Protein AF-0000000079482059 (afdb_homodimer)

Sequence (782 aa):
MGRNHVATVLAVLVAISKVSASVFDFLVQSHNYDGIARVQVLASEKTVLAAPLAVVFITTDAQASHESEMLARILSTRTNSAIVYRASTDTVKDSLNGQVLIFRGGRRYVYHGLREALYIMKFISNLENANLKIIAGKMDKTAFDHTRGTKLVGYFASRASPDMQAFEQAASLFGNQISFYTTTDPTVAKHLKLNTTGQIYLIRDFDKHPVVCPVNPATLADIQQLIVFNRDSLIKVTPLNVLDPSLAASSAILLITDSSPFSFYLLKLIVRSQRQIALMGTVATSQDAKASTATITNNRVLWVDTNDFPTFDAVSHPIHGLAKTPGLGFWNSTTQTIQWMNLLILNSAPMDKIAEEANLLLVNAFLNAHPTTKPSFTVPATPAAEVKTELMGRNHVATVLAVLVAISKVSASVFDFLVQSHNYDGIARVQVLASEKTVLAAPLAVVFITTDAQASHESEMLARILSTRTNSAIVYRASTDTVKDSLNGQVLIFRGGRRYVYHGLREALYIMKFISNLENANLKIIAGKMDKTAFDHTRGTKLVGYFASRASPDMQAFEQAASLFGNQISFYTTTDPTVAKHLKLNTTGQIYLIRDFDKHPVVCPVNPATLADIQQLIVFNRDSLIKVTPLNVLDPSLAASSAILLITDSSPFSFYLLKLIVRSQRQIALMGTVATSQDAKASTATITNNRVLWVDTNDFPTFDAVSHPIHGLAKTPGLGFWNSTTQTIQWMNLLILNSAPMDKIAEEANLLLVNAFLNAHPTTKPSFTVPATPAAEVKTEL

Solvent-accessible surface area (backbone atoms only — not comparable to full-atom values): 43958 Å² total; per-residue (Å²): 136,80,81,77,76,75,76,76,75,75,74,75,73,73,72,66,70,70,67,69,81,52,90,49,47,62,74,48,59,62,73,61,79,80,84,65,88,61,58,38,75,56,81,46,54,70,63,40,43,72,28,70,39,25,37,37,39,25,36,86,63,90,63,80,49,70,38,51,30,47,35,20,53,40,33,54,59,32,70,80,50,31,56,30,26,39,29,40,53,86,49,34,78,99,51,51,81,73,38,38,36,38,22,44,78,61,39,81,41,82,54,26,34,52,87,40,38,64,53,48,33,37,51,51,47,34,56,74,60,34,47,75,39,71,36,84,35,64,45,31,44,51,33,56,71,68,52,79,57,49,32,37,40,34,28,29,79,39,84,82,36,69,48,39,46,26,51,51,52,45,23,71,72,42,12,64,80,32,48,33,35,33,30,60,43,68,71,54,26,53,78,70,70,42,87,48,74,37,39,36,35,40,36,44,70,89,46,95,62,63,46,67,54,87,53,72,70,35,48,49,68,51,51,48,47,51,44,54,59,54,47,46,32,59,32,74,52,41,62,63,42,58,62,38,64,73,71,50,69,37,28,26,35,37,36,40,29,64,81,38,26,65,29,49,46,51,51,44,44,50,51,51,50,51,49,52,50,53,56,55,50,60,60,52,63,66,76,78,76,78,66,83,76,64,64,67,60,47,60,27,28,42,34,36,48,49,79,73,36,47,81,57,40,62,78,51,36,54,58,78,82,54,87,57,85,50,44,45,27,39,36,35,48,87,76,69,45,60,52,68,58,74,65,80,77,46,65,81,57,77,65,43,74,66,42,50,52,51,36,40,52,51,52,48,51,55,49,67,74,52,70,19,59,71,78,79,76,74,72,76,76,71,77,75,75,76,74,78,73,83,124,136,83,82,77,78,74,77,75,77,75,74,75,73,72,72,66,72,70,68,70,82,50,90,49,47,62,74,50,61,63,73,61,80,81,84,65,90,61,56,39,76,57,82,46,53,69,63,39,43,72,28,69,38,26,36,36,38,25,36,87,63,90,64,81,50,71,38,53,29,47,35,18,53,39,32,54,58,32,70,81,50,31,55,29,26,39,30,42,54,84,49,35,78,98,52,52,80,74,37,39,37,39,23,43,78,61,38,82,40,81,54,27,32,55,87,39,38,65,52,49,34,36,52,52,49,35,55,74,59,33,47,76,39,71,37,84,35,62,46,30,44,51,33,57,70,68,52,79,55,49,31,38,40,34,28,29,82,40,88,80,36,70,48,39,47,26,51,50,53,45,24,70,71,41,17,63,80,32,49,33,36,33,30,60,44,67,72,53,25,52,76,69,68,43,86,48,74,37,40,36,34,40,37,44,71,89,44,94,63,62,46,67,54,88,52,72,71,36,48,47,68,51,50,48,47,49,44,54,60,54,48,45,32,60,32,73,51,41,60,63,42,59,62,37,64,74,72,51,67,39,28,27,36,37,35,40,29,63,78,40,26,66,27,50,46,51,50,44,44,50,52,52,49,52,48,53,50,53,56,56,49,60,61,55,65,68,79,78,79,79,66,83,76,65,64,65,61,43,60,28,27,41,33,35,49,52,79,72,37,48,81,57,40,62,80,50,35,53,57,79,83,55,88,56,85,50,44,46,27,40,36,35,48,87,78,70,42,60,51,69,58,73,65,81,76,47,66,80,57,76,66,42,75,66,43,50,52,53,36,41,51,52,51,47,52,55,49,67,75,52,71,19,60,70,78,80,75,75,72,76,77,70,78,76,75,78,75,77,74,82,125

pLDDT: mean 79.32, std 19.68, range [26.28, 98.19]

Structure (mmCIF, N/CA/C/O backbone):
data_AF-0000000079482059-model_v1
#
loop_
_entity.id
_entity.type
_entity.pdbx_description
1 polymer Calsequestrin
#
loop_
_atom_site.group_PDB
_atom_site.id
_atom_site.type_symbol
_atom_site.label_atom_id
_atom_site.label_alt_id
_atom_site.label_comp_id
_atom_site.label_asym_id
_atom_site.label_entity_id
_atom_site.label_seq_id
_atom_site.pdbx_PDB_ins_code
_atom_site.Cartn_x
_atom_site.Cartn_y
_atom_site.Cartn_z
_atom_site.occupancy
_atom_site.B_iso_or_equiv
_atom_site.auth_seq_id
_atom_site.auth_comp_id
_atom_site.auth_asym_id
_atom_site.auth_atom_id
_atom_site.pdbx_PDB_model_num
ATOM 1 N N . MET A 1 1 ? -71.688 22.844 -11.836 1 26.81 1 MET A N 1
ATOM 2 C CA . MET A 1 1 ? -70.438 23.625 -12.047 1 26.81 1 MET A CA 1
ATOM 3 C C . MET A 1 1 ? -69.312 23.078 -11.195 1 26.81 1 MET A C 1
ATOM 5 O O . MET A 1 1 ? -69.25 23.297 -9.984 1 26.81 1 MET A O 1
ATOM 9 N N . GLY A 1 2 ? -68.875 21.828 -11.391 1 29.59 2 GLY A N 1
ATOM 10 C CA . GLY A 1 2 ? -68 20.922 -10.688 1 29.59 2 GLY A CA 1
ATOM 11 C C . GLY A 1 2 ? -66.562 21.406 -10.664 1 29.59 2 GLY A C 1
ATOM 12 O O . GLY A 1 2 ? -66 21.703 -11.711 1 29.59 2 GLY A O 1
ATOM 13 N N . ARG A 1 3 ? -66.188 22.094 -9.516 1 30.86 3 ARG A N 1
ATOM 14 C CA . ARG A 1 3 ? -64.875 22.703 -9.25 1 30.86 3 ARG A CA 1
ATOM 15 C C . ARG A 1 3 ? -63.75 21.688 -9.414 1 30.86 3 ARG A C 1
ATOM 17 O O . ARG A 1 3 ? -63.719 20.672 -8.711 1 30.86 3 ARG A O 1
ATOM 24 N N . ASN A 1 4 ? -63.188 21.578 -10.586 1 29.52 4 ASN A N 1
ATOM 25 C CA . ASN A 1 4 ? -62 20.797 -10.984 1 29.52 4 ASN A CA 1
ATOM 26 C C . ASN A 1 4 ? -60.781 21.172 -10.164 1 29.52 4 ASN A C 1
ATOM 28 O O . ASN A 1 4 ? -60.312 22.312 -10.234 1 29.52 4 ASN A O 1
ATOM 32 N N . HIS A 1 5 ? -60.75 20.672 -8.891 1 31.06 5 HIS A N 1
ATOM 33 C CA . HIS A 1 5 ? -59.562 20.859 -8.094 1 31.06 5 HIS A CA 1
ATOM 34 C C . HIS A 1 5 ? -58.312 20.359 -8.828 1 31.06 5 HIS A C 1
ATOM 36 O O . HIS A 1 5 ? -58.219 19.172 -9.164 1 31.06 5 HIS A O 1
ATOM 42 N N . VAL A 1 6 ? -57.75 21.234 -9.672 1 31.03 6 VAL A N 1
ATOM 43 C CA . VAL A 1 6 ? -56.438 20.984 -10.266 1 31.03 6 VAL A CA 1
ATOM 44 C C . VAL A 1 6 ? -55.406 20.766 -9.164 1 31.03 6 VAL A C 1
ATOM 46 O O . VAL A 1 6 ? -55.125 21.672 -8.359 1 31.03 6 VAL A O 1
ATOM 49 N N . ALA A 1 7 ? -55.25 19.516 -8.695 1 30.59 7 ALA A N 1
ATOM 50 C CA . ALA A 1 7 ? -54.125 19.125 -7.828 1 30.59 7 ALA A CA 1
ATOM 51 C C . ALA A 1 7 ? -52.781 19.531 -8.438 1 30.59 7 ALA A C 1
ATOM 53 O O . ALA A 1 7 ? -52.438 19.094 -9.531 1 30.59 7 ALA A O 1
ATOM 54 N N . THR A 1 8 ? -52.375 20.781 -8.156 1 28.84 8 THR A N 1
ATOM 55 C CA . THR A 1 8 ? -51 21.188 -8.477 1 28.84 8 THR A CA 1
ATOM 56 C C . THR A 1 8 ? -50 20.203 -7.879 1 28.84 8 THR A C 1
ATOM 58 O O . THR A 1 8 ? -49.938 20.047 -6.656 1 28.84 8 THR A O 1
ATOM 61 N N . VAL A 1 9 ? -49.688 19.141 -8.594 1 29.02 9 VAL A N 1
ATOM 62 C CA . VAL A 1 9 ? -48.531 18.297 -8.266 1 29.02 9 VAL A CA 1
ATOM 63 C C . VAL A 1 9 ? -47.281 19.141 -8.055 1 29.02 9 VAL A C 1
ATOM 65 O O . VAL A 1 9 ? -46.844 19.828 -8.977 1 29.02 9 VAL A O 1
ATOM 68 N N . LEU A 1 10 ? -47.125 19.688 -6.883 1 28.09 10 LEU A N 1
ATOM 69 C CA . LEU A 1 10 ? -45.844 20.281 -6.535 1 28.09 10 LEU A CA 1
ATOM 70 C C . LEU A 1 10 ? -44.719 19.297 -6.805 1 28.09 10 LEU A C 1
ATOM 72 O O . LEU A 1 10 ? -44.625 18.25 -6.172 1 28.09 10 LEU A O 1
ATOM 76 N N . ALA A 1 11 ? -44.188 19.297 -8.016 1 29.56 11 ALA A N 1
ATOM 77 C CA . ALA A 1 11 ? -42.906 18.641 -8.312 1 29.56 11 ALA A CA 1
ATOM 78 C C . ALA A 1 11 ? -41.844 19.047 -7.316 1 29.56 11 ALA A C 1
ATOM 80 O O . ALA A 1 11 ? -41.406 20.203 -7.281 1 29.56 11 ALA A O 1
ATOM 81 N N . VAL A 1 12 ? -41.875 18.422 -6.223 1 28 12 VAL A N 1
ATOM 82 C CA . VAL A 1 12 ? -40.688 18.578 -5.371 1 28 12 VAL A CA 1
ATOM 83 C C . VAL A 1 12 ? -39.438 18.344 -6.191 1 28 12 VAL A C 1
ATOM 85 O O . VAL A 1 12 ? -39.188 17.234 -6.676 1 28 12 VAL A O 1
ATOM 88 N N . LEU A 1 13 ? -38.906 19.359 -6.898 1 28.41 13 LEU A N 1
ATOM 89 C CA . LEU A 1 13 ? -37.531 19.344 -7.371 1 28.41 13 LEU A CA 1
ATOM 90 C C . LEU A 1 13 ? -36.594 18.953 -6.246 1 28.41 13 LEU A C 1
ATOM 92 O O . LEU A 1 13 ? -36.375 19.719 -5.309 1 28.41 13 LEU A O 1
ATOM 96 N N . VAL A 1 14 ? -36.594 17.734 -5.941 1 29.98 14 VAL A N 1
ATOM 97 C CA . VAL A 1 14 ? -35.469 17.297 -5.137 1 29.98 14 VAL A CA 1
ATOM 98 C C . VAL A 1 14 ? -34.188 17.891 -5.703 1 29.98 14 VAL A C 1
ATOM 100 O O . VAL A 1 14 ? -33.781 17.578 -6.828 1 29.98 14 VAL A O 1
ATOM 103 N N . ALA A 1 15 ? -33.906 19.109 -5.398 1 28.12 15 ALA A N 1
ATOM 104 C CA . ALA A 1 15 ? -32.562 19.594 -5.617 1 28.12 15 ALA A CA 1
ATOM 105 C C . ALA A 1 15 ? -31.531 18.562 -5.191 1 28.12 15 ALA A C 1
ATOM 107 O O . ALA A 1 15 ? -31.312 18.344 -3.996 1 28.12 15 ALA A O 1
ATOM 108 N N . ILE A 1 16 ? -31.406 17.531 -5.961 1 33.62 16 ILE A N 1
ATOM 109 C CA . ILE A 1 16 ? -30.156 16.781 -5.812 1 33.62 16 ILE A CA 1
ATOM 110 C C . ILE A 1 16 ? -29 17.766 -5.645 1 33.62 16 ILE A C 1
ATOM 112 O O . ILE A 1 16 ? -28.688 18.547 -6.551 1 33.62 16 ILE A O 1
ATOM 116 N N . SER A 1 17 ? -28.828 18.297 -4.512 1 34.78 17 SER A N 1
ATOM 117 C CA . SER A 1 17 ? -27.562 18.984 -4.297 1 34.78 17 SER A CA 1
ATOM 118 C C . SER A 1 17 ? -26.469 18.406 -5.188 1 34.78 17 SER A C 1
ATOM 120 O O . SER A 1 17 ? -26.234 17.203 -5.195 1 34.78 17 SER A O 1
ATOM 122 N N . LYS A 1 18 ? -26.328 19.047 -6.324 1 36.69 18 LYS A N 1
ATOM 123 C CA . LYS A 1 18 ? -25.203 18.781 -7.211 1 36.69 18 LYS A CA 1
ATOM 124 C C . LYS A 1 18 ? -23.922 18.5 -6.418 1 36.69 18 LYS A C 1
ATOM 126 O O . LYS A 1 18 ? 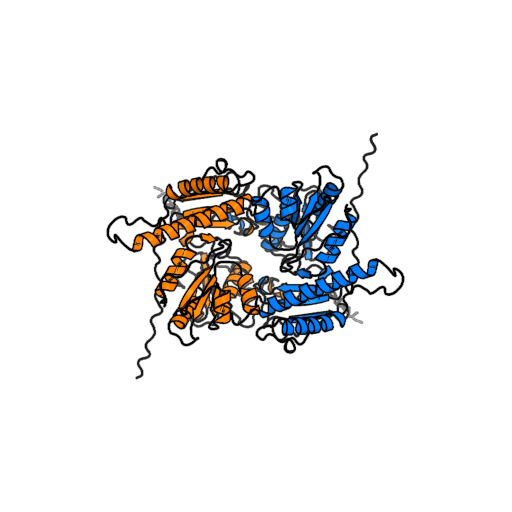-23.312 19.438 -5.895 1 36.69 18 LYS A O 1
ATOM 131 N N . VAL A 1 19 ? -23.844 17.531 -5.699 1 40.72 19 VAL A N 1
ATOM 132 C CA . VAL A 1 19 ? -22.469 17.172 -5.336 1 40.72 19 VAL A CA 1
ATOM 133 C C . VAL A 1 19 ? -21.531 17.516 -6.488 1 40.72 19 VAL A C 1
ATOM 135 O O . VAL A 1 19 ? -21.719 17.047 -7.609 1 40.72 19 VAL A O 1
ATOM 138 N N . SER A 1 20 ? -21.094 18.734 -6.637 1 44.66 20 SER A N 1
ATOM 139 C CA . SER A 1 20 ? -20.062 19.172 -7.562 1 44.66 20 SER A CA 1
ATOM 140 C C . SER A 1 20 ? -19.219 18 -8.055 1 44.66 20 SER A C 1
ATOM 142 O O . SER A 1 20 ? -18.781 17.172 -7.262 1 44.66 20 SER A O 1
ATOM 144 N N . ALA A 1 21 ? -19.562 17.516 -9.234 1 53.66 21 ALA A N 1
ATOM 145 C CA . ALA A 1 21 ? -18.812 16.5 -9.977 1 53.66 21 ALA A CA 1
ATOM 146 C C . ALA A 1 21 ? -17.312 16.625 -9.719 1 53.66 21 ALA A C 1
ATOM 148 O O . ALA A 1 21 ? -16.719 17.656 -10.016 1 53.66 21 ALA A O 1
ATOM 149 N N . SER A 1 22 ? -16.844 15.945 -8.602 1 73.88 22 SER A N 1
ATOM 150 C CA . SER A 1 22 ? -15.422 15.953 -8.266 1 73.88 22 SER A CA 1
ATOM 151 C C . SER A 1 22 ? -14.57 15.461 -9.438 1 73.88 22 SER A C 1
ATOM 153 O O . SER A 1 22 ? -15.055 14.711 -10.289 1 73.88 22 SER A O 1
ATOM 155 N N . VAL A 1 23 ? -13.625 16.172 -9.922 1 84.06 23 VAL A N 1
ATOM 156 C CA . VAL A 1 23 ? -12.609 15.828 -10.898 1 84.06 23 VAL A CA 1
ATOM 157 C C . VAL A 1 23 ? -12.281 14.336 -10.797 1 84.06 23 VAL A C 1
ATOM 159 O O . VAL A 1 23 ? -11.883 13.711 -11.789 1 84.06 23 VAL A O 1
ATOM 162 N N . PHE A 1 24 ? -12.711 13.664 -9.719 1 90.56 24 PHE A N 1
ATOM 163 C CA . PHE A 1 24 ? -12.273 12.297 -9.5 1 90.56 24 PHE A CA 1
ATOM 164 C C . PHE A 1 24 ? -13.461 11.352 -9.375 1 90.56 24 PHE A C 1
ATOM 166 O O . PHE A 1 24 ? -13.336 10.258 -8.836 1 90.56 24 PHE A O 1
ATOM 173 N N . ASP A 1 25 ? -14.594 11.695 -9.938 1 86 25 ASP A N 1
ATOM 174 C CA . ASP A 1 25 ? -15.797 10.875 -9.875 1 86 25 ASP A CA 1
ATOM 175 C C . ASP A 1 25 ? -15.555 9.5 -10.484 1 86 25 ASP A C 1
ATOM 177 O O . ASP A 1 25 ? -16.125 8.5 -10.031 1 86 25 ASP A O 1
ATOM 181 N N . PHE A 1 26 ? -14.711 9.461 -11.484 1 85.81 26 PHE A N 1
ATOM 182 C CA . PHE A 1 26 ? -14.438 8.211 -12.188 1 85.81 26 PHE A CA 1
ATOM 183 C C . PHE A 1 26 ? -13.75 7.211 -11.266 1 85.81 26 PHE A C 1
ATOM 185 O O . PHE A 1 26 ? -13.766 6.008 -11.523 1 85.81 26 PHE A O 1
ATOM 192 N N . LEU A 1 27 ? -13.172 7.66 -10.172 1 88.94 27 LEU A N 1
ATOM 193 C CA . LEU A 1 27 ? -12.477 6.785 -9.242 1 88.94 27 LEU A CA 1
ATOM 194 C C . LEU A 1 27 ? -13.422 6.289 -8.148 1 88.94 27 LEU A C 1
ATOM 196 O O . LEU A 1 27 ? -13.125 5.312 -7.461 1 88.94 27 LEU A O 1
ATOM 200 N N . VAL A 1 28 ? -14.57 6.98 -7.98 1 87.38 28 VAL A N 1
ATOM 201 C CA . VAL A 1 28 ? -15.367 6.789 -6.773 1 87.38 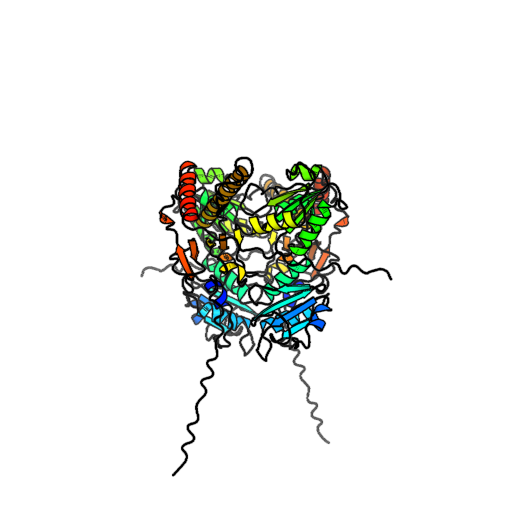28 VAL A CA 1
ATOM 202 C C . VAL A 1 28 ? -16.672 6.074 -7.125 1 87.38 28 VAL A C 1
ATOM 204 O O . VAL A 1 28 ? -17.25 5.375 -6.285 1 87.38 28 VAL A O 1
ATOM 207 N N . GLN A 1 29 ? -17.109 6.078 -8.273 1 82.19 29 GLN A N 1
ATOM 208 C CA . GLN A 1 29 ? -18.438 5.637 -8.68 1 82.19 29 GLN A CA 1
ATOM 209 C C . GLN A 1 29 ? -18.625 4.137 -8.461 1 82.19 29 GLN A C 1
ATOM 211 O O . GLN A 1 29 ? -19.703 3.676 -8.109 1 82.19 29 GLN A O 1
ATOM 216 N N . SER A 1 30 ? -17.594 3.418 -8.547 1 81.38 30 SER A N 1
ATOM 217 C CA . SER A 1 30 ? -17.688 1.965 -8.438 1 81.38 30 SER A CA 1
ATOM 218 C C . SER A 1 30 ? -17.906 1.537 -6.988 1 81.38 30 SER A C 1
ATOM 220 O O . SER A 1 30 ? -18.297 0.397 -6.723 1 81.38 30 SER A O 1
ATOM 222 N N . HIS A 1 31 ? -17.719 2.406 -6.113 1 81 31 HIS A N 1
ATOM 223 C CA . HIS A 1 31 ? -17.766 2.066 -4.695 1 81 31 HIS A CA 1
ATOM 224 C C . HIS A 1 31 ? -19.172 2.283 -4.129 1 81 31 HIS A C 1
ATOM 226 O O . HIS A 1 31 ? -19.453 1.905 -2.99 1 81 31 HIS A O 1
ATOM 232 N N . ASN A 1 32 ? -20.062 2.809 -4.891 1 80.81 32 ASN A N 1
ATOM 233 C CA . ASN A 1 32 ? -21.406 3.078 -4.41 1 80.81 32 ASN A CA 1
ATOM 234 C C . ASN A 1 32 ? -22.312 1.855 -4.555 1 80.81 32 ASN A C 1
ATOM 236 O O . ASN A 1 32 ? -22.562 1.388 -5.668 1 80.81 32 ASN A O 1
ATOM 240 N N . TYR A 1 33 ? -22.688 1.351 -3.387 1 83.19 33 TYR A N 1
ATOM 241 C CA . TYR A 1 33 ? -23.641 0.236 -3.41 1 83.19 33 TYR A CA 1
ATOM 242 C C . TYR A 1 33 ? -25.031 0.71 -3.793 1 83.19 33 TYR A C 1
ATOM 244 O O . TYR A 1 33 ? -25.516 1.727 -3.285 1 83.19 33 TYR A O 1
ATOM 252 N N . ASP A 1 34 ? -25.656 0.053 -4.699 1 85.56 34 ASP A N 1
ATOM 253 C CA . ASP A 1 34 ? -26.953 0.498 -5.172 1 85.56 34 ASP A CA 1
ATOM 254 C C . ASP A 1 34 ? -28.078 -0.405 -4.645 1 85.56 34 ASP A C 1
ATOM 256 O O . ASP A 1 34 ? -29.25 -0.164 -4.902 1 85.56 34 ASP A O 1
ATOM 260 N N . GLY A 1 35 ? -27.812 -1.445 -4 1 86 35 GLY A N 1
ATOM 261 C CA . GLY A 1 35 ? -28.797 -2.309 -3.373 1 86 35 GLY A CA 1
ATOM 262 C C . GLY A 1 35 ? -29.406 -3.311 -4.336 1 86 35 GLY A C 1
ATOM 263 O O . GLY A 1 35 ? -30.344 -4.043 -3.975 1 86 35 GLY A O 1
ATOM 264 N N . ILE A 1 36 ? -28.906 -3.346 -5.531 1 91.5 36 ILE A N 1
ATOM 265 C CA . ILE A 1 36 ? -29.438 -4.258 -6.539 1 91.5 36 ILE A CA 1
ATOM 266 C C . ILE A 1 36 ? -28.766 -5.625 -6.402 1 91.5 36 ILE A C 1
ATOM 268 O O . ILE A 1 36 ? -27.547 -5.711 -6.309 1 91.5 36 ILE A O 1
ATOM 272 N N . ALA A 1 37 ? -29.594 -6.656 -6.301 1 94.44 37 ALA A N 1
ATOM 273 C CA . ALA A 1 37 ? -29.062 -8.023 -6.227 1 94.44 37 ALA A CA 1
ATOM 274 C C . ALA A 1 37 ? -28.594 -8.5 -7.598 1 94.44 37 ALA A C 1
ATOM 276 O O . ALA A 1 37 ? -29.359 -8.484 -8.562 1 94.44 37 ALA A O 1
ATOM 277 N N . ARG A 1 38 ? -27.344 -8.867 -7.691 1 95.88 38 ARG A N 1
ATOM 278 C CA . ARG A 1 38 ? -26.766 -9.273 -8.969 1 95.88 38 ARG A CA 1
ATOM 279 C C . ARG A 1 38 ? -26.172 -10.68 -8.875 1 95.88 38 ARG A C 1
ATOM 281 O O . ARG A 1 38 ? -25.922 -11.32 -9.898 1 95.88 38 ARG A O 1
ATOM 288 N N . VAL A 1 39 ? -25.875 -11.148 -7.688 1 97.62 39 VAL A N 1
ATOM 289 C CA . VAL A 1 39 ? -25.219 -12.438 -7.508 1 97.62 39 VAL A CA 1
ATOM 290 C C . VAL A 1 39 ? -26.156 -13.555 -7.953 1 97.62 39 VAL A C 1
ATOM 292 O O . VAL A 1 39 ? -27.344 -13.57 -7.602 1 97.62 39 VAL A O 1
ATOM 295 N N . GLN A 1 40 ? -25.641 -14.438 -8.711 1 97.06 40 GLN A N 1
ATOM 296 C CA . GLN A 1 40 ? -26.422 -15.547 -9.227 1 97.06 40 GLN A CA 1
ATOM 297 C C . GLN A 1 40 ? -26 -16.859 -8.594 1 97.06 40 GLN A C 1
ATOM 299 O O . GLN A 1 40 ? -24.922 -16.953 -7.992 1 97.06 40 GLN A O 1
ATOM 304 N N . VAL A 1 41 ? -26.906 -17.812 -8.711 1 96.75 41 VAL A N 1
ATOM 305 C CA . VAL A 1 41 ? -26.578 -19.172 -8.266 1 96.75 41 VAL A CA 1
ATOM 306 C C . VAL A 1 41 ? -25.969 -19.969 -9.414 1 96.75 41 VAL A C 1
ATOM 308 O O . VAL A 1 41 ? -26.531 -20 -10.516 1 96.75 41 VAL A O 1
ATOM 311 N N . LEU A 1 42 ? -24.828 -20.547 -9.164 1 96.75 42 LEU A N 1
ATOM 312 C CA . LEU A 1 42 ? -24.141 -21.281 -10.211 1 96.75 42 LEU A CA 1
ATOM 313 C C . LEU A 1 42 ? -24.797 -22.625 -10.453 1 96.75 42 LEU A C 1
ATOM 315 O O . LEU A 1 42 ? -25.031 -23.391 -9.516 1 96.75 42 LEU A O 1
ATOM 319 N N . ALA A 1 43 ? -25.031 -22.875 -11.664 1 92.81 43 ALA A N 1
ATOM 320 C CA . ALA A 1 43 ? -25.672 -24.125 -12.023 1 92.81 43 ALA A CA 1
ATOM 321 C C . ALA A 1 43 ? -24.641 -25.234 -12.219 1 92.81 43 ALA A C 1
ATOM 323 O O . ALA A 1 43 ? -24.859 -26.375 -11.789 1 92.81 43 ALA A O 1
ATOM 324 N N . SER A 1 44 ? -23.625 -24.922 -12.93 1 93.44 44 SER A N 1
ATOM 325 C CA . SER A 1 44 ? -22.578 -25.891 -13.211 1 93.44 44 SER A CA 1
ATOM 326 C C . SER A 1 44 ? -21.219 -25.203 -13.367 1 93.44 44 SER A C 1
ATOM 328 O O . SER A 1 44 ? -21.141 -24.078 -13.859 1 93.44 44 SER A O 1
ATOM 330 N N . GLU A 1 45 ? -20.219 -25.922 -12.984 1 93.62 45 GLU A N 1
ATOM 331 C CA . GLU A 1 45 ? -18.859 -25.391 -13.086 1 93.62 45 GLU A CA 1
ATOM 332 C C . GLU A 1 45 ? -18.484 -25.109 -14.539 1 93.62 45 GLU A C 1
ATOM 334 O O . GLU A 1 45 ? -17.656 -24.25 -14.82 1 93.62 45 GLU A O 1
ATOM 339 N N . LYS A 1 46 ? -19.047 -25.812 -15.516 1 92.56 46 LYS A N 1
ATOM 340 C CA . LYS A 1 46 ? -18.766 -25.641 -16.938 1 92.56 46 LYS A CA 1
ATOM 341 C C . LYS A 1 46 ? -19.109 -24.219 -17.375 1 92.56 46 LYS A C 1
ATOM 343 O O . LYS A 1 46 ? -18.453 -23.656 -18.266 1 92.56 46 LYS A O 1
ATOM 348 N N . THR A 1 47 ? -20.141 -23.641 -16.766 1 92.81 47 THR A N 1
ATOM 349 C CA . THR A 1 47 ? -20.594 -22.297 -17.094 1 92.81 47 THR A CA 1
ATOM 350 C C . THR A 1 47 ? -19.484 -21.281 -16.859 1 92.81 47 THR A C 1
ATOM 352 O O . THR A 1 47 ? -19.281 -20.375 -17.672 1 92.81 47 THR A O 1
ATOM 355 N N . VAL A 1 48 ? -18.734 -21.422 -15.766 1 93.44 48 VAL A N 1
ATOM 356 C CA . VAL A 1 48 ? -17.766 -20.422 -15.367 1 93.44 48 VAL A CA 1
ATOM 357 C C . VAL A 1 48 ? -16.422 -20.703 -16.031 1 93.44 48 VAL A C 1
ATOM 359 O O . VAL A 1 48 ? -15.617 -19.797 -16.234 1 93.44 48 VAL A O 1
ATOM 362 N N . LEU A 1 49 ? -16.219 -21.938 -16.438 1 90.69 49 LEU A N 1
ATOM 363 C CA . LEU A 1 49 ? -14.977 -22.281 -17.141 1 90.69 49 LEU A CA 1
ATOM 364 C C . LEU A 1 49 ? -14.953 -21.672 -18.531 1 90.69 49 LEU A C 1
ATOM 366 O O . LEU A 1 49 ? -13.883 -21.344 -19.062 1 90.69 49 LEU A O 1
ATOM 370 N N . ALA A 1 50 ? -16.109 -21.406 -19.125 1 89.25 50 ALA A N 1
ATOM 371 C CA . ALA A 1 50 ? -16.219 -20.875 -20.484 1 89.25 50 ALA A CA 1
ATOM 372 C C . ALA A 1 50 ? -16.266 -19.344 -20.469 1 89.25 50 ALA A C 1
ATOM 374 O O . ALA A 1 50 ? -16.078 -18.703 -21.5 1 89.25 50 ALA A O 1
ATOM 375 N N . ALA A 1 51 ? -16.438 -18.781 -19.297 1 90.44 51 ALA A N 1
ATOM 376 C CA . ALA A 1 51 ? -16.547 -17.328 -19.188 1 90.44 51 ALA A CA 1
ATOM 377 C C . ALA A 1 51 ? -15.188 -16.656 -19.219 1 90.44 51 ALA A C 1
ATOM 379 O O . ALA A 1 51 ? -14.203 -17.219 -18.734 1 90.44 51 ALA A O 1
ATOM 380 N N . PRO A 1 52 ? -15.07 -15.539 -19.859 1 90.69 52 PRO A N 1
ATOM 381 C CA . PRO A 1 52 ? -13.805 -14.805 -19.812 1 90.69 52 PRO A CA 1
ATOM 382 C C . PRO A 1 52 ? -13.352 -14.5 -18.391 1 90.69 52 PRO A C 1
ATOM 384 O O . PRO A 1 52 ? -12.156 -14.57 -18.094 1 90.69 52 PRO A O 1
ATOM 387 N N . LEU A 1 53 ? -14.305 -14.156 -17.578 1 93.31 53 LEU A N 1
ATOM 388 C CA . LEU A 1 53 ? -14.062 -13.906 -16.156 1 93.31 53 LEU A CA 1
ATOM 389 C C . LEU A 1 53 ? -15.312 -14.211 -15.336 1 93.31 53 LEU A C 1
ATOM 391 O O . LEU A 1 53 ? -16.422 -13.867 -15.742 1 93.31 53 LEU A O 1
ATOM 395 N N . ALA A 1 54 ? -15.133 -14.906 -14.266 1 96.5 54 ALA A N 1
ATOM 396 C CA . ALA A 1 54 ? -16.219 -15.18 -13.32 1 96.5 54 ALA A CA 1
ATOM 397 C C . ALA A 1 54 ? -15.672 -15.367 -11.906 1 96.5 54 ALA A C 1
ATOM 399 O O . ALA A 1 54 ? -14.523 -15.773 -11.719 1 96.5 54 ALA A O 1
ATOM 400 N N . VAL A 1 55 ? -16.422 -14.969 -10.977 1 97.62 55 VAL A N 1
ATOM 401 C CA . VAL A 1 55 ? -16.078 -15.156 -9.57 1 97.62 55 VAL A CA 1
ATOM 402 C C . VAL A 1 55 ? -17.141 -16 -8.883 1 97.62 55 VAL A C 1
ATOM 404 O O . VAL A 1 55 ? -18.344 -15.758 -9.047 1 97.62 55 VAL A O 1
ATOM 407 N N . VAL A 1 56 ? -16.734 -17.031 -8.133 1 98.12 56 VAL A N 1
ATOM 408 C CA . VAL A 1 56 ? -17.672 -17.922 -7.457 1 98.12 56 VAL A CA 1
ATOM 409 C C . VAL A 1 56 ? -17.391 -17.922 -5.957 1 98.12 56 VAL A C 1
ATOM 411 O O . VAL A 1 56 ? -16.297 -18.281 -5.527 1 98.12 56 VAL A O 1
ATOM 414 N N . PHE A 1 57 ? -18.391 -17.484 -5.188 1 97.81 57 PHE A N 1
ATOM 415 C CA . PHE A 1 57 ? -18.344 -17.641 -3.74 1 97.81 57 PHE A CA 1
ATOM 416 C C . PHE A 1 57 ? -18.891 -18.984 -3.318 1 97.81 57 PHE A C 1
ATOM 418 O O . PHE A 1 57 ? -20.078 -19.266 -3.51 1 97.81 57 PHE A O 1
ATOM 425 N N . ILE A 1 58 ? -18 -19.859 -2.766 1 97.12 58 ILE A N 1
ATOM 426 C CA . ILE A 1 58 ? -18.469 -21.156 -2.273 1 97.12 58 ILE A CA 1
ATOM 427 C C . ILE A 1 58 ? -19.094 -20.984 -0.892 1 97.12 58 ILE A C 1
ATOM 429 O O . ILE A 1 58 ? -18.406 -20.641 0.072 1 97.12 58 ILE A O 1
ATOM 433 N N . THR A 1 59 ? -20.297 -21.188 -0.76 1 94.69 59 THR A N 1
ATOM 434 C CA . THR A 1 59 ? -21 -20.953 0.491 1 94.69 59 THR A CA 1
ATOM 435 C C . THR A 1 59 ? -22.25 -21.812 0.58 1 94.69 59 THR A C 1
ATOM 437 O O . THR A 1 59 ? -22.797 -22.234 -0.444 1 94.69 59 THR A O 1
ATOM 440 N N . THR A 1 60 ? -22.641 -22.031 1.796 1 91.94 60 THR A N 1
ATOM 441 C CA . THR A 1 60 ? -23.875 -22.766 2.039 1 91.94 60 THR A CA 1
ATOM 442 C C . THR A 1 60 ? -25.031 -21.781 2.301 1 91.94 60 THR A C 1
ATOM 444 O O . THR A 1 60 ? -26.188 -22.203 2.395 1 91.94 60 THR A O 1
ATOM 447 N N . ASP A 1 61 ? -24.641 -20.531 2.352 1 90.81 61 ASP A N 1
ATOM 448 C CA . ASP A 1 61 ? -25.656 -19.516 2.648 1 90.81 61 ASP A CA 1
ATOM 449 C C . ASP A 1 61 ? -26.625 -19.344 1.483 1 90.81 61 ASP A C 1
ATOM 451 O O . ASP A 1 61 ? -26.219 -19.375 0.32 1 90.81 61 ASP A O 1
ATOM 455 N N . ALA A 1 62 ? -27.844 -19.141 1.898 1 89.38 62 ALA A N 1
ATOM 456 C CA . ALA A 1 62 ? -28.875 -19 0.88 1 89.38 62 ALA A CA 1
ATOM 457 C C . ALA A 1 62 ? -28.844 -17.609 0.256 1 89.38 62 ALA A C 1
ATOM 459 O O . ALA A 1 62 ? -29.266 -17.422 -0.886 1 89.38 62 ALA A O 1
ATOM 460 N N . GLN A 1 63 ? -28.375 -16.672 1.015 1 90.44 63 GLN A N 1
ATOM 461 C CA . GLN A 1 63 ? -28.344 -15.297 0.526 1 90.44 63 GLN A CA 1
ATOM 462 C C . GLN A 1 63 ? -26.906 -14.844 0.258 1 90.44 63 GLN A C 1
ATOM 464 O O . GLN A 1 63 ? -25.969 -15.289 0.934 1 90.44 63 GLN A O 1
ATOM 469 N N . ALA A 1 64 ? -26.828 -14.031 -0.784 1 92.5 64 ALA A N 1
ATOM 470 C CA . ALA A 1 64 ? -25.516 -13.469 -1.121 1 92.5 64 ALA A CA 1
ATOM 471 C C . ALA A 1 64 ? -25.047 -12.5 -0.039 1 92.5 64 ALA A C 1
ATOM 473 O O . ALA A 1 64 ? -25.859 -11.82 0.592 1 92.5 64 ALA A O 1
ATOM 474 N N . SER A 1 65 ? -23.797 -12.547 0.226 1 90.56 65 SER A N 1
ATOM 475 C CA . SER A 1 65 ? -23.219 -11.602 1.178 1 90.56 65 SER A CA 1
ATOM 476 C C . SER A 1 65 ? -23.141 -10.195 0.587 1 90.56 65 SER A C 1
ATOM 478 O O . SER A 1 65 ? -23.234 -10.023 -0.63 1 90.56 65 SER A O 1
ATOM 480 N N . HIS A 1 66 ? -23.062 -9.219 1.469 1 89.69 66 HIS A N 1
ATOM 481 C CA . HIS A 1 66 ? -22.891 -7.844 1.022 1 89.69 66 HIS A CA 1
ATOM 482 C C . HIS A 1 66 ? -21.672 -7.711 0.118 1 89.69 66 HIS A C 1
ATOM 484 O O . HIS A 1 66 ? -21.719 -7.031 -0.911 1 89.69 66 HIS A O 1
ATOM 490 N N . GLU A 1 67 ? -20.547 -8.383 0.471 1 91.25 67 GLU A N 1
ATOM 491 C CA . GLU A 1 67 ? -19.312 -8.281 -0.282 1 91.25 67 GLU A CA 1
ATOM 492 C C . GLU A 1 67 ? -19.453 -8.875 -1.681 1 91.25 67 GLU A C 1
ATOM 494 O O . GLU A 1 67 ? -18.938 -8.32 -2.652 1 91.25 67 GLU A O 1
ATOM 499 N N . SER A 1 68 ? -20.125 -9.984 -1.749 1 95.25 68 SER A N 1
ATOM 500 C CA . SER A 1 68 ? -20.328 -10.586 -3.062 1 95.25 68 SER A CA 1
ATOM 501 C C . SER A 1 68 ? -21.203 -9.703 -3.949 1 95.25 68 SER A C 1
ATOM 503 O O . SER A 1 68 ? -20.953 -9.594 -5.152 1 95.25 68 SER A O 1
ATOM 505 N N . GLU A 1 69 ? -22.234 -9.07 -3.348 1 94.69 69 GLU A N 1
ATOM 506 C CA . GLU A 1 69 ? -23.094 -8.164 -4.109 1 94.69 69 GLU A CA 1
ATOM 507 C C . GLU A 1 69 ? -22.328 -6.918 -4.551 1 94.69 69 GLU A C 1
ATOM 509 O O . GLU A 1 69 ? -22.5 -6.438 -5.668 1 94.69 69 GLU A O 1
ATOM 514 N N . MET A 1 70 ? -21.547 -6.406 -3.631 1 92.75 70 MET A N 1
ATOM 515 C CA . MET A 1 70 ? -20.719 -5.258 -3.98 1 92.75 70 MET A CA 1
ATOM 516 C C . MET A 1 70 ? -19.781 -5.598 -5.129 1 92.75 70 MET A C 1
ATOM 518 O O . MET A 1 70 ? -19.625 -4.816 -6.066 1 92.75 70 MET A O 1
ATOM 522 N N . LEU A 1 71 ? -19.109 -6.75 -5.051 1 94.75 71 LEU A N 1
ATOM 523 C CA . LEU A 1 71 ? -18.219 -7.203 -6.113 1 94.75 71 LEU A CA 1
ATOM 524 C C . LEU A 1 71 ? -18.969 -7.344 -7.434 1 94.75 71 LEU A C 1
ATOM 526 O O . LEU A 1 71 ? -18.469 -6.934 -8.484 1 94.75 71 LEU A O 1
ATOM 530 N N . ALA A 1 72 ? -20.141 -7.906 -7.328 1 95.69 72 ALA A N 1
ATOM 531 C CA . ALA A 1 72 ? -20.969 -8.078 -8.523 1 95.69 72 ALA A CA 1
ATOM 532 C C . ALA A 1 72 ? -21.281 -6.73 -9.172 1 95.69 72 ALA A C 1
ATOM 534 O O . ALA A 1 72 ? -21.266 -6.605 -10.398 1 95.69 72 ALA A O 1
ATOM 535 N N . ARG A 1 73 ? -21.594 -5.773 -8.398 1 93 73 ARG A N 1
ATOM 536 C CA . ARG A 1 73 ? -21.859 -4.438 -8.922 1 93 73 ARG A CA 1
ATOM 537 C C . ARG A 1 73 ? -20.625 -3.869 -9.617 1 93 73 ARG A C 1
ATOM 539 O O . ARG A 1 73 ? -20.719 -3.346 -10.727 1 93 73 ARG A O 1
ATOM 546 N N . ILE A 1 74 ? -19.484 -3.963 -8.961 1 91.25 74 ILE A N 1
ATOM 547 C CA . ILE A 1 74 ? -18.234 -3.428 -9.508 1 91.25 74 ILE A CA 1
ATOM 548 C C . ILE A 1 74 ? -17.922 -4.105 -10.844 1 91.25 74 ILE A C 1
ATOM 550 O O . ILE A 1 74 ? -17.641 -3.434 -11.836 1 91.25 74 ILE A O 1
ATOM 554 N N . LEU A 1 75 ? -18.047 -5.402 -10.883 1 92.81 75 LEU A N 1
ATOM 555 C CA . LEU A 1 75 ? -17.672 -6.176 -12.062 1 92.81 75 LEU A CA 1
ATOM 556 C C . LEU A 1 75 ? -18.688 -5.957 -13.195 1 92.81 75 LEU A C 1
ATOM 558 O O . LEU A 1 75 ? -18.328 -6.051 -14.367 1 92.81 75 LEU A O 1
ATOM 562 N N . SER A 1 76 ? -19.891 -5.652 -12.844 1 89.44 76 SER A N 1
ATOM 563 C CA . SER A 1 76 ? -20.922 -5.438 -13.852 1 89.44 76 SER A CA 1
ATOM 564 C C . SER A 1 76 ? -20.703 -4.121 -14.594 1 89.44 76 SER A C 1
ATOM 566 O O . SER A 1 76 ? -21.188 -3.941 -15.711 1 89.44 76 SER A O 1
ATOM 568 N N . THR A 1 77 ? -20.047 -3.199 -13.961 1 83.19 77 THR A N 1
ATOM 569 C CA . THR A 1 77 ? -19.875 -1.874 -14.547 1 83.19 77 THR A CA 1
ATOM 570 C C . THR A 1 77 ? -18.562 -1.801 -15.328 1 83.19 77 THR A C 1
ATOM 572 O O . THR A 1 77 ? -18.266 -0.787 -15.969 1 83.19 77 THR A O 1
ATOM 575 N N . ARG A 1 78 ? -17.859 -2.889 -15.336 1 83 78 ARG A N 1
ATOM 576 C CA . ARG A 1 78 ? -16.562 -2.889 -16.031 1 83 78 ARG A CA 1
ATOM 577 C C . ARG A 1 78 ? -16.734 -3.234 -17.5 1 83 78 ARG A C 1
ATOM 579 O O . ARG A 1 78 ? -17.781 -3.744 -17.906 1 83 78 ARG A O 1
ATOM 586 N N . THR A 1 79 ? -15.727 -2.844 -18.281 1 76.5 79 THR A N 1
ATOM 587 C CA . THR A 1 79 ? -15.719 -3.152 -19.703 1 76.5 79 THR A CA 1
ATOM 588 C C . THR A 1 79 ? -15.828 -4.656 -19.938 1 76.5 79 THR A C 1
ATOM 590 O O . THR A 1 79 ? -16.641 -5.109 -20.734 1 76.5 79 THR A O 1
ATOM 593 N N . ASN A 1 80 ? -14.914 -5.445 -19.281 1 76 80 ASN A N 1
ATOM 594 C CA . ASN A 1 80 ? -15.047 -6.898 -19.281 1 76 80 ASN A CA 1
ATOM 595 C C . ASN A 1 80 ? -15.914 -7.391 -18.125 1 76 80 ASN A C 1
ATOM 597 O O . ASN A 1 80 ? -15.391 -7.844 -17.109 1 76 80 ASN A O 1
ATOM 601 N N . SER A 1 81 ? -17.203 -7.176 -18.391 1 82.75 81 SER A N 1
ATOM 602 C CA . SER A 1 81 ? -18.141 -7.516 -17.328 1 82.75 81 SER A CA 1
ATOM 603 C C . SER A 1 81 ? -18.031 -8.984 -16.938 1 82.75 81 SER A C 1
ATOM 605 O O . SER A 1 81 ? -17.641 -9.82 -17.766 1 82.75 81 SER A O 1
ATOM 607 N N . ALA A 1 82 ? -18.188 -9.219 -15.703 1 91.56 82 ALA A N 1
ATOM 608 C CA . ALA A 1 82 ? -18.109 -10.562 -15.148 1 91.56 82 ALA A CA 1
ATOM 609 C C . ALA A 1 82 ? -19.266 -10.82 -14.18 1 91.56 82 ALA A C 1
ATOM 611 O O . ALA A 1 82 ? -19.828 -9.883 -13.609 1 91.56 82 ALA A O 1
ATOM 612 N N . ILE A 1 83 ? -19.641 -12.07 -14.117 1 94.38 83 ILE A N 1
ATOM 613 C CA . ILE A 1 83 ? -20.734 -12.461 -13.234 1 94.38 83 ILE A CA 1
ATOM 614 C C . ILE A 1 83 ? -20.172 -13.047 -11.938 1 94.38 83 ILE A C 1
ATOM 616 O O . ILE A 1 83 ? -19.172 -13.766 -11.969 1 94.38 83 ILE A O 1
ATOM 620 N N . VAL A 1 84 ? -20.766 -12.703 -10.859 1 97.75 84 VAL A N 1
ATOM 621 C CA . VAL A 1 84 ? -20.453 -13.266 -9.555 1 97.75 84 VAL A CA 1
ATOM 622 C C . VAL A 1 84 ? -21.5 -14.305 -9.164 1 97.75 84 VAL A C 1
ATOM 624 O O . VAL A 1 84 ? -22.703 -14.047 -9.258 1 97.75 84 VAL A O 1
ATOM 627 N N . TYR A 1 85 ? -21.016 -15.5 -8.828 1 97.88 85 TYR A N 1
ATOM 628 C CA . TYR A 1 85 ? -21.891 -16.609 -8.484 1 97.88 85 TYR A CA 1
ATOM 629 C C . TYR A 1 85 ? -21.719 -17.016 -7.023 1 97.88 85 TYR A C 1
ATOM 631 O O . TYR A 1 85 ? -20.672 -16.781 -6.43 1 97.88 85 TYR A O 1
ATOM 639 N N . ARG A 1 86 ? -22.703 -17.484 -6.441 1 97.69 86 ARG A N 1
ATOM 640 C CA . ARG A 1 86 ? -22.609 -18.297 -5.238 1 97.69 86 ARG A CA 1
ATOM 641 C C . ARG A 1 86 ? -22.906 -19.766 -5.547 1 97.69 86 ARG A C 1
ATOM 643 O O . ARG A 1 86 ? -23.766 -20.078 -6.379 1 97.69 86 ARG A O 1
ATOM 650 N N . ALA A 1 87 ? -22.172 -20.641 -4.945 1 97.5 87 ALA A N 1
ATOM 651 C CA . ALA A 1 87 ? -22.328 -22.078 -5.199 1 97.5 87 ALA A CA 1
ATOM 652 C C . ALA A 1 87 ? -21.953 -22.891 -3.969 1 97.5 87 ALA A C 1
ATOM 654 O O . ALA A 1 87 ? -21.266 -22.391 -3.076 1 97.5 87 ALA A O 1
ATOM 655 N N . SER A 1 88 ? -22.469 -24.078 -3.896 1 94.75 88 SER A N 1
ATOM 656 C CA . SER A 1 88 ? -22.078 -25.031 -2.857 1 94.75 88 SER A CA 1
ATOM 657 C C . SER A 1 88 ? -20.922 -25.922 -3.32 1 94.75 88 SER A C 1
ATOM 659 O O . SER A 1 88 ? -20.562 -25.906 -4.5 1 94.75 88 SER A O 1
ATOM 661 N N . THR A 1 89 ? -20.328 -26.656 -2.391 1 94.06 89 THR A N 1
ATOM 662 C CA . THR A 1 89 ? -19.219 -27.562 -2.68 1 94.06 89 THR A CA 1
ATOM 663 C C . THR A 1 89 ? -19.688 -28.719 -3.572 1 94.06 89 THR A C 1
ATOM 665 O O . THR A 1 89 ? -18.875 -29.391 -4.195 1 94.06 89 THR A O 1
ATOM 668 N N . ASP A 1 90 ? -20.969 -28.938 -3.729 1 93.56 90 ASP A N 1
ATOM 669 C CA . ASP A 1 90 ? -21.516 -29.984 -4.59 1 93.56 90 ASP A CA 1
ATOM 670 C C . ASP A 1 90 ? -21.469 -29.562 -6.059 1 93.56 90 ASP A C 1
ATOM 672 O O . ASP A 1 90 ? -21.359 -30.422 -6.945 1 93.56 90 ASP A O 1
ATOM 676 N N . THR A 1 91 ? -21.578 -28.297 -6.293 1 95.06 91 THR A N 1
ATOM 677 C CA . THR A 1 91 ? -21.625 -27.75 -7.648 1 95.06 91 THR A CA 1
ATOM 678 C C . THR A 1 91 ? -20.219 -27.594 -8.211 1 95.06 91 THR A C 1
ATOM 680 O O . THR A 1 91 ? -20 -27.766 -9.406 1 95.06 91 THR A O 1
ATOM 683 N N . VAL A 1 92 ? -19.281 -27.188 -7.359 1 95.38 92 VAL A N 1
ATOM 684 C CA . VAL A 1 92 ? -17.891 -26.984 -7.762 1 95.38 92 VAL A CA 1
ATOM 685 C C . VAL A 1 92 ? -17.016 -28.047 -7.102 1 95.38 92 VAL A C 1
ATOM 687 O O . VAL A 1 92 ? -16.766 -27.984 -5.895 1 95.38 92 VAL A O 1
ATOM 690 N N . LYS A 1 93 ? -16.453 -28.844 -7.934 1 91.94 93 LYS A N 1
ATOM 691 C CA . LYS A 1 93 ? -15.656 -29.953 -7.43 1 91.94 93 LYS A CA 1
ATOM 692 C C . LYS A 1 93 ? -14.375 -29.453 -6.77 1 91.94 93 LYS A C 1
ATOM 694 O O . LYS A 1 93 ? -13.789 -28.453 -7.211 1 91.94 93 LYS A O 1
ATOM 699 N N . ASP A 1 94 ? -13.898 -30.172 -5.699 1 92.5 94 ASP A N 1
ATOM 700 C CA . ASP A 1 94 ? -12.633 -29.906 -5.02 1 92.5 94 ASP A CA 1
ATOM 701 C C . ASP A 1 94 ? -12.602 -28.5 -4.453 1 92.5 94 ASP A C 1
ATOM 703 O O . ASP A 1 94 ? -11.57 -27.828 -4.52 1 92.5 94 ASP A O 1
ATOM 707 N N . SER A 1 95 ? -13.766 -27.969 -4.121 1 93.25 95 SER A N 1
ATOM 708 C CA . SER A 1 95 ? -13.859 -26.672 -3.473 1 93.25 95 SER A CA 1
ATOM 709 C C . SER A 1 95 ? -14.141 -26.812 -1.981 1 93.25 95 SER A C 1
ATOM 711 O O . SER A 1 95 ? -14.523 -27.891 -1.519 1 93.25 95 SER A O 1
ATOM 713 N N . LEU A 1 96 ? -13.844 -25.844 -1.237 1 91.06 96 LEU A N 1
ATOM 714 C CA . LEU A 1 96 ? -14.109 -25.812 0.197 1 91.06 96 LEU A CA 1
ATOM 715 C C . LEU A 1 96 ? -15.055 -24.656 0.549 1 91.06 96 LEU A C 1
ATOM 717 O O . LEU A 1 96 ? -14.984 -23.578 -0.049 1 91.06 96 LEU A O 1
ATOM 721 N N . ASN A 1 97 ? -15.883 -24.969 1.542 1 91.25 97 ASN A N 1
ATOM 722 C CA . ASN A 1 97 ? -16.797 -23.922 1.997 1 91.25 97 ASN A CA 1
ATOM 723 C C . ASN A 1 97 ? -16.031 -22.688 2.463 1 91.25 97 ASN A C 1
ATOM 725 O O . ASN A 1 97 ? -15.039 -22.797 3.182 1 91.25 97 ASN A O 1
ATOM 729 N N . GLY A 1 98 ? -16.453 -21.5 1.981 1 89.81 98 GLY A N 1
ATOM 730 C CA . GLY A 1 98 ? -15.828 -20.25 2.371 1 89.81 98 GLY A CA 1
ATOM 731 C C . GLY A 1 98 ? -14.812 -19.75 1.362 1 89.81 98 GLY A C 1
ATOM 732 O O . GLY A 1 98 ? -14.367 -18.594 1.439 1 89.81 98 GLY A O 1
ATOM 733 N N . GLN A 1 99 ? -14.547 -20.547 0.389 1 93.12 99 GLN A N 1
ATOM 734 C CA . GLN A 1 99 ? -13.547 -20.172 -0.605 1 93.12 99 GLN A CA 1
ATOM 735 C C . GLN A 1 99 ? -14.148 -19.25 -1.664 1 93.12 99 GLN A C 1
ATOM 737 O O . GLN A 1 99 ? -15.359 -19.266 -1.898 1 93.12 99 GLN A O 1
ATOM 742 N N . VAL A 1 100 ? -13.344 -18.422 -2.168 1 96.88 100 VAL A N 1
ATOM 743 C CA . VAL A 1 100 ? -13.664 -17.641 -3.355 1 96.88 100 VAL A CA 1
ATOM 744 C C . VAL A 1 100 ? -12.797 -18.094 -4.523 1 96.88 100 VAL A C 1
ATOM 746 O O . VAL A 1 100 ? -11.57 -18.141 -4.41 1 96.88 100 VAL A O 1
ATOM 749 N N . LEU A 1 101 ? -13.422 -18.469 -5.605 1 97.06 101 LEU A N 1
ATOM 750 C CA . LEU A 1 101 ? -12.727 -18.938 -6.797 1 97.06 101 LEU A CA 1
ATOM 751 C C . LEU A 1 101 ? -12.867 -17.938 -7.941 1 97.06 101 LEU A C 1
ATOM 753 O O . LEU A 1 101 ? -13.938 -17.375 -8.156 1 97.06 101 LEU A O 1
ATOM 757 N N . ILE A 1 102 ? -11.805 -17.672 -8.594 1 95.31 102 ILE A N 1
ATOM 758 C CA . ILE A 1 102 ? -11.805 -16.812 -9.766 1 95.31 102 ILE A CA 1
ATOM 759 C C . ILE A 1 102 ? -11.516 -17.625 -11.016 1 95.31 102 ILE A C 1
ATOM 761 O O . ILE A 1 102 ? -10.547 -18.406 -11.055 1 95.31 102 ILE A O 1
ATOM 765 N N . PHE A 1 103 ? -12.383 -17.531 -11.945 1 93.88 103 PHE A N 1
ATOM 766 C CA . PHE A 1 103 ? -12.219 -18.188 -13.227 1 93.88 103 PHE A CA 1
ATOM 767 C C . PHE A 1 103 ? -11.859 -17.172 -14.312 1 93.88 103 PHE A C 1
ATOM 769 O O . PHE A 1 103 ? -12.562 -16.188 -14.5 1 93.88 103 PHE A O 1
ATOM 776 N N . ARG A 1 104 ? -10.836 -17.406 -14.961 1 88.62 104 ARG A N 1
ATOM 777 C CA . ARG A 1 104 ? -10.367 -16.516 -16.031 1 88.62 104 ARG A CA 1
ATOM 778 C C . ARG A 1 104 ? -9.578 -17.297 -17.078 1 88.62 104 ARG A C 1
ATOM 780 O O . ARG A 1 104 ? -8.641 -18.031 -16.734 1 88.62 104 ARG A O 1
ATOM 787 N N . GLY A 1 105 ? -9.93 -17.078 -18.344 1 82.62 105 GLY A N 1
ATOM 788 C CA . GLY A 1 105 ? -9.195 -17.703 -19.438 1 82.62 105 GLY A CA 1
ATOM 789 C C . GLY A 1 105 ? -9.219 -19.219 -19.375 1 82.62 105 GLY A C 1
ATOM 790 O O . GLY A 1 105 ? -8.203 -19.875 -19.625 1 82.62 105 GLY A O 1
ATOM 791 N N . GLY A 1 106 ? -10.227 -19.734 -18.875 1 85.75 106 GLY A N 1
ATOM 792 C CA . GLY A 1 106 ? -10.367 -21.188 -18.797 1 85.75 106 GLY A CA 1
ATOM 793 C C . GLY A 1 106 ? -9.648 -21.797 -17.609 1 85.75 106 GLY A C 1
ATOM 794 O O . GLY A 1 106 ? -9.586 -23.016 -17.484 1 85.75 106 GLY A O 1
ATOM 795 N N . ARG A 1 107 ? -9.148 -20.984 -16.797 1 86.62 107 ARG A N 1
ATOM 796 C CA . ARG A 1 107 ? -8.414 -21.453 -15.641 1 86.62 107 ARG A CA 1
ATOM 797 C C . ARG A 1 107 ? -9.117 -21.047 -14.344 1 86.62 107 ARG A C 1
ATOM 799 O O . ARG A 1 107 ? -9.82 -20.047 -14.305 1 86.62 107 ARG A O 1
ATOM 806 N N . ARG A 1 108 ? -8.852 -21.922 -13.312 1 91.94 108 ARG A N 1
ATOM 807 C CA . ARG A 1 108 ? -9.383 -21.672 -11.977 1 91.94 108 ARG A CA 1
ATOM 808 C C . ARG A 1 108 ? -8.297 -21.203 -11.023 1 91.94 108 ARG A C 1
ATOM 810 O O . ARG A 1 108 ? -7.234 -21.812 -10.922 1 91.94 108 ARG A O 1
ATOM 817 N N . TYR A 1 109 ? -8.555 -20.094 -10.398 1 89.06 109 TYR A N 1
ATOM 818 C CA . TYR A 1 109 ? -7.664 -19.578 -9.367 1 89.06 109 TYR A CA 1
ATOM 819 C C . TYR A 1 109 ? -8.352 -19.547 -8.008 1 89.06 109 TYR A C 1
ATOM 821 O O . TYR A 1 109 ? -9.508 -19.125 -7.898 1 89.06 109 TYR A O 1
ATOM 829 N N . VAL A 1 110 ? -7.641 -20.062 -7.008 1 92.44 110 VAL A N 1
ATOM 830 C CA . VAL A 1 110 ? -8.172 -19.984 -5.652 1 92.44 110 VAL A CA 1
ATOM 831 C C . VAL A 1 110 ? -7.703 -18.688 -4.992 1 92.44 110 VAL A C 1
ATOM 833 O O . VAL A 1 110 ? -6.508 -18.391 -4.973 1 92.44 110 VAL A O 1
ATOM 836 N N . TYR A 1 111 ? -8.617 -17.891 -4.559 1 93.81 111 TYR A N 1
ATOM 837 C CA . TYR A 1 111 ? -8.312 -16.672 -3.828 1 93.81 111 TYR A CA 1
ATOM 838 C C . TYR A 1 111 ? -8.188 -16.953 -2.334 1 93.81 111 TYR A C 1
ATOM 840 O O . TYR A 1 111 ? -9.133 -17.438 -1.707 1 93.81 111 TYR A O 1
ATOM 848 N N . HIS A 1 112 ? -7.035 -16.562 -1.719 1 91.44 112 HIS A N 1
ATOM 849 C CA . HIS A 1 112 ? -6.734 -16.875 -0.327 1 91.44 112 HIS A CA 1
ATOM 850 C C . HIS A 1 112 ? -6.672 -15.609 0.522 1 91.44 112 HIS A C 1
ATOM 852 O O . HIS A 1 112 ? -6.027 -15.602 1.576 1 91.44 112 HIS A O 1
ATOM 858 N N . GLY A 1 113 ? -7.254 -14.547 0.096 1 93.12 113 GLY A N 1
ATOM 859 C CA . GLY A 1 113 ? -7.223 -13.297 0.843 1 93.12 113 GLY A CA 1
ATOM 860 C C . GLY A 1 113 ? -8.5 -13.039 1.619 1 93.12 113 GLY A C 1
ATOM 861 O O . GLY A 1 113 ? -9.367 -13.914 1.72 1 93.12 113 GLY A O 1
ATOM 862 N N . LEU A 1 114 ? -8.586 -11.891 2.229 1 92.38 114 LEU A N 1
ATOM 863 C CA . LEU A 1 114 ? -9.789 -11.438 2.91 1 92.38 114 LEU A CA 1
ATOM 864 C C . LEU A 1 114 ? -10.953 -11.297 1.929 1 92.38 114 LEU A C 1
ATOM 866 O O . LEU A 1 114 ? -10.758 -10.836 0.801 1 92.38 114 LEU A O 1
ATOM 870 N N . ARG A 1 115 ? -12.094 -11.656 2.387 1 91.25 115 ARG A N 1
ATOM 871 C CA . ARG A 1 115 ? -13.234 -11.758 1.491 1 91.25 115 ARG A CA 1
ATOM 872 C C . ARG A 1 115 ? -13.961 -10.422 1.372 1 91.25 115 ARG A C 1
ATOM 874 O O . ARG A 1 115 ? -15.18 -10.352 1.549 1 91.25 115 ARG A O 1
ATOM 881 N N . GLU A 1 116 ? -13.242 -9.422 1.143 1 90.69 116 GLU A N 1
ATOM 882 C CA . GLU A 1 116 ? -13.758 -8.094 0.838 1 90.69 116 GLU A CA 1
ATOM 883 C C . GLU A 1 116 ? -13.656 -7.789 -0.653 1 90.69 116 GLU A C 1
ATOM 885 O O . GLU A 1 116 ? -12.68 -8.164 -1.302 1 90.69 116 GLU A O 1
ATOM 890 N N . ALA A 1 117 ? -14.688 -7.125 -1.155 1 92.25 117 ALA A N 1
ATOM 891 C CA . ALA A 1 117 ? -14.758 -6.848 -2.588 1 92.25 117 ALA A CA 1
ATOM 892 C C . ALA A 1 117 ? -13.492 -6.156 -3.076 1 92.25 117 ALA A C 1
ATOM 894 O O . ALA A 1 117 ? -12.969 -6.488 -4.141 1 92.25 117 ALA A O 1
ATOM 895 N N . LEU A 1 118 ? -12.984 -5.262 -2.281 1 89.69 118 LEU A N 1
ATOM 896 C CA . LEU A 1 118 ? -11.82 -4.477 -2.686 1 89.69 118 LEU A CA 1
ATOM 897 C C . LEU A 1 118 ? -10.594 -5.363 -2.84 1 89.69 118 LEU A C 1
ATOM 899 O O . LEU A 1 118 ? -9.828 -5.215 -3.799 1 89.69 118 LEU A O 1
ATOM 903 N N . TYR A 1 119 ? -10.32 -6.223 -1.947 1 92.44 119 TYR A N 1
ATOM 904 C CA . TYR A 1 119 ? -9.156 -7.098 -2.021 1 92.44 119 TYR A CA 1
ATOM 905 C C . TYR A 1 119 ? -9.312 -8.133 -3.129 1 92.44 119 TYR A C 1
ATOM 907 O O . TYR A 1 119 ? -8.352 -8.477 -3.811 1 92.44 119 TYR A O 1
ATOM 915 N N . ILE A 1 120 ? -10.523 -8.609 -3.32 1 94.88 120 ILE A N 1
ATOM 916 C CA . ILE A 1 120 ? -10.773 -9.539 -4.418 1 94.88 120 ILE A CA 1
ATOM 917 C C . ILE A 1 120 ? -10.523 -8.844 -5.754 1 94.88 120 ILE A C 1
ATOM 919 O O . ILE A 1 120 ? -9.898 -9.414 -6.652 1 94.88 120 ILE A O 1
ATOM 923 N N . MET A 1 121 ? -10.977 -7.605 -5.805 1 91.94 121 MET A N 1
ATOM 924 C CA . MET A 1 121 ? -10.734 -6.832 -7.02 1 91.94 121 MET A CA 1
ATOM 925 C C . MET A 1 121 ? -9.242 -6.613 -7.238 1 91.94 121 MET A C 1
ATOM 927 O O . MET A 1 121 ? -8.766 -6.633 -8.375 1 91.94 121 MET A O 1
ATOM 931 N N . LYS A 1 122 ? -8.586 -6.312 -6.195 1 89.44 122 LYS A N 1
ATOM 932 C CA . LYS A 1 122 ? -7.141 -6.176 -6.32 1 89.44 122 LYS A CA 1
ATOM 933 C C . LYS A 1 122 ? -6.512 -7.457 -6.855 1 89.44 122 LYS A C 1
ATOM 935 O O . LYS A 1 122 ? -5.625 -7.41 -7.707 1 89.44 122 LYS A O 1
ATOM 940 N N . PHE A 1 123 ? -6.922 -8.578 -6.367 1 90.25 123 PHE A N 1
ATOM 941 C CA . PHE A 1 123 ? -6.445 -9.875 -6.844 1 90.25 123 PHE A CA 1
ATOM 942 C C . PHE A 1 123 ? -6.73 -10.047 -8.328 1 90.25 123 PHE A C 1
ATOM 944 O O . PHE A 1 123 ? -5.852 -10.453 -9.094 1 90.25 123 PHE A O 1
ATOM 951 N N . ILE A 1 124 ? -7.93 -9.734 -8.727 1 90 124 ILE A N 1
ATOM 952 C CA . ILE A 1 124 ? -8.344 -9.844 -10.125 1 90 124 ILE A CA 1
ATOM 953 C C . ILE A 1 124 ? -7.492 -8.914 -10.984 1 90 124 ILE A C 1
ATOM 955 O O . ILE A 1 124 ? -7.035 -9.297 -12.062 1 90 124 ILE A O 1
ATOM 959 N N . SER A 1 125 ? -7.34 -7.691 -10.477 1 84.19 125 SER A N 1
ATOM 960 C CA . SER A 1 125 ? -6.508 -6.734 -11.203 1 84.19 125 SER A CA 1
ATOM 961 C C . SER A 1 125 ? -5.09 -7.262 -11.383 1 84.19 125 SER A C 1
ATOM 963 O O . SER A 1 125 ? -4.496 -7.098 -12.453 1 84.19 125 SER A O 1
ATOM 965 N N . ASN A 1 126 ? -4.566 -7.863 -10.359 1 80.62 126 ASN A N 1
ATOM 966 C CA . ASN A 1 126 ? -3.238 -8.469 -10.453 1 80.62 126 ASN A CA 1
ATOM 967 C C . ASN A 1 126 ? -3.199 -9.578 -11.5 1 80.62 126 ASN A C 1
ATOM 969 O O . ASN A 1 126 ? -2.209 -9.727 -12.211 1 80.62 126 ASN A O 1
ATOM 973 N N . LEU A 1 127 ? -4.223 -10.375 -11.523 1 80.06 127 LEU A N 1
ATOM 974 C CA . LEU A 1 127 ? -4.316 -11.453 -12.5 1 80.06 127 LEU A CA 1
ATOM 975 C C . LEU A 1 127 ? -4.348 -10.906 -13.922 1 80.06 127 LEU A C 1
ATOM 977 O O . LEU A 1 127 ? -3.779 -11.5 -14.836 1 80.06 127 LEU A O 1
ATOM 981 N N . GLU A 1 128 ? -4.941 -9.773 -14.023 1 77.75 128 GLU A N 1
ATOM 982 C CA . GLU A 1 128 ? -5.105 -9.188 -15.352 1 77.75 128 GLU A CA 1
ATOM 983 C C . GLU A 1 128 ? -3.822 -8.492 -15.812 1 77.75 128 GLU A C 1
ATOM 985 O O . GLU A 1 128 ? -3.537 -8.438 -17.016 1 77.75 128 GLU A O 1
ATOM 990 N N . ASN A 1 129 ? -3.078 -7.969 -14.805 1 69.31 129 ASN A N 1
ATOM 991 C CA . ASN A 1 129 ? -1.906 -7.172 -15.141 1 69.31 129 ASN A CA 1
ATOM 992 C C . ASN A 1 129 ? -0.633 -8.008 -15.141 1 69.31 129 ASN A C 1
ATOM 994 O O . ASN A 1 129 ? 0.397 -7.59 -15.672 1 69.31 129 ASN A O 1
ATOM 998 N N . ALA A 1 130 ? -0.632 -9.086 -14.25 1 61.94 130 ALA A N 1
ATOM 999 C CA . ALA A 1 130 ? 0.564 -9.859 -13.938 1 61.94 130 ALA A CA 1
ATOM 1000 C C . ALA A 1 130 ? 1.137 -10.508 -15.195 1 61.94 130 ALA A C 1
ATOM 1002 O O . ALA A 1 130 ? 0.692 -11.586 -15.602 1 61.94 130 ALA A O 1
ATOM 1003 N N . ASN A 1 131 ? 1.726 -9.523 -15.984 1 72.06 131 ASN A N 1
ATOM 1004 C CA . ASN A 1 131 ? 2.354 -10.141 -17.156 1 72.06 131 ASN A CA 1
ATOM 1005 C C . ASN A 1 131 ? 3.844 -9.812 -17.219 1 72.06 131 ASN A C 1
ATOM 1007 O O . ASN A 1 131 ? 4.387 -9.172 -16.312 1 72.06 131 ASN A O 1
ATOM 1011 N N . LEU A 1 132 ? 4.516 -10.484 -18.016 1 84.38 132 LEU A N 1
ATOM 1012 C CA . LEU A 1 132 ? 5.91 -10.336 -18.406 1 84.38 132 LEU A CA 1
ATOM 1013 C C . LEU A 1 132 ? 6.164 -8.953 -19 1 84.38 132 LEU A C 1
ATOM 1015 O O . LEU A 1 132 ? 5.488 -8.547 -19.953 1 84.38 132 LEU A O 1
ATOM 1019 N N . LYS A 1 133 ? 7.02 -8.164 -18.188 1 86.25 133 LYS A N 1
ATOM 1020 C CA . LYS A 1 133 ? 7.375 -6.836 -18.672 1 86.25 133 LYS A CA 1
ATOM 1021 C C . LYS A 1 133 ? 8.773 -6.832 -19.281 1 86.25 133 LYS A C 1
ATOM 1023 O O . LYS A 1 133 ? 9.68 -7.5 -18.781 1 86.25 133 LYS A O 1
ATOM 1028 N N . ILE A 1 134 ? 8.922 -6.074 -20.312 1 88.69 134 ILE A N 1
ATOM 1029 C CA . ILE A 1 134 ? 10.211 -5.984 -20.984 1 88.69 134 ILE A CA 1
ATOM 1030 C C . ILE A 1 134 ? 10.922 -4.699 -20.562 1 88.69 134 ILE A C 1
ATOM 1032 O O . ILE A 1 134 ? 10.328 -3.623 -20.547 1 88.69 134 ILE A O 1
ATOM 1036 N N . ILE A 1 135 ? 12.109 -4.855 -20.078 1 90.25 135 ILE A N 1
ATOM 1037 C CA . ILE A 1 135 ? 12.953 -3.697 -19.812 1 90.25 135 ILE A CA 1
ATOM 1038 C C . ILE A 1 135 ? 13.773 -3.354 -21.047 1 90.25 135 ILE A C 1
ATOM 1040 O O . ILE A 1 135 ? 14.758 -4.031 -21.359 1 90.25 135 ILE A O 1
ATOM 1044 N N . ALA A 1 136 ? 13.43 -2.404 -21.766 1 82.25 136 ALA A N 1
ATOM 1045 C CA . ALA A 1 136 ? 14.047 -2.072 -23.047 1 82.25 136 ALA A CA 1
ATOM 1046 C C . ALA A 1 136 ? 14.93 -0.831 -22.922 1 82.25 136 ALA A C 1
ATOM 1048 O O . ALA A 1 136 ? 15.742 -0.547 -23.797 1 82.25 136 ALA A O 1
ATOM 1049 N N . GLY A 1 137 ? 14.797 -0.101 -21.828 1 78.81 137 GLY A N 1
ATOM 1050 C CA . GLY A 1 137 ? 15.57 1.126 -21.688 1 78.81 137 GLY A CA 1
ATOM 1051 C C . GLY A 1 137 ? 15.578 1.668 -20.281 1 78.81 137 GLY A C 1
ATOM 1052 O O . GLY A 1 137 ? 15.195 0.967 -19.344 1 78.81 137 GLY A O 1
ATOM 1053 N N . LYS A 1 138 ? 16.109 2.844 -20.172 1 76 138 LYS A N 1
ATOM 1054 C CA . LYS A 1 138 ? 16.312 3.477 -18.875 1 76 138 LYS A CA 1
ATOM 1055 C C . LYS A 1 138 ? 14.984 3.697 -18.156 1 76 138 LYS A C 1
ATOM 1057 O O . LYS A 1 138 ? 14.898 3.537 -16.938 1 76 138 LYS A O 1
ATOM 1062 N N . MET A 1 139 ? 14.031 4.02 -18.969 1 74.5 139 MET A N 1
ATOM 1063 C CA . MET A 1 139 ? 12.727 4.266 -18.359 1 74.5 139 MET A CA 1
ATOM 1064 C C . MET A 1 139 ? 12.156 2.988 -17.766 1 74.5 139 MET A C 1
ATOM 1066 O O . MET A 1 139 ? 11.648 3 -16.641 1 74.5 139 MET A O 1
ATOM 1070 N N . ASP A 1 140 ? 12.234 1.948 -18.547 1 80.75 140 ASP A N 1
ATOM 1071 C CA . ASP A 1 140 ? 11.766 0.655 -18.047 1 80.75 140 ASP A CA 1
ATOM 1072 C C . ASP A 1 140 ? 12.539 0.231 -16.797 1 80.75 140 ASP A C 1
ATOM 1074 O O . ASP A 1 140 ? 11.961 -0.333 -15.867 1 80.75 140 ASP A O 1
ATOM 1078 N N . LYS A 1 141 ? 13.758 0.588 -16.812 1 83.56 141 LYS A N 1
ATOM 1079 C CA . LYS A 1 141 ? 14.594 0.225 -15.68 1 83.56 141 LYS A CA 1
ATOM 1080 C C . LYS A 1 141 ? 14.18 0.996 -14.43 1 83.56 141 LYS A C 1
ATOM 1082 O O . LYS A 1 141 ? 14.211 0.453 -13.32 1 83.56 141 LYS A O 1
ATOM 1087 N N . THR A 1 142 ? 13.852 2.205 -14.633 1 75 142 THR A N 1
ATOM 1088 C CA . THR A 1 142 ? 13.383 3.004 -13.508 1 75 142 THR A CA 1
ATOM 1089 C C . THR A 1 142 ? 12.125 2.396 -12.891 1 75 142 THR A C 1
ATOM 1091 O O . THR A 1 142 ? 12.016 2.297 -11.672 1 75 142 THR A O 1
ATOM 1094 N N . ALA A 1 143 ? 11.188 2.012 -13.789 1 76.62 143 ALA A N 1
ATOM 1095 C CA . ALA A 1 143 ? 9.984 1.339 -13.312 1 76.62 143 ALA A CA 1
ATOM 1096 C C . ALA A 1 143 ? 10.328 0.056 -12.562 1 76.62 143 ALA A C 1
ATOM 1098 O O . ALA A 1 143 ? 9.758 -0.228 -11.508 1 76.62 143 ALA A O 1
ATOM 1099 N N . PHE A 1 144 ? 11.273 -0.621 -13.109 1 84.94 144 PHE A N 1
ATOM 1100 C CA . PHE A 1 144 ? 11.766 -1.847 -12.5 1 84.94 144 PHE A CA 1
ATOM 1101 C C . PHE A 1 144 ? 12.305 -1.572 -11.102 1 84.94 144 PHE A C 1
ATOM 1103 O O . PHE A 1 144 ? 11.984 -2.293 -10.156 1 84.94 144 PHE A O 1
ATOM 1110 N N . ASP A 1 145 ? 13.062 -0.497 -10.953 1 79.94 145 ASP A N 1
ATOM 1111 C CA . ASP A 1 145 ? 13.711 -0.164 -9.688 1 79.94 145 ASP A CA 1
ATOM 1112 C C . ASP A 1 145 ? 12.688 0.264 -8.641 1 79.94 145 ASP A C 1
ATOM 1114 O O . ASP A 1 145 ? 12.883 0.048 -7.445 1 79.94 145 ASP A O 1
ATOM 1118 N N . HIS A 1 146 ? 11.562 0.726 -9.086 1 72.06 146 HIS A N 1
ATOM 1119 C CA . HIS A 1 146 ? 10.586 1.275 -8.148 1 72.06 146 HIS A CA 1
ATOM 1120 C C . HIS A 1 146 ? 9.484 0.266 -7.844 1 72.06 146 HIS A C 1
ATOM 1122 O O . HIS A 1 146 ? 8.609 0.528 -7.016 1 72.06 146 HIS A O 1
ATOM 1128 N N . THR A 1 147 ? 9.516 -0.817 -8.602 1 73.69 147 THR A N 1
ATOM 1129 C CA . THR A 1 147 ? 8.562 -1.878 -8.297 1 73.69 147 THR A CA 1
ATOM 1130 C C . THR A 1 147 ? 8.914 -2.562 -6.98 1 73.69 147 THR A C 1
ATOM 1132 O O . THR A 1 147 ? 10.078 -2.891 -6.738 1 73.69 147 THR A O 1
ATOM 1135 N N . ARG A 1 148 ? 7.914 -2.621 -6.137 1 67.88 148 ARG A N 1
ATOM 1136 C CA . ARG A 1 148 ? 8.141 -3.266 -4.844 1 67.88 148 ARG A CA 1
ATOM 1137 C C . ARG A 1 148 ? 7.781 -4.746 -4.902 1 67.88 148 ARG A C 1
ATOM 1139 O O . ARG A 1 148 ? 7.07 -5.184 -5.812 1 67.88 148 ARG A O 1
ATOM 1146 N N . GLY A 1 149 ? 8.414 -5.539 -3.932 1 71.31 149 GLY A N 1
ATOM 1147 C CA . GLY A 1 149 ? 8.141 -6.961 -3.832 1 71.31 149 GLY A CA 1
ATOM 1148 C C . GLY A 1 149 ? 9.164 -7.82 -4.555 1 71.31 149 GLY A C 1
ATOM 1149 O O . GLY A 1 149 ? 10.133 -7.301 -5.109 1 71.31 149 GLY A O 1
ATOM 1150 N N . THR A 1 150 ? 8.961 -9.031 -4.473 1 78.19 150 THR A N 1
ATOM 1151 C CA . THR A 1 150 ? 9.852 -9.984 -5.137 1 78.19 150 THR A CA 1
ATOM 1152 C C . THR A 1 150 ? 9.664 -9.93 -6.648 1 78.19 150 THR A C 1
ATOM 1154 O O . THR A 1 150 ? 8.539 -9.883 -7.141 1 78.19 150 THR A O 1
ATOM 1157 N N . LYS A 1 151 ? 10.703 -9.867 -7.355 1 89.06 151 LYS A N 1
ATOM 1158 C CA . LYS A 1 151 ? 10.672 -9.828 -8.812 1 89.06 151 LYS A CA 1
ATOM 1159 C C . LYS A 1 151 ? 11.711 -10.781 -9.406 1 89.06 151 LYS A C 1
ATOM 1161 O O . LYS A 1 151 ? 12.742 -11.047 -8.781 1 89.06 151 LYS A O 1
ATOM 1166 N N . LEU A 1 152 ? 11.391 -11.305 -10.562 1 92.88 152 LEU A N 1
ATOM 1167 C CA . LEU A 1 152 ? 12.352 -12.047 -11.367 1 92.88 152 LEU A CA 1
ATOM 1168 C C . LEU A 1 152 ? 12.75 -11.25 -12.609 1 92.88 152 LEU A C 1
ATOM 1170 O O . LEU A 1 152 ? 11.906 -10.617 -13.242 1 92.88 152 LEU A O 1
ATOM 1174 N N . VAL A 1 153 ? 14 -11.25 -12.852 1 96.12 153 VAL A N 1
ATOM 1175 C CA . VAL A 1 153 ? 14.469 -10.609 -14.07 1 96.12 153 VAL A CA 1
ATOM 1176 C C . VAL A 1 153 ? 15.398 -11.555 -14.828 1 96.12 153 VAL A C 1
ATOM 1178 O O . VAL A 1 153 ? 16.219 -12.242 -14.219 1 96.12 153 VAL A O 1
ATOM 1181 N N . GLY A 1 154 ? 15.133 -11.719 -16.094 1 97.31 154 GLY A N 1
ATOM 1182 C CA . GLY A 1 154 ? 15.953 -12.586 -16.938 1 97.31 154 GLY A CA 1
ATOM 1183 C C . GLY A 1 154 ? 16.5 -11.875 -18.172 1 97.31 154 GLY A C 1
ATOM 1184 O O . GLY A 1 154 ? 15.852 -10.969 -18.703 1 97.31 154 GLY A O 1
ATOM 1185 N N . TYR A 1 155 ? 17.734 -12.242 -18.516 1 97.81 155 TYR A N 1
ATOM 1186 C CA . TYR A 1 155 ? 18.391 -11.781 -19.734 1 97.81 155 TYR A CA 1
ATOM 1187 C C . TYR A 1 155 ? 18.469 -12.891 -20.781 1 97.81 155 TYR A C 1
ATOM 1189 O O . TYR A 1 155 ? 19.062 -13.945 -20.531 1 97.81 155 TYR A O 1
ATOM 1197 N N . PHE A 1 156 ? 17.844 -12.594 -21.969 1 97.56 156 PHE A N 1
ATOM 1198 C CA . PHE A 1 156 ? 17.766 -13.641 -22.984 1 97.56 156 PHE A CA 1
ATOM 1199 C C . PHE A 1 156 ? 18.203 -13.117 -24.344 1 97.56 156 PHE A C 1
ATOM 1201 O O . PHE A 1 156 ? 18.125 -11.914 -24.609 1 97.56 156 PHE A O 1
ATOM 1208 N N . ALA A 1 157 ? 18.641 -14.031 -25.156 1 94 157 ALA A N 1
ATOM 1209 C CA . ALA A 1 157 ? 19.172 -13.672 -26.469 1 94 157 ALA A CA 1
ATOM 1210 C C . ALA A 1 157 ? 18.078 -13.102 -27.359 1 94 157 ALA A C 1
ATOM 1212 O O . ALA A 1 157 ? 18.297 -12.141 -28.094 1 94 157 ALA A O 1
ATOM 1213 N N . SER A 1 158 ? 16.984 -13.758 -27.375 1 91.69 158 SER A N 1
ATOM 1214 C CA . SER A 1 158 ? 15.836 -13.32 -28.172 1 91.69 158 SER A CA 1
ATOM 1215 C C . SER A 1 158 ? 14.523 -13.789 -27.547 1 91.69 158 SER A C 1
ATOM 1217 O O . SER A 1 158 ? 14.516 -14.672 -26.688 1 91.69 158 SER A O 1
ATOM 1219 N N . ARG A 1 159 ? 13.5 -13.203 -28 1 88.06 159 ARG A N 1
ATOM 1220 C CA . ARG A 1 159 ? 12.172 -13.562 -27.5 1 88.06 159 ARG A CA 1
ATOM 1221 C C . ARG A 1 159 ? 11.789 -14.969 -27.938 1 88.06 159 ARG A C 1
ATOM 1223 O O . ARG A 1 159 ? 10.93 -15.602 -27.312 1 88.06 159 ARG A O 1
ATOM 1230 N N . ALA A 1 160 ? 12.539 -15.461 -29 1 90.5 160 ALA A N 1
ATOM 1231 C CA . ALA A 1 160 ? 12.211 -16.766 -29.578 1 90.5 160 ALA A CA 1
ATOM 1232 C C . ALA A 1 160 ? 13.062 -17.875 -28.953 1 90.5 160 ALA A C 1
ATOM 1234 O O . ALA A 1 160 ? 12.836 -19.062 -29.203 1 90.5 160 ALA A O 1
ATOM 1235 N N . SER A 1 161 ? 13.984 -17.484 -28.109 1 92.19 161 SER A N 1
ATOM 1236 C CA . SER A 1 161 ? 14.867 -18.484 -27.516 1 92.19 161 SER A CA 1
ATOM 1237 C C . SER A 1 161 ? 14.102 -19.406 -26.578 1 92.19 161 SER A C 1
ATOM 1239 O O . SER A 1 161 ? 13.148 -18.984 -25.922 1 92.19 161 SER A O 1
ATOM 1241 N N . PRO A 1 162 ? 14.445 -20.688 -26.531 1 92.75 162 PRO A N 1
ATOM 1242 C CA . PRO A 1 162 ? 13.766 -21.656 -25.656 1 92.75 162 PRO A CA 1
ATOM 1243 C C . PRO A 1 162 ? 13.812 -21.25 -24.188 1 92.75 162 PRO A C 1
ATOM 1245 O O . PRO A 1 162 ? 12.859 -21.484 -23.453 1 92.75 162 PRO A O 1
ATOM 1248 N N . ASP A 1 163 ? 14.867 -20.719 -23.766 1 93.88 163 ASP A N 1
ATOM 1249 C CA . ASP A 1 163 ? 14.969 -20.312 -22.375 1 93.88 163 ASP A CA 1
ATOM 1250 C C . ASP A 1 163 ? 14.031 -19.141 -22.078 1 93.88 163 ASP A C 1
ATOM 1252 O O . ASP A 1 163 ? 13.445 -19.078 -20.984 1 93.88 163 ASP A O 1
ATOM 1256 N N . MET A 1 164 ? 13.828 -18.297 -23 1 94.5 164 MET A N 1
ATOM 1257 C CA . MET A 1 164 ? 12.867 -17.219 -22.828 1 94.5 164 MET A CA 1
ATOM 1258 C C . MET A 1 164 ? 11.445 -17.75 -22.766 1 94.5 164 MET A C 1
ATOM 1260 O O . MET A 1 164 ? 10.625 -17.266 -22 1 94.5 164 MET A O 1
ATOM 1264 N N . GLN A 1 165 ? 11.219 -18.719 -23.531 1 93.19 165 GLN A N 1
ATOM 1265 C CA . GLN A 1 165 ? 9.891 -19.328 -23.516 1 93.19 165 GLN A CA 1
ATOM 1266 C C . GLN A 1 165 ? 9.594 -19.969 -22.172 1 93.19 165 GLN A C 1
ATOM 1268 O O . GLN A 1 165 ? 8.477 -19.875 -21.672 1 93.19 165 GLN A O 1
ATOM 1273 N N . ALA A 1 166 ? 10.617 -20.609 -21.688 1 94.31 166 ALA A N 1
ATOM 1274 C CA . ALA A 1 166 ? 10.469 -21.188 -20.359 1 94.31 166 ALA A CA 1
ATOM 1275 C C . ALA A 1 166 ? 10.18 -20.094 -19.328 1 94.31 166 ALA A C 1
ATOM 1277 O O . ALA A 1 166 ? 9.344 -20.281 -18.438 1 94.31 166 ALA A O 1
ATOM 1278 N N . PHE A 1 167 ? 10.812 -18.969 -19.438 1 95.12 167 PHE A N 1
ATOM 1279 C CA . PHE A 1 167 ? 10.633 -17.844 -18.547 1 95.12 167 PHE A CA 1
ATOM 1280 C C . PHE A 1 167 ? 9.227 -17.266 -18.672 1 95.12 167 PHE A C 1
ATOM 1282 O O . PHE A 1 167 ? 8.594 -16.922 -17.672 1 95.12 167 PHE A O 1
ATOM 1289 N N . GLU A 1 168 ? 8.789 -17.203 -19.859 1 91.12 168 GLU A N 1
ATOM 1290 C CA . GLU A 1 168 ? 7.441 -16.703 -20.141 1 91.12 168 GLU A CA 1
ATOM 1291 C C . GLU A 1 168 ? 6.379 -17.625 -19.562 1 91.12 168 GLU A C 1
ATOM 1293 O O . GLU A 1 168 ? 5.355 -17.172 -19.047 1 91.12 168 GLU A O 1
ATOM 1298 N N . GLN A 1 169 ? 6.621 -18.859 -19.703 1 88.25 169 GLN A N 1
ATOM 1299 C CA . GLN A 1 169 ? 5.699 -19.828 -19.125 1 88.25 169 GLN A CA 1
ATOM 1300 C C . GLN A 1 169 ? 5.645 -19.688 -17.609 1 88.25 169 GLN A C 1
ATOM 1302 O O . GLN A 1 169 ? 4.57 -19.75 -17 1 88.25 169 GLN A O 1
ATOM 1307 N N . ALA A 1 170 ? 6.801 -19.531 -17.031 1 89.44 170 ALA A N 1
ATOM 1308 C CA . ALA A 1 170 ? 6.844 -19.297 -15.594 1 89.44 170 ALA A CA 1
ATOM 1309 C C . ALA A 1 170 ? 6.07 -18.047 -15.203 1 89.44 170 ALA A C 1
ATOM 1311 O O . ALA A 1 170 ? 5.355 -18.031 -14.203 1 89.44 170 ALA A O 1
ATOM 1312 N N . ALA A 1 171 ? 6.164 -17.031 -15.984 1 88.38 171 ALA A N 1
ATOM 1313 C CA . ALA A 1 171 ? 5.465 -15.781 -15.734 1 88.38 171 ALA A CA 1
ATOM 1314 C C . ALA A 1 171 ? 3.951 -15.977 -15.797 1 88.38 171 ALA A C 1
ATOM 1316 O O . ALA A 1 171 ? 3.209 -15.352 -15.031 1 88.38 171 ALA A O 1
ATOM 1317 N N . SER A 1 172 ? 3.566 -16.812 -16.688 1 79.75 172 SER A N 1
ATOM 1318 C CA . SER A 1 172 ? 2.139 -17.078 -16.812 1 79.75 172 SER A CA 1
ATOM 1319 C C . SER A 1 172 ? 1.605 -17.812 -15.586 1 79.75 172 SER A C 1
ATOM 1321 O O . SER A 1 172 ? 0.448 -17.641 -15.203 1 79.75 172 SER A O 1
ATOM 1323 N N . LEU A 1 173 ? 2.471 -18.547 -15.016 1 75.44 173 LEU A N 1
ATOM 1324 C CA . LEU A 1 173 ? 2.059 -19.359 -13.875 1 75.44 173 LEU A CA 1
ATOM 1325 C C . LEU A 1 173 ? 2.164 -18.578 -12.57 1 75.44 173 LEU A C 1
ATOM 1327 O O . LEU A 1 173 ? 1.29 -18.672 -11.711 1 75.44 173 LEU A O 1
ATOM 1331 N N . PHE A 1 174 ? 3.199 -17.766 -12.453 1 78.44 174 PHE A N 1
ATOM 1332 C CA . PHE A 1 174 ? 3.504 -17.141 -11.172 1 78.44 174 PHE A CA 1
ATOM 1333 C C . PHE A 1 174 ? 3.328 -15.633 -11.258 1 78.44 174 PHE A C 1
ATOM 1335 O O . PHE A 1 174 ? 3.525 -14.922 -10.266 1 78.44 174 PHE A O 1
ATOM 1342 N N . GLY A 1 175 ? 2.941 -15.18 -12.352 1 75.12 175 GLY A N 1
ATOM 1343 C CA . GLY A 1 175 ? 2.9 -13.75 -12.609 1 75.12 175 GLY A CA 1
ATOM 1344 C C . GLY A 1 175 ? 1.876 -13.023 -11.766 1 75.12 175 GLY A C 1
ATOM 1345 O O . GLY A 1 175 ? 1.884 -11.789 -11.695 1 75.12 175 GLY A O 1
ATOM 1346 N N . ASN A 1 176 ? 1.055 -13.781 -11.102 1 70.88 176 ASN A N 1
ATOM 1347 C CA . ASN A 1 176 ? 0.065 -13.148 -10.234 1 70.88 176 ASN A CA 1
ATOM 1348 C C . ASN A 1 176 ? 0.646 -12.844 -8.859 1 70.88 176 ASN A C 1
ATOM 1350 O O . ASN A 1 176 ? 0.08 -12.047 -8.102 1 70.88 176 ASN A O 1
ATOM 1354 N N . GLN A 1 177 ? 1.743 -13.422 -8.586 1 71.81 177 GLN A N 1
ATOM 1355 C CA . GLN A 1 177 ? 2.322 -13.281 -7.25 1 71.81 177 GLN A CA 1
ATOM 1356 C C . GLN A 1 177 ? 3.664 -12.555 -7.312 1 71.81 177 GLN A C 1
ATOM 1358 O O . GLN A 1 177 ? 4.055 -11.883 -6.355 1 71.81 177 GLN A O 1
ATOM 1363 N N . ILE A 1 178 ? 4.324 -12.742 -8.414 1 79.88 178 ILE A N 1
ATOM 1364 C CA . ILE A 1 178 ? 5.672 -12.211 -8.586 1 79.88 178 ILE A CA 1
ATOM 1365 C C . ILE A 1 178 ? 5.762 -11.453 -9.914 1 79.88 178 ILE A C 1
ATOM 1367 O O . ILE A 1 178 ? 5.199 -11.891 -10.922 1 79.88 178 ILE A O 1
ATOM 1371 N N . SER A 1 179 ? 6.414 -10.359 -9.891 1 84 179 SER A N 1
ATOM 1372 C CA . SER A 1 179 ? 6.602 -9.602 -11.125 1 84 179 SER A CA 1
ATOM 1373 C C . SER A 1 179 ? 7.738 -10.18 -11.961 1 84 179 SER A C 1
ATOM 1375 O O . SER A 1 179 ? 8.797 -10.508 -11.422 1 84 179 SER A O 1
ATOM 1377 N N . PHE A 1 180 ? 7.484 -10.328 -13.234 1 91.19 180 PHE A N 1
ATOM 1378 C CA . PHE A 1 180 ? 8.484 -10.867 -14.148 1 91.19 180 PHE A CA 1
ATOM 1379 C C . PHE A 1 180 ? 8.961 -9.789 -15.117 1 91.19 180 PHE A C 1
ATOM 1381 O O . PHE A 1 180 ? 8.156 -9.062 -15.695 1 91.19 180 PHE A O 1
ATOM 1388 N N . TYR A 1 181 ? 10.234 -9.68 -15.195 1 93.81 181 TYR A N 1
ATOM 1389 C CA . TYR A 1 181 ? 10.867 -8.75 -16.125 1 93.81 181 TYR A CA 1
ATOM 1390 C C . TYR A 1 181 ? 11.875 -9.469 -17.016 1 93.81 181 TYR A C 1
ATOM 1392 O O . TYR A 1 181 ? 12.461 -10.477 -16.609 1 93.81 181 TYR A O 1
ATOM 1400 N N . THR A 1 182 ? 12.023 -8.992 -18.234 1 95.38 182 THR A N 1
ATOM 1401 C CA . THR A 1 182 ? 13.008 -9.578 -19.125 1 95.38 182 THR A CA 1
ATOM 1402 C C . THR A 1 182 ? 13.648 -8.508 -20 1 95.38 182 THR A C 1
ATOM 1404 O O . THR A 1 182 ? 13.109 -7.41 -20.141 1 95.38 182 THR A O 1
ATOM 1407 N N . THR A 1 183 ? 14.805 -8.75 -20.391 1 95.75 183 THR A N 1
ATOM 1408 C CA . THR A 1 183 ? 15.477 -7.902 -21.375 1 95.75 183 THR A CA 1
ATOM 1409 C C . THR A 1 183 ? 16.25 -8.75 -22.375 1 95.75 183 THR A C 1
ATOM 1411 O O . THR A 1 183 ? 16.734 -9.828 -22.047 1 95.75 183 THR A O 1
ATOM 1414 N N . THR A 1 184 ? 16.312 -8.312 -23.656 1 94.38 184 THR A N 1
ATOM 1415 C CA . THR A 1 184 ? 17.141 -8.906 -24.688 1 94.38 184 THR A CA 1
ATOM 1416 C C . THR A 1 184 ? 18.234 -7.949 -25.125 1 94.38 184 THR A C 1
ATOM 1418 O O . THR A 1 184 ? 19.016 -8.258 -26.031 1 94.38 184 THR A O 1
ATOM 1421 N N . ASP A 1 185 ? 18.297 -6.812 -24.469 1 92.19 185 ASP A N 1
ATOM 1422 C CA . ASP A 1 185 ? 19.266 -5.777 -24.797 1 92.19 185 ASP A CA 1
ATOM 1423 C C . ASP A 1 185 ? 20.516 -5.891 -23.922 1 92.19 185 ASP A C 1
ATOM 1425 O O . ASP A 1 185 ? 20.422 -5.762 -22.703 1 92.19 185 ASP A O 1
ATOM 1429 N N . PRO A 1 186 ? 21.656 -6.047 -24.547 1 92.94 186 PRO A N 1
ATOM 1430 C CA . PRO A 1 186 ? 22.891 -6.246 -23.766 1 92.94 186 PRO A CA 1
ATOM 1431 C C . PRO A 1 186 ? 23.234 -5.039 -22.906 1 92.94 186 PRO A C 1
ATOM 1433 O O . PRO A 1 186 ? 23.797 -5.199 -21.812 1 92.94 186 PRO A O 1
ATOM 1436 N N . THR A 1 187 ? 22.984 -3.916 -23.391 1 90.69 187 THR A N 1
ATOM 1437 C CA . THR A 1 187 ? 23.281 -2.709 -22.625 1 90.69 187 THR A CA 1
ATOM 1438 C C . THR A 1 187 ? 22.438 -2.658 -21.359 1 90.69 187 THR A C 1
ATOM 1440 O O . THR A 1 187 ? 22.938 -2.346 -20.281 1 90.69 187 THR A O 1
ATOM 1443 N N . VAL A 1 188 ? 21.125 -3.029 -21.516 1 90.81 188 VAL A N 1
ATOM 1444 C CA . VAL A 1 188 ? 20.234 -3.068 -20.375 1 90.81 188 VAL A CA 1
ATOM 1445 C C . VAL A 1 188 ? 20.656 -4.172 -19.406 1 90.81 188 VAL A C 1
ATOM 1447 O O . VAL A 1 188 ? 20.688 -3.971 -18.188 1 90.81 188 VAL A O 1
ATOM 1450 N N . ALA A 1 189 ? 21.031 -5.262 -19.969 1 94.5 189 ALA A N 1
ATOM 1451 C CA . ALA A 1 189 ? 21.469 -6.402 -19.172 1 94.5 189 ALA A CA 1
ATOM 1452 C C . ALA A 1 189 ? 22.672 -6.035 -18.297 1 94.5 189 ALA A C 1
ATOM 1454 O O . ALA A 1 189 ? 22.719 -6.402 -17.109 1 94.5 189 ALA A O 1
ATOM 1455 N N . LYS A 1 190 ? 23.594 -5.336 -18.781 1 93.44 190 LYS A N 1
ATOM 1456 C CA . LYS A 1 190 ? 24.781 -4.902 -18.047 1 93.44 190 LYS A CA 1
ATOM 1457 C C . LYS A 1 190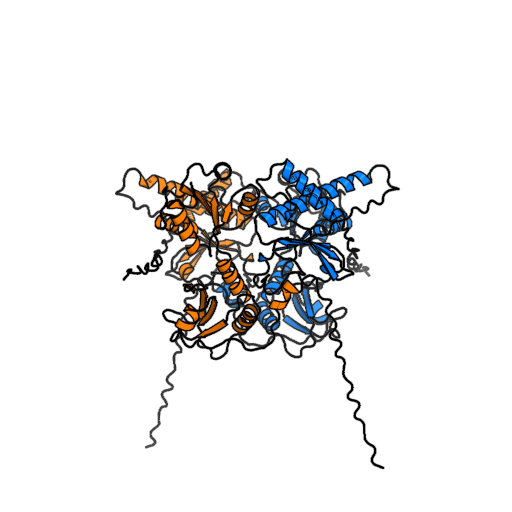 ? 24.391 -4.027 -16.859 1 93.44 190 LYS A C 1
ATOM 1459 O O . LYS A 1 190 ? 24.969 -4.16 -15.781 1 93.44 190 LYS A O 1
ATOM 1464 N N . HIS A 1 191 ? 23.406 -3.17 -17.047 1 90.94 191 HIS A N 1
ATOM 1465 C CA . HIS A 1 191 ? 22.953 -2.285 -15.984 1 90.94 191 HIS A CA 1
ATOM 1466 C C . HIS A 1 191 ? 22.219 -3.061 -14.898 1 90.94 191 HIS A C 1
ATOM 1468 O O . HIS A 1 191 ? 22.109 -2.6 -13.758 1 90.94 191 HIS A O 1
ATOM 1474 N N . LEU A 1 192 ? 21.719 -4.199 -15.258 1 93.12 192 LEU A N 1
ATOM 1475 C CA . LEU A 1 192 ? 21.031 -5.074 -14.312 1 93.12 192 LEU A CA 1
ATOM 1476 C C . LEU A 1 192 ? 21.984 -6.098 -13.719 1 93.12 192 LEU A C 1
ATOM 1478 O O . LEU A 1 192 ? 21.594 -6.938 -12.914 1 93.12 192 LEU A O 1
ATOM 1482 N N . LYS A 1 193 ? 23.219 -6.023 -14.18 1 92.88 193 LYS A N 1
ATOM 1483 C CA . LYS A 1 193 ? 24.312 -6.902 -13.742 1 92.88 193 LYS A CA 1
ATOM 1484 C C . LYS A 1 193 ? 24.047 -8.344 -14.172 1 92.88 193 LYS A C 1
ATOM 1486 O O . LYS A 1 193 ? 24.391 -9.281 -13.453 1 92.88 193 LYS A O 1
ATOM 1491 N N . LEU A 1 194 ? 23.281 -8.43 -15.266 1 95.12 194 LEU A N 1
ATOM 1492 C CA . LEU A 1 194 ? 23.109 -9.719 -15.93 1 95.12 194 LEU A CA 1
ATOM 1493 C C . LEU A 1 194 ? 24.172 -9.914 -17 1 95.12 194 LEU A C 1
ATOM 1495 O O . LEU A 1 194 ? 24.078 -9.352 -18.094 1 95.12 194 LEU A O 1
ATOM 1499 N N . ASN A 1 195 ? 25.094 -10.789 -16.766 1 93.06 195 ASN A N 1
ATOM 1500 C CA . ASN A 1 195 ? 26.312 -10.828 -17.562 1 93.06 195 ASN A CA 1
ATOM 1501 C C . ASN A 1 195 ? 26.188 -11.812 -18.719 1 93.06 195 ASN A C 1
ATOM 1503 O O . ASN A 1 195 ? 26.891 -11.672 -19.734 1 93.06 195 ASN A O 1
ATOM 1507 N N . THR A 1 196 ? 25.391 -12.844 -18.531 1 94.81 196 THR A N 1
ATOM 1508 C CA . THR A 1 196 ? 25.281 -13.867 -19.562 1 94.81 196 THR A CA 1
ATOM 1509 C C . THR A 1 196 ? 23.828 -14.125 -19.938 1 94.81 196 THR A C 1
ATOM 1511 O O . THR A 1 196 ? 22.938 -14.016 -19.094 1 94.81 196 THR A O 1
ATOM 1514 N N . THR A 1 197 ? 23.656 -14.484 -21.219 1 95.12 197 THR A N 1
ATOM 1515 C CA . THR A 1 197 ? 22.328 -14.844 -21.688 1 95.12 197 THR A CA 1
ATOM 1516 C C . THR A 1 197 ? 21.812 -16.062 -20.938 1 95.12 197 THR A C 1
ATOM 1518 O O . THR A 1 197 ? 22.562 -17.016 -20.688 1 95.12 197 THR A O 1
ATOM 1521 N N . GLY A 1 198 ? 20.578 -15.992 -20.562 1 95.62 198 GLY A N 1
ATOM 1522 C CA . GLY A 1 198 ? 19.953 -17.094 -19.844 1 95.62 198 GLY A CA 1
ATOM 1523 C C . GLY A 1 198 ? 19.969 -16.906 -18.344 1 95.62 198 GLY A C 1
ATOM 1524 O O . GLY A 1 198 ? 19.312 -17.656 -17.609 1 95.62 198 GLY A O 1
ATOM 1525 N N . GLN A 1 199 ? 20.656 -15.898 -17.938 1 96.56 199 GLN A N 1
ATOM 1526 C CA . GLN A 1 199 ? 20.766 -15.641 -16.516 1 96.56 199 GLN A CA 1
ATOM 1527 C C . GLN A 1 199 ? 19.469 -15.07 -15.945 1 96.56 199 GLN A C 1
ATOM 1529 O O . GLN A 1 199 ? 18.828 -14.227 -16.578 1 96.56 199 GLN A O 1
ATOM 1534 N N . ILE A 1 200 ? 19.031 -15.562 -14.797 1 96.19 200 ILE A N 1
ATOM 1535 C CA . ILE A 1 200 ? 17.812 -15.125 -14.117 1 96.19 200 ILE A CA 1
ATOM 1536 C C . ILE A 1 200 ? 18.141 -14.742 -12.68 1 96.19 200 ILE A C 1
ATOM 1538 O O . ILE A 1 200 ? 18.812 -15.492 -11.961 1 96.19 200 ILE A O 1
ATOM 1542 N N . TYR A 1 201 ? 17.719 -13.555 -12.297 1 94.12 201 TYR A N 1
ATOM 1543 C CA . TYR A 1 201 ? 17.859 -13.086 -10.93 1 94.12 201 TYR A CA 1
ATOM 1544 C C . TYR A 1 201 ? 16.5 -13.008 -10.234 1 94.12 201 TYR A C 1
ATOM 1546 O O . TYR A 1 201 ? 15.508 -12.617 -10.852 1 94.12 201 TYR A O 1
ATOM 1554 N N . LEU A 1 202 ? 16.484 -13.445 -9.016 1 89.94 202 LEU A N 1
ATOM 1555 C CA . LEU A 1 202 ? 15.375 -13.156 -8.109 1 89.94 202 LEU A CA 1
ATOM 1556 C C . LEU A 1 202 ? 15.742 -12.039 -7.137 1 89.94 202 LEU A C 1
ATOM 1558 O O . LEU A 1 202 ? 16.734 -12.148 -6.41 1 89.94 202 LEU A O 1
ATOM 1562 N N . ILE A 1 203 ? 15.016 -11.023 -7.176 1 87.5 203 ILE A N 1
ATOM 1563 C CA . ILE A 1 203 ? 15.281 -9.836 -6.359 1 87.5 203 ILE A CA 1
ATOM 1564 C C . ILE A 1 203 ? 14.203 -9.703 -5.289 1 87.5 203 ILE A C 1
ATOM 1566 O O . ILE A 1 203 ? 13.008 -9.719 -5.594 1 87.5 203 ILE A O 1
ATOM 1570 N N . ARG A 1 204 ? 14.656 -9.531 -4.055 1 76.94 204 ARG A N 1
ATOM 1571 C CA . ARG A 1 204 ? 13.758 -9.352 -2.922 1 76.94 204 ARG A CA 1
ATOM 1572 C C . ARG A 1 204 ? 13.875 -7.945 -2.346 1 76.94 204 ARG A C 1
ATOM 1574 O O . ARG A 1 204 ? 14.945 -7.328 -2.418 1 76.94 204 ARG A O 1
ATOM 1581 N N . ASP A 1 205 ? 12.742 -7.633 -1.65 1 69.69 205 ASP A N 1
ATOM 1582 C CA . ASP A 1 205 ? 12.789 -6.359 -0.941 1 69.69 205 ASP A CA 1
ATOM 1583 C C . ASP A 1 205 ? 13.766 -6.414 0.232 1 69.69 205 ASP A C 1
ATOM 1585 O O . ASP A 1 205 ? 13.867 -7.438 0.913 1 69.69 205 ASP A O 1
ATOM 1589 N N . PHE A 1 206 ? 14.508 -5.477 0.47 1 66.88 206 PHE A N 1
ATOM 1590 C CA . PHE A 1 206 ? 15.398 -5.277 1.607 1 66.88 206 PHE A CA 1
ATOM 1591 C C . PHE A 1 206 ? 16.656 -6.133 1.472 1 66.88 206 PHE A C 1
ATOM 1593 O O . PHE A 1 206 ? 17.344 -6.387 2.457 1 66.88 206 PHE A O 1
ATOM 1600 N N . ASP A 1 207 ? 16.703 -6.812 0.271 1 72.81 207 ASP A N 1
ATOM 1601 C CA . ASP A 1 207 ? 17.922 -7.543 -0.043 1 72.81 207 ASP A CA 1
ATOM 1602 C C . ASP A 1 207 ? 18.75 -6.805 -1.094 1 72.81 207 ASP A C 1
ATOM 1604 O O . ASP A 1 207 ? 18.281 -6.57 -2.209 1 72.81 207 ASP A O 1
ATOM 1608 N N . LYS A 1 208 ? 19.953 -6.449 -0.699 1 73.19 208 LYS A N 1
ATOM 1609 C CA . LYS A 1 208 ? 20.812 -5.727 -1.628 1 73.19 208 LYS A CA 1
ATOM 1610 C C . LYS A 1 208 ? 21.359 -6.656 -2.707 1 73.19 208 LYS A C 1
ATOM 1612 O O . LYS A 1 208 ? 21.797 -6.199 -3.764 1 73.19 208 LYS A O 1
ATOM 1617 N N . HIS A 1 209 ? 21.25 -7.945 -2.531 1 79.56 209 HIS A N 1
ATOM 1618 C CA . HIS A 1 209 ? 21.844 -8.906 -3.457 1 79.56 209 HIS A CA 1
ATOM 1619 C C . HIS A 1 209 ? 20.781 -9.812 -4.07 1 79.56 209 HIS A C 1
ATOM 1621 O O . HIS A 1 209 ? 20.047 -10.492 -3.352 1 79.56 209 HIS A O 1
ATOM 1627 N N . PRO A 1 210 ? 20.781 -9.828 -5.359 1 86.62 210 PRO A N 1
ATOM 1628 C CA . PRO A 1 210 ? 19.828 -10.734 -6 1 86.62 210 PRO A CA 1
ATOM 1629 C C . PRO A 1 210 ? 20.203 -12.203 -5.844 1 86.62 210 PRO A C 1
ATOM 1631 O O . PRO A 1 210 ? 21.391 -12.523 -5.684 1 86.62 210 PRO A O 1
ATOM 1634 N N . VAL A 1 211 ? 19.312 -13.117 -5.887 1 83.44 211 VAL A N 1
ATOM 1635 C CA . VAL A 1 211 ? 19.547 -14.555 -5.918 1 83.44 211 VAL A CA 1
ATOM 1636 C C . VAL A 1 211 ? 19.672 -15.023 -7.367 1 83.44 211 VAL A C 1
ATOM 1638 O O . VAL A 1 211 ? 18.75 -14.836 -8.172 1 83.44 211 VAL A O 1
ATOM 1641 N N . VAL A 1 212 ? 20.781 -15.594 -7.629 1 8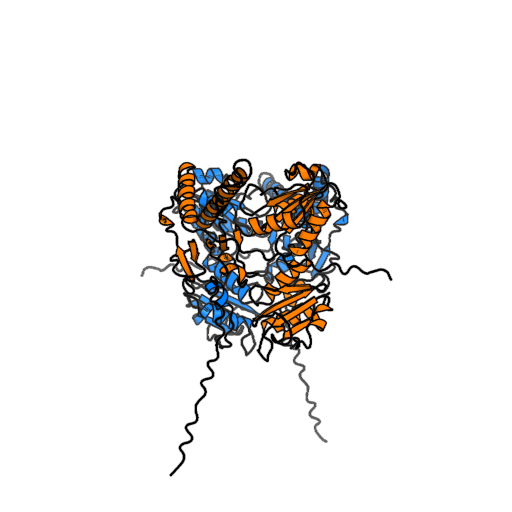8.69 212 VAL A N 1
ATOM 1642 C CA . VAL A 1 212 ? 21.047 -16.016 -9 1 88.69 212 VAL A CA 1
ATOM 1643 C C . VAL A 1 212 ? 20.516 -17.438 -9.211 1 88.69 212 VAL A C 1
ATOM 1645 O O . VAL A 1 212 ? 20.719 -18.312 -8.367 1 88.69 212 VAL A O 1
ATOM 1648 N N . CYS A 1 213 ? 19.766 -17.609 -10.297 1 91.12 213 CYS A N 1
ATOM 1649 C CA . CYS A 1 213 ? 19.391 -18.969 -10.672 1 91.12 213 CYS A CA 1
ATOM 1650 C C . CYS A 1 213 ? 20.625 -19.812 -10.961 1 91.12 213 CYS A C 1
ATOM 1652 O O . CYS A 1 213 ? 21.453 -19.453 -11.797 1 91.12 213 CYS A O 1
ATOM 1654 N N . PRO A 1 214 ? 20.75 -20.906 -10.328 1 87.06 214 PRO A N 1
ATOM 1655 C CA . PRO A 1 214 ? 21.984 -21.703 -10.453 1 87.06 214 PRO A CA 1
ATOM 1656 C C . PRO A 1 214 ? 22.109 -22.375 -11.812 1 87.06 214 PRO A C 1
ATOM 1658 O O . PRO A 1 214 ? 23.203 -22.734 -12.227 1 87.06 214 PRO A O 1
ATOM 1661 N N . VAL A 1 215 ? 21.031 -22.641 -12.477 1 91.5 215 VAL A N 1
ATOM 1662 C CA . VAL A 1 215 ? 21.047 -23.344 -13.75 1 91.5 215 VAL A CA 1
ATOM 1663 C C . VAL A 1 215 ? 20.906 -22.359 -14.898 1 91.5 215 VAL A C 1
ATOM 1665 O O . VAL A 1 215 ? 20.047 -21.469 -14.867 1 91.5 215 VAL A O 1
ATOM 1668 N N . ASN A 1 216 ? 21.734 -22.406 -15.836 1 93.5 216 ASN A N 1
ATOM 1669 C CA . ASN A 1 216 ? 21.719 -21.578 -17.047 1 93.5 216 ASN A CA 1
ATOM 1670 C C . ASN A 1 216 ? 22.125 -22.391 -18.266 1 93.5 216 ASN A C 1
ATOM 1672 O O . ASN A 1 216 ? 23.281 -22.812 -18.391 1 93.5 216 ASN A O 1
ATOM 1676 N N . PRO A 1 217 ? 21.219 -22.641 -19.25 1 93 217 PRO A N 1
ATOM 1677 C CA . PRO A 1 217 ? 19.844 -22.125 -19.344 1 93 217 PRO A CA 1
ATOM 1678 C C . PRO A 1 217 ? 18.891 -22.859 -18.406 1 93 217 PRO A C 1
ATOM 1680 O O . PRO A 1 217 ? 18.984 -24.062 -18.219 1 93 217 PRO A O 1
ATOM 1683 N N . ALA A 1 218 ? 17.969 -22.094 -17.859 1 95 218 ALA A N 1
ATOM 1684 C CA . ALA A 1 218 ? 17.031 -22.641 -16.875 1 95 218 ALA A CA 1
ATOM 1685 C C . ALA A 1 218 ? 15.789 -23.203 -17.547 1 95 218 ALA A C 1
ATOM 1687 O O . ALA A 1 218 ? 15.281 -22.625 -18.516 1 95 218 ALA A O 1
ATOM 1688 N N . THR A 1 219 ? 15.359 -24.312 -17.141 1 93.25 219 THR A N 1
ATOM 1689 C CA . THR A 1 219 ? 14.07 -24.859 -17.562 1 93.25 219 THR A CA 1
ATOM 1690 C C . THR A 1 219 ? 12.945 -24.297 -16.703 1 93.25 219 THR A C 1
ATOM 1692 O O . THR A 1 219 ? 13.195 -23.578 -15.734 1 93.25 219 THR A O 1
ATOM 1695 N N . LEU A 1 220 ? 11.734 -24.578 -17.125 1 93.38 220 LEU A N 1
ATOM 1696 C CA . LEU A 1 220 ? 10.578 -24.156 -16.328 1 93.38 220 LEU A CA 1
ATOM 1697 C C . LEU A 1 220 ? 10.664 -24.688 -14.906 1 93.38 220 LEU A C 1
ATOM 1699 O O . LEU A 1 220 ? 10.398 -23.953 -13.953 1 93.38 220 LEU A O 1
ATOM 1703 N N . ALA A 1 221 ? 11.102 -25.938 -14.836 1 89.38 221 ALA A N 1
ATOM 1704 C CA . ALA A 1 221 ? 11.219 -26.562 -13.523 1 89.38 221 ALA A CA 1
ATOM 1705 C C . ALA A 1 221 ? 12.258 -25.859 -12.664 1 89.38 221 ALA A C 1
ATOM 1707 O O . ALA A 1 221 ? 12.062 -25.688 -11.453 1 89.38 221 ALA A O 1
ATOM 1708 N N . ASP A 1 222 ? 13.328 -25.422 -13.266 1 90.44 222 ASP A N 1
ATOM 1709 C CA . ASP A 1 222 ? 14.383 -24.719 -12.547 1 90.44 222 ASP A CA 1
ATOM 1710 C C . ASP A 1 222 ? 13.898 -23.359 -12.023 1 90.44 222 ASP A C 1
ATOM 1712 O O . ASP A 1 222 ? 14.203 -22.984 -10.891 1 90.44 222 ASP A O 1
ATOM 1716 N N . ILE A 1 223 ? 13.117 -22.703 -12.844 1 91.81 223 ILE A N 1
ATOM 1717 C CA . ILE A 1 223 ? 12.602 -21.391 -12.477 1 91.81 223 ILE A CA 1
ATOM 1718 C C . ILE A 1 223 ? 11.578 -21.531 -11.352 1 91.81 223 ILE A C 1
ATOM 1720 O O . ILE A 1 223 ? 11.578 -20.766 -10.391 1 91.81 223 ILE A O 1
ATOM 1724 N N . GLN A 1 224 ? 10.82 -22.562 -11.508 1 85 224 GLN A N 1
ATOM 1725 C CA . GLN A 1 224 ? 9.844 -22.844 -10.469 1 85 224 GLN A CA 1
ATOM 1726 C C . GLN A 1 224 ? 10.523 -23.125 -9.133 1 85 224 GLN A C 1
ATOM 1728 O O . GLN A 1 224 ? 10.102 -22.641 -8.086 1 85 224 GLN A O 1
ATOM 1733 N N . GLN A 1 225 ? 11.594 -23.891 -9.234 1 79.25 225 GLN A N 1
ATOM 1734 C CA . GLN A 1 225 ? 12.352 -24.219 -8.023 1 79.25 225 GLN A CA 1
ATOM 1735 C C . GLN A 1 225 ? 12.961 -22.953 -7.406 1 79.25 225 GLN A C 1
ATOM 1737 O O . GLN A 1 225 ? 12.953 -22.797 -6.188 1 79.25 225 GLN A O 1
ATOM 1742 N N . LEU A 1 226 ? 13.469 -22.094 -8.227 1 83.5 226 LEU A N 1
ATOM 1743 C CA . LEU A 1 226 ? 14.031 -20.828 -7.773 1 83.5 226 LEU A CA 1
ATOM 1744 C C . LEU A 1 226 ? 12.992 -20.016 -7.016 1 83.5 226 LEU A C 1
ATOM 1746 O O . LEU A 1 226 ? 13.273 -19.469 -5.941 1 83.5 226 LEU A O 1
ATOM 1750 N N . ILE A 1 227 ? 11.789 -19.953 -7.574 1 80.94 227 ILE A N 1
ATOM 1751 C CA . ILE A 1 227 ? 10.711 -19.141 -7.012 1 80.94 227 ILE A CA 1
ATOM 1752 C C . ILE A 1 227 ? 10.227 -19.766 -5.707 1 80.94 227 ILE A C 1
ATOM 1754 O O . ILE A 1 227 ? 10.141 -19.094 -4.68 1 80.94 227 ILE A O 1
ATOM 1758 N N . VAL A 1 228 ? 10 -21.031 -5.816 1 69.75 228 VAL A N 1
ATOM 1759 C CA . VAL A 1 228 ? 9.422 -21.719 -4.668 1 69.75 228 VAL A CA 1
ATOM 1760 C C . VAL A 1 228 ? 10.422 -21.734 -3.512 1 69.75 228 VAL A C 1
ATOM 1762 O O . VAL A 1 228 ? 10.047 -21.484 -2.361 1 69.75 228 VAL A O 1
ATOM 1765 N N . PHE A 1 229 ? 11.742 -21.953 -3.859 1 64.44 229 PHE A N 1
ATOM 1766 C CA . PHE A 1 229 ? 12.773 -22.031 -2.83 1 64.44 229 PHE A CA 1
ATOM 1767 C C . PHE A 1 229 ? 13.023 -20.656 -2.205 1 64.44 229 PHE A C 1
ATOM 1769 O O . PHE A 1 229 ? 13.242 -20.562 -0.996 1 64.44 229 PHE A O 1
ATOM 1776 N N . ASN A 1 230 ? 12.984 -19.688 -2.992 1 64.44 230 ASN A N 1
ATOM 1777 C CA . ASN A 1 230 ? 13.367 -18.359 -2.494 1 64.44 230 ASN A CA 1
ATOM 1778 C C . ASN A 1 230 ? 12.148 -17.531 -2.113 1 64.44 230 ASN A C 1
ATOM 1780 O O . ASN A 1 230 ? 12.227 -16.688 -1.224 1 64.44 230 ASN A O 1
ATOM 1784 N N . ARG A 1 231 ? 11.156 -17.719 -2.891 1 58 231 ARG A N 1
ATOM 1785 C CA . ARG A 1 231 ? 9.914 -17.047 -2.521 1 58 231 ARG A CA 1
ATOM 1786 C C . ARG A 1 231 ? 9.422 -17.531 -1.159 1 58 231 ARG A C 1
ATOM 1788 O O . ARG A 1 231 ? 8.961 -16.734 -0.345 1 58 231 ARG A O 1
ATOM 1795 N N . ASP A 1 232 ? 9.812 -18.859 -0.92 1 58.72 232 ASP A N 1
ATOM 1796 C CA . ASP A 1 232 ? 9.266 -19.469 0.287 1 58.72 232 ASP A CA 1
ATOM 1797 C C . ASP A 1 232 ? 10.141 -19.172 1.5 1 58.72 232 ASP A C 1
ATOM 1799 O O . ASP A 1 232 ? 9.75 -19.438 2.637 1 58.72 232 ASP A O 1
ATOM 1803 N N . SER A 1 233 ? 11.273 -18.609 1.211 1 72.88 233 SER A N 1
ATOM 1804 C CA . SER A 1 233 ? 12.117 -18.344 2.375 1 72.88 233 SER A CA 1
ATOM 1805 C C . SER A 1 233 ? 11.602 -17.156 3.174 1 72.88 233 SER A C 1
ATOM 1807 O O . SER A 1 233 ? 11.688 -17.141 4.406 1 72.88 233 SER A O 1
ATOM 1809 N N . LEU A 1 234 ? 11.086 -16.203 2.533 1 81.25 234 LEU A N 1
ATOM 1810 C CA . LEU A 1 234 ? 10.453 -15.055 3.176 1 81.25 234 LEU A CA 1
ATOM 1811 C C . LEU A 1 234 ? 9.117 -14.734 2.518 1 81.25 234 LEU A C 1
ATOM 1813 O O . LEU A 1 234 ? 9.078 -14.117 1.451 1 81.25 234 LEU A O 1
ATOM 1817 N N . ILE A 1 235 ? 8.133 -15.203 3.109 1 83.19 235 ILE A N 1
ATOM 1818 C CA . ILE A 1 235 ? 6.789 -15 2.576 1 83.19 235 ILE A CA 1
ATOM 1819 C C . ILE A 1 235 ? 6.094 -13.875 3.35 1 83.19 235 ILE A C 1
ATOM 1821 O O . ILE A 1 235 ? 5.926 -13.969 4.57 1 83.19 235 ILE A O 1
ATOM 1825 N N . LYS A 1 236 ? 5.77 -12.852 2.643 1 86.88 236 LYS A N 1
ATOM 1826 C CA . LYS A 1 236 ? 4.996 -11.797 3.289 1 86.88 236 LYS A CA 1
ATOM 1827 C C . LYS A 1 236 ? 3.514 -12.156 3.346 1 86.88 236 LYS A C 1
ATOM 1829 O O . LYS A 1 236 ? 2.912 -12.492 2.322 1 86.88 236 LYS A O 1
ATOM 1834 N N . VAL A 1 237 ? 3.006 -12.188 4.512 1 91.25 237 VAL A N 1
ATOM 1835 C CA . VAL A 1 237 ? 1.578 -12.406 4.719 1 91.25 237 VAL A CA 1
ATOM 1836 C C . VAL A 1 237 ? 0.823 -11.086 4.578 1 91.25 237 VAL A C 1
ATOM 1838 O O . VAL A 1 237 ? 1.095 -10.133 5.305 1 91.25 237 VAL A O 1
ATOM 1841 N N . THR A 1 238 ? -0.054 -11 3.633 1 91.31 238 THR A N 1
ATOM 1842 C CA . THR A 1 238 ? -0.838 -9.805 3.332 1 91.31 238 THR A CA 1
ATOM 1843 C C . THR A 1 238 ? -2.33 -10.125 3.326 1 91.31 238 THR A C 1
ATOM 1845 O O . THR A 1 238 ? -2.721 -11.289 3.424 1 91.31 238 THR A O 1
ATOM 1848 N N . PRO A 1 239 ? -3.191 -9.078 3.215 1 92.31 239 PRO A N 1
ATOM 1849 C CA . PRO A 1 239 ? -4.629 -9.344 3.117 1 92.31 239 PRO A CA 1
ATOM 1850 C C . PRO A 1 239 ? -4.996 -10.18 1.894 1 92.31 239 PRO A C 1
ATOM 1852 O O . PRO A 1 239 ? -6.094 -10.734 1.826 1 92.31 239 PRO A O 1
ATOM 1855 N N . LEU A 1 240 ? -4.133 -10.391 0.97 1 90.69 240 LEU A N 1
ATOM 1856 C CA . LEU A 1 240 ? -4.43 -11.102 -0.269 1 90.69 240 LEU A CA 1
ATOM 1857 C C . LEU A 1 240 ? -4.137 -12.594 -0.123 1 90.69 240 LEU A C 1
ATOM 1859 O O . LEU A 1 240 ? -4.574 -13.398 -0.947 1 90.69 240 LEU A O 1
ATOM 1863 N N . ASN A 1 241 ? -3.447 -13 0.978 1 89.56 241 ASN A N 1
ATOM 1864 C CA . ASN A 1 241 ? -3.074 -14.406 1.074 1 89.56 241 ASN A CA 1
ATOM 1865 C C . ASN A 1 241 ? -3.193 -14.922 2.506 1 89.56 241 ASN A C 1
ATOM 1867 O O . ASN A 1 241 ? -2.85 -16.078 2.785 1 89.56 241 ASN A O 1
ATOM 1871 N N . VAL A 1 242 ? -3.652 -14.156 3.383 1 92.31 242 VAL A N 1
ATOM 1872 C CA . VAL A 1 242 ? -3.625 -14.422 4.816 1 92.31 242 VAL A CA 1
ATOM 1873 C C . VAL A 1 242 ? -4.41 -15.695 5.125 1 92.31 242 VAL A C 1
ATOM 1875 O O . VAL A 1 242 ? -4.16 -16.359 6.133 1 92.31 242 VAL A O 1
ATOM 1878 N N . LEU A 1 243 ? -5.293 -16.125 4.25 1 91.38 243 LEU A N 1
ATOM 1879 C CA . LEU A 1 243 ? -6.121 -17.297 4.496 1 91.38 243 LEU A CA 1
ATOM 1880 C C . LEU A 1 243 ? -5.57 -18.516 3.76 1 91.38 243 LEU A C 1
ATOM 1882 O O . LEU A 1 243 ? -6.223 -19.562 3.707 1 91.38 243 LEU A O 1
ATOM 1886 N N . ASP A 1 244 ? -4.402 -18.422 3.176 1 88.25 244 ASP A N 1
ATOM 1887 C CA . ASP A 1 244 ? -3.764 -19.547 2.484 1 88.25 244 ASP A CA 1
ATOM 1888 C C . ASP A 1 244 ? -3.422 -20.672 3.461 1 88.25 244 ASP A C 1
ATOM 1890 O O . ASP A 1 244 ? -2.621 -20.484 4.379 1 88.25 244 ASP A O 1
ATOM 1894 N N . PRO A 1 245 ? -3.99 -21.766 3.264 1 86 245 PRO A N 1
ATOM 1895 C CA . PRO A 1 245 ? -3.73 -22.875 4.191 1 86 245 PRO A CA 1
ATOM 1896 C C . PRO A 1 245 ? -2.277 -23.344 4.156 1 86 245 PRO A C 1
ATOM 1898 O O . PRO A 1 245 ? -1.781 -23.906 5.137 1 86 245 PRO A O 1
ATOM 1901 N N . SER A 1 246 ? -1.587 -23.141 3.104 1 82.19 246 SER A N 1
ATOM 1902 C CA . SER A 1 246 ? -0.203 -23.594 2.979 1 82.19 246 SER A CA 1
ATOM 1903 C C . SER A 1 246 ? 0.711 -22.828 3.934 1 82.19 246 SER A C 1
ATOM 1905 O O . SER A 1 246 ? 1.797 -23.312 4.273 1 82.19 246 SER A O 1
ATOM 1907 N N . LEU A 1 247 ? 0.293 -21.688 4.363 1 85.5 247 LEU A N 1
ATOM 1908 C CA . LEU A 1 247 ? 1.117 -20.875 5.262 1 85.5 247 LEU A CA 1
ATOM 1909 C C . LEU A 1 247 ? 1.234 -21.547 6.629 1 85.5 247 LEU A C 1
ATOM 1911 O O . LEU A 1 247 ? 2.287 -21.469 7.27 1 85.5 247 LEU A O 1
ATOM 1915 N N . ALA A 1 248 ? 0.211 -22.188 7.094 1 83.12 248 ALA A N 1
ATOM 1916 C CA . ALA A 1 248 ? 0.181 -22.797 8.422 1 83.12 248 ALA A CA 1
ATOM 1917 C C . ALA A 1 248 ? 0.421 -24.297 8.352 1 83.12 248 ALA A C 1
ATOM 1919 O O . ALA A 1 248 ? 0.426 -24.984 9.375 1 83.12 248 ALA A O 1
ATOM 1920 N N . ALA A 1 249 ? 0.57 -24.828 7.188 1 82.06 249 ALA A N 1
ATOM 1921 C CA . ALA A 1 249 ? 0.655 -26.266 6.996 1 82.06 249 ALA A CA 1
ATOM 1922 C C . ALA A 1 249 ? 1.953 -26.828 7.574 1 82.06 249 ALA A C 1
ATOM 1924 O O . ALA A 1 249 ? 2.023 -28 7.945 1 82.06 249 ALA A O 1
ATOM 1925 N N . SER A 1 250 ? 2.975 -26.016 7.656 1 83.69 250 SER A N 1
ATOM 1926 C CA . SER A 1 250 ? 4.254 -26.438 8.219 1 83.69 250 SER A CA 1
ATOM 1927 C C . SER A 1 250 ? 4.793 -25.406 9.203 1 83.69 250 SER A C 1
ATOM 1929 O O . SER A 1 250 ? 4.336 -24.266 9.219 1 83.69 250 SER A O 1
ATOM 1931 N N . SER A 1 251 ? 5.652 -25.953 9.992 1 88.12 251 SER A N 1
ATOM 1932 C CA . SER A 1 251 ? 6.301 -25.047 10.945 1 88.12 251 SER A CA 1
ATOM 1933 C C . SER A 1 251 ? 7.094 -23.969 10.227 1 88.12 251 SER A C 1
ATOM 1935 O O . SER A 1 251 ? 7.621 -24.188 9.133 1 88.12 251 SER A O 1
ATOM 1937 N N . ALA A 1 252 ? 7.125 -22.844 10.852 1 90.44 252 ALA A N 1
ATOM 1938 C CA . ALA A 1 252 ? 7.781 -21.703 10.219 1 90.44 252 ALA A CA 1
ATOM 1939 C C . ALA A 1 252 ? 8.234 -20.688 11.266 1 90.44 252 ALA A C 1
ATOM 1941 O O . ALA A 1 252 ? 7.801 -20.734 12.422 1 90.44 252 ALA A O 1
ATOM 1942 N N . ILE A 1 253 ? 9.164 -19.891 10.82 1 91.31 253 ILE A N 1
ATOM 1943 C CA . ILE A 1 253 ? 9.516 -18.719 11.609 1 91.31 253 ILE A CA 1
ATOM 1944 C C . ILE A 1 253 ? 8.516 -17.594 11.336 1 91.31 253 ILE A C 1
ATOM 1946 O O . ILE A 1 253 ? 8.133 -17.359 10.188 1 91.31 253 ILE A O 1
ATOM 1950 N N . LEU A 1 254 ? 8.055 -17.031 12.453 1 92.69 254 LEU A N 1
ATOM 1951 C CA . LEU A 1 254 ? 7.113 -15.922 12.344 1 92.69 254 LEU A CA 1
ATOM 1952 C C . LEU A 1 254 ? 7.789 -14.594 12.68 1 92.69 254 LEU A C 1
ATOM 1954 O O . LEU A 1 254 ? 8.398 -14.461 13.75 1 92.69 254 LEU A O 1
ATOM 1958 N N . LEU A 1 255 ? 7.766 -13.711 11.734 1 94.62 255 LEU A N 1
ATOM 1959 C CA . LEU A 1 255 ? 8.273 -12.359 11.938 1 94.62 255 LEU A CA 1
ATOM 1960 C C . LEU A 1 255 ? 7.133 -11.344 11.93 1 94.62 255 LEU A C 1
ATOM 1962 O O . LEU A 1 255 ? 6.469 -11.164 10.906 1 94.62 255 LEU A O 1
ATOM 1966 N N . ILE A 1 256 ? 6.898 -10.703 13.062 1 94.69 256 ILE A N 1
ATOM 1967 C CA . ILE A 1 256 ? 5.887 -9.664 13.188 1 94.69 256 ILE A CA 1
ATOM 1968 C C . ILE A 1 256 ? 6.559 -8.297 13.242 1 94.69 256 ILE A C 1
ATOM 1970 O O . ILE A 1 256 ? 7.402 -8.047 14.109 1 94.69 256 ILE A O 1
ATOM 1974 N N . THR A 1 257 ? 6.152 -7.41 12.273 1 91.5 257 THR A N 1
ATOM 1975 C CA . THR A 1 257 ? 6.746 -6.078 12.234 1 91.5 257 THR A CA 1
ATOM 1976 C C . THR A 1 257 ? 5.672 -5.004 12.367 1 91.5 257 THR A C 1
ATOM 1978 O O . THR A 1 257 ? 4.488 -5.27 12.133 1 91.5 257 THR A O 1
ATOM 1981 N N . ASP A 1 258 ? 6.059 -3.764 12.898 1 82.38 258 ASP A N 1
ATOM 1982 C CA . ASP A 1 258 ? 5.148 -2.643 13.102 1 82.38 258 ASP A CA 1
ATOM 1983 C C . ASP A 1 258 ? 5.715 -1.357 12.508 1 82.38 258 ASP A C 1
ATOM 1985 O O . ASP A 1 258 ? 5.438 -0.261 12.992 1 82.38 258 ASP A O 1
ATOM 1989 N N . SER A 1 259 ? 6.555 -1.481 11.562 1 73.38 259 SER A N 1
ATOM 1990 C CA . SER A 1 259 ? 7.18 -0.374 10.852 1 73.38 259 SER A CA 1
ATOM 1991 C C . SER A 1 259 ? 8.086 0.438 11.773 1 73.38 259 SER A C 1
ATOM 1993 O O . SER A 1 259 ? 8.477 1.558 11.438 1 73.38 259 SER A O 1
ATOM 1995 N N . SER A 1 260 ? 8.344 -0.035 12.945 1 78 260 SER A N 1
ATOM 1996 C CA . SER A 1 260 ? 9.328 0.596 13.812 1 78 260 SER A CA 1
ATOM 1997 C C . SER A 1 260 ? 10.742 0.395 13.273 1 78 260 SER A C 1
ATOM 1999 O O . SER A 1 260 ? 10.984 -0.504 12.469 1 78 260 SER A O 1
ATOM 2001 N N . PRO A 1 261 ? 11.594 1.228 13.68 1 77.44 261 PRO A N 1
ATOM 2002 C CA . PRO A 1 261 ? 12.984 1.015 13.273 1 77.44 261 PRO A CA 1
ATOM 2003 C C . PRO A 1 261 ? 13.508 -0.364 13.664 1 77.44 261 PRO A C 1
ATOM 2005 O O . PRO A 1 261 ? 14.234 -0.994 12.898 1 77.44 261 PRO A O 1
ATOM 2008 N N . PHE A 1 262 ? 13.133 -0.774 14.797 1 82.88 262 PHE A N 1
ATOM 2009 C CA . PHE A 1 262 ? 13.586 -2.082 15.258 1 82.88 262 PHE A CA 1
ATOM 2010 C C . PHE A 1 262 ? 13.031 -3.189 14.367 1 82.88 262 PHE A C 1
ATOM 2012 O O . PHE A 1 262 ? 13.703 -4.188 14.117 1 82.88 262 PHE A O 1
ATOM 2019 N N . SER A 1 263 ? 11.781 -3.049 13.859 1 87.38 263 SER A N 1
ATOM 2020 C CA . SER A 1 263 ? 11.188 -4.004 12.938 1 87.38 263 SER A CA 1
ATOM 2021 C C . SER A 1 263 ? 12.039 -4.16 11.68 1 87.38 263 SER A C 1
ATOM 2023 O O . SER A 1 263 ? 12.266 -5.273 11.203 1 87.38 263 SER A O 1
ATOM 2025 N N . PHE A 1 264 ? 12.453 -3.113 11.188 1 78.12 264 PHE A N 1
ATOM 2026 C CA . PHE A 1 264 ? 13.258 -3.143 9.969 1 78.12 264 PHE A CA 1
ATOM 2027 C C . PHE A 1 264 ? 14.625 -3.77 10.242 1 78.12 264 PHE A C 1
ATOM 2029 O O . PHE A 1 264 ? 15.18 -4.457 9.383 1 78.12 264 PHE A O 1
ATOM 2036 N N . TYR A 1 265 ? 15.133 -3.488 11.375 1 82.62 265 TYR A N 1
ATOM 2037 C CA . TYR A 1 265 ? 16.391 -4.102 11.773 1 82.62 265 TYR A CA 1
ATOM 2038 C C . TYR A 1 265 ? 16.266 -5.617 11.844 1 82.62 265 TYR A C 1
ATOM 2040 O O . TYR A 1 265 ? 17.141 -6.344 11.359 1 82.62 265 TYR A O 1
ATOM 2048 N N . LEU A 1 266 ? 15.234 -6.055 12.453 1 88.31 266 LEU A N 1
ATOM 2049 C CA . LEU A 1 266 ? 14.992 -7.492 12.539 1 88.31 266 LEU A CA 1
ATOM 2050 C C . LEU A 1 266 ? 14.891 -8.109 11.148 1 88.31 266 LEU A C 1
ATOM 2052 O O . LEU A 1 266 ? 15.445 -9.18 10.898 1 88.31 266 LEU A O 1
ATOM 2056 N N . LEU A 1 267 ? 14.141 -7.438 10.32 1 86.38 267 LEU A N 1
ATOM 2057 C CA . LEU A 1 267 ? 13.984 -7.906 8.945 1 86.38 267 LEU A CA 1
ATOM 2058 C C . LEU A 1 267 ? 15.336 -8.008 8.258 1 86.38 267 LEU A C 1
ATOM 2060 O O . LEU A 1 267 ? 15.617 -8.992 7.566 1 86.38 267 LEU A O 1
ATOM 2064 N N . LYS A 1 268 ? 16.141 -7.039 8.43 1 81.06 268 LYS A N 1
ATOM 2065 C CA . LYS A 1 268 ? 17.484 -7.047 7.867 1 81.06 268 LYS A CA 1
ATOM 2066 C C . LYS A 1 268 ? 18.297 -8.242 8.367 1 81.06 268 LYS A C 1
ATOM 2068 O O . LYS A 1 268 ? 18.984 -8.898 7.598 1 81.06 268 LYS A O 1
ATOM 2073 N N . LEU A 1 269 ? 18.219 -8.469 9.609 1 85.44 269 LEU A N 1
ATOM 2074 C CA . LEU A 1 269 ? 18.953 -9.586 10.195 1 8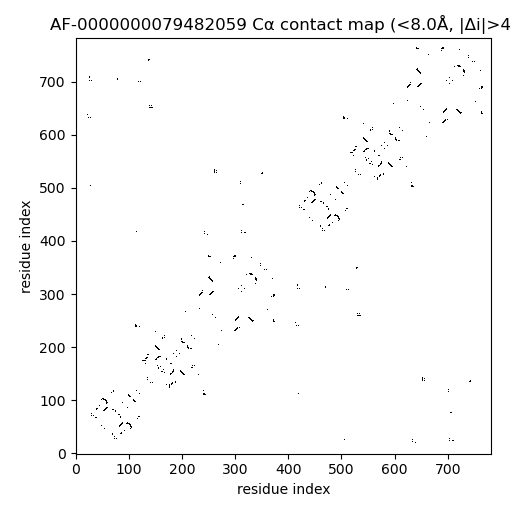5.44 269 LEU A CA 1
ATOM 2075 C C . LEU A 1 269 ? 18.484 -10.914 9.594 1 85.44 269 LEU A C 1
ATOM 2077 O O . LEU A 1 269 ? 19.297 -11.789 9.312 1 85.44 269 LEU A O 1
ATOM 2081 N N . ILE A 1 270 ? 17.203 -11.039 9.414 1 87.94 270 ILE A N 1
ATOM 2082 C CA . ILE A 1 270 ? 16.625 -12.266 8.875 1 87.94 270 ILE A CA 1
ATOM 2083 C C . ILE A 1 270 ? 17.094 -12.461 7.43 1 87.94 270 ILE A C 1
ATOM 2085 O O . ILE A 1 270 ? 17.516 -13.555 7.047 1 87.94 270 ILE A O 1
ATOM 2089 N N . VAL A 1 271 ? 17 -11.469 6.676 1 81 271 VAL A N 1
ATOM 2090 C CA . VAL A 1 271 ? 17.406 -11.539 5.277 1 81 271 VAL A CA 1
ATOM 2091 C C . VAL A 1 271 ? 18.891 -11.906 5.188 1 81 271 VAL A C 1
ATOM 2093 O O . VAL A 1 271 ? 19.281 -12.75 4.379 1 81 271 VAL A O 1
ATOM 2096 N N . ARG A 1 272 ? 19.688 -11.289 5.973 1 80.88 272 ARG A N 1
ATOM 2097 C CA . ARG A 1 272 ? 21.109 -11.594 6.004 1 80.88 272 ARG A CA 1
ATOM 2098 C C . ARG A 1 272 ? 21.359 -13.039 6.43 1 80.88 272 ARG A C 1
ATOM 2100 O O . ARG A 1 272 ? 22.25 -13.703 5.898 1 80.88 272 ARG A O 1
ATOM 2107 N N . SER A 1 273 ? 20.672 -13.383 7.402 1 84.38 273 SER A N 1
ATOM 2108 C CA . SER A 1 273 ? 20.781 -14.766 7.859 1 84.38 273 SER A CA 1
ATOM 2109 C C . SER A 1 273 ? 20.469 -15.742 6.73 1 84.38 273 SER A C 1
ATOM 2111 O O . SER A 1 273 ? 21.203 -16.703 6.527 1 84.38 273 SER A O 1
ATOM 2113 N N . GLN A 1 274 ? 19.391 -15.508 6.016 1 79.5 274 GLN A N 1
ATOM 2114 C CA . GLN A 1 274 ? 19 -16.391 4.914 1 79.5 274 GLN A CA 1
ATOM 2115 C C . GLN A 1 274 ? 20.047 -16.391 3.814 1 79.5 274 GLN A C 1
ATOM 2117 O O . GLN A 1 274 ? 20.312 -17.438 3.211 1 79.5 274 GLN A O 1
ATOM 2122 N N . ARG A 1 275 ? 20.625 -15.352 3.623 1 75 275 ARG A N 1
ATOM 2123 C CA . ARG A 1 275 ? 21.688 -15.258 2.625 1 75 275 ARG A CA 1
ATOM 2124 C C . ARG A 1 275 ? 22.891 -16.109 3.021 1 75 275 ARG A C 1
ATOM 2126 O O . ARG A 1 275 ? 23.469 -16.797 2.18 1 75 275 ARG A O 1
ATOM 2133 N N . GLN A 1 276 ? 23.219 -16.031 4.211 1 73.06 276 GLN A N 1
ATOM 2134 C CA . GLN A 1 276 ? 24.344 -16.797 4.711 1 73.06 276 GLN A CA 1
ATOM 2135 C C . GLN A 1 276 ? 24.094 -18.297 4.602 1 73.06 276 GLN A C 1
ATOM 2137 O O . GLN A 1 276 ? 24.984 -19.062 4.23 1 73.06 276 GLN A O 1
ATOM 2142 N N . ILE A 1 277 ? 22.906 -18.625 4.844 1 68.88 277 ILE A N 1
ATOM 2143 C CA . ILE A 1 277 ? 22.531 -20.031 4.766 1 68.88 277 ILE A CA 1
ATOM 2144 C C . ILE A 1 277 ? 22.547 -20.484 3.311 1 68.88 277 ILE A C 1
ATOM 2146 O O . ILE A 1 277 ? 23.047 -21.578 3.006 1 68.88 277 ILE A O 1
ATOM 2150 N N . ALA A 1 278 ? 22 -19.672 2.463 1 63.12 278 ALA A N 1
ATOM 2151 C CA . ALA A 1 278 ? 21.969 -20.016 1.041 1 63.12 278 ALA A CA 1
ATOM 2152 C C . ALA A 1 278 ? 23.375 -20.188 0.495 1 63.12 278 ALA A C 1
ATOM 2154 O O . ALA A 1 278 ? 23.625 -21.078 -0.319 1 63.12 278 ALA A O 1
ATOM 2155 N N . LEU A 1 279 ? 24.297 -19.344 0.928 1 58.34 279 LEU A N 1
ATOM 2156 C CA . LEU A 1 279 ? 25.688 -19.391 0.484 1 58.34 279 LEU A CA 1
ATOM 2157 C C . LEU A 1 279 ? 26.391 -20.656 1.006 1 58.34 279 LEU A C 1
ATOM 2159 O O . LEU A 1 279 ? 27.203 -21.25 0.305 1 58.34 279 LEU A O 1
ATOM 2163 N N . MET A 1 280 ? 26.047 -21.016 2.182 1 55.16 280 MET A N 1
ATOM 2164 C CA . MET A 1 280 ? 26.656 -22.203 2.781 1 55.16 280 MET A CA 1
ATOM 2165 C C . MET A 1 280 ? 26.109 -23.469 2.133 1 55.16 280 MET A C 1
ATOM 2167 O O . MET A 1 280 ? 26.828 -24.453 2.01 1 55.16 280 MET A O 1
ATOM 2171 N N . GLY A 1 281 ? 24.781 -23.484 1.774 1 49.59 281 GLY A N 1
ATOM 2172 C CA . GLY A 1 281 ? 24.219 -24.641 1.106 1 49.59 281 GLY A CA 1
ATOM 2173 C C . GLY A 1 281 ? 24.766 -24.859 -0.288 1 49.59 281 GLY A C 1
ATOM 2174 O O . GLY A 1 281 ? 24.891 -26 -0.74 1 49.59 281 GLY A O 1
ATOM 2175 N N . THR A 1 282 ? 25.016 -23.828 -1.117 1 46.31 282 THR A N 1
ATOM 2176 C CA . THR A 1 282 ? 25.609 -23.969 -2.438 1 46.31 282 THR A CA 1
ATOM 2177 C C . THR A 1 282 ? 27 -24.578 -2.334 1 46.31 282 THR A C 1
ATOM 2179 O O . THR A 1 282 ? 27.438 -25.297 -3.229 1 46.31 282 THR A O 1
ATOM 2182 N N . VAL A 1 283 ? 27.75 -24.266 -1.387 1 40.84 283 VAL A N 1
ATOM 2183 C CA . VAL A 1 283 ? 29.094 -24.812 -1.254 1 40.84 283 VAL A CA 1
ATOM 2184 C C . VAL A 1 283 ? 29 -26.328 -1.029 1 40.84 283 VAL A C 1
ATOM 2186 O O . VAL A 1 283 ? 29.891 -27.078 -1.439 1 40.84 283 VAL A O 1
ATOM 2189 N N . ALA A 1 284 ? 27.969 -26.812 -0.432 1 38.34 284 ALA A N 1
ATOM 2190 C CA . ALA A 1 284 ? 27.969 -28.234 -0.132 1 38.34 284 ALA A CA 1
ATOM 2191 C C . ALA A 1 284 ? 27.75 -29.062 -1.397 1 38.34 284 ALA A C 1
ATOM 2193 O O . ALA A 1 284 ? 27.953 -30.281 -1.395 1 38.34 284 ALA A O 1
ATOM 2194 N N . THR A 1 285 ? 27.172 -28.5 -2.428 1 37.56 285 THR A N 1
ATOM 2195 C CA . THR A 1 285 ? 26.906 -29.406 -3.539 1 37.56 285 THR A CA 1
ATOM 2196 C C . THR A 1 285 ? 28.203 -29.781 -4.25 1 37.56 285 THR A C 1
ATOM 2198 O O . THR A 1 285 ? 28.203 -30.688 -5.09 1 37.56 285 THR A O 1
ATOM 2201 N N . SER A 1 286 ? 29.297 -29.109 -4.297 1 35.22 286 SER A N 1
ATOM 2202 C CA . SER A 1 286 ? 30.344 -29.641 -5.176 1 35.22 286 SER A CA 1
ATOM 2203 C C . SER A 1 286 ? 30.906 -30.953 -4.645 1 35.22 286 SER A C 1
ATOM 2205 O O . SER A 1 286 ? 31.141 -31.875 -5.414 1 35.22 286 SER A O 1
ATOM 2207 N N . GLN A 1 287 ? 31.891 -30.922 -3.678 1 34.66 287 GLN A N 1
ATOM 2208 C CA . GLN A 1 287 ? 32.688 -32.125 -3.5 1 34.66 287 GLN A CA 1
ATOM 2209 C C . GLN A 1 287 ? 31.844 -33.281 -3.035 1 34.66 287 GLN A C 1
ATOM 2211 O O . GLN A 1 287 ? 31.922 -34.375 -3.6 1 34.66 287 GLN A O 1
ATOM 2216 N N . ASP A 1 288 ? 31.922 -33.688 -1.604 1 35.88 288 ASP A N 1
ATOM 2217 C CA . ASP A 1 288 ? 31.484 -34.938 -1.014 1 35.88 288 ASP A CA 1
ATOM 2218 C C . ASP A 1 288 ? 29.953 -35.062 -1.018 1 35.88 288 ASP A C 1
ATOM 2220 O O . ASP A 1 288 ? 29.281 -34.375 -0.241 1 35.88 288 ASP A O 1
ATOM 2224 N N . ALA A 1 289 ? 29.188 -35.281 -2.047 1 36 289 ALA A N 1
ATOM 2225 C CA . ALA A 1 289 ? 27.844 -35.625 -2.479 1 36 289 ALA A CA 1
ATOM 2226 C C . ALA A 1 289 ? 27.141 -36.5 -1.435 1 36 289 ALA A C 1
ATOM 2228 O O . ALA A 1 289 ? 25.922 -36.625 -1.433 1 36 289 ALA A O 1
ATOM 2229 N N . LYS A 1 290 ? 27.719 -37.562 -0.886 1 35.75 290 LYS A N 1
ATOM 2230 C CA . LYS A 1 290 ? 27.078 -38.562 -0.061 1 35.75 290 LYS A CA 1
ATOM 2231 C C . LYS A 1 290 ? 26.609 -38 1.271 1 35.75 290 LYS A C 1
ATOM 2233 O O . LYS A 1 290 ? 25.703 -38.531 1.898 1 35.75 290 LYS A O 1
ATOM 2238 N N . ALA A 1 291 ? 27.5 -37.531 2.098 1 30.62 291 ALA A N 1
ATOM 2239 C CA . ALA A 1 291 ? 27.203 -37.531 3.527 1 30.62 291 ALA A CA 1
ATOM 2240 C C . ALA A 1 291 ? 26.109 -36.5 3.863 1 30.62 291 ALA A C 1
ATOM 2242 O O . ALA A 1 291 ? 25.109 -36.844 4.504 1 30.62 291 ALA A O 1
ATOM 2243 N N . SER A 1 292 ? 26.578 -35.344 4.57 1 31.33 292 SER A N 1
ATOM 2244 C CA . SER A 1 292 ? 25.625 -34.719 5.48 1 31.33 292 SER A CA 1
ATOM 2245 C C . SER A 1 292 ? 24.516 -34 4.715 1 31.33 292 SER A C 1
ATOM 2247 O O . SER A 1 292 ? 24.781 -33.156 3.854 1 31.33 292 SER A O 1
ATOM 2249 N N . THR A 1 293 ? 23.484 -34.656 4.184 1 32.69 293 THR A N 1
ATOM 2250 C CA . THR A 1 293 ? 22.125 -34.156 4.008 1 32.69 293 THR A CA 1
ATOM 2251 C C . THR A 1 293 ? 21.922 -32.875 4.816 1 32.69 293 THR A C 1
ATOM 2253 O O . THR A 1 293 ? 21.422 -32.906 5.945 1 32.69 293 THR A O 1
ATOM 2256 N N . ALA A 1 294 ? 22.953 -32.312 5.094 1 33.28 294 ALA A N 1
ATOM 2257 C CA . ALA A 1 294 ? 22.672 -31.078 5.828 1 33.28 294 ALA A CA 1
ATOM 2258 C C . ALA A 1 294 ? 21.438 -30.391 5.281 1 33.28 294 ALA A C 1
ATOM 2260 O O . ALA A 1 294 ? 21.375 -30.031 4.102 1 33.28 294 ALA A O 1
ATOM 2261 N N . THR A 1 295 ? 20.281 -30.859 5.664 1 38.25 295 THR A N 1
ATOM 2262 C CA . THR A 1 295 ? 18.969 -30.234 5.57 1 38.25 295 THR A CA 1
ATOM 2263 C C . THR A 1 295 ? 19.109 -28.719 5.512 1 38.25 295 THR A C 1
ATOM 2265 O O . THR A 1 295 ? 19.562 -28.078 6.473 1 38.25 295 THR A O 1
ATOM 2268 N N . ILE A 1 296 ? 19.797 -28.234 4.555 1 42.28 296 ILE A N 1
ATOM 2269 C CA . ILE A 1 296 ? 19.641 -26.797 4.395 1 42.28 296 ILE A CA 1
ATOM 2270 C C . ILE A 1 296 ? 18.344 -26.344 5.062 1 42.28 296 ILE A C 1
ATOM 2272 O O . ILE A 1 296 ? 17.25 -26.703 4.621 1 42.28 296 ILE A O 1
ATOM 2276 N N . THR A 1 297 ? 18.359 -26.422 6.352 1 48.56 297 THR A N 1
ATOM 2277 C CA . THR A 1 297 ? 17.25 -25.891 7.141 1 48.56 297 THR A CA 1
ATOM 2278 C C . THR A 1 297 ? 16.672 -24.641 6.496 1 48.56 297 THR A C 1
ATOM 2280 O O . THR A 1 297 ? 17.375 -23.641 6.336 1 48.56 297 THR A O 1
ATOM 2283 N N . ASN A 1 298 ? 15.953 -24.844 5.402 1 56 298 ASN A N 1
ATOM 2284 C CA . ASN A 1 298 ? 15.219 -23.75 4.785 1 56 298 ASN A CA 1
ATOM 2285 C C . ASN A 1 298 ? 14.328 -23.031 5.797 1 56 298 ASN A C 1
ATOM 2287 O O . ASN A 1 298 ? 13.484 -23.672 6.438 1 56 298 ASN A O 1
ATOM 2291 N N . ASN A 1 299 ? 14.898 -21.969 6.387 1 73.25 299 ASN A N 1
ATOM 2292 C CA . ASN A 1 299 ? 14.094 -21.172 7.32 1 73.25 299 ASN A CA 1
ATOM 2293 C C . ASN A 1 299 ? 12.953 -20.453 6.613 1 73.25 299 ASN A C 1
ATOM 2295 O O . ASN A 1 299 ? 13.18 -19.484 5.895 1 73.25 299 ASN A O 1
ATOM 2299 N N . ARG A 1 300 ? 11.883 -21.219 6.555 1 81.38 300 ARG A N 1
ATOM 2300 C CA . ARG A 1 300 ? 10.656 -20.578 6.082 1 81.38 300 ARG A CA 1
ATOM 2301 C C . ARG A 1 300 ? 10.188 -19.5 7.051 1 81.38 300 ARG A C 1
ATOM 2303 O O . ARG A 1 300 ? 9.914 -19.781 8.219 1 81.38 300 ARG A O 1
ATOM 2310 N N . VAL A 1 301 ? 10.219 -18.266 6.52 1 88.62 301 VAL A N 1
ATOM 2311 C CA . VAL A 1 301 ? 9.836 -17.141 7.363 1 88.62 301 VAL A CA 1
ATOM 2312 C C . VAL A 1 301 ? 8.523 -16.547 6.863 1 88.62 301 VAL A C 1
ATOM 2314 O O . VAL A 1 301 ? 8.398 -16.203 5.684 1 88.62 301 VAL A O 1
ATOM 2317 N N . LEU A 1 302 ? 7.605 -16.578 7.711 1 90.69 302 LEU A N 1
ATOM 2318 C CA . LEU A 1 302 ? 6.363 -15.859 7.461 1 90.69 302 LEU A CA 1
ATOM 2319 C C . LEU A 1 302 ? 6.414 -14.461 8.07 1 90.69 302 LEU A C 1
ATOM 2321 O O . LEU A 1 302 ? 6.512 -14.312 9.289 1 90.69 302 LEU A O 1
ATOM 2325 N N . TRP A 1 303 ? 6.324 -13.461 7.219 1 92.81 303 TRP A N 1
ATOM 2326 C CA . TRP A 1 303 ? 6.488 -12.07 7.633 1 92.81 303 TRP A CA 1
ATOM 2327 C C . TRP A 1 303 ? 5.156 -11.336 7.609 1 92.81 303 TRP A C 1
ATOM 2329 O O . TRP A 1 303 ? 4.504 -11.25 6.566 1 92.81 303 TRP A O 1
ATOM 2339 N N . VAL A 1 304 ? 4.727 -10.852 8.773 1 92.88 304 VAL A N 1
ATOM 2340 C CA . VAL A 1 304 ? 3.516 -10.047 8.906 1 92.88 304 VAL A CA 1
ATOM 2341 C C . VAL A 1 304 ? 3.883 -8.609 9.25 1 92.88 304 VAL A C 1
ATOM 2343 O O . VAL A 1 304 ? 4.57 -8.352 10.242 1 92.88 304 VAL A O 1
ATOM 2346 N N . ASP A 1 305 ? 3.479 -7.719 8.398 1 90.5 305 ASP A N 1
ATOM 2347 C CA . ASP A 1 305 ? 3.51 -6.301 8.734 1 90.5 305 ASP A CA 1
ATOM 2348 C C . ASP A 1 305 ? 2.15 -5.824 9.234 1 90.5 305 ASP A C 1
ATOM 2350 O O . ASP A 1 305 ? 1.166 -5.844 8.492 1 90.5 305 ASP A O 1
ATOM 2354 N N . THR A 1 306 ? 2.107 -5.387 10.43 1 89.38 306 THR A N 1
ATOM 2355 C CA . THR A 1 306 ? 0.834 -5.043 11.055 1 89.38 306 THR A CA 1
ATOM 2356 C C . THR A 1 306 ? 0.193 -3.854 10.344 1 89.38 306 THR A C 1
ATOM 2358 O O . THR A 1 306 ? -1.029 -3.693 10.367 1 89.38 306 THR A O 1
ATOM 2361 N N . ASN A 1 307 ? 0.948 -3.059 9.672 1 83.12 307 ASN A N 1
ATOM 2362 C CA . ASN A 1 307 ? 0.417 -1.898 8.961 1 83.12 307 ASN A CA 1
ATOM 2363 C C . ASN A 1 307 ? -0.395 -2.311 7.738 1 83.12 307 ASN A C 1
ATOM 2365 O O . ASN A 1 307 ? -1.164 -1.512 7.199 1 83.12 307 ASN A O 1
ATOM 2369 N N . ASP A 1 308 ? -0.21 -3.516 7.316 1 88.44 308 ASP A N 1
ATOM 2370 C CA . ASP A 1 308 ? -0.998 -4.023 6.199 1 88.44 308 ASP A CA 1
ATOM 2371 C C . ASP A 1 308 ? -2.416 -4.375 6.641 1 88.44 308 ASP A C 1
ATOM 2373 O O . ASP A 1 308 ? -3.299 -4.578 5.805 1 88.44 308 ASP A O 1
ATOM 2377 N N . PHE A 1 309 ? -2.582 -4.406 7.895 1 90.75 309 PHE A N 1
ATOM 2378 C CA . PHE A 1 309 ? -3.871 -4.77 8.469 1 90.75 309 PHE A CA 1
ATOM 2379 C C . PHE A 1 309 ? -4.402 -3.648 9.352 1 90.75 309 PHE A C 1
ATOM 2381 O O . PHE A 1 309 ? -4.262 -3.695 10.578 1 90.75 309 PHE A O 1
ATOM 2388 N N . PRO A 1 310 ? -5.121 -2.74 8.781 1 84.88 310 PRO A N 1
ATOM 2389 C CA . PRO A 1 310 ? -5.551 -1.555 9.523 1 84.88 310 PRO A CA 1
ATOM 2390 C C . PRO A 1 310 ? -6.504 -1.892 10.672 1 84.88 310 PRO A C 1
ATOM 2392 O O . PRO A 1 310 ? -6.625 -1.121 11.625 1 84.88 310 PRO A O 1
ATOM 2395 N N . THR A 1 311 ? -7.152 -2.977 10.656 1 87.44 311 THR A N 1
ATOM 2396 C CA . THR A 1 311 ? -8.117 -3.346 11.688 1 87.44 311 THR A CA 1
ATOM 2397 C C . THR A 1 311 ? -7.426 -4.059 12.844 1 87.44 311 THR A C 1
ATOM 2399 O O . THR A 1 311 ? -8.055 -4.34 13.867 1 87.44 311 THR A O 1
ATOM 2402 N N . PHE A 1 312 ? -6.184 -4.234 12.641 1 86.38 312 PHE A N 1
ATOM 2403 C CA . PHE A 1 312 ? -5.438 -4.98 13.648 1 86.38 312 PHE A CA 1
ATOM 2404 C C . PHE A 1 312 ? -5.18 -4.117 14.883 1 86.38 312 PHE A C 1
ATOM 2406 O O . PHE A 1 312 ? -4.797 -2.951 14.758 1 86.38 312 PHE A O 1
ATOM 2413 N N . ASP A 1 313 ? -5.488 -4.676 16 1 82.56 313 ASP A N 1
ATOM 2414 C CA . ASP A 1 313 ? -5.203 -4.105 17.312 1 82.56 313 ASP A CA 1
ATOM 2415 C C . ASP A 1 313 ? -4.594 -5.152 18.234 1 82.56 313 ASP A C 1
ATOM 2417 O O . ASP A 1 313 ? -5.281 -6.066 18.688 1 82.56 313 ASP A O 1
ATOM 2421 N N . ALA A 1 314 ? -3.359 -4.906 18.562 1 76.94 314 ALA A N 1
ATOM 2422 C CA . ALA A 1 314 ? -2.592 -5.906 19.297 1 76.94 314 ALA A CA 1
ATOM 2423 C C . ALA A 1 314 ? -3.15 -6.094 20.703 1 76.94 314 ALA A C 1
ATOM 2425 O O . ALA A 1 314 ? -2.986 -7.16 21.312 1 76.94 314 ALA A O 1
ATOM 2426 N N . VAL A 1 315 ? -3.715 -5.094 21.234 1 74.56 315 VAL A N 1
ATOM 2427 C CA . VAL A 1 315 ? -4.219 -5.168 22.609 1 74.56 315 VAL A CA 1
ATOM 2428 C C . VAL A 1 315 ? -5.496 -6.008 22.641 1 74.56 315 VAL A C 1
ATOM 2430 O O . VAL A 1 315 ? -5.637 -6.898 23.484 1 74.56 315 VAL A O 1
ATOM 2433 N N . SER A 1 316 ? -6.344 -5.816 21.688 1 76.88 316 SER A N 1
ATOM 2434 C CA . SER A 1 316 ? -7.625 -6.52 21.656 1 76.88 316 SER A CA 1
ATOM 2435 C C . SER A 1 316 ? -7.477 -7.91 21.062 1 76.88 316 SER A C 1
ATOM 2437 O O . SER A 1 316 ? -8.242 -8.82 21.391 1 76.88 316 SER A O 1
ATOM 2439 N N . HIS A 1 317 ? -6.469 -7.969 20.172 1 80.12 317 HIS A N 1
ATOM 2440 C CA . HIS A 1 317 ? -6.191 -9.242 19.5 1 80.12 317 HIS A CA 1
ATOM 2441 C C . HIS A 1 317 ? -4.727 -9.633 19.656 1 80.12 317 HIS A C 1
ATOM 2443 O O . HIS A 1 317 ? -3.953 -9.539 18.703 1 80.12 317 HIS A O 1
ATOM 2449 N N . PRO A 1 318 ? -4.52 -10.164 20.844 1 78.5 318 PRO A N 1
ATOM 2450 C CA . PRO A 1 318 ? -3.111 -10.461 21.109 1 78.5 318 PRO A CA 1
ATOM 2451 C C . PRO A 1 318 ? -2.547 -11.531 20.188 1 78.5 318 PRO A C 1
ATOM 2453 O O . PRO A 1 318 ? -3.262 -12.461 19.797 1 78.5 318 PRO A O 1
ATOM 2456 N N . ILE A 1 319 ? -1.259 -11.398 19.828 1 87.25 319 ILE A N 1
ATOM 2457 C CA . ILE A 1 319 ? -0.541 -12.305 18.938 1 87.25 319 ILE A CA 1
ATOM 2458 C C . ILE A 1 319 ? 0.01 -13.484 19.734 1 87.25 319 ILE A C 1
ATOM 2460 O O . ILE A 1 319 ? 1.195 -13.508 20.078 1 87.25 319 ILE A O 1
ATOM 2464 N N . HIS A 1 320 ? -0.735 -14.477 19.922 1 84.75 320 HIS A N 1
ATOM 2465 C CA . HIS A 1 320 ? -0.376 -15.75 20.547 1 84.75 320 HIS A CA 1
ATOM 2466 C C . HIS A 1 320 ? 0.715 -15.555 21.594 1 84.75 320 HIS A C 1
ATOM 2468 O O . HIS A 1 320 ? 1.8 -16.141 21.484 1 84.75 320 HIS A O 1
ATOM 2474 N N . GLY A 1 321 ? 0.556 -14.672 22.594 1 85.25 321 GLY A N 1
ATOM 2475 C CA . GLY A 1 321 ? 1.454 -14.531 23.734 1 85.25 321 GLY A CA 1
ATOM 2476 C C . GLY A 1 321 ? 2.529 -13.484 23.5 1 85.25 321 GLY A C 1
ATOM 2477 O O . GLY A 1 321 ? 3.367 -13.25 24.375 1 85.25 321 GLY A O 1
ATOM 2478 N N . LEU A 1 322 ? 2.578 -12.875 22.359 1 89.25 322 LEU A N 1
ATOM 2479 C CA . LEU A 1 322 ? 3.545 -11.805 22.094 1 89.25 322 LEU A CA 1
ATOM 2480 C C . LEU A 1 322 ? 3.209 -10.562 22.922 1 89.25 322 LEU A C 1
ATOM 2482 O O . LEU A 1 322 ? 2.09 -10.055 22.844 1 89.25 322 LEU A O 1
ATOM 2486 N N . ALA A 1 323 ? 4.086 -10.125 23.766 1 79.19 323 ALA A N 1
ATOM 2487 C CA . ALA A 1 323 ? 3.842 -9.008 24.672 1 79.19 323 ALA A CA 1
ATOM 2488 C C . ALA A 1 323 ? 3.742 -7.695 23.906 1 79.19 323 ALA A C 1
ATOM 2490 O O . ALA A 1 323 ? 2.83 -6.898 24.141 1 79.19 323 ALA A O 1
ATOM 2491 N N . LYS A 1 324 ? 4.727 -7.535 23.016 1 85.25 324 LYS A N 1
ATOM 2492 C CA . LYS A 1 324 ? 4.793 -6.297 22.25 1 85.25 324 LYS A CA 1
ATOM 2493 C C . LYS A 1 324 ? 5.41 -6.531 20.875 1 85.25 324 LYS A C 1
ATOM 2495 O O . LYS A 1 324 ? 6.27 -7.398 20.703 1 85.25 324 LYS A O 1
ATOM 2500 N N . THR A 1 325 ? 4.906 -5.77 19.969 1 88 325 THR A N 1
ATOM 2501 C CA . THR A 1 325 ? 5.52 -5.82 18.656 1 88 325 THR A CA 1
ATOM 2502 C C . THR A 1 325 ? 6.77 -4.941 18.609 1 88 325 THR A C 1
ATOM 2504 O O . THR A 1 325 ? 6.867 -3.955 19.328 1 88 325 THR A O 1
ATOM 2507 N N . PRO A 1 326 ? 7.758 -5.375 17.828 1 91.56 326 PRO A N 1
ATOM 2508 C CA . PRO A 1 326 ? 7.82 -6.508 16.906 1 91.56 326 PRO A CA 1
ATOM 2509 C C . PRO A 1 326 ? 8.156 -7.824 17.594 1 91.56 326 PRO A C 1
ATOM 2511 O O . PRO A 1 326 ? 8.453 -7.836 18.797 1 91.56 326 PRO A O 1
ATOM 2514 N N . GLY A 1 327 ? 7.965 -8.914 16.844 1 95 327 GLY A N 1
ATOM 2515 C CA . GLY A 1 327 ? 8.258 -10.219 17.406 1 95 327 GLY A CA 1
ATOM 2516 C C . GLY A 1 327 ? 8.844 -11.188 16.391 1 95 327 GLY A C 1
ATOM 2517 O O . GLY A 1 327 ? 8.57 -11.078 15.195 1 95 327 GLY A O 1
ATOM 2518 N N . LEU A 1 328 ? 9.711 -12.016 16.922 1 95.25 328 LEU A N 1
ATOM 2519 C CA . LEU A 1 328 ? 10.273 -13.148 16.188 1 95.25 328 LEU A CA 1
ATOM 2520 C C . LEU A 1 328 ? 10 -14.461 16.938 1 95.25 328 LEU A C 1
ATOM 2522 O O . LEU A 1 328 ? 10.398 -14.617 18.094 1 95.25 328 LEU A O 1
ATOM 2526 N N . GLY A 1 329 ? 9.344 -15.336 16.203 1 95.38 329 GLY A N 1
ATOM 2527 C CA . GLY A 1 329 ? 8.953 -16.562 16.906 1 95.38 329 GLY A CA 1
ATOM 2528 C C . GLY A 1 329 ? 8.898 -17.766 15.992 1 95.38 329 GLY A C 1
ATOM 2529 O O . GLY A 1 329 ? 8.977 -17.641 14.773 1 95.38 329 GLY A O 1
ATOM 2530 N N . PHE A 1 330 ? 8.867 -18.922 16.641 1 93.62 330 PHE A N 1
ATOM 2531 C CA . PHE A 1 330 ? 8.75 -20.203 15.945 1 93.62 330 PHE A CA 1
ATOM 2532 C C . PHE A 1 330 ? 7.34 -20.766 16.078 1 93.62 330 PHE A C 1
ATOM 2534 O O . PHE A 1 330 ? 6.875 -21.047 17.188 1 93.62 330 PHE A O 1
ATOM 2541 N N . TRP A 1 331 ? 6.711 -20.859 14.898 1 92.19 331 TRP A N 1
ATOM 2542 C CA . TRP A 1 331 ? 5.402 -21.5 14.812 1 92.19 331 TRP A CA 1
ATOM 2543 C C . TRP A 1 331 ? 5.543 -23.016 14.656 1 92.19 331 TRP A C 1
ATOM 2545 O O . TRP A 1 331 ? 6.102 -23.484 13.664 1 92.19 331 TRP A O 1
ATOM 2555 N N . ASN A 1 332 ? 5.051 -23.672 15.609 1 90.06 332 ASN A N 1
ATOM 2556 C CA . ASN A 1 332 ? 4.984 -25.125 15.539 1 90.06 332 ASN A CA 1
ATOM 2557 C C . ASN A 1 332 ? 3.629 -25.594 15.016 1 90.06 332 ASN A C 1
ATOM 2559 O O . ASN A 1 332 ? 2.619 -25.484 15.711 1 90.06 332 ASN A O 1
ATOM 2563 N N . SER A 1 333 ? 3.654 -26.156 13.844 1 86.62 333 SER A N 1
ATOM 2564 C CA . SER A 1 333 ? 2.398 -26.516 13.195 1 86.62 333 SER A CA 1
ATOM 2565 C C . SER A 1 333 ? 1.752 -27.719 13.891 1 86.62 333 SER A C 1
ATOM 2567 O O . SER A 1 333 ? 0.531 -27.891 13.836 1 86.62 333 SER A O 1
ATOM 2569 N N . THR A 1 334 ? 2.506 -28.531 14.516 1 86.88 334 THR A N 1
ATOM 2570 C CA . THR A 1 334 ? 1.989 -29.719 15.188 1 86.88 334 THR A CA 1
ATOM 2571 C C . THR A 1 334 ? 1.291 -29.344 16.484 1 86.88 334 THR A C 1
ATOM 2573 O O . THR A 1 334 ? 0.153 -29.75 16.734 1 86.88 334 THR A O 1
ATOM 2576 N N . THR A 1 335 ? 1.934 -28.5 17.297 1 88.25 335 THR A N 1
ATOM 2577 C CA . THR A 1 335 ? 1.388 -28.141 18.594 1 88.25 335 THR A CA 1
ATOM 2578 C C . THR A 1 335 ? 0.521 -26.891 18.5 1 88.25 335 THR A C 1
ATOM 2580 O O . THR A 1 335 ? -0.215 -26.562 19.422 1 88.25 335 THR A O 1
ATOM 2583 N N . GLN A 1 336 ? 0.601 -26.234 17.375 1 87.94 336 GLN A N 1
ATOM 2584 C CA . GLN A 1 336 ? -0.15 -25 17.141 1 87.94 336 GLN A CA 1
ATOM 2585 C C . GLN A 1 336 ? 0.176 -23.953 18.188 1 87.94 336 GLN A C 1
ATOM 2587 O O . GLN A 1 336 ? -0.727 -23.328 18.75 1 87.94 336 GLN A O 1
ATOM 2592 N N . THR A 1 337 ? 1.475 -23.859 18.438 1 89.56 337 THR A N 1
ATOM 2593 C CA . THR A 1 337 ? 1.96 -22.859 19.391 1 89.56 337 THR A CA 1
ATOM 2594 C C . THR A 1 337 ? 3.115 -22.062 18.797 1 89.56 337 THR A C 1
ATOM 2596 O O . THR A 1 337 ? 3.719 -22.469 17.812 1 89.56 337 THR A O 1
ATOM 2599 N N . ILE A 1 338 ? 3.295 -20.938 19.422 1 93.06 338 ILE A N 1
ATOM 2600 C CA . ILE A 1 338 ? 4.402 -20.094 19 1 93.06 338 ILE A CA 1
ATOM 2601 C C . ILE A 1 338 ? 5.383 -19.906 20.156 1 93.06 338 ILE A C 1
ATOM 2603 O O . ILE A 1 338 ? 4.973 -19.609 21.281 1 93.06 338 ILE A O 1
ATOM 2607 N N . GLN A 1 339 ? 6.594 -20.172 19.938 1 94.25 339 GLN A N 1
ATOM 2608 C CA . GLN A 1 339 ? 7.672 -19.859 20.859 1 94.25 339 GLN A CA 1
ATOM 2609 C C . GLN A 1 339 ? 8.414 -18.594 20.438 1 94.25 339 GLN A C 1
ATOM 2611 O O . GLN A 1 339 ? 9.133 -18.594 19.438 1 94.25 339 GLN A O 1
ATOM 2616 N N . TRP A 1 340 ? 8.32 -17.578 21.266 1 95.88 340 TRP A N 1
ATOM 2617 C CA . TRP A 1 340 ? 8.875 -16.281 20.906 1 95.88 340 TRP A CA 1
ATOM 2618 C C . TRP A 1 340 ? 10.32 -16.141 21.391 1 95.88 340 TRP A C 1
ATOM 2620 O O . TRP A 1 340 ? 10.648 -16.578 22.5 1 95.88 340 TRP A O 1
ATOM 2630 N N . MET A 1 341 ? 11.109 -15.531 20.531 1 95.81 341 MET A N 1
ATOM 2631 C CA . MET A 1 341 ? 12.477 -15.164 20.922 1 95.81 341 MET A CA 1
ATOM 2632 C C . MET A 1 341 ? 12.469 -13.945 21.844 1 95.81 341 MET A C 1
ATOM 2634 O O . MET A 1 341 ? 11.703 -13.008 21.625 1 95.81 341 MET A O 1
ATOM 2638 N N . ASN A 1 342 ? 13.344 -14 22.891 1 93.62 342 ASN A N 1
ATOM 2639 C CA . ASN A 1 342 ? 13.555 -12.797 23.703 1 93.62 342 ASN A CA 1
ATOM 2640 C C . ASN A 1 342 ? 14.391 -11.766 22.953 1 93.62 342 ASN A C 1
ATOM 2642 O O . ASN A 1 342 ? 15.617 -11.875 22.906 1 93.62 342 ASN A O 1
ATOM 2646 N N . LEU A 1 343 ? 13.758 -10.781 22.484 1 92.38 343 LEU A N 1
ATOM 2647 C CA . LEU A 1 343 ? 14.445 -9.797 21.656 1 92.38 343 LEU A CA 1
ATOM 2648 C C . LEU A 1 343 ? 15.273 -8.844 22.516 1 92.38 343 LEU A C 1
ATOM 2650 O O . LEU A 1 343 ? 16.109 -8.109 21.984 1 92.38 343 LEU A O 1
ATOM 2654 N N . LEU A 1 344 ? 15.07 -8.859 23.797 1 87.81 344 LEU A N 1
ATOM 2655 C CA . LEU A 1 344 ? 15.789 -7.977 24.703 1 87.81 344 LEU A CA 1
ATOM 2656 C C . LEU A 1 344 ? 17.281 -8.312 24.734 1 87.81 344 LEU A C 1
ATOM 2658 O O . LEU A 1 344 ? 18.094 -7.496 25.156 1 87.81 344 LEU A O 1
ATOM 2662 N N . ILE A 1 345 ? 17.578 -9.461 24.25 1 90.06 345 ILE A N 1
ATOM 2663 C CA . ILE A 1 345 ? 18.969 -9.898 24.281 1 90.06 345 ILE A CA 1
ATOM 2664 C C . ILE A 1 345 ? 19.734 -9.234 23.141 1 90.06 345 ILE A C 1
ATOM 2666 O O . ILE A 1 345 ? 20.969 -9.273 23.109 1 90.06 345 ILE A O 1
ATOM 2670 N N . LEU A 1 346 ? 18.984 -8.766 22.156 1 88.69 346 LEU A N 1
ATOM 2671 C CA . LEU A 1 346 ? 19.641 -8.102 21.031 1 88.69 346 LEU A CA 1
ATOM 2672 C C . LEU A 1 346 ? 20.109 -6.703 21.422 1 88.69 346 LEU A C 1
ATOM 2674 O O . LEU A 1 346 ? 19.422 -6 22.172 1 88.69 346 LEU A O 1
ATOM 2678 N N . ASN A 1 347 ? 21.266 -6.363 21.016 1 78.75 347 ASN A N 1
ATOM 2679 C CA . ASN A 1 347 ? 21.797 -5.027 21.234 1 78.75 347 ASN A CA 1
ATOM 2680 C C . ASN A 1 347 ? 21.312 -4.035 20.188 1 78.75 347 ASN A C 1
ATOM 2682 O O . ASN A 1 347 ? 21.781 -4.055 19.047 1 78.75 347 ASN A O 1
ATOM 2686 N N . SER A 1 348 ? 20.312 -3.227 20.562 1 67.75 348 SER A N 1
ATOM 2687 C CA . SER A 1 348 ? 19.734 -2.283 19.609 1 67.75 348 SER A CA 1
ATOM 2688 C C . SER A 1 348 ? 20.391 -0.915 19.703 1 67.75 348 SER A C 1
ATOM 2690 O O . SER A 1 348 ? 19.969 0.037 19.047 1 67.75 348 SER A O 1
ATOM 2692 N N . ALA A 1 349 ? 21.328 -0.724 20.625 1 59.03 349 ALA A N 1
ATOM 2693 C CA . ALA A 1 349 ? 22.031 0.554 20.734 1 59.03 349 ALA A CA 1
ATOM 2694 C C . ALA A 1 349 ? 22.734 0.902 19.422 1 59.03 349 ALA A C 1
ATOM 2696 O O . ALA A 1 349 ? 22.906 0.045 18.547 1 59.03 349 ALA A O 1
ATOM 2697 N N . PRO A 1 350 ? 23.172 2.154 19.203 1 56.16 350 PRO A N 1
ATOM 2698 C CA . PRO A 1 350 ? 23.859 2.537 17.969 1 56.16 350 PRO A CA 1
ATOM 2699 C C . PRO A 1 350 ? 24.766 1.433 17.438 1 56.16 350 PRO A C 1
ATOM 2701 O O . PRO A 1 350 ? 25.625 0.934 18.172 1 56.16 350 PRO A O 1
ATOM 2704 N N . MET A 1 351 ? 24.266 0.742 16.578 1 58.62 351 MET A N 1
ATOM 2705 C CA . MET A 1 351 ? 24.719 -0.541 16.047 1 58.62 351 MET A CA 1
ATOM 2706 C C . MET A 1 351 ? 26.078 -0.405 15.367 1 58.62 351 MET A C 1
ATOM 2708 O O . MET A 1 351 ? 26.25 0.418 14.469 1 58.62 351 MET A O 1
ATOM 2712 N N . ASP A 1 352 ? 27.078 -0.664 16.172 1 68.56 352 ASP A N 1
ATOM 2713 C CA . ASP A 1 352 ? 28.375 -0.938 15.547 1 68.56 352 ASP A CA 1
ATOM 2714 C C . ASP A 1 352 ? 28.375 -2.299 14.852 1 68.56 352 ASP A C 1
ATOM 2716 O O . ASP A 1 352 ? 27.484 -3.113 15.078 1 68.56 352 ASP A O 1
ATOM 2720 N N . LYS A 1 353 ? 29.156 -2.369 13.812 1 75.12 353 LYS A N 1
ATOM 2721 C CA . LYS A 1 353 ? 29.297 -3.59 13.031 1 75.12 353 LYS A CA 1
ATOM 2722 C C . LYS A 1 353 ? 29.469 -4.809 13.938 1 75.12 353 LYS A C 1
ATOM 2724 O O . LYS A 1 353 ? 28.938 -5.887 13.633 1 75.12 353 LYS A O 1
ATOM 2729 N N . ILE A 1 354 ? 30.062 -4.602 15.047 1 82.12 354 ILE A N 1
ATOM 2730 C CA . ILE A 1 354 ? 30.312 -5.699 15.977 1 82.12 354 ILE A CA 1
ATOM 2731 C C . ILE A 1 354 ? 29 -6.129 16.625 1 82.12 354 ILE A C 1
ATOM 2733 O O . ILE A 1 354 ? 28.719 -7.324 16.719 1 82.12 354 ILE A O 1
ATOM 2737 N N . ALA A 1 355 ? 28.234 -5.117 16.938 1 82.12 355 ALA A N 1
ATOM 2738 C CA . ALA A 1 355 ? 26.938 -5.406 17.547 1 82.12 355 ALA A CA 1
ATOM 2739 C C . ALA A 1 355 ? 26.016 -6.102 16.562 1 82.12 355 ALA A C 1
ATOM 2741 O O . ALA A 1 355 ? 25.266 -7.016 16.938 1 82.12 355 ALA A O 1
ATOM 2742 N N . GLU A 1 356 ? 26.078 -5.727 15.32 1 83.38 356 GLU A N 1
ATOM 2743 C CA . GLU A 1 356 ? 25.234 -6.324 14.289 1 83.38 356 GLU A CA 1
ATOM 2744 C C . GLU A 1 356 ? 25.594 -7.793 14.07 1 83.38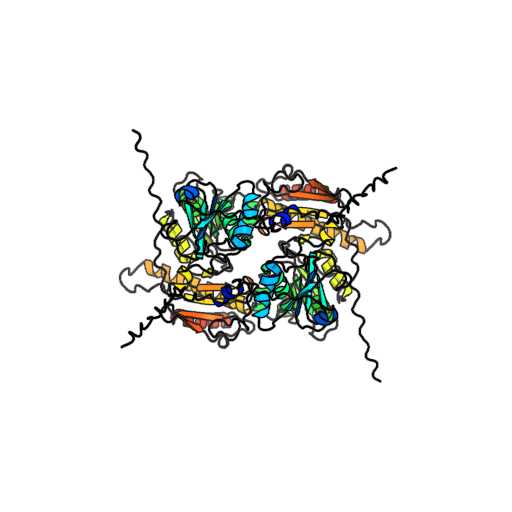 356 GLU A C 1
ATOM 2746 O O . GLU A 1 356 ? 24.703 -8.633 13.914 1 83.38 356 GLU A O 1
ATOM 2751 N N . GLU A 1 357 ? 26.906 -8.039 14.109 1 88.06 357 GLU A N 1
ATOM 2752 C CA . GLU A 1 357 ? 27.344 -9.414 13.93 1 88.06 357 GLU A CA 1
ATOM 2753 C C . GLU A 1 357 ? 26.938 -10.289 15.109 1 88.06 357 GLU A C 1
ATOM 2755 O O . GLU A 1 357 ? 26.562 -11.445 14.93 1 88.06 357 GLU A O 1
ATOM 2760 N N . ALA A 1 358 ? 27.031 -9.703 16.25 1 90.38 358 ALA A N 1
ATOM 2761 C CA . ALA A 1 358 ? 26.609 -10.43 17.453 1 90.38 358 ALA A CA 1
ATOM 2762 C C . ALA A 1 358 ? 25.125 -10.734 17.422 1 90.38 358 ALA A C 1
ATOM 2764 O O . ALA A 1 358 ? 24.688 -11.828 17.781 1 90.38 358 ALA A O 1
ATOM 2765 N N . ASN A 1 359 ? 24.375 -9.766 17 1 91.75 359 ASN A N 1
ATOM 2766 C CA . ASN A 1 359 ? 22.938 -9.953 16.891 1 91.75 359 ASN A CA 1
ATOM 2767 C C . ASN A 1 359 ? 22.578 -11.016 15.844 1 91.75 359 ASN A C 1
ATOM 2769 O O . ASN A 1 359 ? 21.656 -11.805 16.047 1 91.75 359 ASN A O 1
ATOM 2773 N N . LEU A 1 360 ? 23.312 -10.969 14.773 1 90.38 360 LEU A N 1
ATOM 2774 C CA . LEU A 1 360 ? 23.078 -11.953 13.727 1 90.38 360 LEU A CA 1
ATOM 2775 C C . LEU A 1 360 ? 23.328 -13.367 14.242 1 90.38 360 LEU A C 1
ATOM 2777 O O . LEU A 1 360 ? 22.578 -14.289 13.914 1 90.38 360 LEU A O 1
ATOM 2781 N N . LEU A 1 361 ? 24.328 -13.492 15.055 1 91.69 361 LEU A N 1
ATOM 2782 C CA . LEU A 1 361 ? 24.641 -14.797 15.648 1 91.69 361 LEU A CA 1
ATOM 2783 C C . LEU A 1 361 ? 23.5 -15.258 16.562 1 91.69 361 LEU A C 1
ATOM 2785 O O . LEU A 1 361 ? 23.156 -16.438 16.578 1 91.69 361 LEU A O 1
ATOM 2789 N N . LEU A 1 362 ? 22.984 -14.32 17.25 1 93.12 362 LEU A N 1
ATOM 2790 C CA . LEU A 1 362 ? 21.891 -14.648 18.156 1 93.12 362 LEU A CA 1
ATOM 2791 C C . LEU A 1 362 ? 20.641 -15.07 17.391 1 93.12 362 LEU A C 1
ATOM 2793 O O . LEU A 1 362 ? 19.984 -16.047 17.75 1 93.12 362 LEU A O 1
ATOM 2797 N N . VAL A 1 363 ? 20.344 -14.375 16.359 1 91.88 363 VAL A N 1
ATOM 2798 C CA . VAL A 1 363 ? 19.188 -14.695 15.523 1 91.88 363 VAL A CA 1
ATOM 2799 C C . VAL A 1 363 ? 19.406 -16.062 14.859 1 91.88 363 VAL A C 1
ATOM 2801 O O . VAL A 1 363 ? 18.5 -16.891 14.844 1 91.88 363 VAL A O 1
ATOM 2804 N N . ASN A 1 364 ? 20.594 -16.281 14.398 1 89.62 364 ASN A N 1
ATOM 2805 C CA . ASN A 1 364 ? 20.906 -17.562 13.773 1 89.62 364 ASN A CA 1
ATOM 2806 C C . ASN A 1 364 ? 20.766 -18.719 14.766 1 89.62 364 ASN A C 1
ATOM 2808 O O . ASN A 1 364 ? 20.312 -19.812 14.391 1 89.62 364 ASN A O 1
ATOM 2812 N N . ALA A 1 365 ? 21.219 -18.438 15.883 1 90.5 365 ALA A N 1
ATOM 2813 C CA . ALA A 1 365 ? 21.094 -19.469 16.922 1 90.5 365 ALA A CA 1
ATOM 2814 C C . ALA A 1 365 ? 19.625 -19.828 17.141 1 90.5 365 ALA A C 1
ATOM 2816 O O . ALA A 1 365 ? 19.281 -21.016 17.281 1 90.5 365 ALA A O 1
ATOM 2817 N N . PHE A 1 366 ? 18.781 -18.844 17.188 1 92.38 366 PHE A N 1
ATOM 2818 C CA . PHE A 1 366 ? 17.359 -19.078 17.344 1 92.38 366 PHE A CA 1
ATOM 2819 C C . PHE A 1 366 ? 16.797 -19.844 16.141 1 92.38 366 PHE A C 1
ATOM 2821 O O . PHE A 1 366 ? 16.047 -20.812 16.312 1 92.38 366 PHE A O 1
ATOM 2828 N N . LEU A 1 367 ? 17.141 -19.438 14.992 1 88.5 367 LEU A N 1
ATOM 2829 C CA . LEU A 1 367 ? 16.641 -20.062 13.773 1 88.5 367 LEU A CA 1
ATOM 2830 C C . LEU A 1 367 ? 17.109 -21.516 13.688 1 88.5 367 LEU A C 1
ATOM 2832 O O . LEU A 1 367 ? 16.312 -22.406 13.344 1 88.5 367 LEU A O 1
ATOM 2836 N N . ASN A 1 368 ? 18.328 -21.75 14.062 1 83.62 368 ASN A N 1
ATOM 2837 C CA . ASN A 1 368 ? 18.906 -23.094 13.984 1 83.62 368 ASN A CA 1
ATOM 2838 C C . ASN A 1 368 ? 18.297 -24.016 15.031 1 83.62 368 ASN A C 1
ATOM 2840 O O . ASN A 1 368 ? 18.188 -25.234 14.805 1 83.62 368 ASN A O 1
ATOM 2844 N N . ALA A 1 369 ? 17.922 -23.438 16.062 1 86.88 369 ALA A N 1
ATOM 2845 C CA . ALA A 1 369 ? 17.312 -24.219 17.141 1 86.88 369 ALA A CA 1
ATOM 2846 C C . ALA A 1 369 ? 15.891 -24.656 16.766 1 86.88 369 ALA A C 1
ATOM 2848 O O . ALA A 1 369 ? 15.32 -25.547 17.391 1 86.88 369 ALA A O 1
ATOM 2849 N N . HIS A 1 370 ? 15.352 -24 15.711 1 86.06 370 HIS A N 1
ATOM 2850 C CA . HIS A 1 370 ? 13.977 -24.25 15.297 1 86.06 370 HIS A CA 1
ATOM 2851 C C . HIS A 1 370 ? 13.898 -24.547 13.797 1 86.06 370 HIS A C 1
ATOM 2853 O O . HIS A 1 370 ? 13.438 -23.703 13.016 1 86.06 370 HIS A O 1
ATOM 2859 N N . PRO A 1 371 ? 14.188 -25.688 13.453 1 77.25 371 PRO A N 1
ATOM 2860 C CA . PRO A 1 371 ? 14.195 -26.031 12.023 1 77.25 371 PRO A CA 1
ATOM 2861 C C . PRO A 1 371 ? 12.797 -26.109 11.422 1 77.25 371 PRO A C 1
ATOM 2863 O O . PRO A 1 371 ? 11.859 -26.562 12.086 1 77.25 371 PRO A O 1
ATOM 2866 N N . THR A 1 372 ? 12.664 -25.5 10.328 1 76.81 372 THR A N 1
ATOM 2867 C CA . THR A 1 372 ? 11.383 -25.484 9.625 1 76.81 372 THR A CA 1
ATOM 2868 C C . THR A 1 372 ? 11.406 -26.453 8.445 1 76.81 372 THR A C 1
ATOM 2870 O O . THR A 1 372 ? 12.477 -26.844 7.98 1 76.81 372 THR A O 1
ATOM 2873 N N . THR A 1 373 ? 10.297 -27.203 8.281 1 62.16 373 THR A N 1
ATOM 2874 C CA . THR A 1 373 ? 10.211 -28.172 7.188 1 62.16 373 THR A CA 1
ATOM 2875 C C . THR A 1 373 ? 9.742 -27.484 5.906 1 62.16 373 THR A C 1
ATOM 2877 O O . THR A 1 373 ? 8.93 -26.547 5.953 1 62.16 373 THR A O 1
ATOM 2880 N N . LYS A 1 374 ? 10.5 -27.625 4.797 1 56.62 374 LYS A N 1
ATOM 2881 C CA . LYS A 1 374 ? 10.086 -27.094 3.502 1 56.62 374 LYS A CA 1
ATOM 2882 C C . LYS A 1 374 ? 8.758 -27.703 3.055 1 56.62 374 LYS A C 1
ATOM 2884 O O . LYS A 1 374 ? 8.508 -28.891 3.27 1 56.62 374 LYS A O 1
ATOM 2889 N N . PRO A 1 375 ? 7.855 -26.812 2.645 1 50.25 375 PRO A N 1
ATOM 2890 C CA . PRO A 1 375 ? 6.648 -27.438 2.1 1 50.25 375 PRO A CA 1
ATOM 2891 C C . PRO A 1 375 ? 6.945 -28.375 0.926 1 50.25 375 PRO A C 1
ATOM 2893 O O . PRO A 1 375 ? 7.898 -28.141 0.177 1 50.25 375 PRO A O 1
ATOM 2896 N N . SER A 1 376 ? 6.492 -29.594 0.958 1 45.59 376 SER A N 1
ATOM 2897 C CA . SER A 1 376 ? 6.59 -30.5 -0.179 1 45.59 376 SER A CA 1
ATOM 2898 C C . SER A 1 376 ? 5.902 -29.922 -1.411 1 45.59 376 SER A C 1
ATOM 2900 O O . SER A 1 376 ? 4.773 -29.438 -1.327 1 45.59 376 SER A O 1
ATOM 2902 N N . PHE A 1 377 ? 6.574 -29.281 -2.299 1 42.75 377 PHE A N 1
ATOM 2903 C CA . PHE A 1 377 ? 6.016 -28.688 -3.506 1 42.75 377 PHE A CA 1
ATOM 2904 C C . PHE A 1 377 ? 5.297 -29.734 -4.348 1 42.75 377 PHE A C 1
ATOM 2906 O O . PHE A 1 377 ? 5.855 -30.781 -4.648 1 42.75 377 PHE A O 1
ATOM 2913 N N . THR A 1 378 ? 4.035 -29.891 -4.207 1 40.78 378 THR A N 1
ATOM 2914 C CA . THR A 1 378 ? 3.418 -30.609 -5.324 1 40.78 378 THR A CA 1
ATOM 2915 C C . THR A 1 378 ? 3.416 -29.734 -6.582 1 40.78 378 THR A C 1
ATOM 2917 O O . THR A 1 378 ? 2.898 -28.625 -6.566 1 40.78 378 THR A O 1
ATOM 2920 N N . VAL A 1 379 ? 4.34 -29.859 -7.512 1 40.59 379 VAL A N 1
ATOM 2921 C CA . VAL A 1 379 ? 4.379 -29.219 -8.82 1 40.59 379 VAL A CA 1
ATOM 2922 C C . VAL A 1 379 ? 2.986 -29.234 -9.453 1 40.59 379 VAL A C 1
ATOM 2924 O O . VAL A 1 379 ? 2.338 -30.281 -9.5 1 40.59 379 VAL A O 1
ATOM 2927 N N . PRO A 1 380 ? 2.336 -28.125 -9.602 1 39.34 380 PRO A N 1
ATOM 2928 C CA . PRO A 1 380 ? 1.065 -28.219 -10.32 1 39.34 380 PRO A CA 1
ATOM 2929 C C . PRO A 1 380 ? 1.189 -29 -11.633 1 39.34 380 PRO A C 1
ATOM 2931 O O . PRO A 1 380 ? 2.201 -28.891 -12.328 1 39.34 380 PRO A O 1
ATOM 2934 N N . ALA A 1 381 ? 0.407 -29.984 -11.82 1 35.03 381 ALA A N 1
ATOM 2935 C CA . ALA A 1 381 ? 0.38 -30.828 -13.016 1 35.03 381 ALA A CA 1
ATOM 2936 C C . ALA A 1 381 ? 0.273 -29.969 -14.281 1 35.03 381 ALA A C 1
ATOM 2938 O O . ALA A 1 381 ? -0.507 -29.016 -14.328 1 35.03 381 ALA A O 1
ATOM 2939 N N . THR A 1 382 ? 1.292 -29.859 -15.062 1 38.38 382 THR A N 1
ATOM 2940 C CA . THR A 1 382 ? 1.291 -29.281 -16.406 1 38.38 382 THR A CA 1
ATOM 2941 C C . THR A 1 382 ? -0.015 -29.594 -17.125 1 38.38 382 THR A C 1
ATOM 2943 O O . THR A 1 382 ? -0.449 -30.75 -17.156 1 38.38 382 THR A O 1
ATOM 2946 N N . PRO A 1 383 ? -0.835 -28.656 -17.359 1 36.69 383 PRO A N 1
ATOM 2947 C CA . PRO A 1 383 ? -1.97 -29.094 -18.172 1 36.69 383 PRO A CA 1
ATOM 2948 C C . PRO A 1 383 ? -1.549 -29.969 -19.344 1 36.69 383 PRO A C 1
ATOM 2950 O O . PRO A 1 383 ? -0.521 -29.719 -19.969 1 36.69 383 PRO A O 1
ATOM 2953 N N . ALA A 1 384 ? -2 -31.188 -19.5 1 33.22 384 ALA A N 1
ATOM 2954 C CA . ALA A 1 384 ? -1.771 -32.094 -20.609 1 33.22 384 ALA A CA 1
ATOM 2955 C C . ALA A 1 384 ? -1.943 -31.391 -21.953 1 33.22 384 ALA A C 1
ATOM 2957 O O . ALA A 1 384 ? -2.934 -30.688 -22.156 1 33.22 384 ALA A O 1
ATOM 2958 N N . ALA A 1 385 ? -0.898 -31.047 -22.672 1 36.34 385 ALA A N 1
ATOM 2959 C CA . ALA A 1 385 ? -0.981 -30.625 -24.062 1 36.34 385 ALA A CA 1
ATOM 2960 C C . ALA A 1 385 ? -1.979 -31.5 -24.844 1 36.34 385 ALA A C 1
ATOM 2962 O O . ALA A 1 385 ? -1.864 -32.719 -24.844 1 36.34 385 ALA A O 1
ATOM 2963 N N . GLU A 1 386 ? -3.172 -31.109 -24.938 1 36.47 386 GLU A N 1
ATOM 2964 C CA . GLU A 1 386 ? -3.965 -31.812 -25.953 1 36.47 386 GLU A CA 1
ATOM 2965 C C . GLU A 1 386 ? -3.24 -31.859 -27.281 1 36.47 386 GLU A C 1
ATOM 2967 O O . GLU A 1 386 ? -3.004 -30.828 -27.906 1 36.47 386 GLU A O 1
ATOM 2972 N N . VAL A 1 387 ? -2.387 -32.781 -27.531 1 33.81 387 VAL A N 1
ATOM 2973 C CA . VAL A 1 387 ? -1.917 -33.125 -28.875 1 33.81 387 VAL A CA 1
ATOM 2974 C C . VAL A 1 387 ? -3.111 -33.344 -29.797 1 33.81 387 VAL A C 1
ATOM 2976 O O . VAL A 1 387 ? -3.877 -34.312 -29.609 1 33.81 387 VAL A O 1
ATOM 2979 N N . LYS A 1 388 ? -3.635 -32.344 -30.547 1 38.19 388 LYS A N 1
ATOM 2980 C CA . LYS A 1 388 ? -4.48 -32.562 -31.719 1 38.19 388 LYS A CA 1
ATOM 2981 C C . LYS A 1 388 ? -3.797 -33.5 -32.719 1 38.19 388 LYS A C 1
ATOM 2983 O O . LYS A 1 388 ? -2.762 -33.125 -33.281 1 38.19 388 LYS A O 1
ATOM 2988 N N . THR A 1 389 ? -3.973 -34.719 -32.625 1 30.81 389 THR A N 1
ATOM 2989 C CA . THR A 1 389 ? -3.738 -35.625 -33.719 1 30.81 389 THR A CA 1
ATOM 2990 C C . THR A 1 389 ? -4.457 -35.156 -35 1 30.81 389 THR A C 1
ATOM 2992 O O . THR A 1 389 ? -5.68 -34.969 -35 1 30.81 389 THR A O 1
ATOM 2995 N N . GLU A 1 390 ? -3.76 -34.438 -35.812 1 30.84 390 GLU A N 1
ATOM 2996 C CA . GLU A 1 390 ? -4.172 -34.25 -37.219 1 30.84 390 GLU A CA 1
ATOM 2997 C C . GLU A 1 390 ? -4.727 -35.531 -37.812 1 30.84 390 GLU A C 1
ATOM 2999 O O . GLU A 1 390 ? -4.031 -36.562 -37.844 1 30.84 390 GLU A O 1
ATOM 3004 N N . LEU A 1 391 ? -6.039 -35.781 -37.688 1 26.7 391 LEU A N 1
ATOM 3005 C CA . LEU A 1 391 ? -6.613 -36.656 -38.688 1 26.7 391 LEU A CA 1
ATOM 3006 C C . LEU A 1 391 ? -6.578 -36.031 -40.062 1 26.7 391 LEU A C 1
ATOM 3008 O O . LEU A 1 391 ? -6.891 -34.844 -40.219 1 26.7 391 LEU A O 1
ATOM 3012 N N . MET B 1 1 ? -51.281 -48.562 29.453 1 26.97 1 MET B N 1
ATOM 3013 C CA . MET B 1 1 ? -49.844 -48.656 29.297 1 26.97 1 MET B CA 1
ATOM 3014 C C . MET B 1 1 ? -49.344 -47.719 28.203 1 26.97 1 MET B C 1
ATOM 3016 O O . MET B 1 1 ? -49.531 -47.969 27.016 1 26.97 1 MET B O 1
ATOM 3020 N N . GLY B 1 2 ? -49.406 -46.406 28.391 1 29.69 2 GLY B N 1
ATOM 3021 C CA . GLY B 1 2 ? -49.156 -45.219 27.562 1 29.69 2 GLY B CA 1
ATOM 3022 C C . GLY B 1 2 ? -47.75 -45.094 27.094 1 29.69 2 GLY B C 1
ATOM 3023 O O . GLY B 1 2 ? -46.812 -45.156 27.891 1 29.69 2 GLY B O 1
ATOM 3024 N N . ARG B 1 3 ? -47.469 -45.531 25.797 1 31.02 3 ARG B N 1
ATOM 3025 C CA . ARG B 1 3 ? -46.188 -45.562 25.078 1 31.02 3 ARG B CA 1
ATOM 3026 C C . ARG B 1 3 ? -45.562 -44.156 25.062 1 31.02 3 ARG B C 1
ATOM 3028 O O . ARG B 1 3 ? -46.094 -43.219 24.484 1 31.02 3 ARG B O 1
ATOM 3035 N N . ASN B 1 4 ? -44.812 -43.812 26.062 1 29.92 4 ASN B N 1
ATOM 3036 C CA . ASN B 1 4 ? -44 -42.594 26.172 1 29.92 4 ASN B CA 1
ATOM 3037 C C . ASN B 1 4 ? -43 -42.5 25.047 1 29.92 4 ASN B C 1
ATOM 3039 O O . ASN B 1 4 ? -42.125 -43.344 24.922 1 29.92 4 ASN B O 1
ATOM 3043 N N . HIS B 1 5 ? -43.469 -42 23.875 1 31.27 5 HIS B N 1
ATOM 3044 C CA . HIS B 1 5 ? -42.562 -41.688 22.766 1 31.27 5 HIS B CA 1
ATOM 3045 C C . HIS B 1 5 ? -41.438 -40.75 23.219 1 31.27 5 HIS B C 1
ATOM 3047 O O . HIS B 1 5 ? -41.688 -39.625 23.656 1 31.27 5 HIS B O 1
ATOM 3053 N N . VAL B 1 6 ? -40.375 -41.312 23.781 1 31.73 6 VAL B N 1
ATOM 3054 C CA . VAL B 1 6 ? -39.156 -40.594 24.031 1 31.73 6 VAL B CA 1
ATOM 3055 C C . VAL B 1 6 ? -38.625 -40 22.734 1 31.73 6 VAL B C 1
ATOM 3057 O O . VAL B 1 6 ? -38.344 -40.719 21.781 1 31.73 6 VAL B O 1
ATOM 3060 N N . ALA B 1 7 ? -39.062 -38.75 22.375 1 31.11 7 ALA B N 1
ATOM 3061 C CA . ALA B 1 7 ? -38.438 -37.969 21.312 1 31.11 7 ALA B CA 1
ATOM 3062 C C . ALA B 1 7 ? -36.938 -37.844 21.5 1 31.11 7 ALA B C 1
ATOM 3064 O O . ALA B 1 7 ? -36.469 -37.312 22.516 1 31.11 7 ALA B O 1
ATOM 3065 N N . THR B 1 8 ? -36.188 -38.844 21 1 29.41 8 THR B N 1
ATOM 3066 C CA . THR B 1 8 ? -34.75 -38.688 20.906 1 29.41 8 THR B CA 1
ATOM 3067 C C . THR B 1 8 ? -34.375 -37.406 20.156 1 29.41 8 THR B C 1
ATOM 3069 O O . THR B 1 8 ? -34.719 -37.25 18.984 1 29.41 8 THR B O 1
ATOM 3072 N N . VAL B 1 9 ? -34.25 -36.312 20.859 1 29.55 9 VAL B N 1
ATOM 3073 C CA . VAL B 1 9 ? -33.656 -35.094 20.312 1 29.55 9 VAL B CA 1
ATOM 3074 C C . VAL B 1 9 ? -32.281 -35.406 19.719 1 29.55 9 VAL B C 1
ATOM 3076 O O . VAL B 1 9 ? -31.375 -35.875 20.422 1 29.55 9 VAL B O 1
ATOM 3079 N N . LEU B 1 10 ? -32.25 -35.844 18.484 1 28.97 10 LEU B N 1
ATOM 3080 C CA . LEU B 1 10 ? -30.984 -35.938 17.75 1 28.97 10 LEU B CA 1
ATOM 3081 C C . LEU B 1 10 ? -30.25 -34.594 17.797 1 28.97 10 LEU B C 1
ATOM 3083 O O . LEU B 1 10 ? -30.734 -33.594 17.266 1 28.97 10 LEU B O 1
ATOM 3087 N N . ALA B 1 11 ? -29.453 -34.375 18.812 1 30.42 11 ALA B N 1
ATOM 3088 C CA . ALA B 1 11 ? -28.469 -33.312 18.812 1 30.42 11 ALA B CA 1
ATOM 3089 C C . ALA B 1 11 ? -27.609 -33.344 17.547 1 30.42 11 ALA B C 1
ATOM 3091 O O . ALA B 1 11 ? -26.859 -34.281 17.328 1 30.42 11 ALA B O 1
ATOM 3092 N N . VAL B 1 12 ? -28.156 -32.781 16.531 1 28.17 12 VAL B N 1
ATOM 3093 C CA . VAL B 1 12 ? -27.281 -32.5 15.398 1 28.17 12 VAL B CA 1
ATOM 3094 C C . VAL B 1 12 ? -26.031 -31.781 15.867 1 28.17 12 VAL B C 1
ATOM 3096 O O . VAL B 1 12 ? -26.109 -30.641 16.344 1 28.17 12 VAL B O 1
ATOM 3099 N N . LEU B 1 13 ? -25.016 -32.5 16.328 1 28.58 13 LEU B N 1
ATOM 3100 C CA . LEU B 1 13 ? -23.672 -31.938 16.422 1 28.58 13 LEU B CA 1
ATOM 3101 C C . LEU B 1 13 ? -23.281 -31.234 15.125 1 28.58 13 LEU B C 1
ATOM 3103 O O . LEU B 1 13 ? -23.062 -31.906 14.102 1 28.58 13 LEU B O 1
ATOM 3107 N N . VAL B 1 14 ? -23.781 -30.109 14.93 1 30.36 14 VAL B N 1
ATOM 3108 C CA . VAL B 1 14 ? -23.172 -29.312 13.883 1 30.36 14 VAL B CA 1
ATOM 3109 C C . VAL B 1 14 ? -21.656 -29.344 14.023 1 30.36 14 VAL B C 1
ATOM 3111 O O . VAL B 1 14 ? -21.094 -28.875 15.023 1 30.36 14 VAL B O 1
ATOM 3114 N N . ALA B 1 15 ? -21.047 -30.391 13.562 1 28.67 15 ALA B N 1
ATOM 3115 C CA . ALA B 1 15 ? -19.594 -30.328 13.344 1 28.67 15 ALA B CA 1
ATOM 3116 C C . ALA B 1 15 ? -19.203 -28.984 12.727 1 28.67 15 ALA B C 1
ATOM 3118 O O . ALA B 1 15 ? -19.438 -28.75 11.539 1 28.67 15 ALA B O 1
ATOM 3119 N N . ILE B 1 16 ? -19.25 -27.969 13.516 1 33.81 16 ILE B N 1
ATOM 3120 C CA . ILE B 1 16 ? -18.484 -26.812 13.062 1 33.81 16 ILE B CA 1
ATOM 3121 C C . ILE B 1 16 ? -17.125 -27.281 12.516 1 33.81 16 ILE B C 1
ATOM 3123 O O . ILE B 1 16 ? -16.312 -27.844 13.258 1 33.81 16 ILE B O 1
ATOM 3127 N N . SER B 1 17 ? -17.094 -27.75 11.352 1 34.69 17 SER B N 1
ATOM 3128 C CA . SER B 1 17 ? -15.781 -27.906 10.734 1 34.69 17 SER B CA 1
ATOM 3129 C C . SER B 1 17 ? -14.781 -26.906 11.305 1 34.69 17 SER B C 1
ATOM 3131 O O . SER B 1 17 ? -15.031 -25.703 11.305 1 34.69 17 SER B O 1
ATOM 3133 N N . LYS B 1 18 ? -14.109 -27.359 12.336 1 36.25 18 LYS B 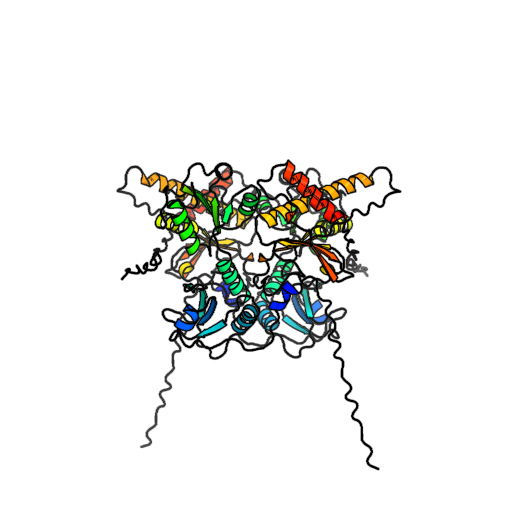N 1
ATOM 3134 C CA . LYS B 1 18 ? -12.969 -26.625 12.867 1 36.25 18 LYS B CA 1
ATOM 3135 C C . LYS B 1 18 ? -12.172 -25.969 11.742 1 36.25 18 LYS B C 1
ATOM 3137 O O . LYS B 1 18 ? -11.453 -26.641 11.008 1 36.25 18 LYS B O 1
ATOM 3142 N N . VAL B 1 19 ? -12.656 -25.062 11.086 1 40.78 19 VAL B N 1
ATOM 3143 C CA . VAL B 1 19 ? -11.703 -24.25 10.344 1 40.78 19 VAL B CA 1
ATOM 3144 C C . VAL B 1 19 ? -10.398 -24.141 11.125 1 40.78 19 VAL B C 1
ATOM 3146 O O . VAL B 1 19 ? -10.391 -23.688 12.273 1 40.78 19 VAL B O 1
ATOM 3149 N N . SER B 1 20 ? -9.516 -25.125 11.094 1 44.41 20 SER B N 1
ATOM 3150 C CA . SER B 1 20 ? -8.164 -25.094 11.633 1 44.41 20 SER B CA 1
ATOM 3151 C C . SER B 1 20 ? -7.703 -23.672 11.906 1 44.41 20 SER B C 1
ATOM 3153 O O . SER B 1 20 ? -7.852 -22.781 11.055 1 44.41 20 SER B O 1
ATOM 3155 N N . ALA B 1 21 ? -7.809 -23.281 13.164 1 53.56 21 ALA B N 1
ATOM 3156 C CA . ALA B 1 21 ? -7.305 -22.016 13.695 1 53.56 21 ALA B CA 1
ATOM 3157 C C . ALA B 1 21 ? -6.012 -21.594 13 1 53.56 21 ALA B C 1
ATOM 3159 O O . ALA B 1 21 ? -5.02 -22.328 13.031 1 53.56 21 ALA B O 1
ATOM 3160 N N . SER B 1 22 ? -6.172 -20.859 11.828 1 74.38 22 SER B N 1
ATOM 3161 C CA . SER B 1 22 ? -5.012 -20.375 11.086 1 74.38 22 SER B CA 1
ATOM 3162 C C . SER B 1 22 ? -4.098 -19.531 11.969 1 74.38 22 SER B C 1
ATOM 3164 O O . SER B 1 22 ? -4.547 -18.953 12.961 1 74.38 22 SER B O 1
ATOM 3166 N N . VAL B 1 23 ? -2.846 -19.797 12.109 1 85.06 23 VAL B N 1
ATOM 3167 C CA . VAL B 1 23 ? -1.788 -19.016 12.75 1 85.06 23 VAL B CA 1
ATOM 3168 C C . VAL B 1 23 ? -2.104 -17.531 12.633 1 85.06 23 VAL B C 1
ATOM 3170 O O . VAL B 1 23 ? -1.698 -16.734 13.484 1 85.06 23 VAL B O 1
ATOM 3173 N N . PHE B 1 24 ? -3.064 -17.141 11.773 1 91.06 24 PHE B N 1
ATOM 3174 C CA . PHE B 1 24 ? -3.262 -15.719 11.5 1 91.06 24 PHE B CA 1
ATOM 3175 C C . PHE B 1 24 ? -4.695 -15.305 11.812 1 91.06 24 PHE B C 1
ATOM 3177 O O . PHE B 1 24 ? -5.164 -14.273 11.328 1 91.06 24 PHE B O 1
ATOM 3184 N N . ASP B 1 25 ? -5.391 -16.016 12.68 1 86.56 25 ASP B N 1
ATOM 3185 C CA . ASP B 1 25 ? -6.77 -15.711 13.039 1 86.56 25 ASP B CA 1
ATOM 3186 C C . ASP B 1 25 ? -6.887 -14.312 13.633 1 86.56 25 ASP B C 1
ATOM 3188 O O . ASP B 1 25 ? -7.898 -13.633 13.445 1 86.56 25 ASP B O 1
ATOM 3192 N N . PHE B 1 26 ? -5.844 -13.891 14.32 1 86.25 26 PHE B N 1
ATOM 3193 C CA . PHE B 1 26 ? -5.855 -12.586 14.977 1 86.25 26 PHE B CA 1
ATOM 3194 C C . PHE B 1 26 ? -5.91 -11.469 13.945 1 86.25 26 PHE B C 1
ATOM 3196 O O . PHE B 1 26 ? -6.293 -10.344 14.266 1 86.25 26 PHE B O 1
ATOM 3203 N N . LEU B 1 27 ? -5.582 -11.742 12.695 1 89.5 27 LEU B N 1
ATOM 3204 C CA . LEU B 1 27 ? -5.59 -10.727 11.648 1 89.5 27 LEU B CA 1
ATOM 3205 C C . LEU B 1 27 ? -6.938 -10.695 10.93 1 89.5 27 LEU B C 1
ATOM 3207 O O . LEU B 1 27 ? -7.254 -9.734 10.242 1 89.5 27 LEU B O 1
ATOM 3211 N N . VAL B 1 28 ? -7.727 -11.773 11.078 1 87.69 28 VAL B N 1
ATOM 3212 C CA . VAL B 1 28 ? -8.859 -11.969 10.188 1 87.69 28 VAL B CA 1
ATOM 3213 C C . VAL B 1 28 ? -10.164 -11.773 10.953 1 87.69 28 VAL B C 1
ATOM 3215 O O . VAL B 1 28 ? -11.188 -11.398 10.375 1 87.69 28 VAL B O 1
ATOM 3218 N N . GLN B 1 29 ? -10.211 -11.875 12.18 1 82.31 29 GLN B N 1
ATOM 3219 C CA . GLN B 1 29 ? -11.422 -11.953 12.992 1 82.31 29 GLN B CA 1
ATOM 3220 C C . GLN B 1 29 ? -12.203 -10.648 12.93 1 82.31 29 GLN B C 1
ATOM 3222 O O . GLN B 1 29 ? -13.438 -10.656 12.961 1 82.31 29 GLN B O 1
ATOM 3227 N N . SER B 1 30 ? -11.562 -9.594 12.75 1 81.69 30 SER B N 1
ATOM 3228 C CA . SER B 1 30 ? -12.227 -8.289 12.758 1 81.69 30 SER B CA 1
ATOM 3229 C C . SER B 1 30 ? -13.008 -8.062 11.477 1 81.69 30 SER B C 1
ATOM 3231 O O . SER B 1 30 ? -13.852 -7.164 11.406 1 81.69 30 SER B O 1
ATOM 3233 N N . HIS B 1 31 ? -12.789 -8.844 10.523 1 81.31 31 HIS B N 1
ATOM 3234 C CA . HIS B 1 31 ? -13.391 -8.633 9.211 1 81.31 31 HIS B CA 1
ATOM 3235 C C . HIS B 1 31 ? -14.703 -9.383 9.078 1 81.31 31 HIS B C 1
ATOM 3237 O O . HIS B 1 31 ? -15.422 -9.211 8.086 1 81.31 31 HIS B O 1
ATOM 3243 N N . ASN B 1 32 ? -15.086 -10.141 10.031 1 81.06 32 ASN B N 1
ATOM 3244 C CA . ASN B 1 32 ? -16.312 -10.914 9.953 1 81.06 32 ASN B CA 1
ATOM 3245 C C . ASN B 1 32 ? -17.516 -10.109 10.438 1 81.06 32 ASN B C 1
ATOM 3247 O O . ASN B 1 32 ? -17.578 -9.703 11.594 1 81.06 32 ASN B O 1
ATOM 3251 N N . TYR B 1 33 ? -18.391 -9.852 9.469 1 83.25 33 TYR B N 1
ATOM 3252 C CA . TYR B 1 33 ? -19.625 -9.164 9.844 1 83.25 33 TYR B CA 1
ATOM 3253 C C . TYR B 1 33 ? -20.547 -10.102 10.602 1 83.25 33 TYR B C 1
ATOM 3255 O O . TYR B 1 33 ? -20.75 -11.25 10.195 1 83.25 33 TYR B O 1
ATOM 3263 N N . ASP B 1 34 ? -21.078 -9.664 11.688 1 85.56 34 ASP B N 1
ATOM 3264 C CA . ASP B 1 34 ? -21.906 -10.539 12.508 1 85.56 34 ASP B CA 1
ATOM 3265 C C . ASP B 1 34 ? -23.375 -10.148 12.398 1 85.56 34 ASP B C 1
ATOM 3267 O O . ASP B 1 34 ? -24.25 -10.797 12.992 1 85.56 34 ASP B O 1
ATOM 3271 N N . GLY B 1 35 ? -23.734 -9.133 11.766 1 86.06 35 GLY B N 1
ATOM 3272 C CA . GLY B 1 35 ? -25.109 -8.742 11.523 1 86.06 35 GLY B CA 1
ATOM 3273 C C . GLY B 1 35 ? -25.734 -7.988 12.68 1 86.06 35 GLY B C 1
ATOM 3274 O O . GLY B 1 35 ? -26.922 -7.684 12.664 1 86.06 35 GLY B O 1
ATOM 3275 N N . ILE B 1 36 ? -24.953 -7.688 13.672 1 91.69 36 ILE B N 1
ATOM 3276 C CA . ILE B 1 36 ? -25.453 -6.98 14.836 1 91.69 36 ILE B CA 1
ATOM 3277 C C . ILE B 1 36 ? -25.422 -5.473 14.586 1 91.69 36 ILE B C 1
ATOM 3279 O O . ILE B 1 36 ? -24.406 -4.938 14.125 1 91.69 36 ILE B O 1
ATOM 3283 N N . ALA B 1 37 ? -26.547 -4.832 14.82 1 94.56 37 ALA B N 1
ATOM 3284 C CA . ALA B 1 37 ? -26.625 -3.383 14.672 1 94.56 37 ALA B CA 1
ATOM 3285 C C . ALA B 1 37 ? -25.969 -2.676 15.859 1 94.56 37 ALA B C 1
ATOM 3287 O O . ALA B 1 37 ? -26.359 -2.9 17.016 1 94.56 37 ALA B O 1
ATOM 3288 N N . ARG B 1 38 ? -24.969 -1.865 15.594 1 96 38 ARG B N 1
ATOM 3289 C CA . ARG B 1 38 ? -24.234 -1.197 16.656 1 96 38 ARG B CA 1
ATOM 3290 C C . ARG B 1 38 ? -24.266 0.317 16.484 1 96 38 ARG B C 1
ATOM 3292 O O . ARG B 1 38 ? -23.969 1.063 17.422 1 96 38 ARG B O 1
ATOM 3299 N N . VAL B 1 39 ? -24.531 0.786 15.289 1 97.69 39 VAL B N 1
ATOM 3300 C CA . VAL B 1 39 ? -24.5 2.215 15 1 97.69 39 VAL B CA 1
ATOM 3301 C C . VAL B 1 39 ? -25.594 2.932 15.773 1 97.69 39 VAL B C 1
ATOM 3303 O O . VAL B 1 39 ? -26.75 2.477 15.797 1 97.69 39 VAL B O 1
ATOM 3306 N N . GLN B 1 40 ? -25.25 3.984 16.391 1 97.06 40 GLN B N 1
ATOM 3307 C CA . GLN B 1 40 ? -26.203 4.75 17.188 1 97.06 40 GLN B CA 1
ATOM 3308 C C . GLN B 1 40 ? -26.516 6.09 16.531 1 97.06 40 GLN B C 1
ATOM 3310 O O . GLN B 1 40 ? -25.781 6.539 15.641 1 97.06 40 GLN B O 1
ATOM 3315 N N . VAL B 1 41 ? -27.625 6.641 16.969 1 96.75 41 VAL B N 1
ATOM 3316 C CA . VAL B 1 41 ? -27.984 7.984 16.531 1 96.75 41 VAL B CA 1
ATOM 3317 C C . VAL B 1 41 ? -27.406 9.016 17.484 1 96.75 41 VAL B C 1
ATOM 3319 O O . VAL B 1 41 ? -27.562 8.914 18.703 1 96.75 41 VAL B O 1
ATOM 3322 N N . LEU B 1 42 ? -26.688 9.969 16.938 1 96.81 42 LEU B N 1
ATOM 3323 C CA . LEU B 1 42 ? -26.031 10.977 17.766 1 96.81 42 LEU B CA 1
ATOM 3324 C C . LEU B 1 42 ? -27.047 11.992 18.281 1 96.81 42 LEU B C 1
ATOM 3326 O O . LEU B 1 42 ? -27.812 12.555 17.5 1 96.81 42 LEU B O 1
ATOM 3330 N N . ALA B 1 43 ? -26.969 12.203 19.516 1 92.94 43 ALA B N 1
ATOM 3331 C CA . ALA B 1 43 ? -27.891 13.148 20.141 1 92.94 43 ALA B CA 1
ATOM 3332 C C . ALA B 1 43 ? -27.344 14.57 20.078 1 92.94 43 ALA B C 1
ATOM 3334 O O . ALA B 1 43 ? -28.078 15.516 19.797 1 92.94 43 ALA B O 1
ATOM 3335 N N . SER B 1 44 ? -26.109 14.695 20.422 1 93.31 44 SER B N 1
ATOM 3336 C CA . SER B 1 44 ? -25.469 16 20.438 1 93.31 44 SER B CA 1
ATOM 3337 C C . SER B 1 44 ? -23.969 15.883 20.125 1 93.31 44 SER B C 1
ATOM 3339 O O . SER B 1 44 ? -23.344 14.898 20.5 1 93.31 44 SER B O 1
ATOM 3341 N N . GLU B 1 45 ? -23.469 16.891 19.5 1 93.62 45 GLU B N 1
ATOM 3342 C CA . GLU B 1 45 ? -22.047 16.922 19.156 1 93.62 45 GLU B CA 1
ATOM 3343 C C . GLU B 1 45 ? -21.172 16.891 20.406 1 93.62 45 GLU B C 1
ATOM 3345 O O . GLU B 1 45 ? -20.047 16.406 20.375 1 93.62 45 GLU B O 1
ATOM 3350 N N . LYS B 1 46 ? -21.656 17.391 21.562 1 92.62 46 LYS B N 1
ATOM 3351 C CA . LYS B 1 46 ? -20.906 17.406 22.812 1 92.62 46 LYS B CA 1
ATOM 3352 C C . LYS B 1 46 ? -20.547 15.992 23.25 1 92.62 46 LYS B C 1
ATOM 3354 O O . LYS B 1 46 ? -19.484 15.781 23.859 1 92.62 46 LYS B O 1
ATOM 3359 N N . THR B 1 47 ? -21.422 15.039 22.953 1 92.94 47 THR B N 1
ATOM 3360 C CA . THR B 1 47 ? -21.219 13.641 23.328 1 92.94 47 THR B CA 1
ATOM 3361 C C . THR B 1 47 ? -19.938 13.102 22.688 1 92.94 47 THR B C 1
ATOM 3363 O O . THR B 1 47 ? -19.156 12.398 23.359 1 92.94 47 THR B O 1
ATOM 3366 N N . VAL B 1 48 ? -19.672 13.445 21.438 1 93.44 48 VAL B N 1
ATOM 3367 C CA . VAL B 1 48 ? -18.547 12.859 20.719 1 93.44 48 VAL B CA 1
ATOM 3368 C C . VAL B 1 48 ? -17.281 13.664 20.953 1 93.44 48 VAL B C 1
ATOM 3370 O O . VAL B 1 48 ? -16.172 13.141 20.859 1 93.44 48 VAL B O 1
ATOM 3373 N N . LEU B 1 49 ? -17.453 14.914 21.359 1 90.75 49 LEU B N 1
ATOM 3374 C CA . LEU B 1 49 ? -16.281 15.742 21.672 1 90.75 49 LEU B CA 1
ATOM 3375 C C . LEU B 1 49 ? -15.617 15.273 22.969 1 90.75 49 LEU B C 1
ATOM 3377 O O . LEU B 1 49 ? -14.406 15.398 23.125 1 90.75 49 LEU B O 1
ATOM 3381 N N . ALA B 1 50 ? -16.344 14.633 23.859 1 89.56 50 ALA B N 1
ATOM 3382 C CA . ALA B 1 50 ? -15.844 14.188 25.156 1 89.56 50 ALA B CA 1
ATOM 3383 C C . ALA B 1 50 ? -15.305 12.758 25.062 1 89.56 50 ALA B C 1
ATOM 3385 O O . ALA B 1 50 ? -14.594 12.297 25.953 1 89.56 50 ALA B O 1
ATOM 3386 N N . ALA B 1 51 ? -15.602 12.086 23.984 1 90.88 51 ALA B N 1
ATOM 3387 C CA . ALA B 1 51 ? -15.203 10.695 23.828 1 90.88 51 ALA B CA 1
ATOM 3388 C C . ALA B 1 51 ? -13.742 10.586 23.406 1 90.88 51 ALA B C 1
ATOM 3390 O O . ALA B 1 51 ? -13.234 11.445 22.672 1 90.88 51 ALA B O 1
ATOM 3391 N N . PRO B 1 52 ? -13.023 9.625 23.922 1 90.94 52 PRO B N 1
ATOM 3392 C CA . PRO B 1 52 ? -11.648 9.414 23.453 1 90.94 52 PRO B CA 1
ATOM 3393 C C . PRO B 1 52 ? -11.57 9.219 21.938 1 90.94 52 PRO B C 1
ATOM 3395 O O . PRO B 1 52 ? -10.641 9.711 21.297 1 90.94 52 PRO B O 1
ATOM 3398 N N . LEU B 1 53 ? -12.523 8.484 21.422 1 93.44 53 LEU B N 1
ATOM 3399 C CA . LEU B 1 53 ? -12.648 8.266 19.984 1 93.44 53 LEU B CA 1
ATOM 3400 C C . LEU B 1 53 ? -14.102 8.031 19.594 1 93.44 53 LEU B C 1
ATOM 3402 O O . LEU B 1 53 ? -14.828 7.32 20.297 1 93.44 53 LEU B O 1
ATOM 3406 N N . ALA B 1 54 ? -14.531 8.672 18.531 1 96.5 54 ALA B N 1
ATOM 3407 C CA . ALA B 1 54 ? -15.867 8.477 17.984 1 96.5 54 ALA B CA 1
ATOM 3408 C C . ALA B 1 54 ? -15.883 8.766 16.484 1 96.5 54 ALA B C 1
ATOM 3410 O O . ALA B 1 54 ? -15.078 9.555 15.984 1 96.5 54 ALA B O 1
ATOM 3411 N N . VAL B 1 55 ? -16.688 8.055 15.805 1 97.62 55 VAL B N 1
ATOM 3412 C CA . VAL B 1 55 ? -16.875 8.273 14.375 1 97.62 55 VAL B CA 1
ATOM 3413 C C . VAL B 1 55 ? -18.328 8.609 14.086 1 97.62 55 VAL B C 1
ATOM 3415 O O . VAL B 1 55 ? -19.25 7.949 14.594 1 97.62 55 VAL B O 1
ATOM 3418 N N . VAL B 1 56 ? -18.578 9.672 13.312 1 98.19 56 VAL B N 1
ATOM 3419 C CA . VAL B 1 56 ? -19.938 10.109 13 1 98.19 56 VAL B CA 1
ATOM 3420 C C . VAL B 1 56 ? -20.141 10.125 11.484 1 98.19 56 VAL B C 1
ATOM 3422 O O . VAL B 1 56 ? -19.438 10.836 10.766 1 98.19 56 VAL B O 1
ATOM 3425 N N . PHE B 1 57 ? -21.094 9.297 11.031 1 97.75 57 PHE B N 1
ATOM 3426 C CA . PHE B 1 57 ? -21.547 9.367 9.648 1 97.75 57 PHE B CA 1
ATOM 3427 C C . PHE B 1 57 ? -22.656 10.391 9.5 1 97.75 57 PHE B C 1
ATOM 3429 O O . PHE B 1 57 ? -23.75 10.219 10.055 1 97.75 57 PHE B O 1
ATOM 3436 N N . ILE B 1 58 ? -22.359 11.492 8.75 1 97.06 58 ILE B N 1
ATOM 3437 C CA . ILE B 1 58 ? -23.391 12.492 8.5 1 97.06 58 ILE B CA 1
ATOM 3438 C C . ILE B 1 58 ? -24.297 12.023 7.367 1 97.06 58 ILE B C 1
ATOM 3440 O O . ILE B 1 58 ? -23.859 11.898 6.223 1 97.06 58 ILE B O 1
ATOM 3444 N N . THR B 1 59 ? -25.484 11.75 7.625 1 94.69 59 THR B N 1
ATOM 3445 C CA . THR B 1 59 ? -26.391 11.188 6.637 1 94.69 59 THR B CA 1
ATOM 3446 C C . THR B 1 59 ? -27.844 11.508 6.988 1 94.69 59 THR B C 1
ATOM 3448 O O . THR B 1 59 ? -28.156 11.758 8.156 1 94.69 59 THR B O 1
ATOM 3451 N N . THR B 1 60 ? -28.625 11.508 5.961 1 91.94 60 THR B N 1
ATOM 3452 C CA . THR B 1 60 ? -30.062 11.695 6.156 1 91.94 60 THR B CA 1
ATOM 3453 C C . THR B 1 60 ? -30.781 10.352 6.191 1 91.94 60 THR B C 1
ATOM 3455 O O . THR B 1 60 ? -31.969 10.289 6.48 1 91.94 60 THR B O 1
ATOM 3458 N N . ASP B 1 61 ? -30 9.32 5.949 1 90.81 61 ASP B N 1
ATOM 3459 C CA . ASP B 1 61 ? -30.594 7.992 5.906 1 90.81 61 ASP B CA 1
ATOM 3460 C C . ASP B 1 61 ? -31.031 7.543 7.301 1 90.81 61 ASP B C 1
ATOM 3462 O O . ASP B 1 61 ? -30.328 7.777 8.289 1 90.81 61 ASP B O 1
ATOM 3466 N N . ALA B 1 62 ? -32.156 6.883 7.266 1 89.69 62 ALA B N 1
ATOM 3467 C CA . ALA B 1 62 ? -32.688 6.414 8.539 1 89.69 62 ALA B CA 1
ATOM 3468 C C . ALA B 1 62 ? -31.953 5.18 9.031 1 89.69 62 ALA B C 1
ATOM 3470 O O . ALA B 1 62 ? -31.906 4.922 10.242 1 89.69 62 ALA B O 1
ATOM 3471 N N . GLN B 1 63 ? -31.422 4.422 8.109 1 90.75 63 GLN B N 1
ATOM 3472 C CA . GLN B 1 63 ? -30.734 3.193 8.477 1 90.75 63 GLN B CA 1
ATOM 3473 C C . GLN B 1 63 ? -29.219 3.332 8.273 1 90.75 63 GLN B C 1
ATOM 3475 O O . GLN B 1 63 ? -28.781 4.047 7.371 1 90.75 63 GLN B O 1
ATOM 3480 N N . ALA B 1 64 ? -28.531 2.676 9.18 1 92.56 64 ALA B N 1
ATOM 3481 C CA . ALA B 1 64 ? -27.078 2.66 9.078 1 92.56 64 ALA B CA 1
ATOM 3482 C C . ALA B 1 64 ? -26.625 1.878 7.844 1 92.56 64 ALA B C 1
ATOM 3484 O O . ALA B 1 64 ? -27.266 0.907 7.449 1 92.56 64 ALA B O 1
ATOM 3485 N N . SER B 1 65 ? -25.641 2.373 7.211 1 90.62 65 SER B N 1
ATOM 3486 C CA . SER B 1 65 ? -25.062 1.655 6.074 1 90.62 65 SER B CA 1
ATOM 3487 C C . SER B 1 65 ? -24.297 0.42 6.531 1 90.62 65 SER B C 1
ATOM 3489 O O . SER B 1 65 ? -23.953 0.298 7.707 1 90.62 65 SER B O 1
ATOM 3491 N N . HIS B 1 66 ? -24.125 -0.508 5.602 1 89.62 66 HIS B N 1
ATOM 3492 C CA . HIS B 1 66 ? -23.328 -1.69 5.891 1 89.62 66 HIS B CA 1
ATOM 3493 C C . HIS B 1 66 ? -21.938 -1.305 6.375 1 89.62 66 HIS B C 1
ATOM 3495 O O . HIS B 1 66 ? -21.422 -1.893 7.328 1 89.62 66 HIS B O 1
ATOM 3501 N N . GLU B 1 67 ? -21.297 -0.294 5.742 1 91.25 67 GLU B N 1
ATOM 3502 C CA . GLU B 1 67 ? -19.953 0.122 6.078 1 91.25 67 GLU B CA 1
ATOM 3503 C C . GLU B 1 67 ? -19.875 0.697 7.492 1 91.25 67 GLU B C 1
ATOM 3505 O O . GLU B 1 67 ? -18.922 0.44 8.227 1 91.25 67 GLU B O 1
ATOM 3510 N N . SER B 1 68 ? -20.844 1.493 7.82 1 95.12 68 SER B N 1
ATOM 3511 C CA . SER B 1 68 ? -20.859 2.059 9.164 1 95.12 68 SER B CA 1
ATOM 3512 C C . SER B 1 68 ? -21.031 0.971 10.219 1 95.12 68 SER B C 1
ATOM 3514 O O . SER B 1 68 ? -20.406 1.033 11.289 1 95.12 68 SER B O 1
ATOM 3516 N N . GLU B 1 69 ? -21.875 -0.037 9.93 1 94.69 69 GLU B N 1
ATOM 3517 C CA . GLU B 1 69 ? -22.062 -1.146 10.859 1 94.69 69 GLU B CA 1
ATOM 3518 C C . GLU B 1 69 ? -20.797 -1.988 10.969 1 94.69 69 GLU B C 1
ATOM 3520 O O . GLU B 1 69 ? -20.438 -2.436 12.062 1 94.69 69 GLU B O 1
ATOM 3525 N N . MET B 1 70 ? -20.203 -2.236 9.836 1 92.75 70 MET B N 1
ATOM 3526 C CA . MET B 1 70 ? -18.938 -2.969 9.852 1 92.75 70 MET B CA 1
ATOM 3527 C C . MET B 1 70 ? -17.891 -2.23 10.672 1 92.75 70 MET B C 1
ATOM 3529 O O . MET B 1 70 ? -17.188 -2.84 11.477 1 92.75 70 MET B O 1
ATOM 3533 N N . LEU B 1 71 ? -17.766 -0.919 10.469 1 94.88 71 LEU B N 1
ATOM 3534 C CA . LEU B 1 71 ? -16.828 -0.1 11.234 1 94.88 71 LEU B CA 1
ATOM 3535 C C . LEU B 1 71 ? -17.141 -0.17 12.727 1 94.88 71 LEU B C 1
ATOM 3537 O O . LEU B 1 71 ? -16.234 -0.303 13.555 1 94.88 71 LEU B O 1
ATOM 3541 N N . ALA B 1 72 ? -18.406 -0.087 13.016 1 95.81 72 ALA B N 1
ATOM 3542 C CA . ALA B 1 72 ? -18.844 -0.163 14.414 1 95.81 72 ALA B CA 1
ATOM 3543 C C . ALA B 1 72 ? -18.406 -1.487 15.047 1 95.81 72 ALA B C 1
ATOM 3545 O O . ALA B 1 72 ? -17.984 -1.522 16.203 1 95.81 72 ALA B O 1
ATOM 3546 N N . ARG B 1 73 ? -18.578 -2.539 14.352 1 93.31 73 ARG B N 1
ATOM 3547 C CA . ARG B 1 73 ? -18.141 -3.842 14.844 1 93.31 73 ARG B CA 1
ATOM 3548 C C . ARG B 1 73 ? -16.641 -3.865 15.102 1 93.31 73 ARG B C 1
ATOM 3550 O O . ARG B 1 73 ? -16.188 -4.316 16.156 1 93.31 73 ARG B O 1
ATOM 3557 N N . ILE B 1 74 ? -15.867 -3.393 14.148 1 91.69 74 ILE B N 1
ATOM 3558 C CA . ILE B 1 74 ? -14.414 -3.391 14.258 1 91.69 74 ILE B CA 1
ATOM 3559 C C . ILE B 1 74 ? -13.984 -2.564 15.469 1 91.69 74 ILE B C 1
ATOM 3561 O O . ILE B 1 74 ? -13.188 -3.023 16.297 1 91.69 74 ILE B O 1
ATOM 3565 N N . LEU B 1 75 ? -14.555 -1.406 15.625 1 93.12 75 LEU B N 1
ATOM 3566 C CA . LEU B 1 75 ? -14.164 -0.482 16.688 1 93.12 75 LEU B CA 1
ATOM 3567 C C . LEU B 1 75 ? -14.625 -0.991 18.047 1 93.12 75 LEU B C 1
ATOM 3569 O O . LEU B 1 75 ? -13.992 -0.703 19.062 1 93.12 75 LEU B O 1
ATOM 3573 N N . SER B 1 76 ? -15.68 -1.746 18.062 1 89.94 76 SER B N 1
ATOM 3574 C CA . SER B 1 76 ? -16.188 -2.27 19.312 1 89.94 76 SER B CA 1
ATOM 3575 C C . SER B 1 76 ? -15.289 -3.361 19.875 1 89.94 76 SER B C 1
ATOM 3577 O O . SER B 1 76 ? -15.312 -3.643 21.078 1 89.94 76 SER B O 1
ATOM 3579 N N . THR B 1 77 ? -14.555 -4.008 19.031 1 83.69 77 THR B N 1
ATOM 3580 C CA . THR B 1 77 ? -13.727 -5.129 19.453 1 83.69 77 THR B CA 1
ATOM 3581 C C . THR B 1 77 ? -12.312 -4.66 19.781 1 83.69 77 THR B C 1
ATOM 3583 O O . THR B 1 77 ? -11.477 -5.449 20.219 1 83.69 77 THR B O 1
ATOM 3586 N N . ARG B 1 78 ? -12.078 -3.396 19.656 1 83.81 78 ARG B N 1
ATOM 3587 C CA . ARG B 1 78 ? -10.742 -2.875 19.891 1 83.81 78 ARG B CA 1
ATOM 3588 C C . ARG B 1 78 ? -10.555 -2.523 21.375 1 83.81 78 ARG B C 1
ATOM 3590 O O . ARG B 1 78 ? -11.531 -2.439 22.125 1 83.81 78 ARG B O 1
ATOM 3597 N N . THR B 1 79 ? -9.281 -2.445 21.781 1 77.5 79 THR B N 1
ATOM 3598 C CA . THR B 1 79 ? -8.945 -2.066 23.156 1 77.5 79 THR B CA 1
ATOM 3599 C C . THR B 1 79 ? -9.547 -0.708 23.5 1 77.5 79 THR B C 1
ATOM 3601 O O . THR B 1 79 ? -10.18 -0.552 24.547 1 77.5 79 THR B O 1
ATOM 3604 N N . ASN B 1 80 ? -9.266 0.319 22.641 1 76.81 80 ASN B N 1
ATOM 3605 C CA . ASN B 1 80 ? -9.93 1.612 22.781 1 76.81 80 ASN B CA 1
ATOM 3606 C C . ASN B 1 80 ? -11.227 1.669 21.969 1 76.81 80 ASN B C 1
ATOM 3608 O O . ASN B 1 80 ? -11.25 2.223 20.875 1 76.81 80 ASN B O 1
ATOM 3612 N N . SER B 1 81 ? -12.203 1.005 22.609 1 83.62 81 SER B N 1
ATOM 3613 C CA . SER B 1 81 ? -13.477 0.899 21.906 1 83.62 81 SER B CA 1
ATOM 3614 C C . SER B 1 81 ? -14.047 2.277 21.594 1 83.62 81 SER B C 1
ATOM 3616 O O . SER B 1 81 ? -13.781 3.244 22.312 1 83.62 81 SER B O 1
ATOM 3618 N N . ALA B 1 82 ? -14.648 2.357 20.484 1 92 82 ALA B N 1
ATOM 3619 C CA . ALA B 1 82 ? -15.266 3.6 20.016 1 92 82 ALA B CA 1
ATOM 3620 C C . ALA B 1 82 ? -16.672 3.346 19.469 1 92 82 ALA B C 1
ATOM 3622 O O . ALA B 1 82 ? -16.969 2.234 19.031 1 92 82 ALA B O 1
ATOM 3623 N N . ILE B 1 83 ? -17.469 4.355 19.578 1 94.69 83 ILE B N 1
ATOM 3624 C CA . ILE B 1 83 ? -18.844 4.254 19.094 1 94.69 83 ILE B CA 1
ATOM 3625 C C . ILE B 1 83 ? -18.969 4.934 17.734 1 94.69 83 ILE B C 1
ATOM 3627 O O . ILE B 1 83 ? -18.344 5.969 17.5 1 94.69 83 ILE B O 1
ATOM 3631 N N . VAL B 1 84 ? -19.688 4.324 16.859 1 97.75 84 VAL B N 1
ATOM 3632 C CA . VAL B 1 84 ? -20.016 4.887 15.555 1 97.75 84 VAL B CA 1
ATOM 3633 C C . VAL B 1 84 ? -21.438 5.434 15.57 1 97.75 84 VAL B C 1
ATOM 3635 O O . VAL B 1 84 ? -22.375 4.754 16 1 97.75 84 VAL B O 1
ATOM 3638 N N . TYR B 1 85 ? -21.562 6.711 15.164 1 97.88 85 TYR B N 1
ATOM 3639 C CA . TYR B 1 85 ? -22.844 7.387 15.172 1 97.88 85 TYR B CA 1
ATOM 3640 C C . TYR B 1 85 ? -23.281 7.742 13.758 1 97.88 85 TYR B C 1
ATOM 3642 O O . TYR B 1 85 ? -22.453 7.879 12.859 1 97.88 85 TYR B O 1
ATOM 3650 N N . ARG B 1 86 ? -24.5 7.766 13.523 1 97.69 86 ARG B N 1
ATOM 3651 C CA . ARG B 1 86 ? -25.094 8.484 12.398 1 97.69 86 ARG B CA 1
ATOM 3652 C C . ARG B 1 86 ? -25.797 9.75 12.867 1 97.69 86 ARG B C 1
ATOM 3654 O O . ARG B 1 86 ? -26.406 9.766 13.938 1 97.69 86 ARG B O 1
ATOM 3661 N N . ALA B 1 87 ? -25.656 10.797 12.133 1 97.5 87 ALA B N 1
ATOM 3662 C CA . ALA B 1 87 ? -26.25 12.078 12.508 1 97.5 87 ALA B CA 1
ATOM 3663 C C . ALA B 1 87 ? -26.609 12.906 11.273 1 97.5 87 ALA B C 1
ATOM 3665 O O . ALA B 1 87 ? -26.078 12.656 10.188 1 97.5 87 ALA B O 1
ATOM 3666 N N . SER B 1 88 ? -27.531 13.82 11.43 1 94.75 88 SER B N 1
ATOM 3667 C CA . SER B 1 88 ? -27.859 14.781 10.383 1 94.75 88 SER B CA 1
ATOM 3668 C C . SER B 1 88 ? -27.031 16.062 10.531 1 94.75 88 SER B C 1
ATOM 3670 O O . SER B 1 88 ? -26.359 16.266 11.547 1 94.75 88 SER B O 1
ATOM 3672 N N . THR B 1 89 ? -27.078 16.906 9.516 1 93.94 89 THR B N 1
ATOM 3673 C CA . THR B 1 89 ? -26.359 18.188 9.508 1 93.94 89 THR B CA 1
ATOM 3674 C C . THR B 1 89 ? -26.922 19.125 10.57 1 93.94 89 THR B C 1
ATOM 3676 O O . THR B 1 89 ? -26.281 20.109 10.945 1 93.94 89 THR B O 1
ATOM 3679 N N . ASP B 1 90 ? -28.094 18.859 11.125 1 93.56 90 ASP B N 1
ATOM 3680 C CA . ASP B 1 90 ? -28.703 19.672 12.172 1 93.56 90 ASP B CA 1
ATOM 3681 C C . ASP B 1 90 ? -28.047 19.391 13.523 1 93.56 90 ASP B C 1
ATOM 3683 O O . ASP B 1 90 ? -28.016 20.266 14.391 1 93.56 90 ASP B O 1
ATOM 3687 N N . THR B 1 91 ? -27.594 18.188 13.695 1 95.12 91 THR B N 1
ATOM 3688 C CA . THR B 1 91 ? -27.016 17.75 14.969 1 95.12 91 THR B CA 1
ATOM 3689 C C . THR B 1 91 ? -25.547 18.156 15.062 1 95.12 91 THR B C 1
ATOM 3691 O O . THR B 1 91 ? -25.062 18.469 16.156 1 95.12 91 THR B O 1
ATOM 3694 N N . VAL B 1 92 ? -24.859 18.094 13.961 1 95.31 92 VAL B N 1
ATOM 3695 C CA . VAL B 1 92 ? -23.438 18.438 13.906 1 95.31 92 VAL B CA 1
ATOM 3696 C C . VAL B 1 92 ? -23.25 19.703 13.07 1 95.31 92 VAL B C 1
ATOM 3698 O O . VAL B 1 92 ? -23.391 19.672 11.852 1 95.31 92 VAL B O 1
ATOM 3701 N N . LYS B 1 93 ? -22.797 20.703 13.734 1 91.94 93 LYS B N 1
ATOM 3702 C CA . LYS B 1 93 ? -22.672 22 13.078 1 91.94 93 LYS B CA 1
ATOM 3703 C C . LYS B 1 93 ? -21.547 21.969 12.031 1 91.94 93 LYS B C 1
ATOM 3705 O O . LYS B 1 93 ? -20.547 21.297 12.219 1 91.94 93 LYS B O 1
ATOM 3710 N N . ASP B 1 94 ? -21.719 22.734 10.914 1 92.38 94 ASP B N 1
ATOM 3711 C CA . ASP B 1 94 ? -20.719 22.922 9.875 1 92.38 94 ASP B CA 1
ATOM 3712 C C . ASP B 1 94 ? -20.328 21.578 9.242 1 92.38 94 ASP B C 1
ATOM 3714 O O . ASP B 1 94 ? -19.156 21.344 8.984 1 92.38 94 ASP B O 1
ATOM 3718 N N . SER B 1 95 ? -21.281 20.656 9.234 1 93.06 95 SER B N 1
ATOM 3719 C CA . SER B 1 95 ? -21.062 19.375 8.57 1 93.06 95 SER B CA 1
ATOM 3720 C C . SER B 1 95 ? -21.828 19.312 7.246 1 93.06 95 SER B C 1
ATOM 3722 O O . SER B 1 95 ? -22.703 20.125 6.988 1 93.06 95 SER B O 1
ATOM 3724 N N . LEU B 1 96 ? -21.406 18.469 6.395 1 90.69 96 LEU B N 1
ATOM 3725 C CA . LEU B 1 96 ? -22.078 18.25 5.109 1 90.69 96 LEU B CA 1
ATOM 3726 C C . LEU B 1 96 ? -22.578 16.812 4.996 1 90.69 96 LEU B C 1
ATOM 3728 O O . LEU B 1 96 ? -21.922 15.891 5.477 1 90.69 96 LEU B O 1
ATOM 3732 N N . ASN B 1 97 ? -23.719 16.734 4.324 1 91.06 97 ASN B N 1
ATOM 3733 C CA . ASN B 1 97 ? -24.266 15.406 4.109 1 91.06 97 ASN B CA 1
ATOM 3734 C C . ASN B 1 97 ? -23.266 14.516 3.359 1 91.06 97 ASN B C 1
ATOM 3736 O O . ASN B 1 97 ? -22.672 14.945 2.375 1 91.06 97 ASN B O 1
ATOM 3740 N N . GLY B 1 98 ? -23.047 13.297 3.867 1 89.56 98 GLY B N 1
ATOM 3741 C CA . GLY B 1 98 ? -22.156 12.352 3.232 1 89.56 98 GLY B CA 1
ATOM 3742 C C . GLY B 1 98 ? -20.766 12.328 3.855 1 89.56 98 GLY B C 1
ATOM 3743 O O . GLY B 1 98 ? -19.969 11.43 3.578 1 89.56 98 GLY B O 1
ATOM 3744 N N . GLN B 1 99 ? -20.531 13.219 4.746 1 93 99 GLN B N 1
ATOM 3745 C CA . GLN B 1 99 ? -19.219 13.305 5.371 1 93 99 GLN B CA 1
ATOM 3746 C C . GLN B 1 99 ? -19.078 12.289 6.504 1 93 99 GLN B C 1
ATOM 3748 O O . GLN B 1 99 ? -20.078 11.875 7.094 1 93 99 GLN B O 1
ATOM 3753 N N . VAL B 1 100 ? -17.922 11.867 6.688 1 96.81 100 VAL B N 1
ATOM 3754 C CA . VAL B 1 100 ? -17.547 11.086 7.867 1 96.81 100 VAL B CA 1
ATOM 3755 C C . VAL B 1 100 ? -16.594 11.898 8.742 1 96.81 100 VAL B C 1
ATOM 3757 O O . VAL B 1 100 ? -15.57 12.398 8.266 1 96.81 100 VAL B O 1
ATOM 3760 N N . LEU B 1 101 ? -16.969 12.078 9.992 1 97.06 101 LEU B N 1
ATOM 3761 C CA . LEU B 1 101 ? -16.172 12.852 10.945 1 97.06 101 LEU B CA 1
ATOM 3762 C C . LEU B 1 101 ? -15.578 11.945 12.016 1 97.06 101 LEU B C 1
ATOM 3764 O O . LEU B 1 101 ? -16.25 11.031 12.5 1 97.06 101 LEU B O 1
ATOM 3768 N N . ILE B 1 102 ? -14.352 12.148 12.297 1 95.38 102 ILE B N 1
ATOM 3769 C CA . ILE B 1 102 ? -13.672 11.414 13.359 1 95.38 102 ILE B CA 1
ATOM 3770 C C . ILE B 1 102 ? -13.344 12.367 14.516 1 95.38 102 ILE B C 1
ATOM 3772 O O . ILE B 1 102 ? -12.781 13.438 14.297 1 95.38 102 ILE B O 1
ATOM 3776 N N . PHE B 1 103 ? -13.805 11.992 15.656 1 93.88 103 PHE B N 1
ATOM 3777 C CA . PHE B 1 103 ? -13.508 12.742 16.875 1 93.88 103 PHE B CA 1
ATOM 3778 C C . PHE B 1 103 ? -12.492 12.008 17.734 1 93.88 103 PHE B C 1
ATOM 3780 O O . PHE B 1 103 ? -12.68 10.836 18.062 1 93.88 103 PHE B O 1
ATOM 3787 N N . ARG B 1 104 ? -11.469 12.641 18.062 1 88.81 104 ARG B N 1
ATOM 3788 C CA . ARG B 1 104 ? -10.406 12.062 18.875 1 88.81 104 ARG B CA 1
ATOM 3789 C C . ARG B 1 104 ? -9.688 13.141 19.672 1 88.81 104 ARG B C 1
ATOM 3791 O O . ARG B 1 104 ? -9.234 14.141 19.125 1 88.81 104 ARG B O 1
ATOM 3798 N N . GLY B 1 105 ? -9.531 12.891 21 1 82.75 105 GLY B N 1
ATOM 3799 C CA . GLY B 1 105 ? -8.789 13.812 21.844 1 82.75 105 GLY B CA 1
ATOM 3800 C C . GLY B 1 105 ? -9.391 15.203 21.875 1 82.75 105 GLY B C 1
ATOM 3801 O O . GLY B 1 105 ? -8.664 16.203 21.859 1 82.75 105 GLY B O 1
ATOM 3802 N N . GLY B 1 106 ? -10.617 15.25 21.734 1 85.88 106 GLY B N 1
ATOM 3803 C CA . GLY B 1 106 ? -11.305 16.531 21.797 1 85.88 106 GLY B CA 1
ATOM 3804 C C . GLY B 1 106 ? -11.258 17.297 20.484 1 85.88 106 GLY B C 1
ATOM 3805 O O . GLY B 1 106 ? -11.703 18.453 20.406 1 85.88 106 GLY B O 1
ATOM 3806 N N . ARG B 1 107 ? -10.758 16.688 19.5 1 86.75 107 ARG B N 1
ATOM 3807 C CA . ARG B 1 107 ? -10.641 17.344 18.203 1 86.75 107 ARG B CA 1
ATOM 3808 C C . ARG B 1 107 ? -11.492 16.625 17.156 1 86.75 107 ARG B C 1
ATOM 3810 O O . ARG B 1 107 ? -11.75 15.422 17.281 1 86.75 107 ARG B O 1
ATOM 3817 N N . ARG B 1 108 ? -11.914 17.469 16.156 1 91.88 108 ARG B N 1
ATOM 3818 C CA . ARG B 1 108 ? -12.703 16.969 15.031 1 91.88 108 ARG B CA 1
ATOM 3819 C C . ARG B 1 108 ? -11.852 16.875 13.766 1 91.88 108 ARG B C 1
ATOM 3821 O O . ARG B 1 108 ? -11.188 17.828 13.383 1 91.88 108 ARG B O 1
ATOM 3828 N N . TYR B 1 109 ? -11.867 15.711 13.188 1 89.19 109 TYR B N 1
ATOM 3829 C CA . TYR B 1 109 ? -11.203 15.492 11.906 1 89.19 109 TYR B CA 1
ATOM 3830 C C . TYR B 1 109 ? -12.211 15.133 10.82 1 89.19 109 TYR B C 1
ATOM 3832 O O . TYR B 1 109 ? -13.094 14.297 11.039 1 89.19 109 TYR B O 1
ATOM 3840 N N . VAL B 1 110 ? -12.086 15.812 9.672 1 92.25 110 VAL B N 1
ATOM 3841 C CA . VAL B 1 110 ? -12.93 15.453 8.539 1 92.25 110 VAL B CA 1
ATOM 3842 C C . VAL B 1 110 ? -12.234 14.391 7.691 1 92.25 110 VAL B C 1
ATOM 3844 O O . VAL B 1 110 ? -11.086 14.562 7.293 1 92.25 110 VAL B O 1
ATOM 3847 N N . TYR B 1 111 ? -12.867 13.297 7.508 1 93.75 111 TYR B N 1
ATOM 3848 C CA . TYR B 1 111 ? -12.367 12.234 6.641 1 93.75 111 TYR B CA 1
ATOM 3849 C C . TYR B 1 111 ? -12.82 12.438 5.203 1 93.75 111 TYR B C 1
ATOM 3851 O O . TYR B 1 111 ? -14.016 12.5 4.926 1 93.75 111 TYR B O 1
ATOM 3859 N N . HIS B 1 112 ? -11.859 12.484 4.246 1 91.31 112 HIS B N 1
ATOM 3860 C CA . HIS B 1 112 ? -12.141 12.805 2.85 1 91.31 112 HIS B CA 1
ATOM 3861 C C . HIS B 1 112 ? -11.867 11.602 1.945 1 91.31 112 HIS B C 1
ATOM 3863 O O . HIS B 1 112 ? -11.609 11.773 0.75 1 91.31 112 HIS B O 1
ATOM 3869 N N . GLY B 1 113 ? -11.852 10.422 2.465 1 93 113 GLY B N 1
ATOM 3870 C CA . GLY B 1 113 ? -11.586 9.234 1.671 1 93 113 GLY B CA 1
ATOM 3871 C C . GLY B 1 113 ? -12.836 8.461 1.307 1 93 113 GLY B C 1
ATOM 3872 O O . GLY B 1 113 ? -13.953 8.938 1.53 1 93 113 GLY B O 1
ATOM 3873 N N . LEU B 1 114 ? -12.648 7.332 0.678 1 92.31 114 LEU B N 1
ATOM 3874 C CA . LEU B 1 114 ? -13.742 6.414 0.373 1 92.31 114 LEU B CA 1
ATOM 3875 C C . LEU B 1 114 ? -14.406 5.918 1.651 1 92.31 114 LEU B C 1
ATOM 3877 O O . LEU B 1 114 ? -13.727 5.633 2.641 1 92.31 114 LEU B O 1
ATOM 3881 N N . ARG B 1 115 ? -15.688 5.805 1.586 1 91.25 115 ARG B N 1
ATOM 3882 C CA . ARG B 1 115 ? -16.453 5.527 2.793 1 91.25 115 ARG B CA 1
ATOM 3883 C C . ARG B 1 115 ? -16.562 4.027 3.047 1 91.25 115 ARG B C 1
ATOM 3885 O O . ARG B 1 115 ? -17.656 3.498 3.256 1 91.25 115 ARG B O 1
ATOM 3892 N N . GLU B 1 116 ? -15.492 3.379 2.988 1 90.75 116 GLU B N 1
ATOM 3893 C CA . GLU B 1 116 ? -15.359 1.972 3.352 1 90.75 116 GLU B CA 1
ATOM 3894 C C . GLU B 1 116 ? -14.695 1.815 4.719 1 90.75 116 GLU B C 1
ATOM 3896 O O . GLU B 1 116 ? -13.781 2.564 5.059 1 90.75 116 GLU B O 1
ATOM 3901 N N . ALA B 1 117 ? -15.188 0.846 5.465 1 92.38 117 ALA B N 1
ATOM 3902 C CA . ALA B 1 117 ? -14.719 0.647 6.832 1 92.38 117 ALA B CA 1
ATOM 3903 C C . ALA B 1 117 ? -13.195 0.512 6.871 1 92.38 117 ALA B C 1
ATOM 3905 O O . ALA B 1 117 ? -12.539 1.086 7.742 1 92.38 117 ALA B O 1
ATOM 3906 N N . LEU B 1 118 ? -12.656 -0.175 5.906 1 89.75 118 LEU B N 1
ATOM 3907 C CA . LEU B 1 118 ? -11.219 -0.445 5.898 1 89.75 118 LEU B CA 1
ATOM 3908 C C . LEU B 1 118 ? -10.43 0.844 5.719 1 89.75 118 LEU B C 1
ATOM 3910 O O . LEU B 1 118 ? -9.414 1.05 6.387 1 89.75 118 LEU B O 1
ATOM 3914 N N . TYR B 1 119 ? -10.789 1.682 4.84 1 92.44 119 TYR B N 1
ATOM 3915 C CA . TYR B 1 119 ? -10.07 2.93 4.605 1 92.44 119 TYR B CA 1
ATOM 3916 C C . TYR B 1 119 ? -10.258 3.895 5.77 1 92.44 119 TYR B C 1
ATOM 3918 O O . TYR B 1 119 ? -9.336 4.621 6.141 1 92.44 119 TYR B O 1
ATOM 3926 N N . ILE B 1 120 ? -11.438 3.904 6.348 1 94.88 120 ILE B N 1
ATOM 3927 C CA . ILE B 1 120 ? -11.664 4.742 7.52 1 94.88 120 ILE B CA 1
ATOM 3928 C C . ILE B 1 120 ? -10.781 4.273 8.672 1 94.88 120 ILE B C 1
ATOM 3930 O O . ILE B 1 120 ? -10.18 5.09 9.367 1 94.88 120 ILE B O 1
ATOM 3934 N N . MET B 1 121 ? -10.695 2.957 8.789 1 92.12 121 MET B N 1
ATOM 3935 C CA . MET B 1 121 ? -9.828 2.404 9.82 1 92.12 121 MET B CA 1
ATOM 3936 C C . MET B 1 121 ? -8.367 2.777 9.562 1 92.12 121 MET B C 1
ATOM 3938 O O . MET B 1 121 ? -7.613 3.037 10.5 1 92.12 121 MET B O 1
ATOM 3942 N N . LYS B 1 122 ? -7.992 2.684 8.352 1 89.62 122 LYS B N 1
ATOM 3943 C CA . LYS B 1 122 ? -6.637 3.107 8.023 1 89.62 122 LYS B CA 1
ATOM 3944 C C . LYS B 1 122 ? -6.402 4.562 8.422 1 89.62 122 LYS B C 1
ATOM 3946 O O . LYS B 1 122 ? -5.348 4.902 8.961 1 89.62 122 LYS B O 1
ATOM 3951 N N . PHE B 1 123 ? -7.328 5.402 8.164 1 90.44 123 PHE B N 1
ATOM 3952 C CA . PHE B 1 123 ? -7.254 6.809 8.547 1 90.44 123 PHE B CA 1
ATOM 3953 C C . PHE B 1 123 ? -7.117 6.949 10.062 1 90.44 123 PHE B C 1
ATOM 3955 O O . PHE B 1 123 ? -6.266 7.699 10.539 1 90.44 123 PHE B O 1
ATOM 3962 N N . ILE B 1 124 ? -7.934 6.25 10.781 1 90.25 124 ILE B N 1
ATOM 3963 C CA . ILE B 1 124 ? -7.914 6.285 12.242 1 90.25 124 ILE B CA 1
ATOM 3964 C C . ILE B 1 124 ? -6.562 5.789 12.75 1 90.25 124 ILE B C 1
ATOM 3966 O O . ILE B 1 124 ? -5.98 6.383 13.664 1 90.25 124 ILE B O 1
ATOM 3970 N N . SER B 1 125 ? -6.129 4.691 12.141 1 84.75 125 SER B N 1
ATOM 3971 C CA . SER B 1 125 ? -4.824 4.16 12.523 1 84.75 125 SER B CA 1
ATOM 3972 C C . SER B 1 125 ? -3.723 5.188 12.297 1 84.75 125 SER B C 1
ATOM 3974 O O . SER B 1 125 ? -2.82 5.328 13.125 1 84.75 125 SER B O 1
ATOM 3976 N N . ASN B 1 126 ? -3.795 5.875 11.203 1 80.94 126 ASN B N 1
ATOM 3977 C CA . ASN B 1 126 ? -2.828 6.934 10.93 1 80.94 126 ASN B CA 1
ATOM 3978 C C . ASN B 1 126 ? -2.893 8.039 11.984 1 80.94 126 ASN B C 1
ATOM 3980 O O . ASN B 1 126 ? -1.861 8.57 12.391 1 80.94 126 ASN B O 1
ATOM 3984 N N . LEU B 1 127 ? -4.078 8.398 12.367 1 80.31 127 LEU B N 1
ATOM 3985 C CA . LEU B 1 127 ? -4.273 9.422 13.391 1 80.31 127 LEU B CA 1
ATOM 3986 C C . LEU B 1 127 ? -3.672 8.977 14.719 1 80.31 127 LEU B C 1
ATOM 3988 O O . LEU B 1 127 ? -3.09 9.789 15.445 1 80.31 127 LEU B O 1
ATOM 3992 N N . GLU B 1 128 ? -3.791 7.73 14.969 1 78.12 128 GLU B N 1
ATOM 3993 C CA . GLU B 1 128 ? -3.322 7.195 16.234 1 78.12 128 GLU B CA 1
ATOM 3994 C C . GLU B 1 128 ? -1.801 7.074 16.266 1 78.12 128 GLU B C 1
ATOM 3996 O O . GLU B 1 128 ? -1.177 7.199 17.312 1 78.12 128 GLU B O 1
ATOM 4001 N N . ASN B 1 129 ? -1.271 6.848 15.07 1 69.31 129 ASN B N 1
ATOM 4002 C CA . ASN B 1 129 ? 0.165 6.602 14.992 1 69.31 129 ASN B CA 1
ATOM 4003 C C . ASN B 1 129 ? 0.934 7.871 14.633 1 69.31 129 ASN B C 1
ATOM 4005 O O . ASN B 1 129 ? 2.164 7.863 14.578 1 69.31 129 ASN B O 1
ATOM 4009 N N . ALA B 1 130 ? 0.157 8.938 14.164 1 61.28 130 ALA B N 1
ATOM 4010 C CA . ALA B 1 130 ? 0.725 10.188 13.648 1 61.28 130 ALA B CA 1
ATOM 4011 C C . ALA B 1 130 ? 1.622 10.852 14.695 1 61.28 130 ALA B C 1
ATOM 4013 O O . ALA B 1 130 ? 1.135 11.547 15.586 1 61.28 130 ALA B O 1
ATOM 4014 N N . ASN B 1 131 ? 2.816 10.086 14.766 1 69.06 131 ASN B N 1
ATOM 4015 C CA . ASN B 1 131 ? 3.615 10.742 15.797 1 69.06 131 ASN B CA 1
ATOM 4016 C C . ASN B 1 131 ? 5.023 11.062 15.297 1 69.06 131 ASN B C 1
ATOM 4018 O O . ASN B 1 131 ? 5.418 10.617 14.219 1 69.06 131 ASN B O 1
ATOM 4022 N N . LEU B 1 132 ? 5.488 12.133 15.82 1 83.06 132 LEU B N 1
ATOM 4023 C CA . LEU B 1 132 ? 6.887 12.531 15.734 1 83.06 132 LEU B CA 1
ATOM 4024 C C . LEU B 1 132 ? 7.812 11.383 16.109 1 83.06 132 LEU B C 1
ATOM 4026 O O . LEU B 1 132 ? 7.66 10.789 17.188 1 83.06 132 LEU B O 1
ATOM 4030 N N . LYS B 1 133 ? 8.578 10.945 15.039 1 86.25 133 LYS B N 1
ATOM 4031 C CA . LYS B 1 133 ? 9.531 9.867 15.305 1 86.25 133 LYS B CA 1
ATOM 4032 C C . LYS B 1 133 ? 10.945 10.422 15.461 1 86.25 133 LYS B C 1
ATOM 4034 O O . LYS B 1 133 ? 11.344 11.344 14.75 1 86.25 133 LYS B O 1
ATOM 4039 N N . ILE B 1 134 ? 11.68 9.852 16.359 1 88.56 134 ILE B N 1
ATOM 4040 C CA . ILE B 1 134 ? 13.047 10.289 16.625 1 88.56 134 ILE B CA 1
ATOM 4041 C C . ILE B 1 134 ? 14.023 9.344 15.914 1 88.56 134 ILE B C 1
ATOM 4043 O O . ILE B 1 134 ? 13.898 8.125 16.016 1 88.56 134 ILE B O 1
ATOM 4047 N N . ILE B 1 135 ? 14.859 9.898 15.117 1 90 135 ILE B N 1
ATOM 4048 C CA . ILE B 1 135 ? 15.945 9.125 14.516 1 90 135 ILE B CA 1
ATOM 4049 C C . ILE B 1 135 ? 17.172 9.188 15.422 1 90 135 ILE B C 1
ATOM 4051 O O . ILE B 1 135 ? 17.875 10.195 15.453 1 90 135 ILE B O 1
ATOM 4055 N N . ALA B 1 136 ? 17.453 8.219 16.156 1 81.75 136 ALA B N 1
ATOM 4056 C CA . ALA B 1 136 ? 18.5 8.219 17.156 1 81.75 136 ALA B CA 1
ATOM 4057 C C . ALA B 1 136 ? 19.703 7.395 16.688 1 81.75 136 ALA B C 1
ATOM 4059 O O . ALA B 1 136 ? 20.781 7.477 17.281 1 81.75 136 ALA B O 1
ATOM 4060 N N . GLY B 1 137 ? 19.516 6.613 15.641 1 78.62 137 GLY B N 1
ATOM 4061 C CA . GLY B 1 137 ? 20.609 5.754 15.195 1 78.62 137 GLY B CA 1
ATOM 4062 C C . GLY B 1 137 ? 20.391 5.176 13.812 1 78.62 137 GLY B C 1
ATOM 4063 O O . GLY B 1 137 ? 19.516 5.637 13.078 1 78.62 137 GLY B O 1
ATOM 4064 N N . LYS B 1 138 ? 21.25 4.273 13.484 1 75.94 138 LYS B N 1
ATOM 4065 C CA . LYS B 1 138 ? 21.281 3.691 12.148 1 75.94 138 LYS B CA 1
ATOM 4066 C C . LYS B 1 138 ? 19.969 2.951 11.852 1 75.94 138 LYS B C 1
ATOM 4068 O O . LYS B 1 138 ? 19.469 3 10.734 1 75.94 138 LYS B O 1
ATOM 4073 N N . MET B 1 139 ? 19.516 2.324 12.898 1 74.19 139 MET B N 1
ATOM 4074 C CA . MET B 1 139 ? 18.281 1.577 12.695 1 74.19 139 MET B CA 1
ATOM 4075 C C . MET B 1 139 ? 17.125 2.518 12.367 1 74.19 139 MET B C 1
ATOM 4077 O O . MET B 1 139 ? 16.344 2.254 11.453 1 74.19 139 MET B O 1
ATOM 4081 N N . ASP B 1 140 ? 17.047 3.566 13.172 1 80.38 140 ASP B N 1
ATOM 4082 C CA . ASP B 1 140 ? 16 4.562 12.922 1 80.38 140 ASP B CA 1
ATOM 4083 C C . ASP B 1 140 ? 16.156 5.172 11.531 1 80.38 140 ASP B C 1
ATOM 4085 O O . ASP B 1 140 ? 15.148 5.43 10.852 1 80.38 140 ASP B O 1
ATOM 4089 N N . LYS B 1 141 ? 17.344 5.281 11.156 1 83.06 141 LYS B N 1
ATOM 4090 C CA . LYS B 1 141 ? 17.594 5.863 9.836 1 83.06 141 LYS B CA 1
ATOM 4091 C C . LYS B 1 141 ? 17.141 4.926 8.727 1 83.06 141 LYS B C 1
ATOM 4093 O O . LYS B 1 141 ? 16.625 5.379 7.703 1 83.06 141 LYS B O 1
ATOM 4098 N N . THR B 1 142 ? 17.375 3.703 8.938 1 75 142 THR B N 1
ATOM 4099 C CA . THR B 1 142 ? 16.922 2.729 7.957 1 75 142 THR B CA 1
ATOM 4100 C C . THR B 1 142 ? 15.398 2.787 7.797 1 75 142 THR B C 1
ATOM 4102 O O . THR B 1 142 ? 14.891 2.768 6.676 1 75 142 THR B O 1
ATOM 4105 N N . ALA B 1 143 ? 14.711 2.83 8.953 1 76.5 143 ALA B N 1
ATOM 4106 C CA . ALA B 1 143 ? 13.258 2.973 8.914 1 76.5 143 ALA B CA 1
ATOM 4107 C C . ALA B 1 143 ? 12.852 4.25 8.18 1 76.5 143 ALA B C 1
ATOM 4109 O O . ALA B 1 143 ? 11.93 4.238 7.371 1 76.5 143 ALA B O 1
ATOM 4110 N N . PHE B 1 144 ? 13.594 5.262 8.477 1 84.62 144 PHE B N 1
ATOM 4111 C CA . PHE B 1 144 ? 13.383 6.547 7.82 1 84.62 144 PHE B CA 1
ATOM 4112 C C . PHE B 1 144 ? 13.531 6.418 6.309 1 84.62 144 PHE B C 1
ATOM 4114 O O . PHE B 1 144 ? 12.695 6.91 5.555 1 84.62 144 PHE B O 1
ATOM 4121 N N . ASP B 1 145 ? 14.547 5.688 5.863 1 79.69 145 ASP B N 1
ATOM 4122 C CA . ASP B 1 145 ? 14.844 5.551 4.441 1 79.69 145 ASP B CA 1
ATOM 4123 C C . ASP B 1 145 ? 13.789 4.711 3.732 1 79.69 145 ASP B C 1
ATOM 4125 O O . ASP B 1 145 ? 13.516 4.914 2.549 1 79.69 145 ASP B O 1
ATOM 4129 N N . HIS B 1 146 ? 13.117 3.902 4.477 1 71.62 146 HIS B N 1
ATOM 4130 C CA . HIS B 1 146 ? 12.18 2.977 3.844 1 71.62 146 HIS B CA 1
ATOM 4131 C C . HIS B 1 146 ? 10.75 3.477 3.959 1 71.62 146 HIS B C 1
ATOM 4133 O O . HIS B 1 146 ? 9.828 2.861 3.418 1 71.62 146 HIS B O 1
ATOM 4139 N N . THR B 1 147 ? 10.602 4.52 4.738 1 73.31 147 THR B N 1
ATOM 4140 C CA . THR B 1 147 ? 9.273 5.121 4.812 1 73.31 147 THR B CA 1
ATOM 4141 C C . THR B 1 147 ? 8.914 5.809 3.498 1 73.31 147 THR B C 1
ATOM 4143 O O . THR B 1 147 ? 9.734 6.543 2.934 1 73.31 147 THR B O 1
ATOM 4146 N N . ARG B 1 148 ? 7.766 5.457 3.002 1 67.5 148 ARG B N 1
ATOM 4147 C CA . ARG B 1 148 ? 7.32 6.055 1.748 1 67.5 148 ARG B CA 1
ATOM 4148 C C . ARG B 1 148 ? 6.473 7.297 2.004 1 67.5 148 ARG B C 1
ATOM 4150 O O . ARG B 1 148 ? 5.969 7.492 3.111 1 67.5 148 ARG B O 1
ATOM 4157 N N . GLY B 1 149 ? 6.438 8.203 0.941 1 71.12 149 GLY B N 1
ATOM 4158 C CA . GLY B 1 149 ? 5.633 9.414 1.02 1 71.12 149 GLY B CA 1
ATOM 4159 C C . GLY B 1 149 ? 6.43 10.633 1.453 1 71.12 149 GLY B C 1
ATOM 4160 O O . GLY B 1 149 ? 7.641 10.539 1.676 1 71.12 149 GLY B O 1
ATOM 4161 N N . THR B 1 150 ? 5.781 11.695 1.511 1 78.06 150 THR B N 1
ATOM 4162 C CA . THR B 1 150 ? 6.406 12.938 1.933 1 78.06 150 THR B CA 1
ATOM 4163 C C . THR B 1 150 ? 6.727 12.906 3.424 1 78.06 150 THR B C 1
ATOM 4165 O O . THR B 1 150 ? 5.906 12.469 4.23 1 78.06 150 THR B O 1
ATOM 4168 N N . LYS B 1 151 ? 7.879 13.266 3.779 1 88.88 151 LYS B N 1
ATOM 4169 C CA . LYS B 1 151 ? 8.312 13.305 5.172 1 88.88 151 LYS B CA 1
ATOM 4170 C C . LYS B 1 151 ? 9.047 14.609 5.484 1 88.88 151 LYS B C 1
ATOM 4172 O O . LYS B 1 151 ? 9.656 15.211 4.594 1 88.88 151 LYS B O 1
ATOM 4177 N N . LEU B 1 152 ? 8.914 15.047 6.719 1 92.69 152 LEU B N 1
ATOM 4178 C CA . LEU B 1 152 ? 9.727 16.141 7.238 1 92.69 152 LEU B CA 1
ATOM 4179 C C . LEU B 1 152 ? 10.742 15.625 8.25 1 92.69 152 LEU B C 1
ATOM 4181 O O . LEU B 1 152 ? 10.43 14.758 9.07 1 92.69 152 LEU B O 1
ATOM 4185 N N . VAL B 1 153 ? 11.914 16.109 8.102 1 96.06 153 VAL B N 1
ATOM 4186 C CA . VAL B 1 153 ? 12.938 15.758 9.086 1 96.06 153 VAL B CA 1
ATOM 4187 C C . VAL B 1 153 ? 13.625 17.031 9.578 1 96.06 153 VAL B C 1
ATOM 4189 O O . VAL B 1 153 ? 13.906 17.938 8.797 1 96.06 153 VAL B O 1
ATOM 4192 N N . GLY B 1 154 ? 13.719 17.156 10.875 1 97.25 154 GLY B N 1
ATOM 4193 C CA . GLY B 1 154 ? 14.367 18.297 11.484 1 97.25 154 GLY B CA 1
ATOM 4194 C C . GLY B 1 154 ? 15.477 17.922 12.438 1 97.25 154 GLY B C 1
ATOM 4195 O O . GLY B 1 154 ? 15.422 16.875 13.086 1 97.25 154 GLY B O 1
ATOM 4196 N N . TYR B 1 155 ? 16.531 18.766 12.422 1 97.75 155 TYR B N 1
ATOM 4197 C CA . TYR B 1 155 ? 17.656 18.656 13.344 1 97.75 155 TYR B CA 1
ATOM 4198 C C . TYR B 1 155 ? 17.609 19.766 14.383 1 97.75 155 TYR B C 1
ATOM 4200 O O . TYR B 1 155 ? 17.656 20.953 14.039 1 97.75 155 TYR B O 1
ATOM 4208 N N . PHE B 1 156 ? 17.547 19.328 15.688 1 97.5 156 PHE B N 1
ATOM 4209 C CA . PHE B 1 156 ? 17.406 20.328 16.734 1 97.5 156 PHE B CA 1
ATOM 4210 C C . PHE B 1 156 ? 18.406 20.094 17.859 1 97.5 156 PHE B C 1
ATOM 4212 O O . PHE B 1 156 ? 18.859 18.969 18.047 1 97.5 156 PHE B O 1
ATOM 4219 N N . ALA B 1 157 ? 18.688 21.141 18.547 1 94.06 157 ALA B N 1
ATOM 4220 C CA . ALA B 1 157 ? 19.688 21.094 19.609 1 94.06 157 ALA B CA 1
ATOM 4221 C C . ALA B 1 157 ? 19.219 20.203 20.766 1 94.06 157 ALA B C 1
ATOM 4223 O O . ALA B 1 157 ? 20.016 19.453 21.328 1 94.06 157 ALA B O 1
ATOM 4224 N N . SER B 1 158 ? 18.031 20.406 21.141 1 91.75 158 SER B N 1
ATOM 4225 C CA . SER B 1 158 ? 17.438 19.625 22.219 1 91.75 158 SER B CA 1
ATOM 4226 C C . SER B 1 158 ? 15.922 19.516 22.062 1 91.75 158 SER B C 1
ATOM 4228 O O . SER B 1 158 ? 15.32 20.281 21.312 1 91.75 158 SER B O 1
ATOM 4230 N N . ARG B 1 159 ? 15.375 18.609 22.781 1 88 159 ARG B N 1
ATOM 4231 C CA . ARG B 1 159 ? 13.93 18.406 22.734 1 88 159 ARG B CA 1
ATOM 4232 C C . ARG B 1 159 ? 13.195 19.594 23.344 1 88 159 ARG B C 1
ATOM 4234 O O . ARG B 1 159 ? 12.016 19.828 23.062 1 88 159 ARG B O 1
ATOM 4241 N N . ALA B 1 160 ? 13.984 20.406 24.172 1 90.56 160 ALA B N 1
ATOM 4242 C CA . ALA B 1 160 ? 13.375 21.516 24.891 1 90.56 160 ALA B CA 1
ATOM 4243 C C . ALA B 1 160 ? 13.508 22.812 24.109 1 90.56 160 ALA B C 1
ATOM 4245 O O . ALA B 1 160 ? 12.93 23.844 24.484 1 90.56 160 ALA B O 1
ATOM 4246 N N . SER B 1 161 ? 14.219 22.75 23 1 92.12 161 SER B N 1
ATOM 4247 C CA . SER B 1 161 ? 14.43 23.969 22.234 1 92.12 161 SER B CA 1
ATOM 4248 C C . SER B 1 161 ? 13.125 24.484 21.641 1 92.12 161 SER B C 1
ATOM 4250 O O . SER B 1 161 ? 12.258 23.688 21.266 1 92.12 161 SER B O 1
ATOM 4252 N N . PRO B 1 162 ? 12.914 25.797 21.562 1 92.62 162 PRO B N 1
ATOM 4253 C CA . PRO B 1 162 ? 11.695 26.375 21 1 92.62 162 PRO B CA 1
ATOM 4254 C C . PRO B 1 162 ? 11.438 25.938 19.562 1 92.62 162 PRO B C 1
ATOM 4256 O O . PRO B 1 162 ? 10.289 25.75 19.172 1 92.62 162 PRO B O 1
ATOM 4259 N N . ASP B 1 163 ? 12.422 25.828 18.812 1 93.88 163 ASP B N 1
ATOM 4260 C CA . ASP B 1 163 ? 12.25 25.406 17.438 1 93.88 163 ASP B CA 1
ATOM 4261 C C . ASP B 1 163 ? 11.773 23.953 17.359 1 93.88 163 ASP B C 1
ATOM 4263 O O . ASP B 1 163 ? 10.953 23.594 16.5 1 93.88 163 ASP B O 1
ATOM 4267 N N . MET B 1 164 ? 12.203 23.156 18.25 1 94.38 164 MET B N 1
ATOM 4268 C CA . MET B 1 164 ? 11.727 21.781 18.312 1 94.38 164 MET B CA 1
ATOM 4269 C C . MET B 1 164 ? 10.258 21.734 18.719 1 94.38 164 MET B C 1
ATOM 4271 O O . MET B 1 164 ? 9.492 20.906 18.188 1 94.38 164 MET B O 1
ATOM 4275 N N . GLN B 1 165 ? 9.938 22.578 19.578 1 93 165 GLN B N 1
ATOM 4276 C CA . GLN B 1 165 ? 8.539 22.625 20 1 93 165 GLN B CA 1
ATOM 4277 C C . GLN B 1 165 ? 7.625 23.031 18.844 1 93 165 GLN B C 1
ATOM 4279 O O . GLN B 1 165 ? 6.523 22.5 18.703 1 93 165 GLN B O 1
ATOM 4284 N N . ALA B 1 166 ? 8.125 23.984 18.125 1 94.12 166 ALA B N 1
ATOM 4285 C CA . ALA B 1 166 ? 7.371 24.375 16.938 1 94.12 166 ALA B CA 1
ATOM 4286 C C . ALA B 1 166 ? 7.211 23.203 15.977 1 94.12 166 ALA B C 1
ATOM 4288 O O . ALA B 1 166 ? 6.141 23 15.398 1 94.12 166 ALA B O 1
ATOM 4289 N N . PHE B 1 167 ? 8.227 22.406 15.828 1 95 167 PHE B N 1
ATOM 4290 C CA . PHE B 1 167 ? 8.219 21.25 14.953 1 95 167 PHE B CA 1
ATOM 4291 C C . PHE B 1 167 ? 7.258 20.188 15.469 1 95 167 PHE B C 1
ATOM 4293 O O . PHE B 1 167 ? 6.527 19.562 14.688 1 95 167 PHE B O 1
ATOM 4300 N N . GLU B 1 168 ? 7.25 20.031 16.719 1 90.81 168 GLU B N 1
ATOM 4301 C CA . GLU B 1 168 ? 6.352 19.078 17.359 1 90.81 168 GLU B CA 1
ATOM 4302 C C . GLU B 1 168 ? 4.891 19.5 17.203 1 90.81 168 GLU B C 1
ATOM 4304 O O . GLU B 1 168 ? 4.016 18.656 16.984 1 90.81 168 GLU B O 1
ATOM 4309 N N . GLN B 1 169 ? 4.688 20.734 17.344 1 88 169 GLN B N 1
ATOM 4310 C CA . GLN B 1 169 ? 3.34 21.25 17.125 1 88 169 GLN B CA 1
ATOM 4311 C C . GLN B 1 169 ? 2.883 21.016 15.695 1 88 169 GLN B C 1
ATOM 4313 O O . GLN B 1 169 ? 1.736 20.625 15.461 1 88 169 GLN B O 1
ATOM 4318 N N . ALA B 1 170 ? 3.777 21.266 14.789 1 89.19 170 ALA B N 1
ATOM 4319 C CA . ALA B 1 170 ? 3.457 21 13.391 1 89.19 170 ALA B CA 1
ATOM 4320 C C . ALA B 1 170 ? 3.141 19.516 13.172 1 89.19 170 ALA B C 1
ATOM 4322 O O . ALA B 1 170 ? 2.213 19.172 12.438 1 89.19 170 ALA B O 1
ATOM 4323 N N . ALA B 1 171 ? 3.844 18.672 13.82 1 88.06 171 ALA B N 1
ATOM 4324 C CA . ALA B 1 171 ? 3.629 17.234 13.711 1 88.06 171 ALA B CA 1
ATOM 4325 C C . ALA B 1 171 ? 2.248 16.844 14.234 1 88.06 171 ALA B C 1
ATOM 4327 O O . ALA B 1 171 ? 1.599 15.953 13.68 1 88.06 171 ALA B O 1
ATOM 4328 N N . SER B 1 172 ? 1.871 17.516 15.25 1 79.38 172 SER B N 1
ATOM 4329 C CA . SER B 1 172 ? 0.558 17.219 15.82 1 79.38 172 SER B CA 1
ATOM 4330 C C . SER B 1 172 ? -0.559 17.641 14.867 1 79.38 172 SER B C 1
ATOM 4332 O O . SER B 1 172 ? -1.621 17.016 14.844 1 79.38 172 SER B O 1
ATOM 4334 N N . LEU B 1 173 ? -0.265 18.609 14.117 1 75.19 173 LEU B N 1
ATOM 4335 C CA . LEU B 1 173 ? -1.28 19.141 13.211 1 75.19 173 LEU B CA 1
ATOM 4336 C C . LEU B 1 173 ? -1.286 18.375 11.891 1 75.19 173 LEU B C 1
ATOM 4338 O O . LEU B 1 173 ? -2.352 18.094 11.336 1 75.19 173 LEU B O 1
ATOM 4342 N N . PHE B 1 174 ? -0.118 18.016 11.406 1 78.19 174 PHE B N 1
ATOM 4343 C CA . PHE B 1 174 ? -0.005 17.484 10.055 1 78.19 174 PHE B CA 1
ATOM 4344 C C . PHE B 1 174 ? 0.433 16.031 10.086 1 78.19 174 PHE B C 1
ATOM 4346 O O . PHE B 1 174 ? 0.564 15.391 9.039 1 78.19 174 PHE B O 1
ATOM 4353 N N . GLY B 1 175 ? 0.601 15.516 11.227 1 75.06 175 GLY B N 1
ATOM 4354 C CA . GLY B 1 175 ? 1.182 14.195 11.391 1 75.06 175 GLY B CA 1
ATOM 4355 C C . GLY B 1 175 ? 0.302 13.086 10.844 1 75.06 175 GLY B C 1
ATOM 4356 O O . GLY B 1 175 ? 0.751 11.945 10.695 1 75.06 175 GLY B O 1
ATOM 4357 N N . ASN B 1 176 ? -0.894 13.43 10.516 1 71 176 ASN B N 1
ATOM 4358 C CA . ASN B 1 176 ? -1.789 12.438 9.938 1 71 176 ASN B CA 1
ATOM 4359 C C . ASN B 1 176 ? -1.586 12.305 8.43 1 71 176 ASN B C 1
ATOM 4361 O O . ASN B 1 176 ? -2.008 11.32 7.824 1 71 176 ASN B O 1
ATOM 4365 N N . GLN B 1 177 ? -0.93 13.242 7.879 1 71.88 177 GLN B N 1
ATOM 4366 C CA . GLN B 1 177 ? -0.772 13.266 6.43 1 71.88 177 GLN B CA 1
ATOM 4367 C C . GLN B 1 177 ? 0.693 13.102 6.031 1 71.88 177 GLN B C 1
ATOM 4369 O O . GLN B 1 177 ? 0.999 12.586 4.957 1 71.88 177 GLN B O 1
ATOM 4374 N N . ILE B 1 178 ? 1.53 13.594 6.891 1 79.88 178 ILE B N 1
ATOM 4375 C CA . ILE B 1 178 ? 2.963 13.617 6.617 1 79.88 178 ILE B CA 1
ATOM 4376 C C . ILE B 1 178 ? 3.725 13.031 7.805 1 79.88 178 ILE B C 1
ATOM 4378 O O . ILE B 1 178 ? 3.375 13.273 8.961 1 79.88 178 ILE B O 1
ATOM 4382 N N . SER B 1 179 ? 4.707 12.266 7.504 1 84.12 179 SER B N 1
ATOM 4383 C CA . SER B 1 179 ? 5.523 11.703 8.57 1 84.12 179 SER B CA 1
ATOM 4384 C C . SER B 1 179 ? 6.562 12.711 9.062 1 84.12 179 SER B C 1
ATOM 4386 O O . SER B 1 179 ? 7.219 13.375 8.258 1 84.12 179 SER B O 1
ATOM 4388 N N . PHE B 1 180 ? 6.66 12.828 10.367 1 90.94 180 PHE B N 1
ATOM 4389 C CA . PHE B 1 180 ? 7.609 13.75 10.969 1 90.94 180 PHE B CA 1
ATOM 4390 C C . PHE B 1 180 ? 8.727 12.992 11.68 1 90.94 180 PHE B C 1
ATOM 4392 O O . PHE B 1 180 ? 8.461 12.055 12.438 1 90.94 180 PHE B O 1
ATOM 4399 N N . TYR B 1 181 ? 9.906 13.375 11.359 1 93.69 181 TYR B N 1
ATOM 4400 C CA . TYR B 1 181 ? 11.094 12.805 11.992 1 93.69 181 TYR B CA 1
ATOM 4401 C C . TYR B 1 181 ? 11.969 13.898 12.586 1 93.69 181 TYR B C 1
ATOM 4403 O O . TYR B 1 181 ? 11.984 15.031 12.102 1 93.69 181 TYR B O 1
ATOM 4411 N N . THR B 1 182 ? 12.656 13.57 13.656 1 95.19 182 THR B N 1
ATOM 4412 C CA . THR B 1 182 ? 13.57 14.539 14.25 1 95.19 182 THR B CA 1
ATOM 4413 C C . THR B 1 182 ? 14.805 13.844 14.82 1 95.19 182 THR B C 1
ATOM 4415 O O . THR B 1 182 ? 14.797 12.633 15.031 1 95.19 182 THR B O 1
ATOM 4418 N N . THR B 1 183 ? 15.852 14.531 14.859 1 95.62 183 THR B N 1
ATOM 4419 C CA . THR B 1 183 ? 17.047 14.055 15.531 1 95.62 183 THR B CA 1
ATOM 4420 C C . THR B 1 183 ? 17.719 15.188 16.312 1 95.62 183 THR B C 1
ATOM 4422 O O . THR B 1 183 ? 17.625 16.344 15.914 1 95.62 183 THR B O 1
ATOM 4425 N N . THR B 1 184 ? 18.328 14.875 17.469 1 94.25 184 THR B N 1
ATOM 4426 C CA . THR B 1 184 ? 19.141 15.805 18.25 1 94.25 184 THR B CA 1
ATOM 4427 C C . THR B 1 184 ? 20.609 15.359 18.266 1 94.25 184 THR B C 1
ATOM 4429 O O . THR B 1 184 ? 21.453 16 18.906 1 94.25 184 THR B O 1
ATOM 4432 N N . ASP B 1 185 ? 20.875 14.289 17.547 1 92.06 185 ASP B N 1
ATOM 4433 C CA . ASP B 1 185 ? 22.219 13.719 17.5 1 92.06 185 ASP B CA 1
ATOM 4434 C C . ASP B 1 185 ? 23 14.25 16.297 1 92.06 185 ASP B C 1
ATOM 4436 O O . ASP B 1 185 ? 22.594 14.016 15.156 1 92.06 185 ASP B O 1
ATOM 4440 N N . PRO B 1 186 ? 24.141 14.867 16.562 1 92.94 186 PRO B N 1
ATOM 4441 C CA . PRO B 1 186 ? 24.891 15.469 15.461 1 92.94 186 PRO B CA 1
ATOM 4442 C C . PRO B 1 186 ? 25.391 14.438 14.453 1 92.94 186 PRO B C 1
ATOM 4444 O O . PRO B 1 186 ? 25.484 14.727 13.258 1 92.94 186 PRO B O 1
ATOM 4447 N N . THR B 1 187 ? 25.75 13.336 14.922 1 90.62 187 THR B N 1
ATOM 4448 C CA . THR B 1 187 ? 26.219 12.281 14.031 1 90.62 187 THR B CA 1
ATOM 4449 C C . THR B 1 187 ? 25.125 11.844 13.078 1 90.62 187 THR B C 1
ATOM 4451 O O . THR B 1 187 ? 25.359 11.68 11.875 1 90.62 187 THR B O 1
ATOM 4454 N N . VAL B 1 188 ? 23.891 11.695 13.641 1 90.69 188 VAL B N 1
ATOM 4455 C CA . VAL B 1 188 ? 22.75 11.32 12.828 1 90.69 188 VAL B CA 1
ATOM 4456 C C . VAL B 1 188 ? 22.406 12.445 11.852 1 90.69 188 VAL B C 1
ATOM 4458 O O . VAL B 1 188 ? 22.141 12.195 10.68 1 90.69 188 VAL B O 1
ATOM 4461 N N . ALA B 1 189 ? 22.5 13.625 12.344 1 94.44 189 ALA B N 1
ATOM 4462 C CA . ALA B 1 189 ? 22.203 14.797 11.516 1 94.44 189 ALA B CA 1
ATOM 4463 C C . ALA B 1 189 ? 23.109 14.859 10.297 1 94.44 189 ALA B C 1
ATOM 4465 O O . ALA B 1 189 ? 22.672 15.148 9.188 1 94.44 189 ALA B O 1
ATOM 4466 N N . LYS B 1 190 ? 24.328 14.57 10.438 1 93.31 190 LYS B N 1
ATOM 4467 C CA . LYS B 1 190 ? 25.312 14.578 9.352 1 93.31 190 LYS B CA 1
ATOM 4468 C C . LYS B 1 190 ? 24.938 13.562 8.273 1 93.31 190 LYS B C 1
ATOM 4470 O O . LYS B 1 190 ? 25.062 13.844 7.082 1 93.31 190 LYS B O 1
ATOM 4475 N N . HIS B 1 191 ? 24.453 12.406 8.695 1 90.81 191 HIS B N 1
ATOM 4476 C CA . HIS B 1 191 ? 24.062 11.359 7.758 1 90.81 191 HIS B CA 1
ATOM 4477 C C . HIS B 1 191 ? 22.797 11.734 7.008 1 90.81 191 HIS B C 1
ATOM 4479 O O . HIS B 1 191 ? 22.531 11.211 5.926 1 90.81 191 HIS B O 1
ATOM 4485 N N . LEU B 1 192 ? 22.031 12.633 7.578 1 93 192 LEU B N 1
ATOM 4486 C CA . LEU B 1 192 ? 20.812 13.125 6.945 1 93 192 LEU B CA 1
ATOM 4487 C C . LEU B 1 192 ? 21.094 14.406 6.156 1 93 192 LEU B C 1
ATOM 4489 O O . LEU B 1 192 ? 20.188 14.984 5.57 1 93 192 LEU B O 1
ATOM 4493 N N . LYS B 1 193 ? 22.344 14.828 6.211 1 92.81 193 LYS B N 1
ATOM 4494 C CA . LYS B 1 193 ? 22.828 16.016 5.527 1 92.81 193 LYS B CA 1
ATOM 4495 C C . LYS B 1 193 ? 22.203 17.281 6.113 1 92.81 193 LYS B C 1
ATOM 4497 O O . LYS B 1 193 ? 21.938 18.25 5.387 1 92.81 193 LYS B O 1
ATOM 4502 N N . LEU B 1 194 ? 21.812 17.125 7.383 1 95.12 194 LEU B N 1
ATOM 4503 C CA . LEU B 1 194 ? 21.391 18.297 8.156 1 95.12 194 LEU B CA 1
ATOM 4504 C C . LEU B 1 194 ? 22.578 18.938 8.867 1 95.12 194 LEU B C 1
ATOM 4506 O O . LEU B 1 194 ? 23.031 18.422 9.898 1 95.12 194 LEU B O 1
ATOM 4510 N N . ASN B 1 195 ? 22.984 20.062 8.43 1 93.06 195 ASN B N 1
ATOM 4511 C CA . ASN B 1 195 ? 24.281 20.609 8.812 1 93.06 195 ASN B CA 1
ATOM 4512 C C . ASN B 1 195 ? 24.172 21.547 10.016 1 93.06 195 ASN B C 1
ATOM 4514 O O . ASN B 1 195 ? 25.141 21.719 10.758 1 93.06 195 ASN B O 1
ATOM 4518 N N . THR B 1 196 ? 23.031 22.172 10.141 1 94.81 196 THR B N 1
ATOM 4519 C CA . THR B 1 196 ? 22.875 23.141 11.219 1 94.81 196 THR B CA 1
ATOM 4520 C C . THR B 1 196 ? 21.609 22.859 12.031 1 94.81 196 THR B C 1
ATOM 4522 O O . THR B 1 196 ? 20.609 22.375 11.484 1 94.81 196 THR B O 1
ATOM 4525 N N . THR B 1 197 ? 21.719 23.219 13.328 1 95.19 197 THR B N 1
ATOM 4526 C CA . THR B 1 197 ? 20.562 23.078 14.188 1 95.19 197 THR B CA 1
ATOM 4527 C C . THR B 1 197 ? 19.422 23.969 13.711 1 95.19 197 THR B C 1
ATOM 4529 O O . THR B 1 197 ? 19.641 25.109 13.305 1 95.19 197 THR B O 1
ATOM 4532 N N . GLY B 1 198 ? 18.25 23.406 13.742 1 95.56 198 GLY B N 1
ATOM 4533 C CA . GLY B 1 198 ? 17.062 24.141 13.312 1 95.56 198 GLY B CA 1
ATOM 4534 C C . GLY B 1 198 ? 16.688 23.891 11.867 1 95.56 198 GLY B C 1
ATOM 4535 O O . GLY B 1 198 ? 15.625 24.297 11.414 1 95.56 198 GLY B O 1
ATOM 4536 N N . GLN B 1 199 ? 17.547 23.188 11.219 1 96.56 199 GLN B N 1
ATOM 4537 C CA . GLN B 1 199 ? 17.312 22.922 9.805 1 96.56 199 GLN B CA 1
ATOM 4538 C C . GLN B 1 199 ? 16.219 21.859 9.633 1 96.56 199 GLN B C 1
ATOM 4540 O O . GLN B 1 199 ? 16.172 20.875 10.367 1 96.56 199 GLN B O 1
ATOM 4545 N N . ILE B 1 200 ? 15.297 22.094 8.695 1 96.12 200 ILE B N 1
ATOM 4546 C CA . ILE B 1 200 ? 14.188 21.203 8.398 1 96.12 200 ILE B CA 1
ATOM 4547 C C . ILE B 1 200 ? 14.172 20.875 6.906 1 96.12 200 ILE B C 1
ATOM 4549 O O . ILE B 1 200 ? 14.266 21.781 6.07 1 96.12 200 ILE B O 1
ATOM 4553 N N . TYR B 1 201 ? 14.148 19.609 6.602 1 94 201 TYR B N 1
ATOM 4554 C CA . TYR B 1 201 ? 14.023 19.141 5.223 1 94 201 TYR B CA 1
ATOM 4555 C C . TYR B 1 201 ? 12.656 18.531 4.977 1 94 201 TYR B C 1
ATOM 4557 O O . TYR B 1 201 ? 12.117 17.828 5.836 1 94 201 TYR B O 1
ATOM 4565 N N . LEU B 1 202 ? 12.109 18.859 3.842 1 89.75 202 LEU B N 1
ATOM 4566 C CA . LEU B 1 202 ? 10.977 18.109 3.303 1 89.75 202 LEU B CA 1
ATOM 4567 C C . LEU B 1 202 ? 11.422 17.172 2.193 1 89.75 202 LEU B C 1
ATOM 4569 O O . LEU B 1 202 ? 12.031 17.594 1.214 1 89.75 202 LEU B O 1
ATOM 4573 N N . ILE B 1 203 ? 11.172 15.961 2.375 1 87.5 203 ILE B N 1
ATOM 4574 C CA . ILE B 1 203 ? 11.602 14.922 1.445 1 87.5 203 ILE B CA 1
ATOM 4575 C C . ILE B 1 203 ? 10.391 14.32 0.742 1 87.5 203 ILE B C 1
ATOM 4577 O O . ILE B 1 203 ? 9.43 13.891 1.396 1 87.5 203 ILE B O 1
ATOM 4581 N N . ARG B 1 204 ? 10.477 14.281 -0.569 1 76.88 204 ARG B N 1
ATOM 4582 C CA . ARG B 1 204 ? 9.414 13.703 -1.387 1 76.88 204 ARG B CA 1
ATOM 4583 C C . ARG B 1 204 ? 9.867 12.414 -2.049 1 76.88 204 ARG B C 1
ATOM 4585 O O . ARG B 1 204 ? 11.055 12.242 -2.332 1 76.88 204 ARG B O 1
ATOM 4592 N N . ASP B 1 205 ? 8.781 11.656 -2.391 1 69.5 205 ASP B N 1
ATOM 4593 C CA . ASP B 1 205 ? 9.086 10.453 -3.15 1 69.5 205 ASP B CA 1
ATOM 4594 C C . ASP B 1 205 ? 9.57 10.797 -4.559 1 69.5 205 ASP B C 1
ATOM 4596 O O . ASP B 1 205 ? 9.07 11.734 -5.176 1 69.5 205 ASP B O 1
ATOM 4600 N N . PHE B 1 206 ? 10.5 10.195 -5.066 1 66.25 206 PHE B N 1
ATOM 4601 C CA . PHE B 1 206 ? 11.016 10.273 -6.43 1 66.25 206 PHE B CA 1
ATOM 4602 C C . PHE B 1 206 ? 11.828 11.547 -6.629 1 66.25 206 PHE B C 1
ATOM 4604 O O . PHE B 1 206 ? 12.047 11.984 -7.762 1 66.25 206 PHE B O 1
ATOM 4611 N N . ASP B 1 207 ? 11.961 12.281 -5.465 1 72.25 207 ASP B N 1
ATOM 4612 C CA . ASP B 1 207 ? 12.852 13.438 -5.496 1 72.25 207 ASP B CA 1
ATOM 4613 C C . ASP B 1 207 ? 14.18 13.133 -4.805 1 72.25 207 ASP B C 1
ATOM 4615 O O . ASP B 1 207 ? 14.203 12.805 -3.615 1 72.25 207 ASP B O 1
ATOM 4619 N N . LYS B 1 208 ? 15.234 13.227 -5.562 1 72.81 208 LYS B N 1
ATOM 4620 C CA . LYS B 1 208 ? 16.547 12.938 -4.992 1 72.81 208 LYS B CA 1
ATOM 4621 C C . LYS B 1 208 ? 17 14.062 -4.066 1 72.81 208 LYS B C 1
ATOM 4623 O O . LYS B 1 208 ? 17.891 13.859 -3.227 1 72.81 208 LYS B O 1
ATOM 4628 N N . HIS B 1 209 ? 16.375 15.203 -4.125 1 79.31 209 HIS B N 1
ATOM 4629 C CA . HIS B 1 209 ? 16.812 16.359 -3.357 1 79.31 209 HIS B CA 1
ATOM 4630 C C . HIS B 1 209 ? 15.734 16.828 -2.393 1 79.31 209 HIS B C 1
ATOM 4632 O O . HIS B 1 209 ? 14.617 17.141 -2.812 1 79.31 209 HIS B O 1
ATOM 4638 N N . PRO B 1 210 ? 16.109 16.922 -1.163 1 86.56 210 PRO B N 1
ATOM 4639 C CA . PRO B 1 210 ? 15.133 17.438 -0.206 1 86.56 210 PRO B CA 1
ATOM 4640 C C . PRO B 1 210 ? 14.867 18.938 -0.381 1 86.56 210 PRO B C 1
ATOM 4642 O O . PRO B 1 210 ? 15.727 19.672 -0.885 1 86.56 210 PRO B O 1
ATOM 4645 N N . VAL B 1 211 ? 13.75 19.438 -0.013 1 83.25 211 VAL B N 1
ATOM 4646 C CA . VAL B 1 211 ? 13.406 20.859 0.045 1 83.25 211 VAL B CA 1
ATOM 4647 C C . VAL B 1 211 ? 13.781 21.422 1.412 1 83.25 211 VAL B C 1
ATOM 4649 O O . VAL B 1 211 ? 13.289 20.953 2.441 1 83.25 211 VAL B O 1
ATOM 4652 N N . VAL B 1 212 ? 14.633 22.375 1.376 1 88.62 212 VAL B N 1
ATOM 4653 C CA . VAL B 1 212 ? 15.125 22.953 2.623 1 88.62 212 VAL B CA 1
ATOM 4654 C C . VAL B 1 212 ? 14.188 24.062 3.076 1 88.62 212 VAL B C 1
ATOM 4656 O O . VAL B 1 212 ? 13.781 24.906 2.271 1 88.62 212 VAL B O 1
ATOM 4659 N N . CYS B 1 213 ? 13.797 24.016 4.34 1 91.06 213 CYS B N 1
ATOM 4660 C CA . CYS B 1 213 ? 13.07 25.141 4.895 1 91.06 213 CYS B CA 1
ATOM 4661 C C . CYS B 1 213 ? 13.914 26.406 4.844 1 91.06 213 CYS B C 1
ATOM 4663 O O . CYS B 1 213 ? 15.023 26.438 5.371 1 91.06 213 CYS B O 1
ATOM 4665 N N . PRO B 1 214 ? 13.398 27.422 4.281 1 87 214 PRO B N 1
ATOM 4666 C CA . PRO B 1 214 ? 14.219 28.625 4.078 1 87 214 PRO B CA 1
ATOM 4667 C C . PRO B 1 214 ? 14.477 29.391 5.379 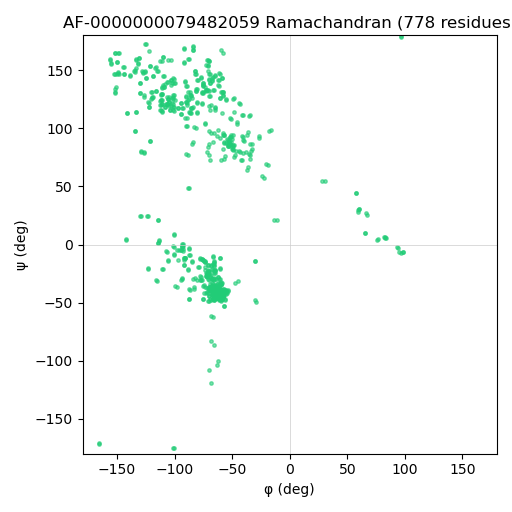1 87 214 PRO B C 1
ATOM 4669 O O . PRO B 1 214 ? 15.43 30.172 5.457 1 87 214 PRO B O 1
ATOM 4672 N N . VAL B 1 215 ? 13.648 29.25 6.352 1 91.38 215 VAL B N 1
ATOM 4673 C CA . VAL B 1 215 ? 13.781 29.984 7.605 1 91.38 215 VAL B CA 1
ATOM 4674 C C . VAL B 1 215 ? 14.383 29.078 8.672 1 91.38 215 VAL B C 1
ATOM 4676 O O . VAL B 1 215 ? 13.953 27.938 8.844 1 91.38 215 VAL B O 1
ATOM 4679 N N . ASN B 1 216 ? 15.383 29.5 9.305 1 93.56 216 ASN B N 1
ATOM 4680 C CA . ASN B 1 216 ? 16.047 28.812 10.406 1 93.56 216 ASN B CA 1
ATOM 4681 C C . ASN B 1 216 ? 16.484 29.781 11.5 1 93.56 216 ASN B C 1
ATOM 4683 O O . ASN B 1 216 ? 17.359 30.609 11.281 1 93.56 216 ASN B O 1
ATOM 4687 N N . PRO B 1 217 ? 15.891 29.734 12.734 1 93.06 217 PRO B N 1
ATOM 4688 C CA . PRO B 1 217 ? 14.914 28.75 13.203 1 93.06 217 PRO B CA 1
ATOM 4689 C C . PRO B 1 217 ? 13.516 29 12.648 1 93.06 217 PRO B C 1
ATOM 4691 O O . PRO B 1 217 ? 13.094 30.156 12.523 1 93.06 217 PRO B O 1
ATOM 4694 N N . ALA B 1 218 ? 12.82 27.906 12.375 1 94.94 218 ALA B N 1
ATOM 4695 C CA . ALA B 1 218 ? 11.5 28 11.75 1 94.94 218 ALA B CA 1
ATOM 4696 C C . ALA B 1 218 ? 10.406 28.094 12.812 1 94.94 218 ALA B C 1
ATOM 4698 O O . ALA B 1 218 ? 10.477 27.422 13.844 1 94.94 218 ALA B O 1
ATOM 4699 N N . THR B 1 219 ? 9.492 28.938 12.625 1 93.12 219 THR B N 1
ATOM 4700 C CA . THR B 1 219 ? 8.281 28.984 13.445 1 93.12 219 THR B CA 1
ATOM 4701 C C . THR B 1 219 ? 7.246 28 12.93 1 93.12 219 THR B C 1
ATOM 4703 O O . THR B 1 219 ? 7.438 27.375 11.883 1 93.12 219 THR B O 1
ATOM 4706 N N . LEU B 1 220 ? 6.211 27.812 13.703 1 93.12 220 LEU B N 1
ATOM 4707 C CA . LEU B 1 220 ? 5.125 26.938 13.281 1 93.12 220 LEU B CA 1
ATOM 4708 C C . LEU B 1 220 ? 4.566 27.391 11.93 1 93.12 220 LEU B C 1
ATOM 4710 O O . LEU B 1 220 ? 4.316 26.562 11.055 1 93.12 220 LEU B O 1
ATOM 4714 N N . ALA B 1 221 ? 4.449 28.703 11.805 1 89.06 221 ALA B N 1
ATOM 4715 C CA . ALA B 1 221 ? 3.918 29.266 10.57 1 89.06 221 ALA B CA 1
ATOM 4716 C C . ALA B 1 221 ? 4.832 28.953 9.383 1 89.06 221 ALA B C 1
ATOM 4718 O O . ALA B 1 221 ? 4.355 28.656 8.289 1 89.06 221 ALA B O 1
ATOM 4719 N N . ASP B 1 222 ? 6.113 28.969 9.617 1 90.44 222 ASP B N 1
ATOM 4720 C CA . ASP B 1 222 ? 7.086 28.688 8.57 1 90.44 222 ASP B CA 1
ATOM 4721 C C . ASP B 1 222 ? 7.004 27.219 8.133 1 90.44 222 ASP B C 1
ATOM 4723 O O . ASP B 1 222 ? 7.074 26.922 6.938 1 90.44 222 ASP B O 1
ATOM 4727 N N . ILE B 1 223 ? 6.828 26.375 9.102 1 91.5 223 ILE B N 1
ATOM 4728 C CA . ILE B 1 223 ? 6.754 24.938 8.828 1 91.5 223 ILE B CA 1
ATOM 4729 C C . ILE B 1 223 ? 5.461 24.625 8.078 1 91.5 223 ILE B C 1
ATOM 4731 O O . ILE B 1 223 ? 5.465 23.844 7.121 1 91.5 223 ILE B O 1
ATOM 4735 N N . GLN B 1 224 ? 4.473 25.297 8.531 1 84.56 224 GLN B N 1
ATOM 4736 C CA . GLN B 1 224 ? 3.191 25.125 7.855 1 84.56 224 GLN B CA 1
ATOM 4737 C C . GLN B 1 224 ? 3.275 25.562 6.398 1 84.56 224 GLN B C 1
ATOM 4739 O O . GLN B 1 224 ? 2.771 24.891 5.504 1 84.56 224 GLN B O 1
ATOM 4744 N N . GLN B 1 225 ? 3.951 26.688 6.215 1 78.94 225 GLN B N 1
ATOM 4745 C CA . GLN B 1 225 ? 4.129 27.188 4.859 1 78.94 225 GLN B CA 1
ATOM 4746 C C . GLN B 1 225 ? 4.949 26.219 4.012 1 78.94 225 GLN B C 1
ATOM 4748 O O . GLN B 1 225 ? 4.641 26 2.84 1 78.94 225 GLN B O 1
ATOM 4753 N N . LEU B 1 226 ? 5.969 25.656 4.582 1 83.25 226 LEU B N 1
ATOM 4754 C CA . LEU B 1 226 ? 6.801 24.672 3.902 1 83.25 226 LEU B CA 1
ATOM 4755 C C . LEU B 1 226 ? 5.965 23.484 3.439 1 83.25 226 LEU B C 1
ATOM 4757 O O . LEU B 1 226 ? 6.094 23.031 2.299 1 83.25 226 LEU B O 1
ATOM 4761 N N . ILE B 1 227 ? 5.105 23.016 4.316 1 80.69 227 ILE B N 1
ATOM 4762 C CA . ILE B 1 227 ? 4.301 21.828 4.051 1 80.69 227 ILE B CA 1
ATOM 4763 C C . ILE B 1 227 ? 3.244 22.156 2.996 1 80.69 227 ILE B C 1
ATOM 4765 O O . ILE B 1 227 ? 3.115 21.438 2.002 1 80.69 227 ILE B O 1
ATOM 4769 N N . VAL B 1 228 ? 2.602 23.25 3.252 1 69.19 228 VAL B N 1
ATOM 4770 C CA . VAL B 1 228 ? 1.485 23.594 2.377 1 69.19 228 VAL B CA 1
ATOM 4771 C C . VAL B 1 228 ? 2.004 23.906 0.978 1 69.19 228 VAL B C 1
ATOM 4773 O O . VAL B 1 228 ? 1.415 23.484 -0.021 1 69.19 228 VAL B O 1
ATOM 4776 N N . PHE B 1 229 ? 3.172 24.641 0.92 1 63.94 229 PHE B N 1
ATOM 4777 C CA . PHE B 1 229 ? 3.73 25.047 -0.364 1 63.94 229 PHE B CA 1
ATOM 4778 C C . PHE B 1 229 ? 4.281 23.844 -1.118 1 63.94 229 PHE B C 1
ATOM 4780 O O . PHE B 1 229 ? 4.168 23.766 -2.344 1 63.94 229 PHE B O 1
ATOM 4787 N N . ASN B 1 230 ? 4.863 22.969 -0.406 1 63.66 230 ASN B N 1
ATOM 4788 C CA . ASN B 1 230 ? 5.559 21.875 -1.079 1 63.66 230 ASN B CA 1
ATOM 4789 C C . ASN B 1 230 ? 4.715 20.609 -1.109 1 63.66 230 ASN B C 1
ATOM 4791 O O . ASN B 1 230 ? 4.863 19.781 -2.012 1 63.66 230 ASN B O 1
ATOM 4795 N N . ARG B 1 231 ? 4.023 20.453 -0.072 1 57.38 231 ARG B N 1
ATOM 4796 C CA . ARG B 1 231 ? 3.092 19.328 -0.086 1 57.38 231 ARG B CA 1
ATOM 4797 C C . ARG B 1 231 ? 2.07 19.484 -1.209 1 57.38 231 ARG B C 1
ATOM 4799 O O . ARG B 1 231 ? 1.744 18.5 -1.89 1 57.38 231 ARG B O 1
ATOM 4806 N N . ASP B 1 232 ? 1.812 20.844 -1.487 1 58.78 232 ASP B N 1
ATOM 4807 C CA . ASP B 1 232 ? 0.726 21.109 -2.426 1 58.78 232 ASP B CA 1
ATOM 4808 C C . ASP B 1 232 ? 1.231 21.094 -3.867 1 58.78 232 ASP B C 1
ATOM 4810 O O . ASP B 1 232 ? 0.438 21.125 -4.809 1 58.78 232 ASP B O 1
ATOM 4814 N N . SER B 1 233 ? 2.533 21.031 -3.959 1 72.75 233 SER B N 1
ATOM 4815 C CA . SER B 1 233 ? 3.004 21.047 -5.34 1 72.75 233 SER B CA 1
ATOM 4816 C C . SER B 1 233 ? 2.756 19.703 -6.02 1 72.75 233 SER B C 1
ATOM 4818 O O . SER B 1 233 ? 2.467 19.656 -7.219 1 72.75 233 SER B O 1
ATOM 4820 N N . LEU B 1 234 ? 2.857 18.672 -5.316 1 81.12 234 LEU B N 1
ATOM 4821 C CA . LEU B 1 234 ? 2.535 17.344 -5.805 1 81.12 234 LEU B CA 1
ATOM 4822 C C . LEU B 1 234 ? 1.688 16.578 -4.789 1 81.12 234 LEU B C 1
ATOM 4824 O O . LEU B 1 234 ? 2.213 16.062 -3.797 1 81.12 234 LEU B O 1
ATOM 4828 N N . ILE B 1 235 ? 0.467 16.609 -5.031 1 83 235 ILE B N 1
ATOM 4829 C CA . ILE B 1 235 ? -0.468 15.945 -4.125 1 83 235 ILE B CA 1
ATOM 4830 C C . ILE B 1 235 ? -0.899 14.602 -4.719 1 83 235 ILE B C 1
ATOM 4832 O O . ILE B 1 235 ? -1.457 14.555 -5.816 1 83 235 ILE B O 1
ATOM 4836 N N . LYS B 1 236 ? -0.583 13.578 -4.012 1 86.88 236 LYS B N 1
ATOM 4837 C CA . LYS B 1 236 ? -1.064 12.273 -4.457 1 86.88 236 LYS B CA 1
ATOM 4838 C C . LYS B 1 236 ? -2.514 12.047 -4.035 1 86.88 236 LYS B C 1
ATOM 4840 O O . LYS B 1 236 ? -2.854 12.203 -2.859 1 86.88 236 LYS B O 1
ATOM 4845 N N . VAL B 1 237 ? -3.322 11.805 -4.988 1 91.19 237 VAL B N 1
ATOM 4846 C CA . VAL B 1 237 ? -4.719 11.469 -4.738 1 91.19 237 VAL B CA 1
ATOM 4847 C C . VAL B 1 237 ? -4.84 9.969 -4.457 1 91.19 237 VAL B C 1
ATOM 4849 O O . VAL B 1 237 ? -4.469 9.141 -5.293 1 91.19 237 VAL B O 1
ATOM 4852 N N . THR B 1 238 ? -5.273 9.617 -3.295 1 91.31 238 THR B N 1
ATOM 4853 C CA . THR B 1 238 ? -5.422 8.234 -2.842 1 91.31 238 THR B CA 1
ATOM 4854 C C . THR B 1 238 ? -6.848 7.977 -2.359 1 91.31 238 THR B C 1
ATOM 4856 O O . THR B 1 238 ? -7.652 8.906 -2.262 1 91.31 238 THR B O 1
ATOM 4859 N N . PRO B 1 239 ? -7.176 6.695 -2.064 1 92.25 239 PRO B N 1
ATOM 4860 C CA . PRO B 1 239 ? -8.508 6.402 -1.518 1 92.25 239 PRO B CA 1
ATOM 4861 C C . PRO B 1 239 ? -8.766 7.117 -0.192 1 92.25 239 PRO B C 1
ATOM 4863 O O . PRO B 1 239 ? -9.914 7.215 0.243 1 92.25 239 PRO B O 1
ATOM 4866 N N . LEU B 1 240 ? -7.805 7.688 0.439 1 90.69 240 LEU B N 1
ATOM 4867 C CA . LEU B 1 240 ? -7.953 8.312 1.75 1 90.69 240 LEU B CA 1
ATOM 4868 C C . LEU B 1 240 ? -8.305 9.789 1.613 1 90.69 240 LEU B C 1
ATOM 4870 O O . LEU B 1 240 ? -8.742 10.422 2.578 1 90.69 240 LEU B O 1
ATOM 4874 N N . ASN B 1 241 ? -8.188 10.359 0.38 1 89.44 241 ASN B N 1
ATOM 4875 C CA . ASN B 1 241 ? -8.422 11.797 0.258 1 89.44 241 ASN B CA 1
ATOM 4876 C C . ASN B 1 241 ? -9.156 12.141 -1.037 1 89.44 241 ASN B C 1
ATOM 4878 O O . ASN B 1 241 ? -9.359 13.312 -1.348 1 89.44 241 ASN B O 1
ATOM 4882 N N . VAL B 1 242 ? -9.539 11.203 -1.769 1 92.12 242 VAL B N 1
ATOM 4883 C CA . VAL B 1 242 ? -10.055 11.367 -3.125 1 92.12 242 VAL B CA 1
ATOM 4884 C C . VAL B 1 242 ? -11.312 12.234 -3.104 1 92.12 242 VAL B C 1
ATOM 4886 O O . VAL B 1 242 ? -11.641 12.883 -4.098 1 92.12 242 VAL B O 1
ATOM 4889 N N . LEU B 1 243 ? -11.984 12.352 -1.983 1 91.31 243 LEU B N 1
ATOM 4890 C CA . LEU B 1 243 ? -13.227 13.117 -1.896 1 91.31 243 LEU B CA 1
ATOM 4891 C C . LEU B 1 243 ? -12.977 14.492 -1.289 1 91.31 243 LEU B C 1
ATOM 4893 O O . LEU B 1 243 ? -13.922 15.211 -0.969 1 91.31 243 LEU B O 1
ATOM 4897 N N . ASP B 1 244 ? -11.734 14.883 -1.099 1 88.12 244 ASP B N 1
ATOM 4898 C CA . ASP B 1 244 ? -11.383 16.188 -0.568 1 88.12 244 ASP B CA 1
ATOM 4899 C C . ASP B 1 244 ? -11.805 17.297 -1.53 1 88.12 244 ASP B C 1
ATOM 4901 O O . ASP B 1 244 ? -11.305 17.375 -2.658 1 88.12 244 ASP B O 1
ATOM 4905 N N . PRO B 1 245 ? -12.656 18.125 -1.092 1 85.75 245 PRO B N 1
ATOM 4906 C CA . PRO B 1 245 ? -13.125 19.172 -1.985 1 85.75 245 PRO B CA 1
ATOM 4907 C C . PRO B 1 245 ? -12.016 20.156 -2.365 1 85.75 245 PRO B C 1
ATOM 4909 O O . PRO B 1 245 ? -12.094 20.812 -3.412 1 85.75 245 PRO B O 1
ATOM 4912 N N . SER B 1 246 ? -11.016 20.312 -1.601 1 82.12 246 SER B N 1
ATOM 4913 C CA . SER B 1 246 ? -9.93 21.25 -1.879 1 82.12 246 SER B CA 1
ATOM 4914 C C . SER B 1 246 ? -9.141 20.828 -3.115 1 82.12 246 SER B C 1
ATOM 4916 O O . SER B 1 246 ? -8.477 21.656 -3.74 1 82.12 246 SER B O 1
ATOM 4918 N N . LEU B 1 247 ? -9.219 19.578 -3.447 1 85.19 247 LEU B N 1
ATOM 4919 C CA . LEU B 1 247 ? -8.469 19.094 -4.602 1 85.19 247 LEU B CA 1
ATOM 4920 C C . LEU B 1 247 ? -9.039 19.656 -5.898 1 85.19 247 LEU B C 1
ATOM 4922 O O . LEU B 1 247 ? -8.289 19.938 -6.84 1 85.19 247 LEU B O 1
ATOM 4926 N N . ALA B 1 248 ? -10.32 19.859 -5.977 1 82.81 248 ALA B N 1
ATOM 4927 C CA . ALA B 1 248 ? -10.977 20.344 -7.188 1 82.81 248 ALA B CA 1
ATOM 4928 C C . ALA B 1 248 ? -11.305 21.828 -7.094 1 82.81 248 ALA B C 1
ATOM 4930 O O . ALA B 1 248 ? -11.875 22.406 -8.016 1 82.81 248 ALA B O 1
ATOM 4931 N N . ALA B 1 249 ? -10.992 22.438 -6 1 81.88 249 ALA B N 1
ATOM 4932 C CA . ALA B 1 249 ? -11.391 23.812 -5.746 1 81.88 249 ALA B CA 1
ATOM 4933 C C . ALA B 1 249 ? -10.648 24.781 -6.668 1 81.88 249 ALA B C 1
ATOM 4935 O O . ALA B 1 249 ? -11.148 25.859 -6.965 1 81.88 249 ALA B O 1
ATOM 4936 N N . SER B 1 250 ? -9.477 24.422 -7.105 1 83.5 250 SER B N 1
ATOM 4937 C CA . SER B 1 250 ? -8.688 25.25 -8.008 1 83.5 250 SER B CA 1
ATOM 4938 C C . SER B 1 250 ? -8.125 24.438 -9.164 1 83.5 250 SER B C 1
ATOM 4940 O O . SER B 1 250 ? -8.109 23.203 -9.109 1 83.5 250 SER B O 1
ATOM 4942 N N . SER B 1 251 ? -7.816 25.203 -10.156 1 87.88 251 SER B N 1
ATOM 4943 C CA . SER B 1 251 ? -7.203 24.562 -11.312 1 87.88 251 SER B CA 1
ATOM 4944 C C . SER B 1 251 ? -5.883 23.891 -10.938 1 87.88 251 SER B C 1
ATOM 4946 O O . SER B 1 251 ? -5.176 24.359 -10.039 1 87.88 251 SER B O 1
ATOM 4948 N N . ALA B 1 252 ? -5.637 22.828 -11.609 1 90.19 252 ALA B N 1
ATOM 4949 C CA . ALA B 1 252 ? -4.441 22.047 -11.281 1 90.19 252 ALA B CA 1
ATOM 4950 C C . ALA B 1 252 ? -3.982 21.219 -12.469 1 90.19 252 ALA B C 1
ATOM 4952 O O . ALA B 1 252 ? -4.73 21.031 -13.438 1 90.19 252 ALA B O 1
ATOM 4953 N N . ILE B 1 253 ? -2.736 20.875 -12.375 1 91.06 253 ILE B N 1
ATOM 4954 C CA . ILE B 1 253 ? -2.225 19.859 -13.305 1 91.06 253 ILE B CA 1
ATOM 4955 C C . ILE B 1 253 ? -2.596 18.469 -12.805 1 91.06 253 ILE B C 1
ATOM 4957 O O . ILE B 1 253 ? -2.488 18.172 -11.609 1 91.06 253 ILE B O 1
ATOM 4961 N N . LEU B 1 254 ? -3.119 17.703 -13.773 1 92.56 254 LEU B N 1
ATOM 4962 C CA . LEU B 1 254 ? -3.492 16.328 -13.445 1 92.56 254 LEU B CA 1
ATOM 4963 C C . LEU B 1 254 ? -2.506 15.336 -14.055 1 92.56 254 LEU B C 1
ATOM 4965 O O . LEU B 1 254 ? -2.242 15.375 -15.258 1 92.56 254 LEU B O 1
ATOM 4969 N N . LEU B 1 255 ? -1.911 14.57 -13.203 1 94.5 255 LEU B N 1
ATOM 4970 C CA . LEU B 1 255 ? -1.021 13.492 -13.633 1 94.5 255 LEU B CA 1
ATOM 4971 C C . LEU B 1 255 ? -1.632 12.133 -13.336 1 94.5 255 LEU B C 1
ATOM 4973 O O . LEU B 1 255 ? -1.838 11.773 -12.172 1 94.5 255 LEU B O 1
ATOM 4977 N N . ILE B 1 256 ? -1.946 11.383 -14.383 1 94.62 256 ILE B N 1
ATOM 4978 C CA . ILE B 1 256 ? -2.479 10.031 -14.258 1 94.62 256 ILE B CA 1
ATOM 4979 C C . ILE B 1 256 ? -1.393 9.016 -14.602 1 94.62 256 ILE B C 1
ATOM 4981 O O . ILE B 1 256 ? -0.825 9.047 -15.695 1 94.62 256 ILE B O 1
ATOM 4985 N N . THR B 1 257 ? -1.125 8.102 -13.609 1 91.5 257 THR B N 1
ATOM 4986 C CA . THR B 1 257 ? -0.093 7.098 -13.828 1 91.5 257 THR B CA 1
ATOM 4987 C C . THR B 1 257 ? -0.671 5.691 -13.695 1 91.5 257 THR B C 1
ATOM 4989 O O . THR B 1 257 ? -1.739 5.508 -13.109 1 91.5 257 THR B O 1
ATOM 4992 N N . ASP B 1 258 ? -0.026 4.652 -14.406 1 82.06 258 ASP B N 1
ATOM 4993 C CA . ASP B 1 258 ? -0.46 3.258 -14.391 1 82.06 258 ASP B CA 1
ATOM 4994 C C . ASP B 1 258 ? 0.704 2.322 -14.07 1 82.06 258 ASP B C 1
ATOM 4996 O O . ASP B 1 258 ? 0.728 1.175 -14.516 1 82.06 258 ASP B O 1
ATOM 5000 N N . SER B 1 259 ? 1.671 2.812 -13.422 1 72.88 259 SER B N 1
ATOM 5001 C CA . SER B 1 259 ? 2.855 2.072 -13 1 72.88 259 SER B CA 1
ATOM 5002 C C . SER B 1 259 ? 3.674 1.607 -14.195 1 72.88 259 SER B C 1
ATOM 5004 O O . SER B 1 259 ? 4.539 0.741 -14.062 1 72.88 259 SER B O 1
ATOM 5006 N N . SER B 1 260 ? 3.371 2.068 -15.359 1 77.94 260 SER B N 1
ATOM 5007 C CA . SER B 1 260 ? 4.211 1.803 -16.516 1 77.94 260 SER B CA 1
ATOM 5008 C C . SER B 1 260 ? 5.535 2.557 -16.438 1 77.94 260 SER B C 1
ATOM 5010 O O . SER B 1 260 ? 5.648 3.531 -15.688 1 77.94 260 SER B O 1
ATOM 5012 N N . PRO B 1 261 ? 6.477 2.084 -17.125 1 77.31 261 PRO B N 1
ATOM 5013 C CA . PRO B 1 261 ? 7.734 2.832 -17.156 1 77.31 261 PRO B CA 1
ATOM 5014 C C . PRO B 1 261 ? 7.551 4.277 -17.609 1 77.31 261 PRO B C 1
ATOM 5016 O O . PRO B 1 261 ? 8.188 5.184 -17.062 1 77.31 261 PRO B O 1
ATOM 5019 N N . PHE B 1 262 ? 6.723 4.438 -18.547 1 82.94 262 PHE B N 1
ATOM 5020 C CA . PHE B 1 262 ? 6.488 5.789 -19.047 1 82.94 262 PHE B CA 1
ATOM 5021 C C . PHE B 1 262 ? 5.852 6.656 -17.969 1 82.94 262 PHE B C 1
ATOM 5023 O O . PHE B 1 262 ? 6.141 7.852 -17.875 1 82.94 262 PHE B O 1
ATOM 5030 N N . SER B 1 263 ? 4.969 6.082 -17.109 1 87.44 263 SER B N 1
ATOM 5031 C CA . SER B 1 263 ? 4.371 6.801 -15.984 1 87.44 263 SER B CA 1
ATOM 5032 C C . SER B 1 263 ? 5.441 7.34 -15.047 1 87.44 263 SER B C 1
ATOM 5034 O O . SER B 1 263 ? 5.359 8.484 -14.594 1 87.44 263 SER B O 1
ATOM 5036 N N . PHE B 1 264 ? 6.344 6.57 -14.766 1 78.12 264 PHE B N 1
ATOM 5037 C CA . PHE B 1 264 ? 7.406 6.977 -13.852 1 78.12 264 PHE B CA 1
ATOM 5038 C C . PHE B 1 264 ? 8.281 8.055 -14.484 1 78.12 264 PHE B C 1
ATOM 5040 O O . PHE B 1 264 ? 8.766 8.953 -13.797 1 78.12 264 PHE B O 1
ATOM 5047 N N . TYR B 1 265 ? 8.492 7.922 -15.734 1 82.5 265 TYR B N 1
ATOM 5048 C CA . TYR B 1 265 ? 9.242 8.945 -16.453 1 82.5 265 TYR B CA 1
ATOM 5049 C C . TYR B 1 265 ? 8.531 10.289 -16.391 1 82.5 265 TYR B C 1
ATOM 5051 O O . TYR B 1 265 ? 9.164 11.32 -16.156 1 82.5 265 TYR B O 1
ATOM 5059 N N . LEU B 1 266 ? 7.281 10.258 -16.641 1 88.25 266 LEU B N 1
ATOM 5060 C CA . LEU B 1 266 ? 6.5 11.484 -16.562 1 88.25 266 LEU B CA 1
ATOM 5061 C C . LEU B 1 266 ? 6.59 12.102 -15.172 1 88.25 266 LEU B C 1
ATOM 5063 O O . LEU B 1 266 ? 6.742 13.32 -15.039 1 88.25 266 LEU B O 1
ATOM 5067 N N . LEU B 1 267 ? 6.449 11.258 -14.211 1 86.31 267 LEU B N 1
ATOM 5068 C CA . LEU B 1 267 ? 6.555 11.719 -12.828 1 86.31 267 LEU B CA 1
ATOM 5069 C C . LEU B 1 267 ? 7.91 12.367 -12.578 1 86.31 267 LEU B C 1
ATOM 5071 O O . LEU B 1 267 ? 7.984 13.422 -11.945 1 86.31 267 LEU B O 1
ATOM 5075 N N . LYS B 1 268 ? 8.922 11.773 -13.039 1 81 268 LYS B N 1
ATOM 5076 C CA . LYS B 1 268 ? 10.266 12.328 -12.914 1 81 268 LYS B CA 1
ATOM 5077 C C . LYS B 1 268 ? 10.352 13.703 -13.562 1 81 268 LYS B C 1
ATOM 5079 O O . LYS B 1 268 ? 10.945 14.625 -13 1 81 268 LYS B O 1
ATOM 5084 N N . LEU B 1 269 ? 9.844 13.805 -14.711 1 85.31 269 LEU B N 1
ATOM 5085 C CA . LEU B 1 269 ? 9.867 15.07 -15.422 1 85.31 269 LEU B CA 1
ATOM 5086 C C . LEU B 1 269 ? 9.133 16.156 -14.633 1 85.31 269 LEU B C 1
ATOM 5088 O O . LEU B 1 269 ? 9.594 17.297 -14.562 1 85.31 269 LEU B O 1
ATOM 5092 N N . ILE B 1 270 ? 8.023 15.797 -14.07 1 87.81 270 ILE B N 1
ATOM 5093 C CA . ILE B 1 270 ? 7.223 16.75 -13.312 1 87.81 270 ILE B CA 1
ATOM 5094 C C . ILE B 1 270 ? 7.992 17.203 -12.07 1 87.81 270 ILE B C 1
ATOM 5096 O O . ILE B 1 270 ? 8.055 18.391 -11.773 1 87.81 270 ILE B O 1
ATOM 5100 N N . VAL B 1 271 ? 8.516 16.297 -11.375 1 80.81 271 VAL B N 1
ATOM 5101 C CA . VAL B 1 271 ? 9.266 16.609 -10.164 1 80.81 271 VAL B CA 1
ATOM 5102 C C . VAL B 1 271 ? 10.445 17.516 -10.508 1 80.81 271 VAL B C 1
ATOM 5104 O O . VAL B 1 271 ? 10.711 18.5 -9.812 1 80.81 271 VAL B O 1
ATOM 5107 N N . ARG B 1 272 ? 11.133 17.203 -11.531 1 80.81 272 ARG B N 1
ATOM 5108 C CA . ARG B 1 272 ? 12.258 18.016 -11.969 1 80.81 272 ARG B CA 1
ATOM 5109 C C . ARG B 1 272 ? 11.797 19.406 -12.367 1 80.81 272 ARG B C 1
ATOM 5111 O O . ARG B 1 272 ? 12.484 20.406 -12.094 1 80.81 272 ARG B O 1
ATOM 5118 N N . SER B 1 273 ? 10.781 19.391 -13.062 1 84.06 273 SER B N 1
ATOM 5119 C CA . SER B 1 273 ? 10.211 20.688 -13.453 1 84.06 273 SER B CA 1
ATOM 5120 C C . SER B 1 273 ? 9.914 21.547 -12.234 1 84.06 273 SER B C 1
ATOM 5122 O O . SER B 1 273 ? 10.242 22.734 -12.211 1 84.06 273 SER B O 1
ATOM 5124 N N . GLN B 1 274 ? 9.273 20.969 -11.242 1 79.25 274 GLN B N 1
ATOM 5125 C CA . GLN B 1 274 ? 8.93 21.703 -10.023 1 79.25 274 GLN B CA 1
ATOM 5126 C C . GLN B 1 274 ? 10.18 22.188 -9.305 1 79.25 274 GLN B C 1
ATOM 5128 O O . GLN B 1 274 ? 10.195 23.297 -8.758 1 79.25 274 GLN B O 1
ATOM 5133 N N . ARG B 1 275 ? 11.125 21.453 -9.344 1 74.88 275 ARG B N 1
ATOM 5134 C CA . ARG B 1 275 ? 12.391 21.828 -8.727 1 74.88 275 ARG B CA 1
ATOM 5135 C C . ARG B 1 275 ? 12.992 23.047 -9.422 1 74.88 275 ARG B C 1
ATOM 5137 O O . ARG B 1 275 ? 13.5 23.953 -8.766 1 74.88 275 ARG B O 1
ATOM 5144 N N . GLN B 1 276 ? 12.969 23.016 -10.656 1 72.81 276 GLN B N 1
ATOM 5145 C CA . GLN B 1 276 ? 13.516 24.125 -11.43 1 72.81 276 GLN B CA 1
ATOM 5146 C C . GLN B 1 276 ? 12.75 25.422 -11.172 1 72.81 276 GLN B C 1
ATOM 5148 O O . GLN B 1 276 ? 13.344 26.484 -11.047 1 72.81 276 GLN B O 1
ATOM 5153 N N . ILE B 1 277 ? 11.516 25.25 -11.031 1 68.38 277 ILE B N 1
ATOM 5154 C CA . ILE B 1 277 ? 10.664 26.406 -10.773 1 68.38 277 ILE B CA 1
ATOM 5155 C C . ILE B 1 277 ? 10.945 26.938 -9.367 1 68.38 277 ILE B C 1
ATOM 5157 O O . ILE B 1 277 ? 11.039 28.156 -9.172 1 68.38 277 ILE B O 1
ATOM 5161 N N . ALA B 1 278 ? 11.039 26.016 -8.438 1 63.06 278 ALA B N 1
ATOM 5162 C CA . ALA B 1 278 ? 11.32 26.422 -7.059 1 63.06 278 ALA B CA 1
ATOM 5163 C C . ALA B 1 278 ? 12.648 27.156 -6.961 1 63.06 278 ALA B C 1
ATOM 5165 O O . ALA B 1 278 ? 12.773 28.141 -6.211 1 63.06 278 ALA B O 1
ATOM 5166 N N . LEU B 1 279 ? 13.633 26.703 -7.695 1 58.25 279 LEU B N 1
ATOM 5167 C CA . LEU B 1 279 ? 14.961 27.312 -7.688 1 58.25 279 LEU B CA 1
ATOM 5168 C C . LEU B 1 279 ? 14.93 28.703 -8.328 1 58.25 279 LEU B C 1
ATOM 5170 O O . LEU B 1 279 ? 15.633 29.609 -7.875 1 58.25 279 LEU B O 1
ATOM 5174 N N . MET B 1 280 ? 14.156 28.812 -9.32 1 55.19 280 MET B N 1
ATOM 5175 C CA . MET B 1 280 ? 14.047 30.109 -10.008 1 55.19 280 MET B CA 1
ATOM 5176 C C . MET B 1 280 ? 13.281 31.109 -9.148 1 55.19 280 MET B C 1
ATOM 5178 O O . MET B 1 280 ? 13.555 32.312 -9.203 1 55.19 280 MET B O 1
ATOM 5182 N N . GLY B 1 281 ? 12.227 30.641 -8.406 1 49.25 281 GLY B N 1
ATOM 5183 C CA . GLY B 1 281 ? 11.484 31.531 -7.527 1 49.25 281 GLY B CA 1
ATOM 5184 C C . GLY B 1 281 ? 12.305 32.031 -6.355 1 49.25 281 GLY B C 1
ATOM 5185 O O . GLY B 1 281 ? 12.102 33.156 -5.887 1 49.25 281 GLY B O 1
ATOM 5186 N N . THR B 1 282 ? 13.18 31.234 -5.691 1 45.75 282 THR B N 1
ATOM 5187 C CA . THR B 1 282 ? 14.039 31.703 -4.609 1 45.75 282 THR B CA 1
ATOM 5188 C C . THR B 1 282 ? 14.984 32.781 -5.098 1 45.75 282 THR B C 1
ATOM 5190 O O . THR B 1 282 ? 15.352 33.688 -4.332 1 45.75 282 THR B O 1
ATOM 5193 N N . VAL B 1 283 ? 15.453 32.75 -6.242 1 40.16 283 VAL B N 1
ATOM 5194 C CA . VAL B 1 283 ? 16.375 33.781 -6.73 1 40.16 283 VAL B CA 1
ATOM 5195 C C . VAL B 1 283 ? 15.641 35.125 -6.824 1 40.16 283 VAL B C 1
ATOM 5197 O O . VAL B 1 283 ? 16.266 36.188 -6.68 1 40.16 283 VAL B O 1
ATOM 5200 N N . ALA B 1 284 ? 14.375 35.125 -7.051 1 37.81 284 ALA B N 1
ATOM 5201 C CA . ALA B 1 284 ? 13.758 36.438 -7.246 1 37.81 284 ALA B CA 1
ATOM 5202 C C . ALA B 1 284 ? 13.641 37.188 -5.93 1 37.81 284 ALA B C 1
ATOM 5204 O O . ALA B 1 284 ? 13.328 38.375 -5.914 1 37.81 284 ALA B O 1
ATOM 5205 N N . THR B 1 285 ? 13.695 36.531 -4.797 1 37.12 285 THR B N 1
ATOM 5206 C CA . THR B 1 285 ? 13.445 37.344 -3.615 1 37.12 285 THR B CA 1
ATOM 5207 C C . THR B 1 285 ? 14.641 38.25 -3.328 1 37.12 285 THR B C 1
ATOM 5209 O O . THR B 1 285 ? 14.57 39.125 -2.453 1 37.12 285 THR B O 1
ATOM 5212 N N . SER B 1 286 ? 15.891 38.031 -3.645 1 34.59 286 SER B N 1
ATOM 5213 C CA . SER B 1 286 ? 16.844 39 -3.084 1 34.59 286 SER B CA 1
ATOM 5214 C C . SER B 1 286 ? 16.625 40.406 -3.672 1 34.59 286 SER B C 1
ATOM 5216 O O . SER B 1 286 ? 16.703 41.406 -2.953 1 34.59 286 SER B O 1
ATOM 5218 N N . GLN B 1 287 ? 17.25 40.75 -4.871 1 33.94 287 GLN B N 1
ATOM 5219 C CA . GLN B 1 287 ? 17.438 42.156 -5.191 1 33.94 287 GLN B CA 1
ATOM 5220 C C . GLN B 1 287 ? 16.094 42.875 -5.324 1 33.94 287 GLN B C 1
ATOM 5222 O O . GLN B 1 287 ? 15.906 43.938 -4.773 1 33.94 287 GLN B O 1
ATOM 5227 N N . ASP B 1 288 ? 15.547 43.125 -6.68 1 35.38 288 ASP B N 1
ATOM 5228 C CA . ASP B 1 288 ? 14.5 44.062 -7.031 1 35.38 288 ASP B CA 1
ATOM 5229 C C . ASP B 1 288 ? 13.141 43.594 -6.516 1 35.38 288 ASP B C 1
ATOM 5231 O O . ASP B 1 288 ? 12.578 42.625 -7.023 1 35.38 288 ASP B O 1
ATOM 5235 N N . ALA B 1 289 ? 12.688 43.656 -5.289 1 35.41 289 ALA B N 1
ATOM 5236 C CA . ALA B 1 289 ? 11.508 43.562 -4.434 1 35.41 289 ALA B CA 1
ATOM 5237 C C . ALA B 1 289 ? 10.25 44 -5.184 1 35.41 289 ALA B C 1
ATOM 5239 O O . ALA B 1 289 ? 9.141 43.625 -4.805 1 35.41 289 ALA B O 1
ATOM 5240 N N . LYS B 1 290 ? 10.172 45.094 -5.859 1 35.19 290 LYS B N 1
ATOM 5241 C CA . LYS B 1 290 ? 8.969 45.719 -6.414 1 35.19 290 LYS B CA 1
ATOM 5242 C C . LYS B 1 290 ? 8.406 44.875 -7.555 1 35.19 290 LYS B C 1
ATOM 5244 O O . LYS B 1 290 ? 7.227 45 -7.902 1 35.19 290 LYS B O 1
ATOM 5249 N N . ALA B 1 291 ? 9.156 44.688 -8.602 1 29.92 291 ALA B N 1
ATOM 5250 C CA . ALA B 1 291 ? 8.484 44.406 -9.867 1 29.92 291 ALA B CA 1
ATOM 5251 C C . ALA B 1 291 ? 7.812 43.031 -9.82 1 29.92 291 ALA B C 1
ATOM 5253 O O . ALA B 1 291 ? 6.613 42.906 -10.086 1 29.92 291 ALA B O 1
ATOM 5254 N N . SER B 1 292 ? 8.312 42.062 -10.82 1 30.91 292 SER B N 1
ATOM 5255 C CA . SER B 1 292 ? 7.391 41.094 -11.383 1 30.91 292 SER B CA 1
ATOM 5256 C C . SER B 1 292 ? 7.008 40.031 -10.352 1 30.91 292 SER B C 1
ATOM 5258 O O . SER B 1 292 ? 7.875 39.406 -9.719 1 30.91 292 SER B O 1
ATOM 5260 N N . THR B 1 293 ? 6.039 40.219 -9.453 1 32.06 293 THR B N 1
ATOM 5261 C CA . THR B 1 293 ? 5.145 39.219 -8.914 1 32.06 293 THR B CA 1
ATOM 5262 C C . THR B 1 293 ? 5.25 37.906 -9.703 1 32.06 293 THR B C 1
ATOM 5264 O O . THR B 1 293 ? 4.461 37.688 -10.617 1 32.06 293 THR B O 1
ATOM 5267 N N . ALA B 1 294 ? 6.297 37.812 -10.328 1 33.09 294 ALA B N 1
ATOM 5268 C CA . ALA B 1 294 ? 6.332 36.5 -11.023 1 33.09 294 ALA B CA 1
ATOM 5269 C C . ALA B 1 294 ? 5.672 35.406 -10.188 1 33.09 294 ALA B C 1
ATOM 5271 O O . ALA B 1 294 ? 6.07 35.188 -9.047 1 33.09 294 ALA B O 1
ATOM 5272 N N . THR B 1 295 ? 4.371 35.438 -10.227 1 37.53 295 THR B N 1
ATOM 5273 C CA . THR B 1 295 ? 3.475 34.375 -9.805 1 37.53 295 THR B CA 1
ATOM 5274 C C . THR B 1 295 ? 4.191 33.031 -9.82 1 37.53 295 THR B C 1
ATOM 5276 O O . THR B 1 295 ? 4.598 32.562 -10.883 1 37.53 295 THR B O 1
ATOM 5279 N N . ILE B 1 296 ? 5.238 32.969 -9.094 1 41.53 296 ILE B N 1
ATOM 5280 C CA . ILE B 1 296 ? 5.668 31.562 -8.93 1 41.53 296 ILE B CA 1
ATOM 5281 C C . ILE B 1 296 ? 4.512 30.625 -9.258 1 41.53 296 ILE B C 1
ATOM 5283 O O . ILE B 1 296 ? 3.506 30.594 -8.547 1 41.53 296 ILE B O 1
ATOM 5287 N N . THR B 1 297 ? 4.211 30.641 -10.531 1 48.5 297 THR B N 1
ATOM 5288 C CA . THR B 1 297 ? 3.219 29.688 -11.008 1 48.5 297 THR B CA 1
ATOM 5289 C C . THR B 1 297 ? 3.318 28.375 -10.25 1 48.5 297 THR B C 1
ATOM 5291 O O . THR B 1 297 ? 4.367 27.719 -10.258 1 48.5 297 THR B O 1
ATOM 5294 N N . ASN B 1 298 ? 2.783 28.406 -9.023 1 56.41 298 ASN B N 1
ATOM 5295 C CA . ASN B 1 298 ? 2.656 27.188 -8.227 1 56.41 298 ASN B CA 1
ATOM 5296 C C . ASN B 1 298 ? 1.957 26.078 -9 1 56.41 298 ASN B C 1
ATOM 5298 O O . ASN B 1 298 ? 0.853 26.281 -9.516 1 56.41 298 ASN B O 1
ATOM 5302 N N . ASN B 1 299 ? 2.801 25.25 -9.672 1 73 299 ASN B N 1
ATOM 5303 C CA . ASN B 1 299 ? 2.225 24.125 -10.383 1 73 299 ASN B CA 1
ATOM 5304 C C . ASN B 1 299 ? 1.695 23.062 -9.414 1 73 299 ASN B C 1
ATOM 5306 O O . ASN B 1 299 ? 2.469 22.281 -8.852 1 73 299 ASN B O 1
ATOM 5310 N N . ARG B 1 300 ? 0.458 23.359 -9.062 1 81.31 300 ARG B N 1
ATOM 5311 C CA . ARG B 1 300 ? -0.235 22.344 -8.281 1 81.31 300 ARG B CA 1
ATOM 5312 C C . ARG B 1 300 ? -0.532 21.109 -9.125 1 81.31 300 ARG B C 1
ATOM 5314 O O . ARG B 1 300 ? -1.229 21.203 -10.141 1 81.31 300 ARG B O 1
ATOM 5321 N N . VAL B 1 301 ? 0.105 20.016 -8.703 1 88.38 301 VAL B N 1
ATOM 5322 C CA . VAL B 1 301 ? -0.064 18.781 -9.461 1 88.38 301 VAL B CA 1
ATOM 5323 C C . VAL B 1 301 ? -0.837 17.766 -8.617 1 88.38 301 VAL B C 1
ATOM 5325 O O . VAL B 1 301 ? -0.467 17.484 -7.48 1 88.38 301 VAL B O 1
ATOM 5328 N N . LEU B 1 302 ? -1.912 17.406 -9.156 1 90.62 302 LEU B N 1
ATOM 5329 C CA . LEU B 1 302 ? -2.654 16.281 -8.586 1 90.62 302 LEU B CA 1
ATOM 5330 C C . LEU B 1 302 ? -2.266 14.977 -9.258 1 90.62 302 LEU B C 1
ATOM 5332 O O . LEU B 1 302 ? -2.49 14.797 -10.461 1 90.62 302 LEU B O 1
ATOM 5336 N N . TRP B 1 303 ? -1.722 14.078 -8.484 1 92.75 303 TRP B N 1
ATOM 5337 C CA . TRP B 1 303 ? -1.178 12.828 -9.008 1 92.75 303 TRP B CA 1
ATOM 5338 C C . TRP B 1 303 ? -2.061 11.648 -8.633 1 92.75 303 TRP B C 1
ATOM 5340 O O . TRP B 1 303 ? -2.273 11.383 -7.445 1 92.75 303 TRP B O 1
ATOM 5350 N N . VAL B 1 304 ? -2.605 10.969 -9.648 1 92.81 304 VAL B N 1
ATOM 5351 C CA . VAL B 1 304 ? -3.402 9.758 -9.453 1 92.81 304 VAL B CA 1
ATOM 5352 C C . VAL B 1 304 ? -2.641 8.547 -9.977 1 92.81 304 VAL B C 1
ATOM 5354 O O . VAL B 1 304 ? -2.244 8.508 -11.141 1 92.81 304 VAL B O 1
ATOM 5357 N N . ASP B 1 305 ? -2.406 7.633 -9.102 1 90.38 305 ASP B N 1
ATOM 5358 C CA . ASP B 1 305 ? -1.948 6.309 -9.516 1 90.38 305 ASP B CA 1
ATOM 5359 C C . ASP B 1 305 ? -3.115 5.328 -9.602 1 90.38 305 ASP B C 1
ATOM 5361 O O . ASP B 1 305 ? -3.756 5.02 -8.594 1 90.38 305 ASP B O 1
ATOM 5365 N N . THR B 1 306 ? -3.348 4.836 -10.766 1 89.19 306 THR B N 1
ATOM 5366 C CA . THR B 1 306 ? -4.527 4.004 -10.984 1 89.19 306 THR B CA 1
ATOM 5367 C C . THR B 1 306 ? -4.43 2.709 -10.188 1 89.19 306 THR B C 1
ATOM 5369 O O . THR B 1 306 ? -5.453 2.105 -9.852 1 89.19 306 THR B O 1
ATOM 5372 N N . ASN B 1 307 ? -3.271 2.295 -9.828 1 82.88 307 ASN B N 1
ATOM 5373 C CA . ASN B 1 307 ? -3.09 1.062 -9.07 1 82.88 307 ASN B CA 1
ATOM 5374 C C . ASN B 1 307 ? -3.578 1.213 -7.633 1 82.88 307 ASN B C 1
ATOM 5376 O O . ASN B 1 307 ? -3.789 0.218 -6.938 1 82.88 307 ASN B O 1
ATOM 5380 N N . ASP B 1 308 ? -3.736 2.418 -7.203 1 88.31 308 ASP B N 1
ATOM 5381 C CA . ASP B 1 308 ? -4.27 2.658 -5.863 1 88.31 308 ASP B CA 1
ATOM 5382 C C . ASP B 1 308 ? -5.777 2.42 -5.824 1 88.31 308 ASP B C 1
ATOM 5384 O O . ASP B 1 308 ? -6.367 2.326 -4.746 1 88.31 308 ASP B O 1
ATOM 5388 N N . PHE B 1 309 ? -6.32 2.312 -6.969 1 90.5 309 PHE B N 1
ATOM 5389 C CA . PHE B 1 309 ? -7.762 2.127 -7.094 1 90.5 309 PHE B CA 1
ATOM 5390 C C . PHE B 1 309 ? -8.078 0.835 -7.836 1 90.5 309 PHE B C 1
ATOM 5392 O O . PHE B 1 309 ? -8.359 0.856 -9.039 1 90.5 309 PHE B O 1
ATOM 5399 N N . PRO B 1 310 ? -8.195 -0.236 -7.129 1 84.25 310 PRO B N 1
ATOM 5400 C CA . PRO B 1 310 ? -8.352 -1.54 -7.773 1 84.25 310 PRO B CA 1
ATOM 5401 C C . PRO B 1 310 ? -9.664 -1.655 -8.547 1 84.25 310 PRO B C 1
ATOM 5403 O O . PRO B 1 310 ? -9.773 -2.465 -9.477 1 84.25 310 PRO B O 1
ATOM 5406 N N . THR B 1 311 ? -10.641 -0.893 -8.258 1 86.75 311 THR B N 1
ATOM 5407 C CA . THR B 1 311 ? -11.938 -0.98 -8.914 1 86.75 311 THR B CA 1
ATOM 5408 C C . THR B 1 311 ? -11.961 -0.13 -10.188 1 86.75 311 THR B C 1
ATOM 5410 O O . THR B 1 311 ? -12.93 -0.171 -10.945 1 86.75 311 THR B O 1
ATOM 5413 N N . PHE B 1 312 ? -10.883 0.52 -10.359 1 85.75 312 PHE B N 1
ATOM 5414 C CA . PHE B 1 312 ? -10.82 1.421 -11.508 1 85.75 312 PHE B CA 1
ATOM 5415 C C . PHE B 1 312 ? -10.625 0.64 -12.797 1 85.75 312 PHE B C 1
ATOM 5417 O O . PHE B 1 312 ? -9.805 -0.279 -12.859 1 85.75 312 PHE B O 1
ATOM 5424 N N . ASP B 1 313 ? -11.438 0.955 -13.742 1 81.5 313 ASP B N 1
ATOM 5425 C CA . ASP B 1 313 ? -11.359 0.443 -15.109 1 81.5 313 ASP B CA 1
ATOM 5426 C C . ASP B 1 313 ? -11.508 1.57 -16.125 1 81.5 313 ASP B C 1
ATOM 5428 O O . ASP B 1 313 ? -12.602 2.121 -16.297 1 81.5 313 ASP B O 1
ATOM 5432 N N . ALA B 1 314 ? -10.438 1.797 -16.828 1 76.19 314 ALA B N 1
ATOM 5433 C CA . ALA B 1 314 ? -10.375 2.959 -17.703 1 76.19 314 ALA B CA 1
ATOM 5434 C C . ALA B 1 314 ? -11.383 2.834 -18.844 1 76.19 314 ALA B C 1
ATOM 5436 O O . ALA B 1 314 ? -11.844 3.842 -19.391 1 76.19 314 ALA B O 1
ATOM 5437 N N . VAL B 1 315 ? -11.648 1.652 -19.25 1 73.38 315 VAL B N 1
ATOM 5438 C CA . VAL B 1 315 ? -12.547 1.442 -20.391 1 73.38 315 VAL B CA 1
ATOM 5439 C C . VAL B 1 315 ? -13.984 1.746 -19.969 1 73.38 315 VAL B C 1
ATOM 5441 O O . VAL B 1 315 ? -14.711 2.447 -20.672 1 73.38 315 VAL B O 1
ATOM 5444 N N . SER B 1 316 ? -14.352 1.333 -18.812 1 75.25 316 SER B N 1
ATOM 5445 C CA . SER B 1 316 ? -15.719 1.508 -18.328 1 75.25 316 SER B CA 1
ATOM 5446 C C . SER B 1 316 ? -15.914 2.893 -17.719 1 75.25 316 SER B C 1
ATOM 5448 O O . SER B 1 316 ? -17.031 3.424 -17.734 1 75.25 316 SER B O 1
ATOM 5450 N N . HIS B 1 317 ? -14.789 3.365 -17.188 1 79 317 HIS B N 1
ATOM 5451 C CA . HIS B 1 317 ? -14.812 4.684 -16.562 1 79 317 HIS B CA 1
ATOM 5452 C C . HIS B 1 317 ? -13.727 5.586 -17.141 1 79 317 HIS B C 1
ATOM 5454 O O . HIS B 1 317 ? -12.719 5.844 -16.484 1 79 317 HIS B O 1
ATOM 5460 N N . PRO B 1 318 ? -14.109 6.066 -18.312 1 78 318 PRO B N 1
ATOM 5461 C CA . PRO B 1 318 ? -13.07 6.852 -18.984 1 78 318 PRO B CA 1
ATOM 5462 C C . PRO B 1 318 ? -12.703 8.125 -18.219 1 78 318 PRO B C 1
ATOM 5464 O O . PRO B 1 318 ? -13.555 8.734 -17.578 1 78 318 PRO B O 1
ATOM 5467 N N . ILE B 1 319 ? -11.414 8.508 -18.266 1 86.69 319 ILE B N 1
ATOM 5468 C CA . ILE B 1 319 ? -10.859 9.68 -17.594 1 86.69 319 ILE B CA 1
ATOM 5469 C C . ILE B 1 319 ? -11.07 10.922 -18.469 1 86.69 319 ILE B C 1
ATOM 5471 O O . ILE B 1 319 ? -10.156 11.352 -19.172 1 86.69 319 ILE B O 1
ATOM 5475 N N . HIS B 1 320 ? -12.148 11.555 -18.328 1 84.44 320 HIS B N 1
ATOM 5476 C CA . HIS B 1 320 ? -12.516 12.82 -18.938 1 84.44 320 HIS B CA 1
ATOM 5477 C C . HIS B 1 320 ? -11.797 13.008 -20.281 1 84.44 320 HIS B C 1
ATOM 5479 O O . HIS B 1 320 ? -11.031 13.961 -20.438 1 84.44 320 HIS B O 1
ATOM 5485 N N . GLY B 1 321 ? -11.891 12.078 -21.25 1 84.75 321 GLY B N 1
ATOM 5486 C CA . GLY B 1 321 ? -11.383 12.234 -22.594 1 84.75 321 GLY B CA 1
ATOM 5487 C C . GLY B 1 321 ? -9.984 11.68 -22.781 1 84.75 321 GLY B C 1
ATOM 5488 O O . GLY B 1 321 ? -9.422 11.742 -23.875 1 84.75 321 GLY B O 1
ATOM 5489 N N . LEU B 1 322 ? -9.367 11.195 -21.734 1 89.19 322 LEU B N 1
ATOM 5490 C CA . LEU B 1 322 ? -8.047 10.578 -21.859 1 89.19 322 LEU B CA 1
ATOM 5491 C C . LEU B 1 322 ? -8.133 9.25 -22.594 1 89.19 322 LEU B C 1
ATOM 5493 O O . LEU B 1 322 ? -8.898 8.359 -22.219 1 89.19 322 LEU B O 1
ATOM 5497 N N . ALA B 1 323 ? -7.477 9.117 -23.719 1 78.88 323 ALA B N 1
ATOM 5498 C CA . ALA B 1 323 ? -7.555 7.93 -24.562 1 78.88 323 ALA B CA 1
ATOM 5499 C C . ALA B 1 323 ? -6.906 6.727 -23.875 1 78.88 323 ALA B C 1
ATOM 5501 O O . ALA B 1 323 ? -7.473 5.633 -23.859 1 78.88 323 ALA B O 1
ATOM 5502 N N . LYS B 1 324 ? -5.711 7.012 -23.375 1 84.94 324 LYS B N 1
ATOM 5503 C CA . LYS B 1 324 ? -4.941 5.941 -22.734 1 84.94 324 LYS B CA 1
ATOM 5504 C C . LYS B 1 324 ? -4.074 6.48 -21.609 1 84.94 324 LYS B C 1
ATOM 5506 O O . LYS B 1 324 ? -3.604 7.621 -21.672 1 84.94 324 LYS B O 1
ATOM 5511 N N . THR B 1 325 ? -3.951 5.633 -20.641 1 87.94 325 THR B N 1
ATOM 5512 C CA . THR B 1 325 ? -3.029 6 -19.578 1 87.94 325 THR B CA 1
ATOM 5513 C C . THR B 1 325 ? -1.591 5.66 -19.969 1 87.94 325 THR B C 1
ATOM 5515 O O . THR B 1 325 ? -1.353 4.738 -20.75 1 87.94 325 THR B O 1
ATOM 5518 N N . PRO B 1 326 ? -0.643 6.48 -19.5 1 91.56 326 PRO B N 1
ATOM 5519 C CA . PRO B 1 326 ? -0.729 7.605 -18.562 1 91.56 326 PRO B CA 1
ATOM 5520 C C . PRO B 1 326 ? -1.145 8.906 -19.25 1 91.56 326 PRO B C 1
ATOM 5522 O O . PRO B 1 326 ? -1.26 8.953 -20.484 1 91.56 326 PRO B O 1
ATOM 5525 N N . GLY B 1 327 ? -1.491 9.891 -18.422 1 94.94 327 GLY B N 1
ATOM 5526 C CA . GLY B 1 327 ? -1.896 11.172 -18.969 1 94.94 327 GLY B CA 1
ATOM 5527 C C . GLY B 1 327 ? -1.437 12.352 -18.125 1 94.94 327 GLY B C 1
ATOM 5528 O O . GLY B 1 327 ? -1.271 12.219 -16.906 1 94.94 327 GLY B O 1
ATOM 5529 N N . LEU B 1 328 ? -1.15 13.414 -18.828 1 95.19 328 LEU B N 1
ATOM 5530 C CA . LEU B 1 328 ? -0.86 14.719 -18.25 1 95.19 328 LEU B CA 1
ATOM 5531 C C . LEU B 1 328 ? -1.815 15.781 -18.781 1 95.19 328 LEU B C 1
ATOM 5533 O O . LEU B 1 328 ? -1.887 16 -20 1 95.19 328 LEU B O 1
ATOM 5537 N N . GLY B 1 329 ? -2.51 16.391 -17.828 1 95.25 329 GLY B N 1
ATOM 5538 C CA . GLY B 1 329 ? -3.523 17.328 -18.297 1 95.25 329 GLY B CA 1
ATOM 5539 C C . GLY B 1 329 ? -3.74 18.484 -17.344 1 95.25 329 GLY B C 1
ATOM 5540 O O . GLY B 1 329 ? -3.254 18.469 -16.203 1 95.25 329 GLY B O 1
ATOM 5541 N N . PHE B 1 330 ? -4.398 19.5 -17.875 1 93.44 330 PHE B N 1
ATOM 5542 C CA . PHE B 1 330 ? -4.766 20.688 -17.109 1 93.44 330 PHE B CA 1
ATOM 5543 C C . PHE B 1 330 ? -6.25 20.672 -16.766 1 93.44 330 PHE B C 1
ATOM 5545 O O . PHE B 1 330 ? -7.102 20.672 -17.656 1 93.44 330 PHE B O 1
ATOM 5552 N N . TRP B 1 331 ? -6.477 20.594 -15.445 1 92 331 TRP B N 1
ATOM 5553 C CA . TRP B 1 331 ? -7.836 20.703 -14.93 1 92 331 TRP B CA 1
ATOM 5554 C C . TRP B 1 331 ? -8.234 22.156 -14.727 1 92 331 TRP B C 1
ATOM 5556 O O . TRP B 1 331 ? -7.625 22.859 -13.922 1 92 331 TRP B O 1
ATOM 5566 N N . ASN B 1 332 ? -9.203 22.531 -15.445 1 89.69 332 ASN B N 1
ATOM 5567 C CA . ASN B 1 332 ? -9.789 23.844 -15.266 1 89.69 332 ASN B CA 1
ATOM 5568 C C . ASN B 1 332 ? -10.992 23.812 -14.328 1 89.69 332 ASN B C 1
ATOM 5570 O O . ASN B 1 332 ? -12.047 23.297 -14.688 1 89.69 332 ASN B O 1
ATOM 5574 N N . SER B 1 333 ? -10.828 24.406 -13.203 1 86.31 333 SER B N 1
ATOM 5575 C CA . SER B 1 333 ? -11.867 24.312 -12.18 1 86.31 333 SER B CA 1
ATOM 5576 C C . SER B 1 333 ? -13.094 25.125 -12.562 1 86.31 333 SER B C 1
ATOM 5578 O O . SER B 1 333 ? -14.211 24.828 -12.133 1 86.31 333 SER B O 1
ATOM 5580 N N . THR B 1 334 ? -12.93 26.125 -13.328 1 86.44 334 THR B N 1
ATOM 5581 C CA . THR B 1 334 ? -14.031 26.984 -13.734 1 86.44 334 THR B CA 1
ATOM 5582 C C . THR B 1 334 ? -14.898 26.297 -14.789 1 86.44 334 THR B C 1
ATOM 5584 O O . THR B 1 334 ? -16.125 26.25 -14.648 1 86.44 334 THR B O 1
ATOM 5587 N N . THR B 1 335 ? -14.266 25.719 -15.805 1 87.94 335 THR B N 1
ATOM 5588 C CA . THR B 1 335 ? -15 25.109 -16.906 1 87.94 335 THR B CA 1
ATOM 5589 C C . THR B 1 335 ? -15.258 23.625 -16.609 1 87.94 335 THR B C 1
ATOM 5591 O O . THR B 1 335 ? -16.062 23 -17.297 1 87.94 335 THR B O 1
ATOM 5594 N N . GLN B 1 336 ? -14.602 23.125 -15.602 1 87.62 336 GLN B N 1
ATOM 5595 C CA . GLN B 1 336 ? -14.734 21.719 -15.227 1 87.62 336 GLN B CA 1
ATOM 5596 C C . GLN B 1 336 ? -14.367 20.797 -16.391 1 87.62 336 GLN B C 1
ATOM 5598 O O . GLN B 1 336 ? -15.094 19.844 -16.688 1 87.62 336 GLN B O 1
ATOM 5603 N N . THR B 1 337 ? -13.266 21.188 -17.016 1 89.31 337 THR B N 1
ATOM 5604 C CA . THR B 1 337 ? -12.766 20.406 -18.141 1 89.31 337 THR B CA 1
ATOM 5605 C C . THR B 1 337 ? -11.273 20.125 -17.969 1 89.31 337 THR B C 1
ATOM 5607 O O . THR B 1 337 ? -10.594 20.797 -17.188 1 89.31 337 THR B O 1
ATOM 5610 N N . ILE B 1 338 ? -10.883 19.125 -18.688 1 92.88 338 ILE B N 1
ATOM 5611 C CA . ILE B 1 338 ? -9.469 18.781 -18.672 1 92.88 338 ILE B CA 1
ATOM 5612 C C . ILE B 1 338 ? -8.898 18.906 -20.094 1 92.88 338 ILE B C 1
ATOM 5614 O O . ILE B 1 338 ? -9.492 18.406 -21.047 1 92.88 338 ILE B O 1
ATOM 5618 N N . GLN B 1 339 ? -7.863 19.625 -20.219 1 94.19 339 GLN B N 1
ATOM 5619 C CA . GLN B 1 339 ? -7.09 19.672 -21.453 1 94.19 339 GLN B CA 1
ATOM 5620 C C . GLN B 1 339 ? -5.836 18.812 -21.359 1 94.19 339 GLN B C 1
ATOM 5622 O O . GLN B 1 339 ? -4.898 19.141 -20.625 1 94.19 339 GLN B O 1
ATOM 5627 N N . TRP B 1 340 ? -5.793 17.781 -22.188 1 95.81 340 TRP B N 1
ATOM 5628 C CA . TRP B 1 340 ? -4.711 16.797 -22.094 1 95.81 340 TRP B CA 1
ATOM 5629 C C . TRP B 1 340 ? -3.551 17.188 -23 1 95.81 340 TRP B C 1
ATOM 5631 O O . TRP B 1 340 ? -3.764 17.641 -24.125 1 95.81 340 TRP B O 1
ATOM 5641 N N . MET B 1 341 ? -2.367 16.984 -22.469 1 95.69 341 MET B N 1
ATOM 5642 C CA . MET B 1 341 ? -1.158 17.125 -23.281 1 95.69 341 MET B CA 1
ATOM 5643 C C . MET B 1 341 ? -0.982 15.945 -24.219 1 95.69 341 MET B C 1
ATOM 5645 O O . MET B 1 341 ? -1.23 14.797 -23.844 1 95.69 341 MET B O 1
ATOM 5649 N N . ASN B 1 342 ? -0.566 16.234 -25.484 1 93.56 342 ASN B N 1
ATOM 5650 C CA . ASN B 1 342 ? -0.181 15.164 -26.391 1 93.56 342 ASN B CA 1
ATOM 5651 C C . ASN B 1 342 ? 1.172 14.57 -26.016 1 93.56 342 ASN B C 1
ATOM 5653 O O . ASN B 1 342 ? 2.217 15.141 -26.328 1 93.56 342 ASN B O 1
ATOM 5657 N N . LEU B 1 343 ? 1.145 13.453 -25.438 1 92.19 343 LEU B N 1
ATOM 5658 C CA . LEU B 1 343 ? 2.369 12.859 -24.906 1 92.19 343 LEU B CA 1
ATOM 5659 C C . LEU B 1 343 ? 3.195 12.242 -26.031 1 92.19 343 LEU B C 1
ATOM 5661 O O . LEU B 1 343 ? 4.371 11.922 -25.844 1 92.19 343 LEU B O 1
ATOM 5665 N N . LEU B 1 344 ? 2.611 12.117 -27.188 1 87.69 344 LEU B N 1
ATOM 5666 C CA . LEU B 1 344 ? 3.303 11.516 -28.328 1 87.69 344 LEU B CA 1
ATOM 5667 C C . LEU B 1 344 ? 4.465 12.398 -28.781 1 87.69 344 LEU B C 1
ATOM 5669 O O . LEU B 1 344 ? 5.363 11.93 -29.484 1 87.69 344 LEU B O 1
ATOM 5673 N N . ILE B 1 345 ? 4.434 13.586 -28.359 1 89.69 345 ILE B N 1
ATOM 5674 C CA . ILE B 1 345 ? 5.477 14.523 -28.781 1 89.69 345 ILE B CA 1
ATOM 5675 C C . ILE B 1 345 ? 6.746 14.273 -27.969 1 89.69 345 ILE B C 1
ATOM 5677 O O . ILE B 1 345 ? 7.816 14.781 -28.312 1 89.69 345 ILE B O 1
ATOM 5681 N N . LEU B 1 346 ? 6.578 13.602 -26.828 1 88.62 346 LEU B N 1
ATOM 5682 C CA . LEU B 1 346 ? 7.746 13.305 -26 1 88.62 346 LEU B CA 1
ATOM 5683 C C . LEU B 1 346 ? 8.562 12.172 -26.609 1 88.62 346 LEU B C 1
ATOM 5685 O O . LEU B 1 346 ? 8 11.211 -27.156 1 88.62 346 LEU B O 1
ATOM 5689 N N . ASN B 1 347 ? 9.844 12.328 -26.609 1 77.81 347 ASN B N 1
ATOM 5690 C CA . ASN B 1 347 ? 10.742 11.281 -27.078 1 77.81 347 ASN B CA 1
ATOM 5691 C C . ASN B 1 347 ? 10.984 10.227 -26 1 77.81 347 ASN B C 1
ATOM 5693 O O . ASN B 1 347 ? 11.727 10.477 -25.031 1 77.81 347 ASN B O 1
ATOM 5697 N N . SER B 1 348 ? 10.297 9.117 -26.094 1 67.12 348 SER B N 1
ATOM 5698 C CA . SER B 1 348 ? 10.406 8.078 -25.078 1 67.12 348 SER B CA 1
ATOM 5699 C C . SER B 1 348 ? 11.469 7.047 -25.453 1 67.12 348 SER B C 1
ATOM 5701 O O . SER B 1 348 ? 11.648 6.051 -24.75 1 67.12 348 SER B O 1
ATOM 5703 N N . ALA B 1 349 ? 12.109 7.168 -26.578 1 58.94 349 ALA B N 1
ATOM 5704 C CA . ALA B 1 349 ? 13.156 6.227 -26.969 1 58.94 349 ALA B CA 1
ATOM 5705 C C . ALA B 1 349 ? 14.289 6.223 -25.938 1 58.94 349 ALA B C 1
ATOM 5707 O O . ALA B 1 349 ? 14.359 7.109 -25.078 1 58.94 349 ALA B O 1
ATOM 5708 N N . PRO B 1 350 ? 15.219 5.242 -25.984 1 56.16 350 PRO B N 1
ATOM 5709 C CA . PRO B 1 350 ? 16.344 5.203 -25.031 1 56.16 350 PRO B CA 1
ATOM 5710 C C . PRO B 1 350 ? 16.875 6.59 -24.703 1 56.16 350 PRO B C 1
ATOM 5712 O O . PRO B 1 350 ? 17.25 7.348 -25.609 1 56.16 350 PRO B O 1
ATOM 5715 N N . MET B 1 351 ? 16.406 7.117 -23.703 1 58.47 351 MET B N 1
ATOM 5716 C CA . MET B 1 351 ? 16.469 8.5 -23.234 1 58.47 351 MET B CA 1
ATOM 5717 C C . MET B 1 351 ? 17.922 8.93 -23 1 58.47 351 MET B C 1
ATOM 5719 O O . MET B 1 351 ? 18.641 8.281 -22.25 1 58.47 351 MET B O 1
ATOM 5723 N N . ASP B 1 352 ? 18.5 9.5 -24.047 1 68.44 352 ASP B N 1
ATOM 5724 C CA . ASP B 1 352 ? 19.719 10.242 -23.781 1 68.44 352 ASP B CA 1
ATOM 5725 C C . ASP B 1 352 ? 19.422 11.562 -23.062 1 68.44 352 ASP B C 1
ATOM 5727 O O . ASP B 1 352 ? 18.266 11.969 -22.969 1 68.44 352 ASP B O 1
ATOM 5731 N N . LYS B 1 353 ? 20.391 12.016 -22.359 1 74.75 353 LYS B N 1
ATOM 5732 C CA . LYS B 1 353 ? 20.312 13.25 -21.578 1 74.75 353 LYS B CA 1
ATOM 5733 C C . LYS B 1 353 ? 19.719 14.383 -22.422 1 74.75 353 LYS B C 1
ATOM 5735 O O . LYS B 1 353 ? 18.938 15.195 -21.922 1 74.75 353 LYS B O 1
ATOM 5740 N N . ILE B 1 354 ? 20 14.352 -23.688 1 81.62 354 ILE B N 1
ATOM 5741 C CA . ILE B 1 354 ? 19.516 15.398 -24.594 1 81.62 354 ILE B CA 1
ATOM 5742 C C . ILE B 1 354 ? 18.016 15.258 -24.781 1 81.62 354 ILE B C 1
ATOM 5744 O O . ILE B 1 354 ? 17.281 16.25 -24.719 1 81.62 354 ILE B O 1
ATOM 5748 N N . ALA B 1 355 ? 17.641 14.023 -24.922 1 81.88 355 ALA B N 1
ATOM 5749 C CA . ALA B 1 355 ? 16.219 13.766 -25.094 1 81.88 355 ALA B CA 1
ATOM 5750 C C . ALA B 1 355 ? 15.43 14.125 -23.828 1 81.88 355 ALA B C 1
ATOM 5752 O O . ALA B 1 355 ? 14.328 14.664 -23.906 1 81.88 355 ALA B O 1
ATOM 5753 N N . GLU B 1 356 ? 16.016 13.891 -22.688 1 83.44 356 GLU B N 1
ATOM 5754 C CA . GLU B 1 356 ? 15.359 14.188 -21.422 1 83.44 356 GLU B CA 1
ATOM 5755 C C . GLU B 1 356 ? 15.18 15.695 -21.234 1 83.44 356 GLU B C 1
ATOM 5757 O O . GLU B 1 356 ? 14.133 16.141 -20.766 1 83.44 356 GLU B O 1
ATOM 5762 N N . GLU B 1 357 ? 16.234 16.406 -21.656 1 88 357 GLU B N 1
ATOM 5763 C CA . GLU B 1 357 ? 16.156 17.859 -21.531 1 88 357 GLU B CA 1
ATOM 5764 C C . GLU B 1 357 ? 15.109 18.438 -22.484 1 88 357 GLU B C 1
ATOM 5766 O O . GLU B 1 357 ? 14.398 19.391 -22.125 1 88 357 GLU B O 1
ATOM 5771 N N . ALA B 1 358 ? 15.055 17.875 -23.609 1 90.19 358 ALA B N 1
ATOM 5772 C CA . ALA B 1 358 ? 14.055 18.312 -24.578 1 90.19 358 ALA B CA 1
ATOM 5773 C C . ALA B 1 358 ? 12.641 18.031 -24.078 1 90.19 358 ALA B C 1
ATOM 5775 O O . ALA B 1 358 ? 11.75 18.859 -24.219 1 90.19 358 ALA B O 1
ATOM 5776 N N . ASN B 1 359 ? 12.492 16.891 -23.516 1 91.5 359 ASN B N 1
ATOM 5777 C CA . ASN B 1 359 ? 11.188 16.516 -22.953 1 91.5 359 ASN B CA 1
ATOM 5778 C C . ASN B 1 359 ? 10.805 17.422 -21.797 1 91.5 359 ASN B C 1
ATOM 5780 O O . ASN B 1 359 ? 9.641 17.797 -21.641 1 91.5 359 ASN B O 1
ATOM 5784 N N . LEU B 1 360 ? 11.781 17.719 -21.016 1 90.12 360 LEU B N 1
ATOM 5785 C CA . LEU B 1 360 ? 11.539 18.609 -19.891 1 90.12 360 LEU B CA 1
ATOM 5786 C C . LEU B 1 360 ? 11.055 19.969 -20.375 1 90.12 360 LEU B C 1
ATOM 5788 O O . LEU B 1 360 ? 10.156 20.562 -19.766 1 90.12 360 LEU B O 1
ATOM 5792 N N . LEU B 1 361 ? 11.633 20.438 -21.422 1 91.38 361 LEU B N 1
ATOM 5793 C CA . LEU B 1 361 ? 11.234 21.719 -22 1 91.38 361 LEU B CA 1
ATOM 5794 C C . LEU B 1 361 ? 9.797 21.656 -22.5 1 91.38 361 LEU B C 1
ATOM 5796 O O . LEU B 1 361 ? 9.047 22.625 -22.328 1 91.38 361 LEU B O 1
ATOM 5800 N N . LEU B 1 362 ? 9.477 20.562 -23.062 1 92.94 362 LEU B N 1
ATOM 5801 C CA . LEU B 1 362 ? 8.125 20.391 -23.578 1 92.94 362 LEU B CA 1
ATOM 5802 C C . LEU B 1 362 ? 7.109 20.359 -22.438 1 92.94 362 LEU B C 1
ATOM 5804 O O . LEU B 1 362 ? 6.051 20.984 -22.516 1 92.94 362 LEU B O 1
ATOM 5808 N N . VAL B 1 363 ? 7.43 19.656 -21.406 1 91.69 363 VAL B N 1
ATOM 5809 C CA . VAL B 1 363 ? 6.555 19.562 -20.25 1 91.69 363 VAL B CA 1
ATOM 5810 C C . VAL B 1 363 ? 6.426 20.938 -19.594 1 91.69 363 VAL B C 1
ATOM 5812 O O . VAL B 1 363 ? 5.324 21.375 -19.25 1 91.69 363 VAL B O 1
ATOM 5815 N N . ASN B 1 364 ? 7.508 21.625 -19.5 1 89.44 364 ASN B N 1
ATOM 5816 C CA . ASN B 1 364 ? 7.492 22.969 -18.922 1 89.44 364 ASN B CA 1
ATOM 5817 C C . ASN B 1 364 ? 6.629 23.922 -19.75 1 89.44 364 ASN B C 1
ATOM 5819 O O . ASN B 1 364 ? 5.941 24.781 -19.188 1 89.44 364 ASN B O 1
ATOM 5823 N N . ALA B 1 365 ? 6.793 23.781 -20.969 1 89.94 365 ALA B N 1
ATOM 5824 C CA . ALA B 1 365 ? 5.973 24.609 -21.844 1 89.94 365 ALA B CA 1
ATOM 5825 C C . ALA B 1 365 ? 4.484 24.375 -21.594 1 89.94 365 ALA B C 1
ATOM 5827 O O . ALA B 1 365 ? 3.701 25.328 -21.547 1 89.94 365 ALA B O 1
ATOM 5828 N N . PHE B 1 366 ? 4.113 23.141 -21.453 1 92.12 366 PHE B N 1
ATOM 5829 C CA . PHE B 1 366 ? 2.727 22.812 -21.156 1 92.12 366 PHE B CA 1
ATOM 5830 C C . PHE B 1 366 ? 2.314 23.375 -19.797 1 92.12 366 PHE B C 1
ATOM 5832 O O . PHE B 1 366 ? 1.238 23.969 -19.672 1 92.12 366 PHE B O 1
ATOM 5839 N N . LEU B 1 367 ? 3.125 23.203 -18.828 1 88.12 367 LEU B N 1
ATOM 5840 C CA . LEU B 1 367 ? 2.818 23.672 -17.484 1 88.12 367 LEU B CA 1
ATOM 5841 C C . LEU B 1 367 ? 2.697 25.188 -17.453 1 88.12 367 LEU B C 1
ATOM 5843 O O . LEU B 1 367 ? 1.781 25.734 -16.828 1 88.12 367 LEU B O 1
ATOM 5847 N N . ASN B 1 368 ? 3.566 25.844 -18.156 1 83 368 ASN B N 1
ATOM 5848 C CA . ASN B 1 368 ? 3.588 27.297 -18.188 1 83 368 ASN B CA 1
ATOM 5849 C C . ASN B 1 368 ? 2.387 27.859 -18.938 1 83 368 ASN B C 1
ATOM 5851 O O . ASN B 1 368 ? 1.91 28.953 -18.625 1 83 368 ASN B O 1
ATOM 5855 N N . ALA B 1 369 ? 1.967 27.125 -19.844 1 86.56 369 ALA B N 1
ATOM 5856 C CA . ALA B 1 369 ? 0.809 27.562 -20.625 1 86.56 369 ALA B CA 1
ATOM 5857 C C . ALA B 1 369 ? -0.475 27.438 -19.812 1 86.56 369 ALA B C 1
ATOM 5859 O O . ALA B 1 369 ? -1.504 28.016 -20.172 1 86.56 369 ALA B O 1
ATOM 5860 N N . HIS B 1 370 ? -0.378 26.688 -18.672 1 85.81 370 HIS B N 1
ATOM 5861 C CA . HIS B 1 370 ? -1.544 26.422 -17.844 1 85.81 370 HIS B CA 1
ATOM 5862 C C . HIS B 1 370 ? -1.265 26.766 -16.375 1 85.81 370 HIS B C 1
ATOM 5864 O O . HIS B 1 370 ? -1.108 25.875 -15.547 1 85.81 370 HIS B O 1
ATOM 5870 N N . PRO B 1 371 ? -1.338 27.953 -16.062 1 76.62 371 PRO B N 1
ATOM 5871 C CA . PRO B 1 371 ? -1.011 28.344 -14.695 1 76.62 371 PRO B CA 1
ATOM 5872 C C . PRO B 1 371 ? -2.08 27.938 -13.688 1 76.62 371 PRO B C 1
ATOM 5874 O O . PRO B 1 371 ? -3.273 27.969 -14 1 76.62 371 PRO B O 1
ATOM 5877 N N . THR B 1 372 ? -1.625 27.375 -12.648 1 76.5 372 THR B N 1
ATOM 5878 C CA . THR B 1 372 ? -2.516 26.922 -11.586 1 76.5 372 THR B CA 1
ATOM 5879 C C . THR B 1 372 ? -2.496 27.906 -10.414 1 76.5 372 THR B C 1
ATOM 5881 O O . THR B 1 372 ? -1.576 28.719 -10.289 1 76.5 372 THR B O 1
ATOM 5884 N N . THR B 1 373 ? -3.709 28.172 -9.844 1 62.31 373 THR B N 1
ATOM 5885 C CA . THR B 1 373 ? -3.811 29.094 -8.719 1 62.31 373 THR B CA 1
ATOM 5886 C C . THR B 1 373 ? -3.582 28.359 -7.398 1 62.31 373 THR B C 1
ATOM 5888 O O . THR B 1 373 ? -3.955 27.188 -7.258 1 62.31 373 THR B O 1
ATOM 5891 N N . LYS B 1 374 ? -2.656 28.875 -6.531 1 56.88 374 LYS B N 1
ATOM 5892 C CA . LYS B 1 374 ? -2.436 28.312 -5.203 1 56.88 374 LYS B CA 1
ATOM 5893 C C . LYS B 1 374 ? -3.711 28.344 -4.367 1 56.88 374 LYS B C 1
ATOM 5895 O O . LYS B 1 374 ? -4.469 29.312 -4.43 1 56.88 374 LYS B O 1
ATOM 5900 N N . PRO B 1 375 ? -4.016 27.188 -3.76 1 50.28 375 PRO B N 1
ATOM 5901 C CA . PRO B 1 375 ? -5.16 27.312 -2.85 1 50.28 375 PRO B CA 1
ATOM 5902 C C . PRO B 1 375 ? -4.938 28.359 -1.758 1 50.28 375 PRO B C 1
ATOM 5904 O O . PRO B 1 375 ? -3.797 28.578 -1.339 1 50.28 375 PRO B O 1
ATOM 5907 N N . SER B 1 376 ? -5.836 29.266 -1.574 1 45.34 376 SER B N 1
ATOM 5908 C CA . SER B 1 376 ? -5.789 30.203 -0.452 1 45.34 376 SER B CA 1
ATOM 5909 C C . SER B 1 376 ? -5.785 29.453 0.881 1 45.34 376 SER B C 1
ATOM 5911 O O . SER B 1 376 ? -6.59 28.547 1.096 1 45.34 376 SER B O 1
ATOM 5913 N N . PHE B 1 377 ? -4.695 29.172 1.481 1 42.62 377 PHE B N 1
ATOM 5914 C CA . PHE B 1 377 ? -4.59 28.469 2.748 1 42.62 377 PHE B CA 1
ATOM 5915 C C . PHE B 1 377 ? -5.367 29.188 3.842 1 42.62 377 PHE B C 1
ATOM 5917 O O . PHE B 1 377 ? -5.195 30.391 4.043 1 42.62 377 PHE B O 1
ATOM 5924 N N . THR B 1 378 ? -6.562 28.844 4.102 1 41.25 378 THR B N 1
ATOM 5925 C CA . THR B 1 378 ? -7.031 29.297 5.406 1 41.25 378 THR B CA 1
ATOM 5926 C C . THR B 1 378 ? -6.297 28.578 6.531 1 41.25 378 THR B C 1
ATOM 5928 O O . THR B 1 378 ? -6.301 27.344 6.594 1 41.25 378 THR B O 1
ATOM 5931 N N . VAL B 1 379 ? -5.25 29.109 7.133 1 40.75 379 VAL B N 1
ATOM 5932 C CA . VAL B 1 379 ? -4.559 28.625 8.32 1 40.75 379 VAL B CA 1
ATOM 5933 C C . VAL B 1 379 ? -5.574 28.125 9.344 1 40.75 379 VAL B C 1
ATOM 5935 O O . VAL B 1 379 ? -6.543 28.828 9.664 1 40.75 379 VAL B O 1
ATOM 5938 N N . PRO B 1 380 ? -5.648 26.859 9.609 1 39.62 380 PRO B N 1
ATOM 5939 C CA . PRO B 1 380 ? -6.559 26.484 10.695 1 39.62 380 PRO B CA 1
ATOM 5940 C C . PRO B 1 380 ? -6.348 27.328 11.953 1 39.62 380 PRO B C 1
ATOM 5942 O O . PRO B 1 380 ? -5.211 27.672 12.297 1 39.62 380 PRO B O 1
ATOM 5945 N N . ALA B 1 381 ? -7.367 27.938 12.43 1 36.19 381 ALA B N 1
ATOM 5946 C CA . ALA B 1 381 ? -7.344 28.766 13.633 1 36.19 381 ALA B CA 1
ATOM 5947 C C . ALA B 1 381 ? -6.707 28.016 14.805 1 36.19 381 ALA B C 1
ATOM 5949 O O . ALA B 1 381 ? -6.988 26.828 15.023 1 36.19 381 ALA B O 1
ATOM 5950 N N . THR B 1 382 ? -5.516 28.359 15.219 1 38.91 382 THR B N 1
ATOM 5951 C CA . THR B 1 382 ? -4.871 27.906 16.438 1 38.91 382 THR B CA 1
ATOM 5952 C C . THR B 1 382 ? -5.895 27.719 17.562 1 38.91 382 THR B C 1
ATOM 5954 O O . THR B 1 382 ? -6.711 28.609 17.812 1 38.91 382 THR B O 1
ATOM 5957 N N . PRO B 1 383 ? -6.148 26.547 17.969 1 36.69 383 PRO B N 1
ATOM 5958 C CA . PRO B 1 383 ? -7.047 26.547 19.125 1 36.69 383 PRO B CA 1
ATOM 5959 C C . PRO B 1 383 ? -6.691 27.609 20.156 1 36.69 383 PRO B C 1
ATOM 5961 O O . PRO B 1 383 ? -5.508 27.859 20.422 1 36.69 383 PRO B O 1
ATOM 5964 N N . ALA B 1 384 ? -7.543 28.531 20.484 1 33.03 384 ALA B N 1
ATOM 5965 C CA . ALA B 1 384 ? -7.363 29.531 21.531 1 33.03 384 ALA B CA 1
ATOM 5966 C C . ALA B 1 384 ? -6.824 28.906 22.812 1 33.03 384 ALA B C 1
ATOM 5968 O O . ALA B 1 384 ? -7.336 27.891 23.281 1 33.03 384 ALA B O 1
ATOM 5969 N N . ALA B 1 385 ? -5.559 29.078 23.156 1 36.31 385 ALA B N 1
ATOM 5970 C CA . ALA B 1 385 ? -5.039 28.766 24.484 1 36.31 385 ALA B CA 1
ATOM 5971 C C . ALA B 1 385 ? -6.02 29.203 25.562 1 36.31 385 ALA B C 1
ATOM 5973 O O . ALA B 1 385 ? -6.414 30.375 25.625 1 36.31 385 ALA B O 1
ATOM 5974 N N . GLU B 1 386 ? -6.871 28.391 26 1 36.59 386 GLU B N 1
ATOM 5975 C CA . GLU B 1 386 ? -7.535 28.781 27.25 1 36.59 386 GLU B CA 1
ATOM 5976 C C . GLU B 1 386 ? -6.523 29.219 28.297 1 36.59 386 GLU B C 1
ATOM 5978 O O . GLU B 1 386 ? -5.703 28.422 28.75 1 36.59 386 GLU B O 1
ATOM 5983 N N . VAL B 1 387 ? -6.094 30.438 28.344 1 33.84 387 VAL B N 1
ATOM 5984 C CA . VAL B 1 387 ? -5.434 31.047 29.484 1 33.84 387 VAL B CA 1
ATOM 5985 C C . VAL B 1 387 ? -6.262 30.812 30.75 1 33.84 387 VAL B C 1
ATOM 5987 O O . VAL B 1 387 ? -7.371 31.328 30.875 1 33.84 387 VAL B O 1
ATOM 5990 N N . LYS B 1 388 ? -6.066 29.734 31.547 1 37.78 388 LYS B N 1
ATOM 5991 C CA . LYS B 1 388 ? -6.512 29.656 32.938 1 37.78 388 LYS B CA 1
ATOM 5992 C C . LYS B 1 388 ? -6.008 30.844 33.75 1 37.78 388 LYS B C 1
ATOM 5994 O O . LYS B 1 388 ? -4.801 31 33.938 1 37.78 388 LYS B O 1
ATOM 5999 N N . THR B 1 389 ? -6.703 31.859 33.719 1 30.48 389 THR B N 1
ATOM 6000 C CA . THR B 1 389 ? -6.547 32.875 34.781 1 30.48 389 THR B CA 1
ATOM 6001 C C . THR B 1 389 ? -6.582 32.219 36.156 1 30.48 389 THR B C 1
ATOM 6003 O O . THR B 1 389 ? -7.562 31.562 36.531 1 30.48 389 THR B O 1
ATOM 6006 N N . GLU B 1 390 ? -5.449 31.906 36.688 1 30.05 390 GLU B N 1
ATOM 6007 C CA . GLU B 1 390 ? -5.301 31.672 38.125 1 30.05 390 GLU B CA 1
ATOM 6008 C C . GLU B 1 390 ? -6.117 32.688 38.938 1 30.05 390 GLU B C 1
ATOM 6010 O O . GLU B 1 390 ? -5.906 33.875 38.812 1 30.05 390 GLU B O 1
ATOM 6015 N N . LEU B 1 391 ? -7.387 32.375 39.25 1 26.28 391 LEU B N 1
ATOM 6016 C CA . LEU B 1 391 ? -7.93 33.031 40.438 1 26.28 391 LEU B CA 1
ATOM 6017 C C . LEU B 1 391 ? -7.203 32.562 41.688 1 26.28 391 LEU B C 1
ATOM 6019 O O . LEU B 1 391 ? -6.961 31.359 41.875 1 26.28 391 LEU B O 1
#

Secondary structure (DSSP, 8-state):
----------------------TTHHHHGGG--------EE---HHHHHSSSEEEEEE---SS--HHHHHHHHHHHTSSS--EEEEE-TTTSTT--TT-EEEEETTEEEEE-S---HHHHHHHHHHHHH--EEE--SHHHHHHHHH--S-EEEEE-S-TTSHHHHHHHHHHHHHTTTSEEEEE--HHHHHHTT--STT-EEEE-TT-SSPEEPSSSSPPHHHHHHHHHHHHTTEEEE-TTTTT-HHHHSS-EEEEEE-S-HHHHHHHHHHHHHHHHHHHHHHHHTTS--SS---------EEEEEGGG-TT--TTTS--TT--SSSEEEEEETTTTEEEE--GGGS--SS--HHHHHHHHHHHHHHHHHSPPPPP----------------/----------------------TTHHHHGGG--------EE---HHHHHSSSEEEEEE---SS--HHHHHHHHHHHTSSS--EEEEE-TTTSTT--TT-EEEEETTEEEEE-S---HHHHHHHHHHHHH--EEE--SHHHHHHHHH--S-EEEEE-S-TTSHHHHHHHHHHHHHTTTSEEEEE--HHHHHHTT--STT-EEEE-TT-SSPEEPSSSSPPHHHHHHHHHHHHTTEEEE-TTTTT-HHHHSS-EEEEEE-S-HHHHHHHHHHHHHHHHHHHHHHHTTTS--SS---------EEEEEGGG-TT--TTTS--TT--SSSEEEEEETTTTEEEE--GGGS--SS--HHHHHHHHHHHHHHHHHSPPPPP----------------

Radius of gyration: 29.03 Å; Cα contacts (8 Å, |Δi|>4): 1282; chains: 2; bounding box: 103×94×79 Å

Foldseek 3Di:
DDPPPPPPPPPPPPPPVPPPPPPCCVVCVLQDDDPDAQEAADDAPVVQLPQQKEKEQAAPDPDDDPQQRSLQSNQCPDPRRYHYYYYHCVRPPPDDHGWMWMHHPSDIDTWQFDSHSVLVVVLVVLLVVLAEAEDEDDVSVVVVVPDAFKEKEAEAQDCPDPLVVLLRVLSNVCSSPYHYYYYNDCVVCVVVVNHDHLWMWIDGPLDPDTDTQPDGNDGNVSVVCVCLLVCQLEPEQANRRVRPPLLLQWKAKEWEAAPDPVSSLVVNLSNVLQVVLVVVVVVVPPDPPPDDVVVSLSHGYYYYHCVSPPVDDCVVPPDQPDPDDGWIWIQHSVVRHIGTDDCVVQDPPPDDPVSSVVNSVVVNVVSVVHRIDRPPDPPPPDPPPPPPPDD/DDPPPPPPPPPPPPPPVPPPPPPCCVVCVLQDDDPDAQEAADDAPVVQLPQQKEKEQAAPDPDDDPQQRSLQSNQCPDPRRYHYYYYYCVRPPPDDHGWMWMHHPSDIDTWQFDSHSVLVVVLVVLLVVLAEAEDEDDVSVVVVVPDAFKEKEAEAQDCPDPLNVLLRVLSNVCSSPYHYYYYNDCVVCVVVVNHDHLWMWIDGPLDPDTDTQPDGNDGNVSVVCVCQLVCQLEPEQANRRVRPPLVLQWKAKEWEAAPDPVSSLVVNLSNVLLVVLVVVVVVVPPDPPPDDVPVSLSHGYYYYHCVSPPVDDCVVPPDQPDPDDGWIWIQHSVVRHIGTDDCVVQDPPPDDPVSSVVNSVVVNVRSVVHRIDRPPDPPPDDPPPPPPPDD

InterPro domains:
  IPR001393 Calsequestrin [PF01216] (98-342)
  IPR036249 Thioredoxin-like superfamily [SSF52833] (133-227)

Organism: Varroa destructor (NCBI:txid109461)

Nearest PDB structures (foldseek):
  6owv-assembly1_A  TM=7.737E-01  e=2.560E-23  Homo sapiens
  5crh-assembly1_B  TM=7.431E-01  e=2.719E-23  Homo sapiens
  3uom-assembly5_E  TM=7.466E-01  e=8.513E-23  Homo sapiens
  3trp-assembly1_A  TM=7.329E-01  e=5.591E-23  Oryctolagus cuniculus
  1a8y-assembly1_A-2  TM=7.370E-01  e=2.666E-22  Oryctolagus cuniculus